Protein AF-A0A935AF13-F1 (afdb_monomer_lite)

Foldseek 3Di:
DDPFPWPFDQWDWFWKKKKKKDKFQQVCQVVVHQGCCPPQFQWWWWDFLNHIDIQGDVQCVRDRHPVSNQVSSQVSLVVVVVVPPVSSVQKHKDKADKDWDQQPPPRDIGIDIMIMIMRRRQTAIGDDPVITTDGPPPDDPPDTSMDIDIDIDHIPGDGPFRETEEEAAAAAPVHAHEEAEFAFDAPDDPDPGQGGQEYEYEYQAAHHHAAYAYPPRRHAEYAYFYDFHDPPPPPDDPDPDDDDGRAHEYEFHHPPPPDPDDDPPRPPNFREELHQYAHAANHRYEYEGGYEDDPVNCVNQKDLDQPDPDLAPRAGHREHEHYAEAYEYHYEYELCLLLVAPPRPRIHHYAYEYEDHHYAYEYEYEHPPQPCPPRSQVSNVVRQRAEYELEHEAYEYEYEHAGAYAYANYAYAYEYEYYFQWFKFKFKAQFPDDQPVDTHGNPLQQFWDAFAQKKKKKFAQPAQPLCLFAQLHDFTDPLAFGDMFMDTQCCDLLSIDGLQSVLVNVQCRACVDSANVCFWHWDADPPSMIMIMGPGFHFHAPRRIFMDMAGDDDDLVRQDPSSQVSVCVVVVNPPDGSVNVRCSRPPPCCPSVVSNRDRPDDHDPDPPPDDDDDDDRDHRRMHFGAHEYAYEYEHAAYAYEYEYGSHLRYEYEYEFDDANNEEYEYTSQHAPVRPRHPYGYAYEPCNFLAWWAAQALDPVRIDGDFAFDDDAQAFEFNYEYEAEFQADPVQHPVNDAQVLLQQAQKLVFPPPSNGRNRHHSSHAYAQPADCHRHPRNTRVQKGKYKYWYAYPSRAQKTFIKIWIARSHPVPRDGIRTDGIGTSYIYGSSHHHDDGSSRYPRD

Sequence (842 aa):
MFTSTSTSLRAGRTSTSTLALELLDTRSAAAGTSPLKDNPYWGFGFYLNGTAKVIASDAIDAAQTYAALRDAITARIAELVSAGDTSLAGVTVSLGAEFNRYDTDTGKLVTGTTVLLTDSNGGKVTIDANTGWQTKNGVVPPSSGLHTKIEPFDPLVAVDLVTSKVILDDVGRGSNGGDLVIGGLSVGTTSNSKGVERFEIEVRDNSKLASISSTNNTLREVKIVNGLTSSHNITNAYSNVVTVENKGNLTVGNEVTGDGTNLPGGNDENGFTDVRLIDGTEFAGKLSFQAAITSDSVAKYLNLVDTASNPSADNIAFVYSGGANDDSITVDIDSEFAASRGTLSGREDFSFTANGGAGNDSITVSVQNPLGSPNWYLDQKANANLAINGGEGNDKIVTLGSGDFVINAGAGNDVVFTDGTGDTAVWVVSSVNADVNDLLGNAAHNSNVFLYNGKLTVTFSGASVDDAGGVTDGPAVALDNGFEVTVNIPTGSNFAVNQFYVNQAIKAAINDNAVLKNLLIAEDGPSNTLLISSKVDGEVAATDLKISIASSVAAEADVSDAALTAFQAFSHNSAATKADVVSAITTPVTGSVAVLNAVEGVGTPKLGQEQVFLGPLVDITGADGFAETDNSIELGLGDDVAVLSTSALSSETLVFKGYGLGKDTVVNFTDSTSLVATEIDKLDFTSYLTSKNSESGSVASQVTWDVTLNADAAVDVNSVTVLTGAFTTTDTFAGLTASKLLAAINSTNSGSADYAGIVAGTLNANTGYTTTAGALNLVGGAGKAVVLVENNLNDGEYAVFELAFNGIAATNTTADFSTAQLIGVVDFGDNVVLNDAQLIGS

Secondary structure (DSSP, 8-state):
--------B---EEEEEEEEEEEEEHHHHHTTS-TTTT--EEEEEEEETTEEEEEE-HHHHT--SHHHHHHHHHHHHHHHHHTT-GGGTTEEEEEEEEEEEE-TTT--EEEEEEEEEEETT-PPEE--TT-EEEESSS---SS--EEEEEEEEEEEEEE---EEEEEESS-SSSS-B--EE------STT------SEEEEEE-S-EEES-EE-GGG---EEEEEE---------STT----PPTT---EEES----SS----TT---S-SEES-SEEE-TT--SPEEEEEEE-THHHHHH--SS---SSTTSS-EEEEEE--SSS-EEEEEEEHHHHTTTTSSSSSPPEEEEEEEEESS-EEEEEEE--S--HHHHHHHHHH--EEEEEEES--EEEEESS---EEEEEESS-EEEE---SEEEEEEESBSS--TTS--B-GGGGS-EE-SS-EEEEEE----GGGTTGGG-SS-BTTTBSEEEEEE---TTT-EE-HHHHHHHHHHHHTTSTTHHHHEEEEE-GGG-EEEEEEEES---GGGEEEEEE---SSGGGS-HHHHHHHHHHTT-TT--HHHHHHHHHSSHHHHHHHHT----S------S---SSSPPPP-EEE--------EEEEEESS-EEE----TT---EEEP-SS---EEEEES---TT-SS-SS--EEE-TTT---EEETTSSGGGEEEPPPEEE-SSEE-TTEEEEEEE---SSS-GGG--HHHHHHHHSTT--STT-BTTB-TTSSEE--B-BSSSSTTBBGGGEEEEEEEEEETTSTTEEEEEEEEEE-BTTT--S-SEEEEEEEEEEE-SS-----GGGBTT-

Radius of gyration: 34.97 Å; chains: 1; bounding box: 88×83×95 Å

pLDDT: mean 83.29, std 16.51, range [26.44, 98.81]

Structure (mmCIF, N/CA/C/O backbone):
data_AF-A0A935AF13-F1
#
_entry.id   AF-A0A935AF13-F1
#
loop_
_atom_site.group_PDB
_atom_site.id
_atom_site.type_symbol
_atom_site.label_atom_id
_atom_site.label_alt_id
_atom_site.label_comp_id
_atom_site.label_asym_id
_atom_site.label_entity_id
_atom_site.label_seq_id
_atom_site.pdbx_PDB_ins_code
_atom_site.Cartn_x
_atom_site.Cartn_y
_atom_site.Cartn_z
_atom_site.occupancy
_atom_site.B_iso_or_equiv
_atom_site.auth_seq_id
_atom_site.auth_comp_id
_atom_site.auth_asym_id
_atom_site.auth_atom_id
_atom_site.pdbx_PDB_model_num
ATOM 1 N N . MET A 1 1 ? 32.343 28.469 -4.835 1.00 27.03 1 MET A N 1
ATOM 2 C CA . MET A 1 1 ? 33.335 28.750 -5.903 1.00 27.03 1 MET A CA 1
ATOM 3 C C . MET A 1 1 ? 33.307 27.522 -6.803 1.00 27.03 1 MET A C 1
ATOM 5 O O . MET A 1 1 ? 33.702 26.471 -6.333 1.00 27.03 1 MET A O 1
ATOM 9 N N . PHE A 1 2 ? 32.719 27.596 -8.002 1.00 31.73 2 PHE A N 1
ATOM 10 C CA . PHE A 1 2 ? 32.496 26.413 -8.847 1.00 31.73 2 PHE A CA 1
ATOM 11 C C . PHE A 1 2 ? 33.831 25.826 -9.327 1.00 31.73 2 PHE A C 1
ATOM 13 O O . PHE A 1 2 ? 34.504 26.422 -10.165 1.00 31.73 2 PHE A O 1
ATOM 20 N N . THR A 1 3 ? 34.215 24.655 -8.827 1.00 30.81 3 THR A N 1
ATOM 21 C CA . THR A 1 3 ? 35.242 23.816 -9.456 1.00 30.81 3 THR A CA 1
ATOM 22 C C . THR A 1 3 ? 34.550 22.714 -10.248 1.00 30.81 3 THR A C 1
ATOM 24 O O . THR A 1 3 ? 34.449 21.584 -9.783 1.00 30.81 3 THR A O 1
ATOM 27 N N . SER A 1 4 ? 34.055 23.023 -11.451 1.00 33.50 4 SER A N 1
ATOM 28 C CA . SER A 1 4 ? 33.616 21.978 -12.382 1.00 33.50 4 SER A CA 1
ATOM 29 C C . SER A 1 4 ? 34.849 21.368 -13.052 1.00 33.50 4 SER A C 1
ATOM 31 O O . SER A 1 4 ? 35.481 22.000 -13.901 1.00 33.50 4 SER A O 1
ATOM 33 N N . THR A 1 5 ? 35.211 20.140 -12.700 1.00 34.59 5 THR A N 1
ATOM 34 C CA . THR A 1 5 ? 36.118 19.343 -13.536 1.00 34.59 5 THR A CA 1
ATOM 35 C C . THR A 1 5 ? 35.273 18.586 -14.559 1.00 34.59 5 THR A C 1
ATOM 37 O O . THR A 1 5 ? 34.981 17.409 -14.396 1.00 34.59 5 THR A O 1
ATOM 40 N N . SER A 1 6 ? 34.844 19.265 -15.630 1.00 35.31 6 SER A N 1
ATOM 41 C CA . SER A 1 6 ? 34.114 18.619 -16.729 1.00 35.31 6 SER A CA 1
ATOM 42 C C . SER A 1 6 ? 35.069 17.724 -17.529 1.00 35.31 6 SER A C 1
ATOM 44 O O . SER A 1 6 ? 35.655 18.131 -18.535 1.00 35.31 6 SER A O 1
ATOM 46 N N . THR A 1 7 ? 35.272 16.495 -17.073 1.00 39.97 7 THR A N 1
ATOM 47 C CA . THR A 1 7 ? 35.892 15.448 -17.886 1.00 39.97 7 THR A CA 1
ATOM 48 C C . THR A 1 7 ? 34.787 14.772 -18.688 1.00 39.97 7 THR A C 1
ATOM 50 O O . THR A 1 7 ? 34.241 13.757 -18.282 1.00 39.97 7 THR A O 1
ATOM 53 N N . SER A 1 8 ? 34.420 15.361 -19.832 1.00 42.16 8 SER A N 1
ATOM 54 C CA . SER A 1 8 ? 33.625 14.641 -20.832 1.00 42.16 8 SER A CA 1
ATOM 55 C C . SER A 1 8 ? 34.522 13.555 -21.426 1.00 42.16 8 SER A C 1
ATOM 57 O O . SER A 1 8 ? 35.382 13.834 -22.269 1.00 42.16 8 SER A O 1
ATOM 59 N N . LEU A 1 9 ? 34.392 12.323 -20.930 1.00 50.62 9 LEU A N 1
ATOM 60 C CA . LEU A 1 9 ? 35.008 11.171 -21.577 1.00 50.62 9 LEU A CA 1
ATOM 61 C C . LEU A 1 9 ? 34.216 10.906 -22.859 1.00 50.62 9 LEU A C 1
ATOM 63 O O . LEU A 1 9 ? 33.037 10.561 -22.823 1.00 50.62 9 LEU A O 1
ATOM 67 N N . ARG A 1 10 ? 34.859 11.098 -24.014 1.00 50.50 10 ARG A N 1
ATOM 68 C CA . ARG A 1 10 ? 34.329 10.573 -25.276 1.00 50.50 10 ARG A CA 1
ATOM 69 C C . ARG A 1 10 ? 34.336 9.048 -25.196 1.00 50.50 10 ARG A C 1
ATOM 71 O O . ARG A 1 10 ? 35.345 8.492 -24.772 1.00 50.50 10 ARG A O 1
ATOM 78 N N . ALA A 1 11 ? 33.236 8.441 -25.642 1.00 41.19 11 ALA A N 1
ATOM 79 C CA . ALA A 1 11 ? 32.973 7.006 -25.688 1.00 41.19 11 ALA A CA 1
ATOM 80 C C . ALA A 1 11 ? 34.242 6.140 -25.776 1.00 41.19 11 ALA A C 1
ATOM 82 O O . ALA A 1 11 ? 34.932 6.126 -26.804 1.00 41.19 11 ALA A O 1
ATOM 83 N N . GLY A 1 12 ? 34.514 5.384 -24.711 1.00 43.22 12 GLY A N 1
ATOM 84 C CA . GLY A 1 12 ? 35.186 4.107 -24.866 1.00 43.22 12 GLY A CA 1
ATOM 85 C C . GLY A 1 12 ? 34.232 3.194 -25.628 1.00 43.22 12 GLY A C 1
ATOM 86 O O . GLY A 1 12 ? 33.027 3.195 -25.406 1.00 43.22 12 GLY A O 1
ATOM 87 N N . ARG A 1 13 ? 34.736 2.465 -26.618 1.00 45.53 13 ARG A N 1
ATOM 88 C CA . ARG A 1 13 ? 33.976 1.354 -27.191 1.00 45.53 13 ARG A CA 1
ATOM 89 C C . ARG A 1 13 ? 34.438 0.133 -26.422 1.00 45.53 13 ARG A C 1
ATOM 91 O O . ARG A 1 13 ? 35.562 -0.308 -26.653 1.00 45.53 13 ARG A O 1
ATOM 98 N N . THR A 1 14 ? 33.627 -0.376 -25.504 1.00 51.09 14 THR A N 1
ATOM 99 C CA . THR A 1 14 ? 33.835 -1.736 -25.011 1.00 51.09 14 THR A CA 1
ATOM 100 C C . THR A 1 14 ? 32.970 -2.650 -25.863 1.00 51.09 14 THR A C 1
ATOM 102 O O . THR A 1 14 ? 31.747 -2.581 -25.872 1.00 51.09 14 THR A O 1
ATOM 105 N N . SER A 1 15 ? 33.630 -3.446 -26.694 1.00 57.34 15 SER A N 1
ATOM 106 C CA . SER A 1 15 ? 33.005 -4.573 -27.369 1.00 57.34 15 SER A CA 1
ATOM 107 C C . SER A 1 15 ? 33.453 -5.822 -26.628 1.00 57.34 15 SER A C 1
ATOM 109 O O . SER A 1 15 ? 34.652 -6.011 -26.446 1.00 57.34 15 SER A O 1
ATOM 111 N N . THR A 1 16 ? 32.522 -6.667 -26.201 1.00 65.19 16 THR A N 1
ATOM 112 C CA . THR A 1 16 ? 32.814 -8.045 -25.795 1.00 65.19 16 THR A CA 1
ATOM 113 C C . THR A 1 16 ? 32.169 -8.966 -26.813 1.00 65.19 16 THR A C 1
ATOM 115 O O . THR A 1 16 ? 31.034 -8.741 -27.228 1.00 65.19 16 THR A O 1
ATOM 118 N N . SER A 1 17 ? 32.898 -9.979 -27.265 1.00 76.44 17 SER A N 1
ATOM 119 C CA . SER A 1 17 ? 32.359 -11.033 -28.124 1.00 76.44 17 SER A CA 1
ATOM 120 C C . SER A 1 17 ? 32.518 -12.369 -27.421 1.00 76.44 17 SER A C 1
ATOM 122 O O . SER A 1 17 ? 33.481 -12.581 -26.675 1.00 76.44 17 SER A O 1
ATOM 124 N N . THR A 1 18 ? 31.555 -13.265 -27.627 1.00 82.75 18 THR A N 1
ATOM 125 C CA . THR A 1 18 ? 31.578 -14.586 -26.997 1.00 82.75 18 THR A CA 1
ATOM 126 C C . THR A 1 18 ? 31.427 -15.704 -28.019 1.00 82.75 18 THR A C 1
ATOM 128 O O . THR A 1 18 ? 30.811 -15.548 -29.071 1.00 82.75 18 THR A O 1
ATOM 131 N N . LEU A 1 19 ? 32.032 -16.846 -27.713 1.00 86.69 19 LEU A N 1
ATOM 132 C CA . LEU A 1 19 ? 31.888 -18.097 -28.443 1.00 86.69 19 LEU A CA 1
ATOM 133 C C . LEU A 1 19 ? 31.414 -19.158 -27.454 1.00 86.69 19 LEU A C 1
ATOM 135 O O . LEU A 1 19 ? 32.154 -19.523 -26.538 1.00 86.69 19 LEU A O 1
ATOM 139 N N . ALA A 1 20 ? 30.190 -19.643 -27.635 1.00 86.69 20 ALA A N 1
ATOM 140 C CA . ALA A 1 20 ? 29.633 -20.710 -26.818 1.00 86.69 20 ALA A CA 1
ATOM 141 C C . ALA A 1 20 ? 29.947 -22.077 -27.421 1.00 86.69 20 ALA A C 1
ATOM 143 O O . ALA A 1 20 ? 29.724 -22.315 -28.611 1.00 86.69 20 ALA A O 1
ATOM 144 N N . LEU A 1 21 ? 30.441 -22.980 -26.577 1.00 89.19 21 LEU A N 1
ATOM 145 C CA . LEU A 1 21 ? 30.697 -24.377 -26.893 1.00 89.19 21 LEU A CA 1
ATOM 146 C C . LEU A 1 21 ? 29.713 -25.247 -26.110 1.00 89.19 21 LEU A C 1
ATOM 148 O O . LEU A 1 21 ? 29.775 -25.317 -24.881 1.00 89.19 21 LEU A O 1
ATOM 152 N N . GLU A 1 22 ? 28.843 -25.959 -26.814 1.00 91.75 22 GLU A N 1
ATOM 153 C CA . GLU A 1 22 ? 28.059 -27.046 -26.240 1.00 91.75 22 GLU A CA 1
ATOM 154 C C . GLU A 1 22 ? 28.665 -28.376 -26.687 1.00 91.75 22 GLU A C 1
ATOM 156 O O . GLU A 1 22 ? 28.837 -28.631 -27.883 1.00 91.75 22 GLU A O 1
ATOM 161 N N . LEU A 1 23 ? 28.968 -29.231 -25.715 1.00 92.25 23 LEU A N 1
ATOM 162 C CA . LEU A 1 23 ? 29.452 -30.587 -25.926 1.00 92.25 23 LEU A CA 1
ATOM 163 C C . LEU A 1 23 ? 28.852 -31.487 -24.847 1.00 92.25 23 LEU A C 1
ATOM 165 O O . LEU A 1 23 ? 28.923 -31.171 -23.658 1.00 92.25 23 LEU A O 1
ATOM 169 N N . LEU A 1 24 ? 28.231 -32.588 -25.251 1.00 91.06 24 LEU A N 1
ATOM 170 C CA . LEU A 1 24 ? 27.633 -33.546 -24.327 1.00 91.06 24 LEU A CA 1
ATOM 171 C C . LEU A 1 24 ? 27.601 -34.937 -24.957 1.00 91.06 24 LEU A C 1
ATOM 173 O O . LEU A 1 24 ? 27.083 -35.116 -26.057 1.00 91.06 24 LEU A O 1
ATOM 177 N N . ASP A 1 25 ? 28.110 -35.921 -24.227 1.00 91.69 25 ASP A N 1
ATOM 178 C CA . ASP A 1 25 ? 27.862 -37.336 -24.473 1.00 91.69 25 ASP A CA 1
ATOM 179 C C . ASP A 1 25 ? 26.557 -37.733 -23.771 1.00 91.69 25 ASP A C 1
ATOM 181 O O . ASP A 1 25 ? 26.512 -38.013 -22.568 1.00 91.69 25 ASP A O 1
ATOM 185 N N . THR A 1 26 ? 25.466 -37.713 -24.537 1.00 89.50 26 THR A N 1
ATOM 186 C CA . THR A 1 26 ? 24.113 -37.986 -24.056 1.00 89.50 26 THR A CA 1
ATOM 187 C C . THR A 1 26 ? 23.967 -39.408 -23.532 1.00 89.50 26 THR A C 1
ATOM 189 O O . THR A 1 26 ? 23.229 -39.616 -22.571 1.00 89.50 26 THR A O 1
ATOM 192 N N . ARG A 1 27 ? 24.708 -40.375 -24.090 1.00 88.50 27 ARG A N 1
ATOM 193 C CA . ARG A 1 27 ? 24.661 -41.780 -23.657 1.00 88.50 27 ARG A CA 1
ATOM 194 C C . ARG A 1 27 ? 25.344 -41.962 -22.318 1.00 88.50 27 ARG A C 1
ATOM 196 O O . ARG A 1 27 ? 24.770 -42.569 -21.411 1.00 88.50 27 ARG A O 1
ATOM 203 N N . SER A 1 28 ? 26.554 -41.421 -22.181 1.00 88.00 28 SER A N 1
ATOM 204 C CA . SER A 1 28 ? 27.296 -41.493 -20.923 1.00 88.00 28 SER A CA 1
ATOM 205 C C . SER A 1 28 ? 26.561 -40.763 -19.804 1.00 88.00 28 SER A C 1
ATOM 207 O O . SER A 1 28 ? 26.476 -41.300 -18.695 1.00 88.00 28 SER A O 1
ATOM 209 N N . ALA A 1 29 ? 25.963 -39.604 -20.100 1.00 87.50 29 ALA A N 1
ATOM 210 C CA . ALA A 1 29 ? 25.136 -38.860 -19.155 1.00 87.50 29 ALA A CA 1
ATOM 211 C C . ALA A 1 29 ? 23.845 -39.616 -18.786 1.00 87.50 29 ALA A C 1
ATOM 213 O O . ALA A 1 29 ? 23.505 -39.722 -17.605 1.00 87.50 29 ALA A O 1
ATOM 214 N N . ALA A 1 30 ? 23.147 -40.218 -19.757 1.00 87.81 30 ALA A N 1
ATOM 215 C CA . ALA A 1 30 ? 21.925 -40.986 -19.502 1.00 87.81 30 ALA A CA 1
ATOM 216 C C . ALA A 1 30 ? 22.191 -42.206 -18.606 1.00 87.81 30 ALA A C 1
ATOM 218 O O . ALA A 1 30 ? 21.383 -42.501 -17.715 1.00 87.81 30 ALA A O 1
ATOM 219 N N . ALA A 1 31 ? 23.355 -42.842 -18.794 1.00 87.50 31 ALA A N 1
ATOM 220 C CA . ALA A 1 31 ? 23.878 -43.949 -17.995 1.00 87.50 31 ALA A CA 1
ATOM 221 C C . ALA A 1 31 ? 24.442 -43.533 -16.617 1.00 87.50 31 ALA A C 1
ATOM 223 O O . ALA A 1 31 ? 24.892 -44.397 -15.863 1.00 87.50 31 ALA A O 1
ATOM 224 N N . GLY A 1 32 ? 24.425 -42.239 -16.270 1.00 86.25 32 GLY A N 1
ATOM 225 C CA . GLY A 1 32 ? 24.903 -41.727 -14.979 1.00 86.25 32 GLY A CA 1
ATOM 226 C C . GLY A 1 32 ? 26.428 -41.707 -14.828 1.00 86.25 32 GLY A C 1
ATOM 227 O O . GLY A 1 32 ? 26.934 -41.724 -13.708 1.00 86.25 32 GLY A O 1
ATOM 228 N N . THR A 1 33 ? 27.168 -41.703 -15.938 1.00 91.12 33 THR A N 1
ATOM 229 C CA . THR A 1 33 ? 28.632 -41.547 -15.961 1.00 91.12 33 THR A CA 1
ATOM 230 C C . THR A 1 33 ? 29.026 -40.130 -16.396 1.00 91.12 33 THR A C 1
ATOM 232 O O . THR A 1 33 ? 28.160 -39.291 -16.631 1.00 91.12 33 THR A O 1
ATOM 235 N N . SER A 1 34 ? 30.328 -39.828 -16.462 1.00 91.19 34 SER A N 1
ATOM 236 C CA . SER A 1 34 ? 30.817 -38.482 -16.784 1.00 91.19 34 SER A CA 1
ATOM 237 C C . SER A 1 34 ? 30.251 -37.958 -18.121 1.00 91.19 34 SER A C 1
ATOM 239 O O . SER A 1 34 ? 30.302 -38.682 -19.118 1.00 91.19 34 SER A O 1
ATOM 241 N N . PRO A 1 35 ? 29.769 -36.702 -18.187 1.00 90.38 35 PRO A N 1
ATOM 242 C CA . PRO A 1 35 ? 29.010 -36.181 -19.331 1.00 90.38 35 PRO A CA 1
ATOM 243 C C . PRO A 1 35 ? 29.840 -35.964 -20.606 1.00 90.38 35 PRO A C 1
ATOM 245 O O . PRO A 1 35 ? 29.270 -35.685 -21.654 1.00 90.38 35 PRO A O 1
ATOM 248 N N . LEU A 1 36 ? 31.172 -36.084 -20.542 1.00 91.19 36 LEU A N 1
ATOM 249 C CA . LEU A 1 36 ? 32.078 -35.952 -21.694 1.00 91.19 36 LEU A CA 1
ATOM 250 C C . LEU A 1 36 ? 32.911 -37.221 -21.944 1.00 91.19 36 LEU A C 1
ATOM 252 O O . LEU A 1 36 ? 33.934 -37.164 -22.619 1.00 91.19 36 LEU A O 1
ATOM 256 N N . LYS A 1 37 ? 32.526 -38.361 -21.356 1.00 88.25 37 LYS A N 1
ATOM 257 C CA . LYS A 1 37 ? 33.374 -39.560 -21.282 1.00 88.25 37 LYS A CA 1
ATOM 258 C C . LYS A 1 37 ? 33.842 -40.088 -22.644 1.00 88.25 37 LYS A C 1
ATOM 260 O O . LYS A 1 37 ? 35.034 -40.359 -22.768 1.00 88.25 37 LYS A O 1
ATOM 265 N N . ASP A 1 38 ? 32.948 -40.224 -23.626 1.00 85.12 38 ASP A N 1
ATOM 266 C CA . ASP A 1 38 ? 33.281 -40.733 -24.966 1.00 85.12 38 ASP A CA 1
ATOM 267 C C . ASP A 1 38 ? 33.319 -39.607 -26.024 1.00 85.12 38 ASP A C 1
ATOM 269 O O . ASP A 1 38 ? 33.014 -39.813 -27.202 1.00 85.12 38 ASP A O 1
ATOM 273 N N . ASN A 1 39 ? 33.700 -38.392 -25.609 1.00 85.31 39 ASN A N 1
ATOM 274 C CA . ASN A 1 39 ? 33.926 -37.261 -26.506 1.00 85.31 39 ASN A CA 1
ATOM 275 C C . ASN A 1 39 ? 35.073 -37.552 -27.511 1.00 85.31 39 ASN A C 1
ATOM 277 O O . ASN A 1 39 ? 36.191 -37.818 -27.079 1.00 85.31 39 ASN A O 1
ATOM 281 N N . PRO A 1 40 ? 34.857 -37.446 -28.840 1.00 84.62 40 PRO A N 1
ATOM 282 C CA . PRO A 1 40 ? 35.893 -37.680 -29.853 1.00 84.62 40 PRO A CA 1
ATOM 283 C C . PRO A 1 40 ? 36.674 -36.413 -30.258 1.00 84.62 40 PRO A C 1
ATOM 285 O O . PRO A 1 40 ? 37.505 -36.466 -31.177 1.00 84.62 40 PRO A O 1
ATOM 288 N N . TYR A 1 41 ? 36.362 -35.257 -29.664 1.00 90.25 41 TYR A N 1
ATOM 289 C CA . TYR A 1 41 ? 36.921 -33.969 -30.063 1.00 90.25 41 TYR A CA 1
ATOM 290 C C . TYR A 1 41 ? 38.114 -33.571 -29.193 1.00 90.25 41 TYR A C 1
ATOM 292 O O . TYR A 1 41 ? 37.986 -33.394 -27.985 1.00 90.25 41 TYR A O 1
ATOM 300 N N . TRP A 1 42 ? 39.261 -33.340 -29.837 1.00 92.25 42 TRP A N 1
ATOM 301 C CA . TRP A 1 42 ? 40.492 -32.865 -29.184 1.00 92.25 42 TRP A CA 1
ATOM 302 C C . TRP A 1 42 ? 40.642 -31.337 -29.233 1.00 92.25 42 TRP A C 1
ATOM 304 O O . TRP A 1 42 ? 41.608 -30.774 -28.715 1.00 92.25 42 TRP A O 1
ATOM 314 N N . GLY A 1 43 ? 39.711 -30.654 -29.901 1.00 91.00 43 GLY A N 1
ATOM 315 C CA . GLY A 1 43 ? 39.746 -29.213 -30.080 1.00 91.00 43 GLY A CA 1
ATOM 316 C C . GLY A 1 43 ? 38.653 -28.684 -30.994 1.00 91.00 43 GLY A C 1
ATOM 317 O O . GLY A 1 43 ? 37.784 -29.422 -31.456 1.00 91.00 43 GLY A O 1
ATOM 318 N N . PHE A 1 44 ? 38.720 -27.388 -31.271 1.00 93.19 44 PHE A N 1
ATOM 319 C CA . PHE A 1 44 ? 37.805 -26.679 -32.157 1.00 93.19 44 PHE A CA 1
ATOM 320 C C . PHE A 1 44 ? 38.516 -25.513 -32.854 1.00 93.19 44 PHE A C 1
ATOM 322 O O . PHE A 1 44 ? 39.516 -24.981 -32.362 1.00 93.19 44 PHE A O 1
ATOM 329 N N . GLY A 1 45 ? 38.003 -25.121 -34.018 1.00 90.88 45 GLY A N 1
ATOM 330 C CA . GLY A 1 45 ? 38.451 -23.952 -34.766 1.00 90.88 45 GLY A CA 1
ATOM 331 C C . GLY A 1 45 ? 37.379 -22.870 -34.859 1.00 90.88 45 GLY A C 1
ATOM 332 O O . GLY A 1 45 ? 36.191 -23.181 -34.890 1.00 90.88 45 GLY A O 1
ATOM 333 N N . PHE A 1 46 ? 37.800 -21.613 -34.948 1.00 91.25 46 PHE A N 1
ATOM 334 C CA . PHE A 1 46 ? 36.945 -20.446 -35.193 1.00 91.25 46 PHE A CA 1
ATOM 335 C C . PHE A 1 46 ? 37.762 -19.331 -35.854 1.00 91.25 46 PHE A C 1
ATOM 337 O O . PHE A 1 46 ? 38.988 -19.400 -35.900 1.00 91.25 46 PHE A O 1
ATOM 344 N N . TYR A 1 47 ? 37.114 -18.284 -36.353 1.00 86.75 47 TYR A N 1
ATOM 345 C CA . TYR A 1 47 ? 37.794 -17.070 -36.800 1.00 86.75 47 TYR A CA 1
ATOM 346 C C . TYR A 1 47 ? 37.666 -15.972 -35.751 1.00 86.75 47 TYR A C 1
ATOM 348 O O . TYR A 1 47 ? 36.555 -15.669 -35.328 1.00 86.75 47 TYR A O 1
ATOM 356 N N . LEU A 1 48 ? 38.781 -15.328 -35.400 1.00 85.94 48 LEU A N 1
ATOM 357 C CA . LEU A 1 48 ? 38.812 -14.098 -34.607 1.00 85.94 48 LEU A CA 1
ATOM 358 C C . LEU A 1 48 ? 39.303 -12.954 -35.493 1.00 85.94 48 LEU A C 1
ATOM 360 O O . LEU A 1 48 ? 40.419 -13.009 -36.015 1.00 85.94 48 LEU A O 1
ATOM 364 N N . ASN A 1 49 ? 38.462 -11.941 -35.712 1.00 82.56 49 ASN A N 1
ATOM 365 C CA . ASN A 1 49 ? 38.731 -10.833 -36.637 1.00 82.56 49 ASN A CA 1
ATOM 366 C C . ASN A 1 49 ? 39.153 -11.313 -38.041 1.00 82.56 49 ASN A C 1
ATOM 368 O O . ASN A 1 49 ? 40.074 -10.776 -38.654 1.00 82.56 49 ASN A O 1
ATOM 372 N N . GLY A 1 50 ? 38.513 -12.379 -38.535 1.00 81.25 50 GLY A N 1
ATOM 373 C CA . GLY A 1 50 ? 38.817 -12.982 -39.839 1.00 81.25 50 GLY A CA 1
ATOM 374 C C . GLY A 1 50 ? 40.100 -13.824 -39.888 1.00 81.25 50 GLY A C 1
ATOM 375 O O . GLY A 1 50 ? 40.426 -14.359 -40.945 1.00 81.25 50 GLY A O 1
ATOM 376 N N . THR A 1 51 ? 40.818 -13.994 -38.770 1.00 86.81 51 THR A N 1
ATOM 377 C CA . THR A 1 51 ? 41.992 -14.880 -38.672 1.00 86.81 51 THR A CA 1
ATOM 378 C C . THR A 1 51 ? 41.607 -16.214 -38.044 1.00 86.81 51 THR A C 1
ATOM 380 O O . THR A 1 51 ? 41.039 -16.234 -36.955 1.00 86.81 51 THR A O 1
ATOM 383 N N . ALA A 1 52 ? 41.933 -17.329 -38.701 1.00 88.88 52 ALA A N 1
ATOM 384 C CA . ALA A 1 52 ? 41.625 -18.663 -38.189 1.00 88.88 52 ALA A CA 1
ATOM 385 C C . ALA A 1 52 ? 42.420 -18.970 -36.909 1.00 88.88 52 ALA A C 1
ATOM 387 O O . ALA A 1 52 ? 43.637 -18.781 -36.857 1.00 88.88 52 ALA A O 1
ATOM 388 N N . LYS A 1 53 ? 41.721 -19.477 -35.898 1.00 91.38 53 LYS A N 1
ATOM 389 C CA . LYS A 1 53 ? 42.236 -19.945 -34.613 1.00 91.38 53 LYS A CA 1
ATOM 390 C C . LYS A 1 53 ? 41.850 -21.398 -34.429 1.00 91.38 53 LYS A C 1
ATOM 392 O O . LYS A 1 53 ? 40.734 -21.789 -34.754 1.00 91.38 53 LYS A O 1
ATOM 397 N N . VAL A 1 54 ? 42.782 -22.190 -33.910 1.00 91.81 54 VAL A N 1
ATOM 398 C CA . VAL A 1 54 ? 42.567 -23.601 -33.582 1.00 91.81 54 VAL A CA 1
ATOM 399 C C . VAL A 1 54 ? 43.011 -23.824 -32.147 1.00 91.81 54 VAL A C 1
ATOM 401 O O . VAL A 1 54 ? 44.192 -23.680 -31.828 1.00 91.81 54 VAL A O 1
ATOM 404 N N . ILE A 1 55 ? 42.057 -24.177 -31.291 1.00 94.12 55 ILE A N 1
ATOM 405 C CA . ILE A 1 55 ? 42.288 -24.496 -29.886 1.00 94.12 55 ILE A CA 1
ATOM 406 C C . ILE A 1 55 ? 42.163 -26.003 -29.744 1.00 94.12 55 ILE A C 1
ATOM 408 O O . ILE A 1 55 ? 41.062 -26.547 -29.736 1.00 94.12 55 ILE A O 1
ATOM 412 N N . ALA A 1 56 ? 43.304 -26.682 -29.692 1.00 92.56 56 ALA A N 1
ATOM 413 C CA . ALA A 1 56 ? 43.350 -28.135 -29.664 1.00 92.56 56 ALA A CA 1
ATOM 414 C C . ALA A 1 56 ? 44.532 -28.643 -28.829 1.00 92.56 56 ALA A C 1
ATOM 416 O O . ALA A 1 56 ? 45.632 -28.080 -28.915 1.00 92.56 56 ALA A O 1
ATOM 417 N N . SER A 1 57 ? 44.298 -29.664 -28.000 1.00 93.94 57 SER A N 1
ATOM 418 C CA . SER A 1 57 ? 45.303 -30.284 -27.126 1.00 93.94 57 SER A CA 1
ATOM 419 C C . SER A 1 57 ? 44.879 -31.685 -26.665 1.00 93.94 57 SER A C 1
ATOM 421 O O . SER A 1 57 ? 43.696 -32.013 -26.630 1.00 93.94 57 SER A O 1
ATOM 423 N N . ASP A 1 58 ? 45.846 -32.506 -26.244 1.00 92.38 58 ASP A N 1
ATOM 424 C CA . ASP A 1 58 ? 45.563 -33.827 -25.656 1.00 92.38 58 ASP A CA 1
ATOM 425 C C . ASP A 1 58 ? 44.773 -33.727 -24.336 1.00 92.38 58 ASP A C 1
ATOM 427 O O . ASP A 1 58 ? 44.064 -34.655 -23.960 1.00 92.38 58 ASP A O 1
ATOM 431 N N . ALA A 1 59 ? 44.863 -32.593 -23.632 1.00 92.38 59 ALA A N 1
ATOM 432 C CA . ALA A 1 59 ? 44.103 -32.355 -22.407 1.00 92.38 59 ALA A CA 1
ATOM 433 C C . ALA A 1 59 ? 42.613 -32.088 -22.680 1.00 92.38 59 ALA A C 1
ATOM 435 O O . ALA A 1 59 ? 41.779 -32.449 -21.855 1.00 92.38 59 ALA A O 1
ATOM 436 N N . ILE A 1 60 ? 42.279 -31.484 -23.829 1.00 93.31 60 ILE A N 1
ATOM 437 C CA . ILE A 1 60 ? 40.887 -31.295 -24.268 1.00 93.31 60 ILE A CA 1
ATOM 438 C C . ILE A 1 60 ? 40.265 -32.653 -24.624 1.00 93.31 60 ILE A C 1
ATOM 440 O O . ILE A 1 60 ? 39.148 -32.934 -24.204 1.00 93.31 60 ILE A O 1
ATOM 444 N N . ASP A 1 61 ? 41.016 -33.514 -25.316 1.00 89.94 61 ASP A N 1
ATOM 445 C CA . ASP A 1 61 ? 40.614 -34.894 -25.650 1.00 89.94 61 ASP A CA 1
ATOM 446 C C . ASP A 1 61 ? 40.362 -35.743 -24.388 1.00 89.94 61 ASP A C 1
ATOM 448 O O . ASP A 1 61 ? 39.405 -36.505 -24.301 1.00 89.94 61 ASP A O 1
ATOM 452 N N . ALA A 1 62 ? 41.196 -35.573 -23.357 1.00 90.88 62 ALA A N 1
ATOM 453 C CA . ALA A 1 62 ? 41.102 -36.330 -22.109 1.00 90.88 62 ALA A CA 1
ATOM 454 C C . ALA A 1 62 ? 40.046 -35.805 -21.109 1.00 90.88 62 ALA A C 1
ATOM 456 O O . ALA A 1 62 ? 39.848 -36.417 -20.052 1.00 90.88 62 ALA A O 1
ATOM 457 N N . ALA A 1 63 ? 39.394 -34.671 -21.382 1.00 92.56 63 ALA A N 1
ATOM 458 C CA . ALA A 1 63 ? 38.487 -34.027 -20.438 1.00 92.56 63 ALA A CA 1
ATOM 459 C C . ALA A 1 63 ? 37.146 -34.773 -20.325 1.00 92.56 63 ALA A C 1
ATOM 461 O O . ALA A 1 63 ? 36.373 -34.837 -21.273 1.00 92.56 63 ALA A O 1
ATOM 462 N N . GLN A 1 64 ? 36.832 -35.278 -19.127 1.00 93.25 64 GLN A N 1
ATOM 463 C CA . GLN A 1 64 ? 35.566 -35.982 -18.860 1.00 93.25 64 GLN A CA 1
ATOM 464 C C . GLN A 1 64 ? 34.508 -35.121 -18.144 1.00 93.25 64 GLN A C 1
ATOM 466 O O . GLN A 1 64 ? 33.346 -35.518 -18.065 1.00 93.25 64 GLN A O 1
ATOM 471 N N . THR A 1 65 ? 34.885 -33.948 -17.623 1.00 93.44 65 THR A N 1
ATOM 472 C CA . THR A 1 65 ? 33.989 -33.004 -16.928 1.00 93.44 65 THR A CA 1
ATOM 473 C C . THR A 1 65 ? 34.115 -31.599 -17.513 1.00 93.44 65 THR A C 1
ATOM 475 O O . THR A 1 65 ? 35.164 -31.240 -18.047 1.00 93.44 65 THR A O 1
ATOM 478 N N . TYR A 1 66 ? 33.075 -30.773 -17.369 1.00 92.81 66 TYR A N 1
ATOM 479 C CA . TYR A 1 66 ? 33.081 -29.392 -17.868 1.00 92.81 66 TYR A CA 1
ATOM 480 C C . TYR A 1 66 ? 34.164 -28.519 -17.219 1.00 92.81 66 TYR A C 1
ATOM 482 O O . TYR A 1 66 ? 34.795 -27.719 -17.903 1.00 92.81 66 TYR A O 1
ATOM 490 N N . ALA A 1 67 ? 34.453 -28.721 -15.928 1.00 90.62 67 ALA A N 1
ATOM 491 C CA . ALA A 1 67 ? 35.557 -28.039 -15.251 1.00 90.62 67 ALA A CA 1
ATOM 492 C C . ALA A 1 67 ? 36.923 -28.428 -15.846 1.00 90.62 67 ALA A C 1
ATOM 494 O O . ALA A 1 67 ? 37.731 -27.550 -16.140 1.00 90.62 67 ALA A O 1
ATOM 495 N N . ALA A 1 68 ? 37.150 -29.723 -16.103 1.00 91.56 68 ALA A N 1
ATOM 496 C CA . ALA A 1 68 ? 38.378 -30.190 -16.746 1.00 91.56 68 ALA A CA 1
ATOM 497 C C . ALA A 1 68 ? 38.505 -29.672 -18.189 1.00 91.56 68 ALA A C 1
ATOM 499 O O . ALA A 1 68 ? 39.599 -29.304 -18.610 1.00 91.56 68 ALA A O 1
ATOM 500 N N . LEU A 1 69 ? 37.392 -29.588 -18.928 1.00 93.38 69 LEU A N 1
ATOM 501 C CA . LEU A 1 69 ? 37.360 -29.035 -20.281 1.00 93.38 69 LEU A CA 1
ATOM 502 C C . LEU A 1 69 ? 37.683 -27.531 -20.285 1.00 93.38 69 LEU A C 1
ATOM 504 O O . LEU A 1 69 ? 38.544 -27.100 -21.051 1.00 93.38 69 LEU A O 1
ATOM 508 N N . ARG A 1 70 ? 37.065 -26.738 -19.395 1.00 94.88 70 ARG A N 1
ATOM 509 C CA . ARG A 1 70 ? 37.384 -25.310 -19.201 1.00 94.88 70 ARG A CA 1
ATOM 510 C C . ARG A 1 70 ? 38.871 -25.112 -18.915 1.00 94.88 70 ARG A C 1
ATOM 512 O O . ARG A 1 70 ? 39.509 -24.268 -19.544 1.00 94.88 70 ARG A O 1
ATOM 519 N N . ASP A 1 71 ? 39.425 -25.888 -17.988 1.00 91.12 71 ASP A N 1
ATOM 520 C CA . ASP A 1 71 ? 40.824 -25.756 -17.573 1.00 91.12 71 ASP A CA 1
ATOM 521 C C . ASP A 1 71 ? 41.783 -26.145 -18.707 1.00 91.12 71 ASP A C 1
ATOM 523 O O . ASP A 1 71 ? 42.759 -25.437 -18.960 1.00 91.12 71 ASP A O 1
ATOM 527 N N . ALA A 1 72 ? 41.468 -27.207 -19.457 1.00 94.12 72 ALA A N 1
ATOM 528 C CA . ALA A 1 72 ? 42.248 -27.637 -20.616 1.00 94.12 72 ALA A CA 1
ATOM 529 C C . ALA A 1 72 ? 42.257 -26.594 -21.749 1.00 94.12 72 ALA A C 1
ATOM 531 O O . ALA A 1 72 ? 43.307 -26.337 -22.344 1.00 94.12 72 ALA A O 1
ATOM 532 N N . ILE A 1 73 ? 41.112 -25.960 -22.031 1.00 95.56 73 ILE A N 1
ATOM 533 C CA . ILE A 1 73 ? 40.996 -24.874 -23.019 1.00 95.56 73 ILE A CA 1
ATOM 534 C C . ILE A 1 73 ? 41.762 -23.635 -22.538 1.00 95.56 73 ILE A C 1
ATOM 536 O O . ILE A 1 73 ? 42.530 -23.054 -23.305 1.00 95.56 73 ILE A O 1
ATOM 540 N N . THR A 1 74 ? 41.616 -23.266 -21.261 1.00 94.69 74 THR A N 1
ATOM 541 C CA . THR A 1 74 ? 42.311 -22.119 -20.649 1.00 94.69 74 THR A CA 1
ATOM 542 C C . THR A 1 74 ? 43.827 -22.281 -20.739 1.00 94.69 74 THR A C 1
ATOM 544 O O . THR A 1 74 ? 44.527 -21.379 -21.204 1.00 94.69 74 THR A O 1
ATOM 547 N N . ALA A 1 75 ? 44.340 -23.454 -20.359 1.00 92.38 75 ALA A N 1
ATOM 548 C CA . ALA A 1 75 ? 45.760 -23.767 -20.452 1.00 92.38 75 ALA A CA 1
ATOM 549 C C . ALA A 1 75 ? 46.254 -23.684 -21.902 1.00 92.38 75 ALA A C 1
ATOM 551 O O . ALA A 1 75 ? 47.296 -23.084 -22.172 1.00 92.38 75 ALA A O 1
ATOM 552 N N . ARG A 1 76 ? 45.472 -24.209 -22.856 1.00 95.00 76 ARG A N 1
ATOM 553 C CA . ARG A 1 76 ? 45.852 -24.182 -24.269 1.00 95.00 76 ARG A CA 1
ATOM 554 C C . ARG A 1 76 ? 45.903 -22.765 -24.846 1.00 95.00 76 ARG A C 1
ATOM 556 O O . ARG A 1 76 ? 46.807 -22.459 -25.623 1.00 95.00 76 ARG A O 1
ATOM 563 N N . ILE A 1 77 ? 44.973 -21.893 -24.464 1.00 93.25 77 ILE A N 1
ATOM 564 C CA . ILE A 1 77 ? 44.992 -20.478 -24.858 1.00 93.25 77 ILE A CA 1
ATOM 565 C C . ILE A 1 77 ? 46.240 -19.785 -24.295 1.00 93.25 77 ILE A C 1
ATOM 567 O O . ILE A 1 77 ? 46.955 -19.118 -25.042 1.00 93.25 77 ILE A O 1
ATOM 571 N N . ALA A 1 78 ? 46.562 -19.999 -23.016 1.00 90.50 78 ALA A N 1
ATOM 572 C CA . ALA A 1 78 ? 47.743 -19.408 -22.386 1.00 90.50 78 ALA A CA 1
ATOM 573 C C . ALA A 1 78 ? 49.064 -19.842 -23.057 1.00 90.50 78 ALA A C 1
ATOM 575 O O . ALA A 1 78 ? 49.971 -19.024 -23.242 1.00 90.50 78 ALA A O 1
ATOM 576 N N . GLU A 1 79 ? 49.168 -21.108 -23.474 1.00 92.44 79 GLU A N 1
ATOM 577 C CA . GLU A 1 79 ? 50.302 -21.610 -24.259 1.00 92.44 79 GLU A CA 1
ATOM 578 C C . GLU A 1 79 ? 50.433 -20.903 -25.613 1.00 92.44 79 GLU A C 1
ATOM 580 O O . GLU A 1 79 ? 51.535 -20.509 -25.993 1.00 92.44 79 GLU A O 1
ATOM 585 N N . LEU A 1 80 ? 49.325 -20.728 -26.343 1.00 92.00 80 LEU A N 1
ATOM 586 C CA . LEU A 1 80 ? 49.314 -20.064 -27.651 1.00 92.00 80 LEU A CA 1
ATOM 587 C C . LEU A 1 80 ? 49.700 -18.584 -27.545 1.00 92.00 80 LEU A C 1
ATOM 589 O O . LEU A 1 80 ? 50.495 -18.099 -28.354 1.00 92.00 80 LEU A O 1
ATOM 593 N N . VAL A 1 81 ? 49.216 -17.891 -26.510 1.00 91.00 81 VAL A N 1
ATOM 594 C CA . VAL A 1 81 ? 49.615 -16.508 -26.204 1.00 91.00 81 VAL A CA 1
ATOM 595 C C . VAL A 1 81 ? 51.114 -16.439 -25.900 1.00 91.00 81 VAL A C 1
ATOM 597 O O . VAL A 1 81 ? 51.823 -15.607 -26.466 1.00 91.00 81 VAL A O 1
ATOM 600 N N . SER A 1 82 ? 51.624 -17.358 -25.075 1.00 89.81 82 SER A N 1
ATOM 601 C CA . SER A 1 82 ? 53.053 -17.433 -24.728 1.00 89.81 82 SER A CA 1
ATOM 602 C C . SER A 1 82 ? 53.942 -17.780 -25.930 1.00 89.81 82 SER A C 1
ATOM 604 O O . SER A 1 82 ? 55.094 -17.353 -25.993 1.00 89.81 82 SER A O 1
ATOM 606 N N . ALA A 1 83 ? 53.409 -18.523 -26.903 1.00 87.62 83 ALA A N 1
ATOM 607 C CA . ALA A 1 83 ? 54.070 -18.855 -28.163 1.00 87.62 83 ALA A CA 1
ATOM 608 C C . ALA A 1 83 ? 54.010 -17.725 -29.215 1.00 87.62 83 ALA A C 1
ATOM 610 O O . ALA A 1 83 ? 54.588 -17.874 -30.293 1.00 87.62 83 ALA A O 1
ATOM 611 N N . GLY A 1 84 ? 53.353 -16.598 -28.909 1.00 85.50 84 GLY A N 1
ATOM 612 C CA . GLY A 1 84 ? 53.359 -15.381 -29.725 1.00 85.50 84 GLY A CA 1
ATOM 613 C C . GLY A 1 84 ? 52.028 -15.014 -30.388 1.00 85.50 84 GLY A C 1
ATOM 614 O O . GLY A 1 84 ? 51.984 -14.007 -31.094 1.00 85.50 84 GLY A O 1
ATOM 615 N N . ASP A 1 85 ? 50.941 -15.763 -30.171 1.00 85.88 85 ASP A N 1
ATOM 616 C CA . ASP A 1 85 ? 49.613 -15.394 -30.678 1.00 85.88 85 ASP A CA 1
ATOM 617 C C . ASP A 1 85 ? 48.914 -14.394 -29.740 1.00 85.88 85 ASP A C 1
ATOM 619 O O . ASP A 1 85 ? 48.000 -14.726 -28.983 1.00 85.88 85 ASP A O 1
ATOM 623 N N . THR A 1 86 ? 49.357 -13.136 -29.785 1.00 84.44 86 THR A N 1
ATOM 624 C CA . THR A 1 86 ? 48.848 -12.060 -28.916 1.00 84.44 86 THR A CA 1
ATOM 625 C C . THR A 1 86 ? 47.379 -11.714 -29.153 1.00 84.44 86 THR A C 1
ATOM 627 O O . THR A 1 86 ? 46.763 -11.090 -28.293 1.00 84.44 86 THR A O 1
ATOM 630 N N . SER A 1 87 ? 46.784 -12.142 -30.272 1.00 84.12 87 SER A N 1
ATOM 631 C CA . SER A 1 87 ? 45.363 -11.901 -30.554 1.00 84.12 87 SER A CA 1
ATOM 632 C C . SER A 1 87 ? 44.413 -12.674 -29.632 1.00 84.12 87 SER A C 1
ATOM 634 O O . SER A 1 87 ? 43.240 -12.334 -29.562 1.00 84.12 87 SER A O 1
ATOM 636 N N . LEU A 1 88 ? 44.915 -13.673 -28.896 1.00 86.69 88 LEU A N 1
ATOM 637 C CA . LEU A 1 88 ? 44.154 -14.418 -27.890 1.00 86.69 88 LEU A CA 1
ATOM 638 C C . LEU A 1 88 ? 44.329 -13.871 -26.460 1.00 86.69 88 LEU A C 1
ATOM 640 O O . LEU A 1 88 ? 43.736 -14.408 -25.532 1.00 86.69 88 LEU A O 1
ATOM 644 N N . ALA A 1 89 ? 45.127 -12.815 -26.251 1.00 84.31 89 ALA A N 1
ATOM 645 C CA . ALA A 1 89 ? 45.485 -12.338 -24.910 1.00 84.31 89 ALA A CA 1
ATOM 646 C C . ALA A 1 89 ? 44.300 -11.786 -24.088 1.00 84.31 89 ALA A C 1
ATOM 648 O O . ALA A 1 89 ? 44.387 -11.749 -22.863 1.00 84.31 89 ALA A O 1
ATOM 649 N N . GLY A 1 90 ? 43.208 -11.368 -24.741 1.00 81.38 90 GLY A N 1
ATOM 650 C CA . GLY A 1 90 ? 41.962 -10.946 -24.083 1.00 81.38 90 GLY A CA 1
ATOM 651 C C . GLY A 1 90 ? 40.896 -12.037 -23.968 1.00 81.38 90 GLY A C 1
ATOM 652 O O . GLY A 1 90 ? 39.808 -11.757 -23.471 1.00 81.38 90 GLY A O 1
ATOM 653 N N . VAL A 1 91 ? 41.182 -13.265 -24.419 1.00 88.75 91 VAL A N 1
ATOM 654 C CA . VAL A 1 91 ? 40.217 -14.369 -24.399 1.00 88.75 91 VAL A CA 1
ATOM 655 C C . VAL A 1 91 ? 40.254 -15.078 -23.047 1.00 88.75 91 VAL A C 1
ATOM 657 O O . VAL A 1 91 ? 41.278 -15.629 -22.645 1.00 88.75 91 VAL A O 1
ATOM 660 N N . THR A 1 92 ? 39.116 -15.105 -22.361 1.00 89.94 92 THR A N 1
ATOM 661 C CA . THR A 1 92 ? 38.904 -15.829 -21.098 1.00 89.94 92 THR A CA 1
ATOM 662 C C . THR A 1 92 ? 37.926 -16.985 -21.295 1.00 89.94 92 THR A C 1
ATOM 664 O O . THR A 1 92 ? 37.122 -16.950 -22.224 1.00 89.94 92 THR A O 1
ATOM 667 N N . VAL A 1 93 ? 37.999 -18.017 -20.446 1.00 91.62 93 VAL A N 1
ATOM 668 C CA . VAL A 1 93 ? 37.132 -19.206 -20.532 1.00 91.62 93 VAL A CA 1
ATOM 669 C C . VAL A 1 93 ? 36.352 -19.384 -19.232 1.00 91.62 93 VAL A C 1
ATOM 671 O O . VAL A 1 93 ? 36.946 -19.438 -18.155 1.00 91.62 93 VAL A O 1
ATOM 674 N N . SER A 1 94 ? 35.032 -19.521 -19.318 1.00 90.00 94 SER A N 1
ATOM 675 C CA . SER A 1 94 ? 34.145 -19.745 -18.171 1.00 90.00 94 SER A CA 1
ATOM 676 C C . SER A 1 94 ? 33.112 -20.839 -18.457 1.00 90.00 94 SER A C 1
ATOM 678 O O . SER A 1 94 ? 32.972 -21.313 -19.585 1.00 90.00 94 SER A O 1
ATOM 680 N N . LEU A 1 95 ? 32.417 -21.286 -17.409 1.00 86.69 95 LEU A N 1
ATOM 681 C CA . LEU A 1 95 ? 31.225 -22.123 -17.553 1.00 86.69 95 LEU A CA 1
ATOM 682 C C . LEU A 1 95 ? 30.005 -21.205 -17.686 1.00 86.69 95 LEU A C 1
ATOM 684 O O . LEU A 1 95 ? 29.897 -20.228 -16.949 1.00 86.69 95 LEU A O 1
ATOM 688 N N . GLY A 1 96 ? 29.134 -21.506 -18.643 1.00 84.06 96 GLY A N 1
ATOM 689 C CA . GLY A 1 96 ? 27.893 -20.788 -18.921 1.00 84.06 96 GLY A CA 1
ATOM 690 C C . GLY A 1 96 ? 26.654 -21.550 -18.454 1.00 84.06 96 GLY A C 1
ATOM 691 O O . GLY A 1 96 ? 26.739 -22.447 -17.617 1.00 84.06 96 GLY A O 1
ATOM 692 N N . ALA A 1 97 ? 25.501 -21.193 -19.022 1.00 82.88 97 ALA A N 1
ATOM 693 C CA . ALA A 1 97 ? 24.219 -21.807 -18.695 1.00 82.88 97 ALA A CA 1
ATOM 694 C C . ALA A 1 97 ? 24.178 -23.314 -19.006 1.00 82.88 97 ALA A C 1
ATOM 696 O O . ALA A 1 97 ? 24.878 -23.817 -19.899 1.00 82.88 97 ALA A O 1
ATOM 697 N N . GLU A 1 98 ? 23.322 -24.022 -18.273 1.00 86.75 98 GLU A N 1
ATOM 698 C CA . GLU A 1 98 ? 22.980 -25.410 -18.564 1.00 86.75 98 GLU A CA 1
ATOM 699 C C . GLU A 1 98 ? 22.097 -25.513 -19.813 1.00 86.75 98 GLU A C 1
ATOM 701 O O . GLU A 1 98 ? 21.269 -24.646 -20.091 1.00 86.75 98 GLU A O 1
ATOM 706 N N . PHE A 1 99 ? 22.256 -26.600 -20.564 1.00 84.69 99 PHE A N 1
ATOM 707 C CA . PHE A 1 99 ? 21.409 -26.945 -21.700 1.00 84.69 99 PHE A CA 1
ATOM 708 C C . PHE A 1 99 ? 20.937 -28.394 -21.577 1.00 84.69 99 PHE A C 1
ATOM 710 O O . PHE A 1 99 ? 21.666 -29.267 -21.111 1.00 84.69 99 PHE A O 1
ATOM 717 N N . ASN A 1 100 ? 19.721 -28.673 -22.043 1.00 87.94 100 ASN A N 1
ATOM 718 C CA . ASN A 1 100 ? 19.127 -30.007 -21.967 1.00 87.94 100 ASN A CA 1
ATOM 719 C C . ASN A 1 100 ? 19.033 -30.654 -23.351 1.00 87.94 100 ASN A C 1
ATOM 721 O O . ASN A 1 100 ? 18.696 -29.991 -24.336 1.00 87.94 100 ASN A O 1
ATOM 725 N N . ARG A 1 101 ? 19.313 -31.957 -23.442 1.00 87.31 101 ARG A N 1
ATOM 726 C CA . ARG A 1 101 ? 19.175 -32.759 -24.668 1.00 87.31 101 ARG A CA 1
ATOM 727 C C . ARG A 1 101 ? 18.567 -34.114 -24.353 1.00 87.31 101 ARG A C 1
ATOM 729 O O . ARG A 1 101 ? 18.799 -34.669 -23.287 1.00 87.31 101 ARG A O 1
ATOM 736 N N . TYR A 1 102 ? 17.800 -34.651 -25.291 1.00 82.50 102 TYR A N 1
ATOM 737 C CA . TYR A 1 102 ? 17.316 -36.023 -25.199 1.00 82.50 102 TYR A CA 1
ATOM 738 C C . TYR A 1 102 ? 18.401 -36.979 -25.681 1.00 82.50 102 TYR A C 1
ATOM 740 O O . TYR A 1 102 ? 18.957 -36.797 -26.766 1.00 82.50 102 TYR A O 1
ATOM 748 N N . ASP A 1 103 ? 18.682 -38.009 -24.891 1.00 84.69 103 ASP A N 1
ATOM 749 C CA . ASP A 1 103 ? 19.467 -39.134 -25.366 1.00 84.69 103 ASP A CA 1
ATOM 750 C C . ASP A 1 103 ? 18.691 -39.898 -26.446 1.00 84.69 103 ASP A C 1
ATOM 752 O O . ASP A 1 103 ? 17.529 -40.264 -26.266 1.00 84.69 103 ASP A O 1
ATOM 756 N N . THR A 1 104 ? 19.342 -40.128 -27.584 1.00 76.81 104 THR A N 1
ATOM 757 C CA . THR A 1 104 ? 18.698 -40.669 -28.791 1.00 76.81 104 THR A CA 1
ATOM 758 C C . THR A 1 104 ? 18.352 -42.155 -28.692 1.00 76.81 104 THR A C 1
ATOM 760 O O . THR A 1 104 ? 17.495 -42.614 -29.444 1.00 76.81 104 THR A O 1
ATOM 763 N N . ASP A 1 105 ? 18.958 -42.889 -27.753 1.00 81.44 105 ASP A N 1
ATOM 764 C CA . ASP A 1 105 ? 18.700 -44.319 -27.558 1.00 81.44 105 ASP A CA 1
ATOM 765 C C . ASP A 1 105 ? 17.670 -44.573 -26.447 1.00 81.44 105 ASP A C 1
ATOM 767 O O . ASP A 1 105 ? 16.796 -45.428 -26.584 1.00 81.44 105 ASP A O 1
ATOM 771 N N . THR A 1 106 ? 17.762 -43.840 -25.335 1.00 82.88 106 THR A N 1
ATOM 772 C CA . THR A 1 106 ? 16.913 -44.051 -24.150 1.00 82.88 106 THR A CA 1
ATOM 773 C C . THR A 1 106 ? 15.735 -43.084 -24.047 1.00 82.88 106 THR A C 1
ATOM 775 O O . THR A 1 106 ? 14.826 -43.325 -23.254 1.00 82.88 106 THR A O 1
ATOM 778 N N . GLY A 1 107 ? 15.738 -41.981 -24.803 1.00 80.88 107 GLY A N 1
ATOM 779 C CA . GLY A 1 107 ? 14.741 -40.910 -24.700 1.00 80.88 107 GLY A CA 1
ATOM 780 C C . GLY A 1 107 ? 14.822 -40.105 -23.398 1.00 80.88 107 GLY A C 1
ATOM 781 O O . GLY A 1 107 ? 13.952 -39.277 -23.133 1.00 80.88 107 GLY A O 1
ATOM 782 N N . LYS A 1 108 ? 15.843 -40.334 -22.562 1.00 81.88 108 LYS A N 1
ATOM 783 C CA . LYS A 1 108 ? 16.023 -39.640 -21.284 1.00 81.88 108 LYS A CA 1
ATOM 784 C C . LYS A 1 108 ? 16.566 -38.231 -21.519 1.00 81.88 108 LYS A C 1
ATOM 786 O O . LYS A 1 108 ? 17.534 -38.057 -22.257 1.00 81.88 108 LYS A O 1
ATOM 791 N N . LEU A 1 109 ? 15.969 -37.236 -20.865 1.00 86.31 109 LEU A N 1
ATOM 792 C CA . LEU A 1 109 ? 16.507 -35.878 -20.842 1.00 86.31 109 LEU A CA 1
ATOM 793 C C . LEU A 1 109 ? 17.779 -35.845 -19.983 1.00 86.31 109 LEU A C 1
ATOM 795 O O . LEU A 1 109 ? 17.782 -36.322 -18.847 1.00 86.31 109 LEU A O 1
ATOM 799 N N . VAL A 1 110 ? 18.857 -35.305 -20.540 1.00 86.75 110 VAL A N 1
ATOM 800 C CA . VAL A 1 110 ? 20.169 -35.173 -19.903 1.00 86.75 110 VAL A CA 1
ATOM 801 C C . VAL A 1 110 ? 20.676 -33.740 -20.035 1.00 86.75 110 VAL A C 1
ATOM 803 O O . VAL A 1 110 ? 20.425 -33.071 -21.039 1.00 86.75 110 VAL A O 1
ATOM 806 N N . THR A 1 111 ? 21.388 -33.276 -19.011 1.00 90.62 111 THR A N 1
ATOM 807 C CA . THR A 1 111 ? 21.844 -31.887 -18.878 1.00 90.62 111 THR A CA 1
ATOM 808 C C . THR A 1 111 ? 23.342 -31.786 -19.150 1.00 90.62 111 THR A C 1
ATOM 810 O O . THR A 1 111 ? 24.126 -32.613 -18.682 1.00 90.62 111 THR A O 1
ATOM 813 N N . GLY A 1 112 ? 23.735 -30.769 -19.911 1.00 89.50 112 GLY A N 1
ATOM 814 C CA . GLY A 1 112 ? 25.118 -30.354 -20.116 1.00 89.50 112 GLY A CA 1
ATOM 815 C C . GLY A 1 112 ? 25.327 -28.895 -19.715 1.00 89.50 112 GLY A C 1
ATOM 816 O O . GLY A 1 112 ? 24.368 -28.163 -19.496 1.00 89.50 112 GLY A O 1
ATOM 817 N N . THR A 1 113 ? 26.582 -28.459 -19.632 1.00 90.31 113 THR A N 1
ATOM 818 C CA . THR A 1 113 ? 26.956 -27.075 -19.305 1.00 90.31 113 THR A CA 1
ATOM 819 C C . THR A 1 113 ? 27.703 -26.456 -20.479 1.00 90.31 113 THR A C 1
ATOM 821 O O . THR A 1 113 ? 28.622 -27.064 -21.031 1.00 90.31 113 THR A O 1
ATOM 824 N N . THR A 1 114 ? 27.325 -25.242 -20.868 1.00 89.44 114 THR A N 1
ATOM 825 C CA . THR A 1 114 ? 28.013 -24.504 -21.936 1.00 89.44 114 THR A CA 1
ATOM 826 C C . THR A 1 114 ? 29.408 -24.075 -21.471 1.00 89.44 114 THR A C 1
ATOM 828 O O . THR A 1 114 ? 29.578 -23.669 -20.323 1.00 89.44 114 THR A O 1
ATOM 831 N N . VAL A 1 115 ? 30.415 -24.112 -22.345 1.00 89.38 115 VAL A N 1
ATOM 832 C CA . VAL A 1 115 ? 31.722 -23.475 -22.102 1.00 89.38 115 VAL A CA 1
ATOM 833 C C . VAL A 1 115 ? 31.803 -22.201 -22.935 1.00 89.38 115 VAL A C 1
ATOM 835 O O . VAL A 1 115 ? 31.614 -22.243 -24.147 1.00 89.38 115 VAL A O 1
ATOM 838 N N . LEU A 1 116 ? 32.070 -21.066 -22.295 1.00 87.94 116 LEU A N 1
ATOM 839 C CA . LEU A 1 116 ? 32.094 -19.750 -22.929 1.00 87.94 116 LEU A CA 1
ATOM 840 C C . LEU A 1 116 ? 33.531 -19.271 -23.099 1.00 87.94 116 LEU A C 1
ATOM 842 O O . LEU A 1 116 ? 34.284 -19.236 -22.129 1.00 87.94 116 LEU A O 1
ATOM 846 N N . LEU A 1 117 ? 33.895 -18.857 -24.312 1.00 90.44 117 LEU A N 1
ATOM 847 C CA . LEU A 1 117 ? 35.104 -18.076 -24.568 1.00 90.44 117 LEU A CA 1
ATOM 848 C C . LEU A 1 117 ? 34.702 -16.616 -24.762 1.00 90.44 117 LEU A C 1
ATOM 850 O O . LEU A 1 117 ? 33.925 -16.328 -25.664 1.00 90.44 117 LEU A O 1
ATOM 854 N N . THR A 1 118 ? 35.237 -15.707 -23.951 1.00 86.31 118 THR A N 1
ATOM 855 C CA . THR A 1 118 ? 34.924 -14.269 -24.005 1.00 86.31 118 THR A CA 1
ATOM 856 C C . THR A 1 118 ? 36.167 -13.477 -24.383 1.00 86.31 118 THR A C 1
ATOM 858 O O . THR A 1 118 ? 37.134 -13.505 -23.624 1.00 86.31 118 THR A O 1
ATOM 861 N N . ASP A 1 119 ? 36.149 -12.764 -25.514 1.00 85.44 119 ASP A N 1
ATOM 862 C CA . ASP A 1 119 ? 37.190 -11.790 -25.872 1.00 85.44 119 ASP A CA 1
ATOM 863 C C . ASP A 1 119 ? 36.819 -10.407 -25.331 1.00 85.44 119 ASP A C 1
ATOM 865 O O . ASP A 1 119 ? 35.885 -9.758 -25.810 1.00 85.44 119 ASP A O 1
ATOM 869 N N . SER A 1 120 ? 37.585 -9.937 -24.349 1.00 77.19 120 SER A N 1
ATOM 870 C CA . SER A 1 120 ? 37.414 -8.613 -23.743 1.00 77.19 120 SER A CA 1
ATOM 871 C C . SER A 1 120 ? 37.781 -7.451 -24.674 1.00 77.19 120 SER A C 1
ATOM 873 O O . SER A 1 120 ? 37.488 -6.303 -24.349 1.00 77.19 120 SER A O 1
ATOM 875 N N . ASN A 1 121 ? 38.387 -7.730 -25.835 1.00 74.81 121 ASN A N 1
ATOM 876 C CA . ASN A 1 121 ? 38.646 -6.735 -26.880 1.00 74.81 121 ASN A CA 1
ATOM 877 C C . ASN A 1 121 ? 37.534 -6.677 -27.943 1.00 74.81 121 ASN A C 1
ATOM 879 O O . ASN A 1 121 ? 37.568 -5.808 -28.817 1.00 74.81 121 ASN A O 1
ATOM 883 N N . GLY A 1 122 ? 36.572 -7.607 -27.901 1.00 67.69 122 GLY A N 1
ATOM 884 C CA . GLY A 1 122 ? 35.411 -7.653 -28.791 1.00 67.69 122 GLY A CA 1
ATOM 885 C C . GLY A 1 122 ? 35.738 -7.886 -30.254 1.00 67.69 122 GLY A C 1
ATOM 886 O O . GLY A 1 122 ? 35.067 -7.348 -31.138 1.00 67.69 122 GLY A O 1
ATOM 887 N N . GLY A 1 123 ? 36.770 -8.683 -30.527 1.00 76.00 123 GLY A N 1
ATOM 888 C CA . GLY A 1 123 ? 37.052 -9.137 -31.874 1.00 76.00 123 GLY A CA 1
ATOM 889 C C . GLY A 1 123 ? 35.872 -9.917 -32.448 1.00 76.00 123 GLY A C 1
ATOM 890 O O . GLY A 1 123 ? 35.261 -10.735 -31.766 1.00 76.00 123 GLY A O 1
ATOM 891 N N . LYS A 1 124 ? 35.537 -9.699 -33.721 1.00 78.75 124 LYS A N 1
ATOM 892 C CA . LYS A 1 124 ? 34.436 -10.415 -34.373 1.00 78.75 124 LYS A CA 1
ATOM 893 C C . LYS A 1 124 ? 34.753 -11.909 -34.429 1.00 78.75 124 LYS A C 1
ATOM 895 O O . LYS A 1 124 ? 35.711 -12.304 -35.103 1.00 78.75 124 LYS A O 1
ATOM 900 N N . VAL A 1 125 ? 33.936 -12.721 -33.762 1.00 78.62 125 VAL A N 1
ATOM 901 C CA . VAL A 1 125 ? 34.037 -14.180 -33.807 1.00 78.62 125 VAL A CA 1
ATOM 902 C C . VAL A 1 125 ? 33.103 -14.718 -34.882 1.00 78.62 125 VAL A C 1
ATOM 904 O O . VAL A 1 125 ? 31.943 -14.333 -34.950 1.00 78.62 125 VAL A O 1
ATOM 907 N N . THR A 1 126 ? 33.599 -15.594 -35.751 1.00 81.25 126 THR A N 1
ATOM 908 C CA . THR A 1 126 ? 32.772 -16.257 -36.775 1.00 81.25 126 THR A CA 1
ATOM 909 C C . THR A 1 126 ? 33.159 -17.721 -36.931 1.00 81.25 126 THR A C 1
ATOM 911 O O . THR A 1 126 ? 34.278 -18.120 -36.606 1.00 81.25 126 THR A O 1
ATOM 914 N N . ILE A 1 127 ? 32.219 -18.513 -37.442 1.00 79.62 127 ILE A N 1
ATOM 915 C CA . ILE A 1 127 ? 32.393 -19.922 -37.800 1.00 79.62 127 ILE A CA 1
ATOM 916 C C . ILE A 1 127 ? 31.883 -20.093 -39.227 1.00 79.62 127 ILE A C 1
ATOM 918 O O . ILE A 1 127 ? 30.939 -19.424 -39.644 1.00 79.62 127 ILE A O 1
ATOM 922 N N . ASP A 1 128 ? 32.508 -20.987 -39.972 1.00 78.75 128 ASP A N 1
ATOM 923 C CA . ASP A 1 128 ? 32.119 -21.375 -41.320 1.00 78.75 128 ASP A CA 1
ATOM 924 C C . ASP A 1 128 ? 32.244 -22.897 -41.500 1.00 78.75 128 ASP A C 1
ATOM 926 O O . ASP A 1 128 ? 32.574 -23.630 -40.570 1.00 78.75 128 ASP A O 1
ATOM 930 N N . ALA A 1 129 ? 32.033 -23.378 -42.727 1.00 72.31 129 ALA A N 1
ATOM 931 C CA . ALA A 1 129 ? 32.151 -24.798 -43.057 1.00 72.31 129 ALA A CA 1
ATOM 932 C C . ALA A 1 129 ? 33.580 -25.377 -42.921 1.00 72.31 129 ALA A C 1
ATOM 934 O O . ALA A 1 129 ? 33.744 -26.592 -43.015 1.00 72.31 129 ALA A O 1
ATOM 935 N N . ASN A 1 130 ? 34.609 -24.539 -42.734 1.00 71.81 130 ASN A N 1
ATOM 936 C CA . ASN A 1 130 ? 36.015 -24.943 -42.611 1.00 71.81 130 ASN A CA 1
ATOM 937 C C . ASN A 1 130 ? 36.535 -24.886 -41.163 1.00 71.81 130 ASN A C 1
ATOM 939 O O . ASN A 1 130 ? 37.682 -25.253 -40.900 1.00 71.81 130 ASN A O 1
ATOM 943 N N . THR A 1 131 ? 35.710 -24.419 -40.226 1.00 79.94 131 THR A N 1
ATOM 944 C CA . THR A 1 131 ? 35.991 -24.328 -38.790 1.00 79.94 131 THR A CA 1
ATOM 945 C C . THR A 1 131 ? 34.968 -25.158 -37.998 1.00 79.94 131 THR A C 1
ATOM 947 O O . THR A 1 131 ? 34.169 -25.883 -38.586 1.00 79.94 131 THR A O 1
ATOM 950 N N . GLY A 1 132 ? 35.032 -25.153 -36.664 1.00 83.00 132 GLY A N 1
ATOM 951 C CA . GLY A 1 132 ? 34.171 -25.980 -35.810 1.00 83.00 132 GLY A CA 1
ATOM 952 C C . GLY A 1 132 ? 34.916 -27.068 -35.024 1.00 83.00 132 GLY A C 1
ATOM 953 O O . GLY A 1 132 ? 36.142 -27.031 -34.910 1.00 83.00 132 GLY A O 1
ATOM 954 N N . TRP A 1 133 ? 34.182 -28.030 -34.455 1.00 87.88 133 TRP A N 1
ATOM 955 C CA . TRP A 1 133 ? 34.751 -29.130 -33.663 1.00 87.88 133 TRP A CA 1
ATOM 956 C C . TRP A 1 133 ? 35.690 -30.022 -34.491 1.00 87.88 133 TRP A C 1
ATOM 958 O O . TRP A 1 133 ? 35.372 -30.414 -35.613 1.00 87.88 133 TRP A O 1
ATOM 968 N N . GLN A 1 134 ? 36.843 -30.381 -33.923 1.00 86.94 134 GLN A N 1
ATOM 969 C CA . GLN A 1 134 ? 37.898 -31.138 -34.598 1.00 86.94 134 GLN A CA 1
ATOM 970 C C . GLN A 1 134 ? 38.163 -32.474 -33.908 1.00 86.94 134 GLN A C 1
ATOM 972 O O . GLN A 1 134 ? 38.322 -32.543 -32.690 1.00 86.94 134 GLN A O 1
ATOM 977 N N . THR A 1 135 ? 38.279 -33.541 -34.699 1.00 83.44 135 THR A N 1
ATOM 978 C CA . THR A 1 135 ? 38.712 -34.864 -34.228 1.00 83.44 135 THR A CA 1
ATOM 979 C C . THR A 1 135 ? 40.180 -35.094 -34.582 1.00 83.44 135 THR A C 1
ATOM 981 O O . THR A 1 135 ? 40.666 -34.625 -35.612 1.00 83.44 135 THR A O 1
ATOM 984 N N . LYS A 1 136 ? 40.910 -35.824 -33.732 1.00 77.69 136 LYS A N 1
ATOM 985 C CA . LYS A 1 136 ? 42.370 -35.996 -33.861 1.00 77.69 136 LYS A CA 1
ATOM 986 C C . LYS A 1 136 ? 42.794 -36.750 -35.131 1.00 77.69 136 LYS A C 1
ATOM 988 O O . LYS A 1 136 ? 43.854 -36.475 -35.680 1.00 77.69 136 LYS A O 1
ATOM 993 N N . ASN A 1 137 ? 41.946 -37.665 -35.615 1.00 75.44 137 ASN A N 1
ATOM 994 C CA . ASN A 1 137 ? 42.217 -38.534 -36.771 1.00 75.44 137 ASN A CA 1
ATOM 995 C C . ASN A 1 137 ? 41.112 -38.505 -37.850 1.00 75.44 137 ASN A C 1
ATOM 997 O O . ASN A 1 137 ? 41.102 -39.365 -38.729 1.00 75.44 137 ASN A O 1
ATOM 1001 N N . GLY A 1 138 ? 40.150 -37.577 -37.780 1.00 66.06 138 GLY A N 1
ATOM 1002 C CA . GLY A 1 138 ? 39.038 -37.508 -38.741 1.00 66.06 138 GLY A CA 1
ATOM 1003 C C . GLY A 1 138 ? 37.972 -38.602 -38.584 1.00 66.06 138 GLY A C 1
ATOM 1004 O O . GLY A 1 138 ? 37.120 -38.750 -39.455 1.00 66.06 138 GLY A O 1
ATOM 1005 N N . VAL A 1 139 ? 38.012 -39.381 -37.498 1.00 68.69 139 VAL A N 1
ATOM 1006 C CA . VAL A 1 139 ? 37.071 -40.480 -37.237 1.00 68.69 139 VAL A CA 1
ATOM 1007 C C . VAL A 1 139 ? 36.090 -40.056 -36.149 1.00 68.69 139 VAL A C 1
ATOM 1009 O O . VAL A 1 139 ? 36.500 -39.768 -35.028 1.00 68.69 139 VAL A O 1
ATOM 1012 N N . VAL A 1 140 ? 34.800 -40.056 -36.479 1.00 68.69 140 VAL A N 1
ATOM 1013 C CA . VAL A 1 140 ? 33.694 -40.016 -35.511 1.00 68.69 140 VAL A CA 1
ATOM 1014 C C . VAL A 1 140 ? 33.103 -41.430 -35.449 1.00 68.69 140 VAL A C 1
ATOM 1016 O O . VAL A 1 140 ? 32.994 -42.073 -36.500 1.00 68.69 140 VAL A O 1
ATOM 1019 N N . PRO A 1 141 ? 32.756 -41.967 -34.265 1.00 69.62 141 PRO A N 1
ATOM 1020 C CA . PRO A 1 141 ? 32.121 -43.277 -34.169 1.00 69.62 141 PRO A CA 1
ATOM 1021 C C . PRO A 1 141 ? 30.857 -43.373 -35.053 1.00 69.62 141 PRO A C 1
ATOM 1023 O O . PRO A 1 141 ? 30.072 -42.428 -35.073 1.00 69.62 141 PRO A O 1
ATOM 1026 N N . PRO A 1 142 ? 30.600 -44.505 -35.749 1.00 66.69 142 PRO A N 1
ATOM 1027 C CA . PRO A 1 142 ? 29.424 -44.669 -36.621 1.00 66.69 142 PRO A CA 1
ATOM 1028 C C . PRO A 1 142 ? 28.068 -44.537 -35.914 1.00 66.69 142 PRO A C 1
ATOM 1030 O O . PRO A 1 142 ? 27.036 -44.389 -36.561 1.00 66.69 142 PRO A O 1
ATOM 1033 N N . SER A 1 143 ? 28.067 -44.641 -34.588 1.00 68.62 143 SER A N 1
ATOM 1034 C CA . SER A 1 143 ? 26.921 -44.410 -33.725 1.00 68.62 143 SER A CA 1
ATOM 1035 C C . SER A 1 143 ? 27.432 -43.725 -32.468 1.00 68.62 143 SER A C 1
ATOM 1037 O O . SER A 1 143 ? 28.224 -44.311 -31.728 1.00 68.62 143 SER A O 1
ATOM 1039 N N . SER A 1 144 ? 26.974 -42.508 -32.205 1.00 67.38 144 SER A N 1
ATOM 1040 C CA . SER A 1 144 ? 27.383 -41.715 -31.047 1.00 67.38 144 SER A CA 1
ATOM 1041 C C . SER A 1 144 ? 26.192 -40.928 -30.506 1.00 67.38 144 SER A C 1
ATOM 1043 O O . SER A 1 144 ? 25.499 -40.278 -31.285 1.00 67.38 144 SER A O 1
ATOM 1045 N N . GLY A 1 145 ? 25.970 -40.953 -29.191 1.00 78.94 145 GLY A N 1
ATOM 1046 C CA . GLY A 1 145 ? 25.025 -40.053 -28.528 1.00 78.94 145 GLY A CA 1
ATOM 1047 C C . GLY A 1 145 ? 25.723 -38.742 -28.218 1.00 78.94 145 GLY A C 1
ATOM 1048 O O . GLY A 1 145 ? 26.025 -38.474 -27.069 1.00 78.94 145 GLY A O 1
ATOM 1049 N N . LEU A 1 146 ? 26.098 -37.983 -29.246 1.00 84.56 146 LEU A N 1
ATOM 1050 C CA . LEU A 1 146 ? 26.860 -36.748 -29.078 1.00 84.56 146 LEU A CA 1
ATOM 1051 C C . LEU A 1 146 ? 25.999 -35.559 -29.475 1.00 84.56 146 LEU A C 1
ATOM 1053 O O . LEU A 1 146 ? 25.533 -35.472 -30.611 1.00 84.56 146 LEU A O 1
ATOM 1057 N N . HIS A 1 147 ? 25.843 -34.623 -28.547 1.00 85.88 147 HIS A N 1
ATOM 1058 C CA . HIS A 1 147 ? 25.373 -33.283 -28.844 1.00 85.88 147 HIS A CA 1
ATOM 1059 C C . HIS A 1 147 ? 26.572 -32.350 -28.966 1.00 85.88 147 HIS A C 1
ATOM 1061 O O . HIS A 1 147 ? 27.414 -32.284 -28.069 1.00 85.88 147 HIS A O 1
ATOM 1067 N N . THR A 1 148 ? 26.623 -31.614 -30.074 1.00 88.06 148 THR A N 1
ATOM 1068 C CA . THR A 1 148 ? 27.604 -30.554 -30.280 1.00 88.06 148 THR A CA 1
ATOM 1069 C C . THR A 1 148 ? 26.959 -29.319 -30.874 1.00 88.06 148 THR A C 1
ATOM 1071 O O . THR A 1 148 ? 26.147 -29.407 -31.794 1.00 88.06 148 THR A O 1
ATOM 1074 N N . LYS A 1 149 ? 27.358 -28.156 -30.370 1.00 83.44 149 LYS A N 1
ATOM 1075 C CA . LYS A 1 149 ? 27.044 -26.855 -30.959 1.00 83.44 149 LYS A CA 1
ATOM 1076 C C . LYS A 1 149 ? 28.226 -25.928 -30.717 1.00 83.44 149 LYS A C 1
ATOM 1078 O O . LYS A 1 149 ? 28.828 -25.969 -29.647 1.00 83.44 149 LYS A O 1
ATOM 1083 N N . ILE A 1 150 ? 28.578 -25.121 -31.709 1.00 83.19 150 ILE A N 1
ATOM 1084 C CA . ILE A 1 150 ? 29.451 -23.965 -31.507 1.00 83.19 150 ILE A CA 1
ATOM 1085 C C . ILE A 1 150 ? 28.714 -22.773 -32.089 1.00 83.19 150 ILE A C 1
ATOM 1087 O O . ILE A 1 150 ? 28.314 -22.809 -33.252 1.00 83.19 150 ILE A O 1
ATOM 1091 N N . GLU A 1 151 ? 28.505 -21.749 -31.275 1.00 81.00 151 GLU A N 1
ATOM 1092 C CA . GLU A 1 151 ? 27.706 -20.588 -31.646 1.00 81.00 151 GLU A CA 1
ATOM 1093 C C . GLU A 1 151 ? 28.479 -19.309 -31.314 1.00 81.00 151 GLU A C 1
ATOM 1095 O O . GLU A 1 151 ? 28.818 -19.084 -30.146 1.00 81.00 151 GLU A O 1
ATOM 1100 N N . PRO A 1 152 ? 28.840 -18.497 -32.324 1.00 78.19 152 PRO A N 1
ATOM 1101 C CA . PRO A 1 152 ? 29.393 -17.178 -32.082 1.00 78.19 152 PRO A CA 1
ATOM 1102 C C . PRO A 1 152 ? 28.262 -16.210 -31.723 1.00 78.19 152 PRO A C 1
ATOM 1104 O O . PRO A 1 152 ? 27.223 -16.196 -32.381 1.00 78.19 152 PRO A O 1
ATOM 1107 N N . PHE A 1 153 ? 28.500 -15.357 -30.736 1.00 69.69 153 PHE A N 1
ATOM 1108 C CA . PHE A 1 153 ? 27.686 -14.175 -30.490 1.00 69.69 153 PHE A CA 1
ATOM 1109 C C . PHE A 1 153 ? 28.458 -12.952 -30.982 1.00 69.69 153 PHE A C 1
ATOM 1111 O O . PHE A 1 153 ? 29.632 -12.758 -30.639 1.00 69.69 153 PHE A O 1
ATOM 1118 N N . ASP A 1 154 ? 27.808 -12.152 -31.829 1.00 52.16 154 ASP A N 1
ATOM 1119 C CA . ASP A 1 154 ? 28.376 -10.903 -32.333 1.00 52.16 154 ASP A CA 1
ATOM 1120 C C . ASP A 1 154 ? 28.721 -9.956 -31.167 1.00 52.16 154 ASP A C 1
ATOM 1122 O O . ASP A 1 154 ? 28.108 -10.036 -30.099 1.00 52.16 154 ASP A O 1
ATOM 1126 N N . PRO A 1 155 ? 29.718 -9.067 -31.340 1.00 48.56 155 PRO A N 1
ATOM 1127 C CA . PRO A 1 155 ? 30.100 -8.141 -30.290 1.00 48.56 155 PRO A CA 1
ATOM 1128 C C . PRO A 1 155 ? 28.910 -7.273 -29.878 1.00 48.56 155 PRO A C 1
ATOM 1130 O O . PRO A 1 155 ? 28.346 -6.563 -30.715 1.00 48.56 155 PRO A O 1
ATOM 1133 N N . LEU A 1 156 ? 28.574 -7.279 -28.585 1.00 43.41 156 LEU A N 1
ATOM 1134 C CA . LEU A 1 156 ? 27.674 -6.275 -28.034 1.00 43.41 156 LEU A CA 1
ATOM 1135 C C . LEU A 1 156 ? 28.414 -4.939 -28.122 1.00 43.41 156 LEU A C 1
ATOM 1137 O O . LEU A 1 156 ? 29.402 -4.711 -27.424 1.00 43.41 156 LEU A O 1
ATOM 1141 N N . VAL A 1 157 ? 27.993 -4.074 -29.043 1.00 42.75 157 VAL A N 1
ATOM 1142 C CA . VAL A 1 157 ? 28.523 -2.714 -29.125 1.00 42.75 157 VAL A CA 1
ATOM 1143 C C . VAL A 1 157 ? 27.792 -1.888 -28.075 1.00 42.75 157 VAL A C 1
ATOM 1145 O O . VAL A 1 157 ? 26.799 -1.234 -28.381 1.00 42.75 157 VAL A O 1
ATOM 1148 N N . ALA A 1 158 ? 28.295 -1.895 -26.843 1.00 44.78 158 ALA A N 1
ATOM 1149 C CA . ALA A 1 158 ? 27.998 -0.807 -25.929 1.00 44.78 158 ALA A CA 1
ATOM 1150 C C . ALA A 1 158 ? 28.749 0.428 -26.452 1.00 44.78 158 ALA A C 1
ATOM 1152 O O . ALA A 1 158 ? 29.982 0.471 -26.497 1.00 44.78 158 ALA A O 1
ATOM 1153 N N . VAL A 1 159 ? 28.013 1.419 -26.955 1.00 48.53 159 VAL A N 1
ATOM 1154 C CA . VAL A 1 159 ? 28.568 2.768 -27.061 1.00 48.53 159 VAL A CA 1
ATOM 1155 C C . VAL A 1 159 ? 28.407 3.358 -25.670 1.00 48.53 159 VAL A C 1
ATOM 1157 O O . VAL A 1 159 ? 27.274 3.591 -25.256 1.00 48.53 159 VAL A O 1
ATOM 1160 N N . ASP A 1 160 ? 29.510 3.552 -24.945 1.00 61.16 160 ASP A N 1
ATOM 1161 C CA . ASP A 1 160 ? 29.458 4.255 -23.664 1.00 61.16 160 ASP A CA 1
ATOM 1162 C C . ASP A 1 160 ? 28.765 5.610 -23.884 1.00 61.16 160 ASP A C 1
ATOM 1164 O O . ASP A 1 160 ? 29.152 6.370 -24.784 1.00 61.16 160 ASP A O 1
ATOM 1168 N N . LEU A 1 161 ? 27.727 5.894 -23.089 1.00 76.56 161 LEU A N 1
ATOM 1169 C CA . LEU A 1 161 ? 26.997 7.159 -23.149 1.00 76.56 161 LEU A CA 1
ATOM 1170 C C . LEU A 1 161 ? 27.963 8.327 -22.954 1.00 76.56 161 LEU A C 1
ATOM 1172 O O . LEU A 1 161 ? 28.883 8.262 -22.129 1.00 76.56 161 LEU A O 1
ATOM 1176 N N . VAL A 1 162 ? 27.739 9.433 -23.669 1.00 82.88 162 VAL A N 1
ATOM 1177 C CA . VAL A 1 162 ? 28.474 10.672 -23.392 1.00 82.88 162 VAL A CA 1
ATOM 1178 C C . VAL A 1 162 ? 28.203 11.065 -21.942 1.00 82.88 162 VAL A C 1
ATOM 1180 O O . VAL A 1 162 ? 27.086 11.450 -21.608 1.00 82.88 162 VAL A O 1
ATOM 1183 N N . THR A 1 163 ? 29.223 10.965 -21.087 1.00 84.06 163 THR A N 1
ATOM 1184 C CA . THR A 1 163 ? 29.075 11.090 -19.630 1.00 84.06 163 THR A CA 1
ATOM 1185 C C . THR A 1 163 ? 29.752 12.354 -19.105 1.00 84.06 163 THR A C 1
ATOM 1187 O O . THR A 1 163 ? 30.851 12.706 -19.545 1.00 84.06 163 THR A O 1
ATOM 1190 N N . SER A 1 164 ? 29.116 13.039 -18.153 1.00 87.81 164 SER A N 1
ATOM 1191 C CA . SER A 1 164 ? 29.717 14.128 -17.374 1.00 87.81 164 SER A CA 1
ATOM 1192 C C . SER A 1 164 ? 29.657 13.836 -15.882 1.00 87.81 164 SER A C 1
ATOM 1194 O O . SER A 1 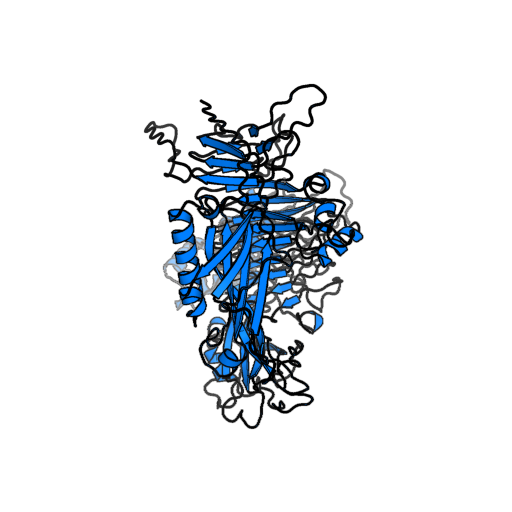164 ? 28.612 13.458 -15.365 1.00 87.81 164 SER A O 1
ATOM 1196 N N . LYS A 1 165 ? 30.778 14.064 -15.192 1.00 90.19 165 LYS A N 1
ATOM 1197 C CA . LYS A 1 165 ? 30.855 14.012 -13.730 1.00 90.19 165 LYS A CA 1
ATOM 1198 C C . LYS A 1 165 ? 30.596 15.390 -13.138 1.00 90.19 165 LYS A C 1
ATOM 1200 O O . LYS A 1 165 ? 31.203 16.370 -13.579 1.00 90.19 165 LYS A O 1
ATOM 1205 N N . VAL A 1 166 ? 29.722 15.456 -12.145 1.00 91.81 166 VAL A N 1
ATOM 1206 C CA . VAL A 1 166 ? 29.318 16.682 -11.457 1.00 91.81 166 VAL A CA 1
ATOM 1207 C C . VAL A 1 166 ? 29.532 16.483 -9.965 1.00 91.81 166 VAL A C 1
ATOM 1209 O O . VAL A 1 166 ? 29.175 15.447 -9.428 1.00 91.81 166 VAL A O 1
ATOM 1212 N N . ILE A 1 167 ? 30.115 17.476 -9.299 1.00 90.69 167 ILE A N 1
ATOM 1213 C CA . ILE A 1 167 ? 30.222 17.500 -7.839 1.00 90.69 167 ILE A CA 1
ATOM 1214 C C . ILE A 1 167 ? 29.367 18.662 -7.347 1.00 90.69 167 ILE A C 1
ATOM 1216 O O . ILE A 1 167 ? 29.591 19.802 -7.767 1.00 90.69 167 ILE A O 1
ATOM 1220 N N . LEU A 1 168 ? 28.403 18.366 -6.481 1.00 89.56 168 LEU A N 1
ATOM 1221 C CA . LEU A 1 168 ? 27.568 19.344 -5.795 1.00 89.56 168 LEU A CA 1
ATOM 1222 C C . LEU A 1 168 ? 28.056 19.481 -4.350 1.00 89.56 168 LEU A C 1
ATOM 1224 O O . LEU A 1 168 ? 28.238 18.494 -3.643 1.00 89.56 168 LEU A O 1
ATOM 1228 N N . ASP A 1 169 ? 28.331 20.713 -3.942 1.00 86.25 169 ASP A N 1
ATOM 1229 C CA . ASP A 1 169 ? 28.920 21.068 -2.652 1.00 86.25 169 ASP A CA 1
ATOM 1230 C C . ASP A 1 169 ? 28.281 22.395 -2.220 1.00 86.25 169 ASP A C 1
ATOM 1232 O O . ASP A 1 169 ? 28.624 23.451 -2.765 1.00 86.25 169 ASP A O 1
ATOM 1236 N N . ASP A 1 170 ? 27.270 22.304 -1.346 1.00 82.81 170 ASP A N 1
ATOM 1237 C CA . ASP A 1 170 ? 26.485 23.433 -0.819 1.00 82.81 170 ASP A CA 1
ATOM 1238 C C . ASP A 1 170 ? 25.856 24.302 -1.933 1.00 82.81 170 ASP A C 1
ATOM 1240 O O . ASP A 1 170 ? 25.953 25.536 -1.960 1.00 82.81 170 ASP A O 1
ATOM 1244 N N . VAL A 1 171 ? 25.255 23.650 -2.941 1.00 82.31 171 VAL A N 1
ATOM 1245 C CA . VAL A 1 171 ? 24.602 24.339 -4.067 1.00 82.31 171 VAL A CA 1
ATOM 1246 C C . VAL A 1 171 ? 23.177 24.723 -3.679 1.00 82.31 171 VAL A C 1
ATOM 1248 O O . VAL A 1 171 ? 22.389 23.869 -3.315 1.00 82.31 171 VAL A O 1
ATOM 1251 N N . GLY A 1 172 ? 22.811 25.999 -3.811 1.00 75.31 172 GLY A N 1
ATOM 1252 C CA . GLY A 1 172 ? 21.500 26.502 -3.376 1.00 75.31 172 GLY A CA 1
ATOM 1253 C C . GLY A 1 172 ? 21.608 27.163 -2.004 1.00 75.31 172 GLY A C 1
ATOM 1254 O O . GLY A 1 172 ? 21.613 26.526 -0.960 1.00 75.31 172 GLY A O 1
ATOM 1255 N N . ARG A 1 173 ? 21.746 28.493 -1.990 1.00 56.50 173 ARG A N 1
ATOM 1256 C CA . ARG A 1 173 ? 22.037 29.277 -0.778 1.00 56.50 173 ARG A CA 1
ATOM 1257 C C . ARG A 1 173 ? 20.775 29.473 0.078 1.00 56.50 173 ARG A C 1
ATOM 1259 O O . ARG A 1 173 ? 20.222 30.575 0.091 1.00 56.50 173 ARG A O 1
ATOM 1266 N N . GLY A 1 174 ? 20.322 28.424 0.763 1.00 53.94 174 GLY A N 1
ATOM 1267 C CA . GLY A 1 174 ? 19.128 28.448 1.627 1.00 53.94 174 GLY A CA 1
ATOM 1268 C C . GLY A 1 174 ? 17.793 28.592 0.878 1.00 53.94 174 GLY A C 1
ATOM 1269 O O . GLY A 1 174 ? 16.785 28.925 1.487 1.00 53.94 174 GLY A O 1
ATOM 1270 N N . SER A 1 175 ? 17.806 28.398 -0.443 1.00 63.12 175 SER A N 1
ATOM 1271 C CA . SER A 1 175 ? 16.663 28.372 -1.369 1.00 63.12 175 SER A CA 1
ATOM 1272 C C . SER A 1 175 ? 17.078 27.539 -2.595 1.00 63.12 175 SER A C 1
ATOM 1274 O O . SER A 1 175 ? 18.168 26.959 -2.586 1.00 63.12 175 SER A O 1
ATOM 1276 N N . ASN A 1 176 ? 16.266 27.473 -3.652 1.00 65.06 176 ASN A N 1
ATOM 1277 C CA . ASN A 1 176 ? 16.611 26.712 -4.855 1.00 65.06 176 ASN A CA 1
ATOM 1278 C C . ASN A 1 176 ? 17.890 27.276 -5.492 1.00 65.06 176 ASN A C 1
ATOM 1280 O O . ASN A 1 176 ? 17.992 28.476 -5.771 1.00 65.06 176 ASN A O 1
ATOM 1284 N N . GLY A 1 177 ? 18.883 26.418 -5.738 1.00 65.06 177 GLY A N 1
ATOM 1285 C CA . GLY A 1 177 ? 19.857 26.688 -6.790 1.00 65.06 177 GLY A CA 1
ATOM 1286 C C . GLY A 1 177 ? 19.129 26.808 -8.130 1.00 65.06 177 GLY A C 1
ATOM 1287 O O . GLY A 1 177 ? 18.042 26.261 -8.295 1.00 65.06 177 GLY A O 1
ATOM 1288 N N . GLY A 1 178 ? 19.700 27.556 -9.076 1.00 78.81 178 GLY A N 1
ATOM 1289 C CA . GLY A 1 178 ? 19.162 27.609 -10.439 1.00 78.81 178 GLY A CA 1
ATOM 1290 C C . GLY A 1 178 ? 19.347 26.281 -11.182 1.00 78.81 178 GLY A C 1
ATOM 1291 O O . GLY A 1 178 ? 19.573 25.236 -10.574 1.00 78.81 178 GLY A O 1
ATOM 1292 N N . ASP A 1 179 ? 19.314 26.341 -12.505 1.00 84.69 179 ASP A N 1
ATOM 1293 C CA . ASP A 1 179 ? 19.408 25.153 -13.353 1.00 84.69 179 ASP A CA 1
ATOM 1294 C C . ASP A 1 179 ? 20.851 24.658 -13.520 1.00 84.69 179 ASP A C 1
ATOM 1296 O O . ASP A 1 179 ? 21.788 25.444 -13.719 1.00 84.69 179 ASP A O 1
ATOM 1300 N N . LEU A 1 180 ? 21.033 23.336 -13.517 1.00 88.81 180 LEU A N 1
ATOM 1301 C CA . LEU A 1 180 ? 22.249 22.684 -13.991 1.00 88.81 180 LEU A CA 1
ATOM 1302 C C . LEU A 1 180 ? 22.037 22.202 -15.428 1.00 88.81 180 LEU A C 1
ATOM 1304 O O . LEU A 1 180 ? 21.438 21.157 -15.666 1.00 88.81 180 LEU A O 1
ATOM 1308 N N . VAL A 1 181 ? 22.606 22.935 -16.386 1.00 88.06 181 VAL A N 1
ATOM 1309 C CA . VAL A 1 181 ? 22.540 22.585 -17.812 1.00 88.06 181 VAL A CA 1
ATOM 1310 C C . VAL A 1 181 ? 23.934 22.270 -18.344 1.00 88.06 181 VAL A C 1
ATOM 1312 O O . VAL A 1 181 ? 24.801 23.146 -18.392 1.00 88.06 181 VAL A O 1
ATOM 1315 N N . ILE A 1 182 ? 24.161 21.030 -18.792 1.00 85.38 182 ILE A N 1
ATOM 1316 C CA . ILE A 1 182 ? 25.432 20.622 -19.419 1.00 85.38 182 ILE A CA 1
ATOM 1317 C C . ILE A 1 182 ? 25.168 20.181 -20.855 1.00 85.38 182 ILE A C 1
ATOM 1319 O O . ILE A 1 182 ? 24.464 19.204 -21.099 1.00 85.38 182 ILE A O 1
ATOM 1323 N N . GLY A 1 183 ? 25.748 20.893 -21.819 1.00 76.56 183 GLY A N 1
ATOM 1324 C CA . GLY A 1 183 ? 25.533 20.654 -23.244 1.00 76.56 183 GLY A CA 1
ATOM 1325 C C . GLY A 1 183 ? 26.782 20.280 -24.030 1.00 76.56 183 GLY A C 1
ATOM 1326 O O . GLY A 1 183 ? 27.916 20.417 -23.567 1.00 76.56 183 GLY A O 1
ATOM 1327 N N . GLY A 1 184 ? 26.555 19.843 -25.267 1.00 70.75 184 GLY A N 1
ATOM 1328 C CA . GLY A 1 184 ? 27.604 19.660 -26.266 1.00 70.75 184 GLY A CA 1
ATOM 1329 C C . GLY A 1 184 ? 28.017 20.995 -26.894 1.00 70.75 184 GLY A C 1
ATOM 1330 O O . GLY A 1 184 ? 27.251 21.958 -26.921 1.00 70.75 184 GLY A O 1
ATOM 1331 N N . LEU A 1 185 ? 29.233 21.065 -27.445 1.00 68.00 185 LEU A N 1
ATOM 1332 C CA . LEU A 1 185 ? 29.676 22.238 -28.202 1.00 68.00 185 LEU A CA 1
ATOM 1333 C C . LEU A 1 185 ? 28.780 22.424 -29.438 1.00 68.00 185 LEU A C 1
ATOM 1335 O O . LEU A 1 185 ? 28.831 21.617 -30.365 1.00 68.00 185 LEU A O 1
ATOM 1339 N N . SER A 1 186 ? 27.983 23.491 -29.477 1.00 61.09 186 SER A N 1
ATOM 1340 C CA . SER A 1 186 ? 27.253 23.891 -30.686 1.00 61.09 186 SER A CA 1
ATOM 1341 C C . SER A 1 186 ? 28.222 24.532 -31.683 1.00 61.09 186 SER A C 1
ATOM 1343 O O . SER A 1 186 ? 28.901 25.503 -31.350 1.00 61.09 186 SER A O 1
ATOM 1345 N N . VAL A 1 187 ? 28.317 23.996 -32.905 1.00 53.78 187 VAL A N 1
ATOM 1346 C CA . VAL A 1 187 ? 29.236 24.504 -33.948 1.00 53.78 187 VAL A CA 1
ATOM 1347 C C . VAL A 1 187 ? 28.547 25.386 -35.001 1.00 53.78 187 VAL A C 1
ATOM 1349 O O . VAL A 1 187 ? 29.074 25.568 -36.096 1.00 53.78 187 VAL A O 1
ATOM 1352 N N . GLY A 1 188 ? 27.389 25.978 -34.686 1.00 48.41 188 GLY A N 1
ATOM 1353 C CA . GLY A 1 188 ? 26.721 26.963 -35.548 1.00 48.41 188 GLY A CA 1
ATOM 1354 C C . GLY A 1 188 ? 25.192 26.893 -35.529 1.00 48.41 188 GLY A C 1
ATOM 1355 O O . GLY A 1 188 ? 24.597 26.083 -34.826 1.00 48.41 188 GLY A O 1
ATOM 1356 N N . THR A 1 189 ? 24.545 27.733 -36.343 1.00 41.56 189 THR A N 1
ATOM 1357 C CA . THR A 1 189 ? 23.083 27.971 -36.366 1.00 41.56 189 THR A CA 1
ATOM 1358 C C . THR A 1 189 ? 22.225 26.810 -36.899 1.00 41.56 189 THR A C 1
ATOM 1360 O O . THR A 1 189 ? 21.010 26.943 -36.976 1.00 41.56 189 THR A O 1
ATOM 1363 N N . THR A 1 190 ? 22.835 25.683 -37.276 1.00 49.47 190 THR A N 1
ATOM 1364 C CA . THR A 1 190 ? 22.166 24.450 -37.751 1.00 49.47 190 THR A CA 1
ATOM 1365 C C . THR A 1 190 ? 22.665 23.197 -37.019 1.00 49.47 190 THR A C 1
ATOM 1367 O O . THR A 1 190 ? 22.448 22.077 -37.475 1.00 49.47 190 THR A O 1
ATOM 1370 N N . SER A 1 191 ? 23.382 23.366 -35.901 1.00 50.34 191 SER A N 1
ATOM 1371 C CA . SER A 1 191 ? 24.049 22.263 -35.208 1.00 50.34 191 SER A CA 1
ATOM 1372 C C . SER A 1 191 ? 23.032 21.327 -34.546 1.00 50.34 191 SER A C 1
ATOM 1374 O O . SER A 1 191 ? 22.398 21.692 -33.565 1.00 50.34 191 SER A O 1
ATOM 1376 N N . ASN A 1 192 ? 22.969 20.080 -35.008 1.00 55.88 192 ASN A N 1
ATOM 1377 C CA . ASN A 1 192 ? 22.344 18.936 -34.334 1.00 55.88 192 ASN A CA 1
ATOM 1378 C C . ASN A 1 192 ? 23.255 18.375 -33.222 1.00 55.88 192 ASN A C 1
ATOM 1380 O O . ASN A 1 192 ? 23.426 17.160 -33.103 1.00 55.88 192 ASN A O 1
ATOM 1384 N N . SER A 1 193 ? 23.929 19.259 -32.472 1.00 60.09 193 SER A N 1
ATOM 1385 C CA . SER A 1 193 ? 24.928 18.827 -31.491 1.00 60.09 193 SER A CA 1
ATOM 1386 C C . SER A 1 193 ? 24.240 18.030 -30.396 1.00 60.09 193 SER A C 1
ATOM 1388 O O . SER A 1 193 ? 23.425 18.574 -29.655 1.00 60.09 193 SER A O 1
ATOM 1390 N N . LYS A 1 194 ? 24.574 16.740 -30.306 1.00 68.31 194 LYS A N 1
ATOM 1391 C CA . LYS A 1 194 ? 24.137 15.893 -29.201 1.00 68.31 194 LYS A CA 1
ATOM 1392 C C . LYS A 1 194 ? 24.745 16.444 -27.911 1.00 68.31 194 LYS A C 1
ATOM 1394 O O . LYS A 1 194 ? 25.945 16.736 -27.876 1.00 68.31 194 LYS A O 1
ATOM 1399 N N . GLY A 1 195 ? 23.912 16.643 -26.894 1.00 78.62 195 GLY A N 1
ATOM 1400 C CA . GLY A 1 195 ? 24.369 16.983 -25.559 1.00 78.62 195 GLY A CA 1
ATOM 1401 C C . GLY A 1 195 ? 25.008 15.785 -24.860 1.00 78.62 195 GLY A C 1
ATOM 1402 O O . GLY A 1 195 ? 25.501 14.845 -25.485 1.00 78.62 195 GLY A O 1
ATOM 1403 N N . VAL A 1 196 ? 25.027 15.851 -23.540 1.00 86.69 196 VAL A N 1
ATOM 1404 C CA . VAL A 1 196 ? 25.485 14.776 -22.668 1.00 86.69 196 VAL A CA 1
ATOM 1405 C C . VAL A 1 196 ? 24.319 13.817 -22.443 1.00 86.69 196 VAL A C 1
ATOM 1407 O O . VAL A 1 196 ? 23.172 14.241 -22.307 1.00 86.69 196 VAL A O 1
ATOM 1410 N N . GLU A 1 197 ? 24.612 12.523 -22.443 1.00 88.38 197 GLU A N 1
ATOM 1411 C CA . GLU A 1 197 ? 23.620 11.453 -22.328 1.00 88.38 197 GLU A CA 1
ATOM 1412 C C . GLU A 1 197 ? 23.559 10.872 -20.913 1.00 88.38 197 GLU A C 1
ATOM 1414 O O . GLU A 1 197 ? 22.533 10.311 -20.535 1.00 88.38 197 GLU A O 1
ATOM 1419 N N . ARG A 1 198 ? 24.621 11.032 -20.115 1.00 90.25 198 ARG A N 1
ATOM 1420 C CA . ARG A 1 198 ? 24.676 10.570 -18.728 1.00 90.25 198 ARG A CA 1
ATOM 1421 C C . ARG A 1 198 ? 25.325 11.578 -17.787 1.00 90.25 198 ARG A C 1
ATOM 1423 O O . ARG A 1 198 ? 26.403 12.098 -18.082 1.00 90.25 198 ARG A O 1
ATOM 1430 N N . PHE A 1 199 ? 24.720 11.799 -16.626 1.00 94.06 199 PHE A N 1
ATOM 1431 C CA . PHE A 1 199 ? 25.350 12.508 -15.513 1.00 94.06 199 PHE A CA 1
ATOM 1432 C C . PHE A 1 199 ? 25.702 11.548 -14.379 1.00 94.06 199 PHE A C 1
ATOM 1434 O O . PHE A 1 199 ? 24.908 10.696 -14.002 1.00 94.06 199 PHE A O 1
ATOM 1441 N N . GLU A 1 200 ? 26.903 11.700 -13.829 1.00 94.25 200 GLU A N 1
ATOM 1442 C CA . GLU A 1 200 ? 27.320 11.065 -12.577 1.00 94.25 200 GLU A CA 1
ATOM 1443 C C . GLU A 1 200 ? 27.531 12.173 -11.547 1.00 94.25 200 GLU A C 1
ATOM 1445 O O . GLU A 1 200 ? 28.464 12.970 -11.670 1.00 94.25 200 GLU A O 1
ATOM 1450 N N . ILE A 1 201 ? 26.624 12.263 -10.581 1.00 94.88 201 ILE A N 1
ATOM 1451 C CA . ILE A 1 201 ? 26.536 13.347 -9.609 1.00 94.88 201 ILE A CA 1
ATOM 1452 C C . ILE A 1 201 ? 27.032 12.847 -8.253 1.00 94.88 201 ILE A C 1
ATOM 1454 O O . ILE A 1 201 ? 26.477 11.919 -7.678 1.00 94.88 201 ILE A O 1
ATOM 1458 N N . GLU A 1 202 ? 28.068 13.493 -7.732 1.00 92.81 202 GLU A N 1
ATOM 1459 C CA . GLU A 1 202 ? 28.574 13.315 -6.373 1.00 92.81 202 GLU A CA 1
ATOM 1460 C C . GLU A 1 202 ? 28.089 14.486 -5.505 1.00 92.81 202 GLU A C 1
ATOM 1462 O O . GLU A 1 202 ? 28.461 15.634 -5.754 1.00 92.81 202 GLU A O 1
ATOM 1467 N N . VAL A 1 203 ? 27.279 14.216 -4.481 1.00 91.88 203 VAL A N 1
ATOM 1468 C CA . VAL A 1 203 ? 26.765 15.233 -3.547 1.00 91.88 203 VAL A CA 1
ATOM 1469 C C . VAL A 1 203 ? 27.561 15.176 -2.252 1.00 91.88 203 VAL A C 1
ATOM 1471 O O . VAL A 1 203 ? 27.484 14.203 -1.497 1.00 91.88 203 VAL A O 1
ATOM 1474 N N . ARG A 1 204 ? 28.351 16.217 -1.999 1.00 87.12 204 ARG A N 1
ATOM 1475 C CA . ARG A 1 204 ? 29.182 16.344 -0.798 1.00 87.12 204 ARG A CA 1
ATOM 1476 C C . ARG A 1 204 ? 28.395 16.948 0.341 1.00 87.12 204 ARG A C 1
ATOM 1478 O O . ARG A 1 204 ? 28.225 16.298 1.358 1.00 87.12 204 ARG A O 1
ATOM 1485 N N . ASP A 1 205 ? 27.884 18.153 0.141 1.00 83.31 205 ASP A N 1
ATOM 1486 C CA . ASP A 1 205 ? 27.081 18.883 1.116 1.00 83.31 205 ASP A CA 1
ATOM 1487 C C . ASP A 1 205 ? 25.694 19.169 0.536 1.00 83.31 205 ASP A C 1
ATOM 1489 O O . ASP A 1 205 ? 25.510 19.147 -0.688 1.00 83.31 205 ASP A O 1
ATOM 1493 N N . ASN A 1 206 ? 24.725 19.415 1.424 1.00 86.81 206 ASN A N 1
ATOM 1494 C CA . ASN A 1 206 ? 23.317 19.604 1.070 1.00 86.81 206 ASN A CA 1
ATOM 1495 C C . ASN A 1 206 ? 23.167 20.539 -0.131 1.00 86.81 206 ASN A C 1
ATOM 1497 O O . ASN A 1 206 ? 23.671 21.658 -0.118 1.00 86.81 206 ASN A O 1
ATOM 1501 N N . SER A 1 207 ? 22.491 20.067 -1.172 1.00 87.62 207 SER A N 1
ATOM 1502 C CA . SER A 1 207 ? 22.364 20.782 -2.434 1.00 87.62 207 SER A CA 1
ATOM 1503 C C . SER A 1 207 ? 20.920 20.783 -2.927 1.00 87.62 207 SER A C 1
ATOM 1505 O O . SER A 1 207 ? 20.196 19.803 -2.785 1.00 87.62 207 SER A O 1
ATOM 1507 N N . LYS A 1 208 ? 20.500 21.892 -3.528 1.00 88.75 208 LYS A N 1
ATOM 1508 C CA . LYS A 1 208 ? 19.175 22.096 -4.104 1.00 88.75 208 LYS A CA 1
ATOM 1509 C C . LYS A 1 208 ? 19.306 22.744 -5.476 1.00 88.75 208 LYS A C 1
ATOM 1511 O O . LYS A 1 208 ? 19.968 23.774 -5.604 1.00 88.75 208 LYS A O 1
ATOM 1516 N N . LEU A 1 209 ? 18.673 22.168 -6.489 1.00 88.44 209 LEU A N 1
ATOM 1517 C CA . LEU A 1 209 ? 18.666 22.651 -7.873 1.00 88.44 209 LEU A CA 1
ATOM 1518 C C . LEU A 1 209 ? 17.226 22.727 -8.382 1.00 88.44 209 LEU A C 1
ATOM 1520 O O . LEU A 1 209 ? 16.406 21.887 -8.027 1.00 88.44 209 LEU A O 1
ATOM 1524 N N . ALA A 1 210 ? 16.925 23.716 -9.221 1.00 85.19 210 ALA A N 1
ATOM 1525 C CA . ALA A 1 210 ? 15.618 23.815 -9.865 1.00 85.19 210 ALA A CA 1
ATOM 1526 C C . ALA A 1 210 ? 15.442 22.720 -10.926 1.00 85.19 210 ALA A C 1
ATOM 1528 O O . ALA A 1 210 ? 14.443 22.016 -10.912 1.00 85.19 210 ALA A O 1
ATOM 1529 N N . SER A 1 211 ? 16.446 22.517 -11.781 1.00 87.56 211 SER A N 1
ATOM 1530 C CA . SER A 1 211 ? 16.435 21.467 -12.801 1.00 87.56 211 SER A CA 1
ATOM 1531 C C . SER A 1 211 ? 17.838 20.931 -13.088 1.00 87.56 211 SER A C 1
ATOM 1533 O O . SER A 1 211 ? 18.854 21.598 -12.846 1.00 87.56 211 SER A O 1
ATOM 1535 N N . ILE A 1 212 ? 17.904 19.710 -13.620 1.00 91.94 212 ILE A N 1
ATOM 1536 C CA . ILE A 1 212 ? 19.123 19.092 -14.144 1.00 91.94 212 ILE A CA 1
ATOM 1537 C C . ILE A 1 212 ? 18.837 18.587 -15.556 1.00 91.94 212 ILE A C 1
ATOM 1539 O O . ILE A 1 212 ? 18.085 17.635 -15.756 1.00 91.94 212 ILE A O 1
ATOM 1543 N N . SER A 1 213 ? 19.474 19.197 -16.553 1.00 90.38 213 SER A N 1
ATOM 1544 C CA . SER A 1 213 ? 19.191 18.896 -17.955 1.00 90.38 213 SER A CA 1
ATOM 1545 C C . SER A 1 213 ? 20.433 18.908 -18.846 1.00 90.38 213 SER A C 1
ATOM 1547 O O . SER A 1 213 ? 21.512 19.411 -18.507 1.00 90.38 213 SER A O 1
ATOM 1549 N N . SER A 1 214 ? 20.279 18.328 -20.037 1.00 89.12 214 SER A N 1
ATOM 1550 C CA . SER A 1 214 ? 21.242 18.472 -21.122 1.00 89.12 214 SER A CA 1
ATOM 1551 C C . SER A 1 214 ? 20.604 19.159 -22.321 1.00 89.12 214 SER A C 1
ATOM 1553 O O . SER A 1 214 ? 19.420 18.983 -22.606 1.00 89.12 214 SER A O 1
ATOM 1555 N N . THR A 1 215 ? 21.401 19.939 -23.052 1.00 85.38 215 THR A N 1
ATOM 1556 C CA . THR A 1 215 ? 20.944 20.614 -24.273 1.00 85.38 215 THR A CA 1
ATOM 1557 C C . THR A 1 215 ? 20.347 19.618 -25.264 1.00 85.38 215 THR A C 1
ATOM 1559 O O . THR A 1 215 ? 20.939 18.562 -25.483 1.00 85.38 215 THR A O 1
ATOM 1562 N N . ASN A 1 216 ? 19.258 20.004 -25.936 1.00 80.31 216 ASN A N 1
ATOM 1563 C CA . ASN A 1 216 ? 18.574 19.184 -26.944 1.00 80.31 216 ASN A CA 1
ATOM 1564 C C . ASN A 1 216 ? 17.978 17.878 -26.377 1.00 80.31 216 ASN A C 1
ATOM 1566 O O . ASN A 1 216 ? 17.970 16.864 -27.072 1.00 80.31 216 ASN A O 1
ATOM 1570 N N . ASN A 1 217 ? 17.529 17.898 -25.116 1.00 85.56 217 ASN A N 1
ATOM 1571 C CA . ASN A 1 217 ? 16.867 16.773 -24.451 1.00 85.56 217 ASN A CA 1
ATOM 1572 C C . ASN A 1 217 ? 17.644 15.445 -24.594 1.00 85.56 217 ASN A C 1
ATOM 1574 O O . ASN A 1 217 ? 17.079 14.389 -24.858 1.00 85.56 217 ASN A O 1
ATOM 1578 N N . THR A 1 218 ? 18.978 15.482 -24.495 1.00 87.69 218 THR A N 1
ATOM 1579 C CA . THR A 1 218 ? 19.800 14.280 -24.717 1.00 87.69 218 THR A CA 1
ATOM 1580 C C . THR A 1 218 ? 20.104 13.493 -23.456 1.00 87.69 218 THR A C 1
ATOM 1582 O O . THR A 1 218 ? 20.615 12.386 -23.580 1.00 87.69 218 THR A O 1
ATOM 1585 N N . LEU A 1 219 ? 19.830 14.035 -22.265 1.00 91.12 219 LEU A N 1
ATOM 1586 C CA . LEU A 1 219 ? 20.109 13.354 -20.999 1.00 91.12 219 LEU A CA 1
ATOM 1587 C C . LEU A 1 219 ? 19.230 12.108 -20.887 1.00 91.12 219 LEU A C 1
ATOM 1589 O O . LEU A 1 219 ? 18.017 12.209 -21.017 1.00 91.12 219 LEU A O 1
ATOM 1593 N N . ARG A 1 220 ? 19.833 10.938 -20.678 1.00 91.06 220 ARG A N 1
ATOM 1594 C CA . ARG A 1 220 ? 19.125 9.655 -20.579 1.00 91.06 220 ARG A CA 1
ATOM 1595 C C . ARG A 1 220 ? 19.281 9.015 -19.212 1.00 91.06 220 ARG A C 1
ATOM 1597 O O . ARG A 1 220 ? 18.346 8.360 -18.770 1.00 91.06 220 ARG A O 1
ATOM 1604 N N . GLU A 1 221 ? 20.436 9.183 -18.579 1.00 93.19 221 GLU A N 1
ATOM 1605 C CA . GLU A 1 221 ? 20.759 8.534 -17.309 1.00 93.19 221 GLU A CA 1
ATOM 1606 C C . GLU A 1 221 ? 21.383 9.516 -16.321 1.00 93.19 221 GLU A C 1
ATOM 1608 O O . GLU A 1 221 ? 22.226 10.340 -16.683 1.00 93.19 221 GLU A O 1
ATOM 1613 N N . VAL A 1 222 ? 21.016 9.391 -15.056 1.00 96.50 222 VAL A N 1
ATOM 1614 C CA . VAL A 1 222 ? 21.605 10.127 -13.945 1.00 96.50 222 VAL A CA 1
ATOM 1615 C C . VAL A 1 222 ? 21.910 9.121 -12.846 1.00 96.50 222 VAL A C 1
ATOM 1617 O O . VAL A 1 222 ? 21.012 8.424 -12.393 1.00 96.50 222 VAL A O 1
ATOM 1620 N N . LYS A 1 223 ? 23.173 9.038 -12.426 1.00 95.31 223 LYS A N 1
ATOM 1621 C CA . LYS A 1 223 ? 23.585 8.301 -11.225 1.00 95.31 223 LYS A CA 1
ATOM 1622 C C . LYS A 1 223 ? 23.970 9.296 -10.143 1.00 95.31 223 LYS A C 1
ATOM 1624 O O . LYS A 1 223 ? 24.754 10.206 -10.422 1.00 95.31 223 LYS A O 1
ATOM 1629 N N . ILE A 1 224 ? 23.449 9.119 -8.937 1.00 96.25 224 ILE A N 1
ATOM 1630 C CA . ILE A 1 224 ? 23.621 10.041 -7.814 1.00 96.25 224 ILE A CA 1
ATOM 1631 C C . ILE A 1 224 ? 24.234 9.274 -6.644 1.00 96.25 224 ILE A C 1
ATOM 1633 O O . ILE A 1 224 ? 23.744 8.224 -6.249 1.00 96.25 224 ILE A O 1
ATOM 1637 N N . VAL A 1 225 ? 25.332 9.792 -6.096 1.00 94.31 225 VAL A N 1
ATOM 1638 C CA . VAL A 1 225 ? 26.037 9.205 -4.949 1.00 94.31 225 VAL A CA 1
ATOM 1639 C C . VAL A 1 225 ? 26.452 10.295 -3.970 1.00 94.31 225 VAL A C 1
ATOM 1641 O O . VAL A 1 225 ? 26.630 11.455 -4.353 1.00 94.31 225 VAL A O 1
ATOM 1644 N N . ASN A 1 226 ? 26.653 9.941 -2.702 1.00 91.44 226 ASN A N 1
ATOM 1645 C CA . ASN A 1 226 ? 27.297 10.859 -1.771 1.00 91.44 226 ASN A CA 1
ATOM 1646 C C . ASN A 1 226 ? 28.813 10.894 -1.975 1.00 91.44 226 ASN A C 1
ATOM 1648 O O . ASN A 1 226 ? 29.459 9.878 -2.227 1.00 91.44 226 ASN A O 1
ATOM 1652 N N . GLY A 1 227 ? 29.383 12.087 -1.830 1.00 86.06 227 GLY A N 1
ATOM 1653 C CA . GLY A 1 227 ? 30.820 12.309 -1.741 1.00 86.06 227 GLY A CA 1
ATOM 1654 C C . GLY A 1 227 ? 31.259 12.668 -0.329 1.00 86.06 227 GLY A C 1
ATOM 1655 O O . GLY A 1 227 ? 30.448 12.837 0.580 1.00 86.06 227 GLY A O 1
ATOM 1656 N N . LEU A 1 228 ? 32.568 12.862 -0.170 1.00 81.31 228 LEU A N 1
ATOM 1657 C CA . LEU A 1 228 ? 33.150 13.364 1.074 1.00 81.31 228 LEU A CA 1
ATOM 1658 C C . LEU A 1 228 ? 32.638 14.787 1.353 1.00 81.31 228 LEU A C 1
ATOM 1660 O O . LEU A 1 228 ? 33.011 15.716 0.635 1.00 81.31 228 LEU A O 1
ATOM 1664 N N . THR A 1 229 ? 31.822 14.961 2.396 1.00 69.62 229 THR A N 1
ATOM 1665 C CA . THR A 1 229 ? 31.340 16.276 2.871 1.00 69.62 229 THR A CA 1
ATOM 1666 C C . THR A 1 229 ? 32.508 17.216 3.132 1.00 69.62 229 THR A C 1
ATOM 1668 O O . THR A 1 229 ? 33.479 16.832 3.802 1.00 69.62 229 THR A O 1
ATOM 1671 N N . SER A 1 230 ? 32.418 18.465 2.676 1.00 60.19 230 SER A N 1
ATOM 1672 C CA . SER A 1 230 ? 33.387 19.476 3.064 1.00 60.19 230 SER A CA 1
ATOM 1673 C C . SER A 1 230 ? 33.134 19.821 4.534 1.00 60.19 230 SER A C 1
ATOM 1675 O O . SER A 1 230 ? 32.093 20.333 4.935 1.00 60.19 230 SER A O 1
ATOM 1677 N N . SER A 1 231 ? 34.080 19.485 5.410 1.00 50.03 231 SER A N 1
ATOM 1678 C CA . SER A 1 231 ? 33.962 19.794 6.832 1.00 50.03 231 SER A CA 1
ATOM 1679 C C . SER A 1 231 ? 34.052 21.312 7.054 1.00 50.03 231 SER A C 1
ATOM 1681 O O . SER A 1 231 ? 35.122 21.832 7.380 1.00 50.03 231 SER A O 1
ATOM 1683 N N . HIS A 1 232 ? 32.948 22.043 6.912 1.00 51.56 232 HIS A N 1
ATOM 1684 C CA . HIS A 1 232 ? 32.813 23.389 7.461 1.00 51.56 232 HIS A CA 1
ATOM 1685 C C . HIS A 1 232 ? 32.423 23.278 8.934 1.00 51.56 232 HIS A C 1
ATOM 1687 O O . HIS A 1 232 ? 31.295 23.530 9.341 1.00 51.56 232 HIS A O 1
ATOM 1693 N N . ASN A 1 233 ? 33.404 22.924 9.765 1.00 42.97 233 ASN A N 1
ATOM 1694 C CA . ASN A 1 233 ? 33.302 23.037 11.216 1.00 42.97 233 ASN A CA 1
ATOM 1695 C C . ASN A 1 233 ? 33.364 24.529 11.607 1.00 42.97 233 ASN A C 1
ATOM 1697 O O . ASN A 1 233 ? 34.360 25.005 12.152 1.00 42.97 233 ASN A O 1
ATOM 1701 N N . ILE A 1 234 ? 32.338 25.310 11.249 1.00 46.78 234 ILE A N 1
ATOM 1702 C CA . ILE A 1 234 ? 32.209 26.697 11.697 1.00 46.78 234 ILE A CA 1
ATOM 1703 C C . ILE A 1 234 ? 31.552 26.674 13.071 1.00 46.78 234 ILE A C 1
ATOM 1705 O O . ILE A 1 234 ? 30.339 26.747 13.228 1.00 46.78 234 ILE A O 1
ATOM 1709 N N . THR A 1 235 ? 32.395 26.621 14.097 1.00 42.34 235 THR A N 1
ATOM 1710 C CA . THR A 1 235 ? 32.028 26.908 15.485 1.00 42.34 235 THR A CA 1
ATOM 1711 C C . THR A 1 235 ? 31.804 28.419 15.647 1.00 42.34 235 THR A C 1
ATOM 1713 O O . THR A 1 235 ? 32.582 29.115 16.295 1.00 42.34 235 THR A O 1
ATOM 1716 N N . ASN A 1 236 ? 30.774 28.980 15.008 1.00 50.31 236 ASN A N 1
ATOM 1717 C CA . ASN A 1 236 ? 30.347 30.351 15.281 1.00 50.31 236 ASN A CA 1
ATOM 1718 C C . ASN A 1 236 ? 28.820 30.452 15.328 1.00 50.31 236 ASN A C 1
ATOM 1720 O O . ASN A 1 236 ? 28.117 29.819 14.549 1.00 50.31 236 ASN A O 1
ATOM 1724 N N . ALA A 1 237 ? 28.334 31.266 16.268 1.00 43.94 237 ALA A N 1
ATOM 1725 C CA . ALA A 1 237 ? 26.995 31.246 16.870 1.00 43.94 237 ALA A CA 1
ATOM 1726 C C . ALA A 1 237 ? 25.785 31.583 15.960 1.00 43.94 237 ALA A C 1
ATOM 1728 O O . ALA A 1 237 ? 24.740 31.963 16.480 1.00 43.94 237 ALA A O 1
ATOM 1729 N N . TYR A 1 238 ? 25.905 31.472 14.632 1.00 49.44 238 TYR A N 1
ATOM 1730 C CA . TYR A 1 238 ? 24.847 31.845 13.682 1.00 49.44 238 TYR A CA 1
ATOM 1731 C C . TYR A 1 238 ? 24.605 30.852 12.527 1.00 49.44 238 TYR A C 1
ATOM 1733 O O . TYR A 1 238 ? 23.788 31.155 11.665 1.00 49.44 238 TYR A O 1
ATOM 1741 N N . SER A 1 239 ? 25.247 29.676 12.485 1.00 47.06 239 SER A N 1
ATOM 1742 C CA . SER A 1 239 ? 24.862 28.613 11.538 1.00 47.06 239 SER A CA 1
ATOM 1743 C C . SER A 1 239 ? 24.935 27.246 12.211 1.00 47.06 239 SER A C 1
ATOM 1745 O O . SER A 1 239 ? 26.013 26.769 12.547 1.00 47.06 239 SER A O 1
ATOM 1747 N N . ASN A 1 240 ? 23.768 26.647 12.445 1.00 44.12 240 ASN A N 1
ATOM 1748 C CA . ASN A 1 240 ? 23.591 25.367 13.136 1.00 44.12 240 ASN A CA 1
ATOM 1749 C C . ASN A 1 240 ? 23.510 24.172 12.164 1.00 44.12 240 ASN A C 1
ATOM 1751 O O . ASN A 1 240 ? 22.940 23.142 12.514 1.00 44.12 240 ASN A O 1
ATOM 1755 N N . VAL A 1 241 ? 24.040 24.284 10.943 1.00 51.09 241 VAL A N 1
ATOM 1756 C CA . VAL A 1 241 ? 24.021 23.158 9.998 1.00 51.09 241 VAL A CA 1
ATOM 1757 C C . VAL A 1 241 ? 25.219 22.256 10.284 1.00 51.09 241 VAL A C 1
ATOM 1759 O O . VAL A 1 241 ? 26.344 22.531 9.875 1.00 51.09 241 VAL A O 1
ATOM 1762 N N . VAL A 1 242 ? 24.974 21.195 11.051 1.00 51.84 242 VAL A N 1
ATOM 1763 C CA . VAL A 1 242 ? 25.919 20.093 11.250 1.00 51.84 242 VAL A CA 1
ATOM 1764 C C . VAL A 1 242 ? 25.852 19.211 10.004 1.00 51.84 242 VAL A C 1
ATOM 1766 O O . VAL A 1 242 ? 24.857 18.520 9.806 1.00 51.84 242 VAL A O 1
ATOM 1769 N N . THR A 1 243 ? 26.879 19.233 9.153 1.00 52.41 243 THR A N 1
ATOM 1770 C CA . THR A 1 243 ? 27.000 18.259 8.060 1.00 52.41 243 THR A CA 1
ATOM 1771 C C . THR A 1 243 ? 27.513 16.932 8.625 1.00 52.41 243 THR A C 1
ATOM 1773 O O . THR A 1 243 ? 28.463 16.897 9.411 1.00 52.41 243 THR A O 1
ATOM 1776 N N . VAL A 1 244 ? 26.828 15.833 8.295 1.00 54.03 244 VAL A N 1
ATOM 1777 C CA . VAL A 1 244 ? 27.216 14.469 8.689 1.00 54.03 244 VAL A CA 1
ATOM 1778 C C . VAL A 1 244 ? 27.998 13.855 7.539 1.00 54.03 244 VAL A C 1
ATOM 1780 O O . VAL A 1 244 ? 27.532 13.886 6.404 1.00 54.03 244 VAL A O 1
ATOM 1783 N N . GLU A 1 245 ? 29.170 13.295 7.836 1.00 63.62 245 GLU A N 1
ATOM 1784 C CA . GLU A 1 245 ? 30.087 12.728 6.845 1.00 63.62 245 GLU A CA 1
ATOM 1785 C C . GLU A 1 245 ? 29.377 11.791 5.848 1.00 63.62 245 GLU A C 1
ATOM 1787 O O . GLU A 1 245 ? 28.722 10.833 6.257 1.00 63.62 245 GLU A O 1
ATOM 1792 N N . ASN A 1 246 ? 29.531 12.067 4.545 1.00 67.75 246 ASN A N 1
ATOM 1793 C CA . ASN A 1 246 ? 28.969 11.298 3.420 1.00 67.75 246 ASN A CA 1
ATOM 1794 C C . ASN A 1 246 ? 27.431 11.228 3.353 1.00 67.75 246 ASN A C 1
ATOM 1796 O O . ASN A 1 246 ? 26.895 10.251 2.837 1.00 67.75 246 ASN A O 1
ATOM 1800 N N . LYS A 1 247 ? 26.713 12.233 3.869 1.00 79.06 247 LYS A N 1
ATOM 1801 C CA . LYS A 1 247 ? 25.237 12.259 3.870 1.00 79.06 247 LYS A CA 1
ATOM 1802 C C . LYS A 1 247 ? 24.645 13.608 3.450 1.00 79.06 247 LYS A C 1
ATOM 1804 O O . LYS A 1 247 ? 23.667 14.062 4.035 1.00 79.06 247 LYS A O 1
ATOM 1809 N N . GLY A 1 248 ? 25.257 14.290 2.481 1.00 87.56 248 GLY A N 1
ATOM 1810 C CA . GLY A 1 248 ? 24.653 15.489 1.894 1.00 87.56 248 GLY A CA 1
ATOM 1811 C C . GLY A 1 248 ? 23.325 15.150 1.211 1.00 87.56 248 GLY A C 1
ATOM 1812 O O . GLY A 1 248 ? 23.267 14.195 0.442 1.00 87.56 248 GLY A O 1
ATOM 1813 N N . ASN A 1 249 ? 22.272 15.918 1.476 1.00 90.94 249 ASN A N 1
ATOM 1814 C CA . ASN A 1 249 ? 20.965 15.750 0.834 1.00 90.94 249 ASN A CA 1
ATOM 1815 C C . ASN A 1 249 ? 20.952 16.396 -0.558 1.00 90.94 249 ASN A C 1
ATOM 1817 O O . ASN A 1 249 ? 21.660 17.379 -0.792 1.00 90.94 249 ASN A O 1
ATOM 1821 N N . LEU A 1 250 ? 20.114 15.892 -1.462 1.00 92.56 250 LEU A N 1
ATOM 1822 C CA . LEU A 1 250 ? 19.884 16.496 -2.771 1.00 92.56 250 LEU A CA 1
ATOM 1823 C C . LEU A 1 250 ? 18.394 16.683 -3.027 1.00 92.56 250 LEU A C 1
ATOM 1825 O O . LEU A 1 250 ? 17.631 15.726 -2.990 1.00 92.56 250 LEU A O 1
ATOM 1829 N N . THR A 1 251 ? 18.008 17.905 -3.376 1.00 91.62 251 THR A N 1
ATOM 1830 C CA . THR A 1 251 ? 16.670 18.208 -3.887 1.00 91.62 251 THR A CA 1
ATOM 1831 C C . THR A 1 251 ? 16.763 18.741 -5.318 1.00 91.62 251 THR A C 1
ATOM 1833 O O . THR A 1 251 ? 17.534 19.668 -5.578 1.00 91.62 251 THR A O 1
ATOM 1836 N N . VAL A 1 252 ? 15.992 18.175 -6.247 1.00 91.50 252 VAL A N 1
ATOM 1837 C CA . VAL A 1 252 ? 15.932 18.596 -7.655 1.00 91.50 252 VAL A CA 1
ATOM 1838 C C . VAL A 1 252 ? 14.482 18.834 -8.069 1.00 91.50 252 VAL A C 1
ATOM 1840 O O . VAL A 1 252 ? 13.662 17.926 -8.013 1.00 91.50 252 VAL A O 1
ATOM 1843 N N . GLY A 1 253 ? 14.158 20.040 -8.512 1.00 83.81 253 GLY A N 1
ATOM 1844 C CA . GLY A 1 253 ? 12.771 20.459 -8.722 1.00 83.81 253 GLY A CA 1
ATOM 1845 C C . GLY A 1 253 ? 12.313 21.433 -7.644 1.00 83.81 253 GLY A C 1
ATOM 1846 O O . GLY A 1 253 ? 13.009 21.691 -6.653 1.00 83.81 253 GLY A O 1
ATOM 1847 N N . ASN A 1 254 ? 11.144 22.026 -7.860 1.00 67.31 254 ASN A N 1
ATOM 1848 C CA . ASN A 1 254 ? 10.604 23.007 -6.934 1.00 67.31 254 ASN A CA 1
ATOM 1849 C C . ASN A 1 254 ? 10.048 22.286 -5.700 1.00 67.31 254 ASN A C 1
ATOM 1851 O O . ASN A 1 254 ? 9.246 21.379 -5.835 1.00 67.31 254 ASN A O 1
ATOM 1855 N N . GLU A 1 255 ? 10.461 22.642 -4.487 1.00 51.34 255 GLU A N 1
ATOM 1856 C CA . GLU A 1 255 ? 9.881 22.012 -3.293 1.00 51.34 255 GLU A CA 1
ATOM 1857 C C . GLU A 1 255 ? 8.377 22.320 -3.276 1.00 51.34 255 GLU A C 1
ATOM 1859 O O . GLU A 1 255 ? 7.997 23.491 -3.227 1.00 51.34 255 GLU A O 1
ATOM 1864 N N . VAL A 1 256 ? 7.535 21.287 -3.392 1.00 44.47 256 VAL A N 1
ATOM 1865 C CA . VAL A 1 256 ? 6.073 21.409 -3.335 1.00 44.47 256 VAL A CA 1
ATOM 1866 C C . VAL A 1 256 ? 5.697 21.697 -1.883 1.00 44.47 256 VAL A C 1
ATOM 1868 O O . VAL A 1 256 ? 5.251 20.838 -1.133 1.00 44.47 256 VAL A O 1
ATOM 1871 N N . THR A 1 257 ? 5.945 22.922 -1.436 1.00 36.88 257 THR A N 1
ATOM 1872 C CA . THR A 1 257 ? 5.285 23.471 -0.256 1.00 36.88 257 THR A CA 1
ATOM 1873 C C . THR A 1 257 ? 4.001 24.111 -0.760 1.00 36.88 257 THR A C 1
ATOM 1875 O O . THR A 1 257 ? 4.089 24.992 -1.609 1.00 36.88 257 THR A O 1
ATOM 1878 N N . GLY A 1 258 ? 2.836 23.653 -0.288 1.00 30.58 258 GLY A N 1
ATOM 1879 C CA . GLY A 1 258 ? 1.481 24.053 -0.713 1.00 30.58 258 GLY A CA 1
ATOM 1880 C C . GLY A 1 258 ? 1.092 25.527 -0.494 1.00 30.58 258 GLY A C 1
ATOM 1881 O O . GLY A 1 258 ? 0.036 25.831 0.043 1.00 30.58 258 GLY A O 1
ATOM 1882 N N . ASP A 1 259 ? 1.936 26.450 -0.927 1.00 26.44 259 ASP A N 1
ATOM 1883 C CA . ASP A 1 259 ? 1.783 27.898 -0.955 1.00 26.44 259 ASP A CA 1
ATOM 1884 C C . ASP A 1 259 ? 2.223 28.303 -2.365 1.00 26.44 259 ASP A C 1
ATOM 1886 O O . ASP A 1 259 ? 3.410 28.334 -2.687 1.00 26.44 259 ASP A O 1
ATOM 1890 N N . GLY A 1 260 ? 1.251 28.510 -3.251 1.00 34.06 260 GLY A N 1
ATOM 1891 C CA . GLY A 1 260 ? 1.467 28.835 -4.657 1.00 34.06 260 GLY A CA 1
ATOM 1892 C C . GLY A 1 260 ? 2.090 30.214 -4.882 1.00 34.06 260 GLY A C 1
ATOM 1893 O O . GLY A 1 260 ? 1.447 31.106 -5.436 1.00 34.06 260 GLY A O 1
ATOM 1894 N N . THR A 1 261 ? 3.361 30.398 -4.533 1.00 27.11 261 THR A N 1
ATOM 1895 C CA . THR A 1 261 ? 4.138 31.586 -4.900 1.00 27.11 261 THR A CA 1
ATOM 1896 C C . THR A 1 261 ? 5.373 31.216 -5.719 1.00 27.11 261 THR A C 1
ATOM 1898 O O . THR A 1 261 ? 6.520 31.404 -5.316 1.00 27.11 261 THR A O 1
ATOM 1901 N N . ASN A 1 262 ? 5.127 30.732 -6.945 1.00 32.84 262 ASN A N 1
ATOM 1902 C CA . ASN A 1 262 ? 6.153 30.598 -7.981 1.00 32.84 262 ASN A CA 1
ATOM 1903 C C . ASN A 1 262 ? 6.944 31.911 -8.128 1.00 32.84 262 ASN A C 1
ATOM 1905 O O . ASN A 1 262 ? 6.394 32.973 -8.439 1.00 32.84 262 ASN A O 1
ATOM 1909 N N . LEU A 1 263 ? 8.259 31.835 -7.905 1.00 33.59 263 LEU A N 1
ATOM 1910 C CA . LEU A 1 263 ? 9.177 32.942 -8.145 1.00 33.59 263 LEU A CA 1
ATOM 1911 C C . LEU A 1 263 ? 9.224 33.260 -9.652 1.00 33.59 263 LEU A C 1
ATOM 1913 O O . LEU A 1 263 ? 9.253 32.346 -10.479 1.00 33.59 263 LEU A O 1
ATOM 1917 N N . PRO A 1 264 ? 9.285 34.545 -10.044 1.00 26.64 264 PRO A N 1
ATOM 1918 C CA . PRO A 1 264 ? 9.353 34.918 -11.451 1.00 26.64 264 PRO A CA 1
ATOM 1919 C C . PRO A 1 264 ? 10.675 34.434 -12.067 1.00 26.64 264 PRO A C 1
ATOM 1921 O O . PRO A 1 264 ? 11.742 34.966 -11.757 1.00 26.64 264 PRO A O 1
ATOM 1924 N N . GLY A 1 265 ? 10.576 33.431 -12.946 1.00 34.00 265 GLY A N 1
ATOM 1925 C CA . GLY A 1 265 ? 11.694 32.801 -13.657 1.00 34.00 265 GLY A CA 1
ATOM 1926 C C . GLY A 1 265 ? 11.784 31.274 -13.520 1.00 34.00 265 GLY A C 1
ATOM 1927 O O . GLY A 1 265 ? 12.654 30.697 -14.157 1.00 34.00 265 GLY A O 1
ATOM 1928 N N . GLY A 1 266 ? 10.927 30.631 -12.716 1.00 31.56 266 GLY A N 1
ATOM 1929 C CA . GLY A 1 266 ? 10.786 29.170 -12.685 1.00 31.56 266 GLY A CA 1
ATOM 1930 C C . GLY A 1 266 ? 9.739 28.722 -13.699 1.00 31.56 266 GLY A C 1
ATOM 1931 O O . GLY A 1 266 ? 8.552 28.947 -13.487 1.00 31.56 266 GLY A O 1
ATOM 1932 N N . ASN A 1 267 ? 10.174 28.159 -14.820 1.00 36.47 267 ASN A N 1
ATOM 1933 C CA . ASN A 1 267 ? 9.294 27.605 -15.853 1.00 36.47 267 ASN A CA 1
ATOM 1934 C C . ASN A 1 267 ? 9.424 26.084 -15.996 1.00 36.47 267 ASN A C 1
ATOM 1936 O O . ASN A 1 267 ? 8.917 25.535 -16.968 1.00 36.47 267 ASN A O 1
ATOM 1940 N N . ASP A 1 268 ? 10.038 25.414 -15.022 1.00 46.28 268 ASP A N 1
ATOM 1941 C CA . ASP A 1 268 ? 10.225 23.970 -15.046 1.00 46.28 268 ASP A CA 1
ATOM 1942 C C . ASP A 1 268 ? 9.655 23.418 -13.726 1.00 46.28 268 ASP A C 1
ATOM 1944 O O . ASP A 1 268 ? 10.317 23.452 -12.690 1.00 46.28 268 ASP A O 1
ATOM 1948 N N . GLU A 1 269 ? 8.390 22.984 -13.733 1.00 60.59 269 GLU A N 1
ATOM 1949 C CA . GLU A 1 269 ? 7.762 22.291 -12.588 1.00 60.59 269 GLU A CA 1
ATOM 1950 C C . GLU A 1 269 ? 8.521 20.994 -12.244 1.00 60.59 269 GLU A C 1
ATOM 1952 O O . GLU A 1 269 ? 8.564 20.580 -11.090 1.00 60.59 269 GLU A O 1
ATOM 1957 N N . ASN A 1 270 ? 9.231 20.419 -13.222 1.00 77.00 270 ASN A N 1
ATOM 1958 C CA . ASN A 1 270 ? 9.915 19.138 -13.108 1.00 77.00 270 ASN A CA 1
ATOM 1959 C C . ASN A 1 270 ? 11.441 19.289 -13.038 1.00 77.00 270 ASN A C 1
ATOM 1961 O O . ASN A 1 270 ? 12.065 19.913 -13.896 1.00 77.00 270 ASN A O 1
ATOM 1965 N N . GLY A 1 271 ? 12.057 18.664 -12.031 1.00 88.19 271 GLY A N 1
ATOM 1966 C CA . GLY A 1 271 ? 13.507 18.662 -11.824 1.00 88.19 271 GLY A CA 1
ATOM 1967 C C . GLY A 1 271 ? 14.290 17.872 -12.882 1.00 88.19 271 GLY A C 1
ATOM 1968 O O . GLY A 1 271 ? 15.424 18.230 -13.218 1.00 88.19 271 GLY A O 1
ATOM 1969 N N . PHE A 1 272 ? 13.669 16.830 -13.437 1.00 92.81 272 PHE A N 1
ATOM 1970 C CA . PHE A 1 272 ? 14.149 16.042 -14.571 1.00 92.81 272 PHE A CA 1
ATOM 1971 C C . PHE A 1 272 ? 13.057 15.916 -15.640 1.00 92.81 272 PHE A C 1
ATOM 1973 O O . PHE A 1 272 ? 11.870 15.851 -15.331 1.00 92.81 272 PHE A O 1
ATOM 1980 N N . THR A 1 273 ? 13.444 15.833 -16.912 1.00 91.56 273 THR A N 1
ATOM 1981 C CA . THR A 1 273 ? 12.491 15.667 -18.021 1.00 91.56 273 THR A CA 1
ATOM 1982 C C . THR A 1 273 ? 13.018 14.649 -19.023 1.00 91.56 273 THR A C 1
ATOM 1984 O O . THR A 1 273 ? 14.176 14.727 -19.441 1.00 91.56 273 THR A O 1
ATOM 1987 N N . ASP A 1 274 ? 12.174 13.677 -19.373 1.00 90.50 274 ASP A N 1
ATOM 1988 C CA . ASP A 1 274 ? 12.434 12.583 -20.312 1.00 90.50 274 ASP A CA 1
ATOM 1989 C C . ASP A 1 274 ? 13.731 11.815 -20.017 1.00 90.50 274 ASP A C 1
ATOM 1991 O O . ASP A 1 274 ? 14.454 11.409 -20.927 1.00 90.50 274 ASP A O 1
ATOM 1995 N N . VAL A 1 275 ? 14.087 11.649 -18.745 1.00 92.56 275 VAL A N 1
ATOM 1996 C CA . VAL A 1 275 ? 15.239 10.842 -18.323 1.00 92.56 275 VAL A CA 1
ATOM 1997 C C . VAL A 1 275 ? 14.745 9.420 -18.095 1.00 92.56 275 VAL A C 1
ATOM 1999 O O . VAL A 1 275 ? 13.738 9.235 -17.429 1.00 92.56 275 VAL A O 1
ATOM 2002 N N . ARG A 1 276 ? 15.437 8.400 -18.611 1.00 92.00 276 ARG A N 1
ATOM 2003 C CA . ARG A 1 276 ? 15.009 7.004 -18.409 1.00 92.00 276 ARG A CA 1
ATOM 2004 C C . ARG A 1 276 ? 15.533 6.382 -17.119 1.00 92.00 276 ARG A C 1
ATOM 2006 O O . ARG A 1 276 ? 14.927 5.467 -16.598 1.00 92.00 276 ARG A O 1
ATOM 2013 N N . LEU A 1 277 ? 16.677 6.830 -16.613 1.00 93.75 277 LEU A N 1
ATOM 2014 C CA . LEU A 1 277 ? 17.280 6.262 -15.409 1.00 93.75 277 LEU A CA 1
ATOM 2015 C C . LEU A 1 277 ? 17.669 7.384 -14.461 1.00 93.75 277 LEU A C 1
ATOM 2017 O O . LEU A 1 277 ? 18.499 8.219 -14.823 1.00 93.75 277 LEU A O 1
ATOM 2021 N N . ILE A 1 278 ? 17.103 7.365 -13.262 1.00 96.69 278 ILE A N 1
ATOM 2022 C CA . ILE A 1 278 ? 17.533 8.182 -12.127 1.00 96.69 278 ILE A CA 1
ATOM 2023 C C . ILE A 1 278 ? 17.884 7.188 -11.024 1.00 96.69 278 ILE A C 1
ATOM 2025 O O . ILE A 1 278 ? 17.004 6.594 -10.416 1.00 96.69 278 ILE A O 1
ATOM 2029 N N . ASP A 1 279 ? 19.175 6.950 -10.830 1.00 95.44 279 ASP A N 1
ATOM 2030 C CA . ASP A 1 279 ? 19.703 5.935 -9.921 1.00 95.44 279 ASP A CA 1
ATOM 2031 C C . ASP A 1 279 ? 20.287 6.599 -8.669 1.00 95.44 279 ASP A C 1
ATOM 2033 O O . ASP A 1 279 ? 21.408 7.123 -8.697 1.00 95.44 279 ASP A O 1
ATOM 2037 N N . GLY A 1 280 ? 19.502 6.592 -7.590 1.00 94.62 280 GLY A N 1
ATOM 2038 C CA . GLY A 1 280 ? 19.899 6.996 -6.244 1.00 94.62 280 GLY A CA 1
ATOM 2039 C C . GLY A 1 280 ? 20.270 5.831 -5.324 1.00 94.62 280 GLY A C 1
ATOM 2040 O O . GLY A 1 280 ? 20.511 6.072 -4.150 1.00 94.62 280 GLY A O 1
ATOM 2041 N N . THR A 1 281 ? 20.365 4.590 -5.813 1.00 91.31 281 THR A N 1
ATOM 2042 C CA . THR A 1 281 ? 20.448 3.389 -4.948 1.00 91.31 281 THR A CA 1
ATOM 2043 C C . THR A 1 281 ? 21.665 3.353 -4.013 1.00 91.31 281 THR A C 1
ATOM 2045 O O . THR A 1 281 ? 21.642 2.716 -2.964 1.00 91.31 281 THR A O 1
ATOM 2048 N N . GLU A 1 282 ? 22.748 4.048 -4.372 1.00 91.06 282 GLU A N 1
ATOM 2049 C CA . GLU A 1 282 ? 23.967 4.194 -3.560 1.00 91.06 282 GLU A CA 1
ATOM 2050 C C . GLU A 1 282 ? 23.994 5.507 -2.741 1.00 91.06 282 GLU A C 1
ATOM 2052 O O . GLU A 1 282 ? 25.009 5.841 -2.120 1.00 91.06 282 GLU A O 1
ATOM 2057 N N . PHE A 1 283 ? 22.909 6.285 -2.756 1.00 93.62 283 PHE A N 1
ATOM 2058 C CA . PHE A 1 283 ? 22.773 7.553 -2.048 1.00 93.62 283 PHE A CA 1
ATOM 2059 C C . PHE A 1 283 ? 22.349 7.325 -0.590 1.00 93.62 283 PHE A C 1
ATOM 2061 O O . PHE A 1 283 ? 21.418 6.588 -0.292 1.00 93.62 283 PHE A O 1
ATOM 2068 N N . ALA A 1 284 ? 23.069 7.941 0.343 1.00 91.62 284 ALA A N 1
ATOM 2069 C CA . ALA A 1 284 ? 22.859 7.802 1.785 1.00 91.62 284 ALA A CA 1
ATOM 2070 C C . ALA A 1 284 ? 22.204 9.038 2.433 1.00 91.62 284 ALA A C 1
ATOM 2072 O O . ALA A 1 284 ? 21.705 8.956 3.561 1.00 91.62 284 ALA A O 1
ATOM 2073 N N . GLY A 1 285 ? 22.277 10.203 1.783 1.00 91.50 285 GLY A N 1
ATOM 2074 C CA . GLY A 1 285 ? 21.495 11.389 2.137 1.00 91.50 285 GLY A CA 1
ATOM 2075 C C . GLY A 1 285 ? 20.051 11.270 1.649 1.00 91.50 285 GLY A C 1
ATOM 2076 O O . GLY A 1 285 ? 19.730 10.344 0.919 1.00 91.50 285 GLY A O 1
ATOM 2077 N N . LYS A 1 286 ? 19.200 12.229 2.019 1.00 92.44 286 LYS A N 1
ATOM 2078 C CA . LYS A 1 286 ? 17.842 12.338 1.470 1.00 92.44 286 LYS A CA 1
ATOM 2079 C C . LYS A 1 286 ? 17.894 12.841 0.030 1.00 92.44 286 LYS A C 1
ATOM 2081 O O . LYS A 1 286 ? 18.423 13.933 -0.217 1.00 92.44 286 LYS A O 1
ATOM 2086 N N . LEU A 1 287 ? 17.341 12.074 -0.894 1.00 94.69 287 LEU A N 1
ATOM 2087 C CA . LEU A 1 287 ? 17.104 12.414 -2.285 1.00 94.69 287 LEU A CA 1
ATOM 2088 C C . LEU A 1 287 ? 15.638 12.825 -2.461 1.00 94.69 287 LEU A C 1
ATOM 2090 O O . LEU A 1 287 ? 14.710 12.144 -2.045 1.00 94.69 287 LEU A O 1
ATOM 2094 N N . SER A 1 288 ? 15.402 13.981 -3.068 1.00 93.81 288 SER A N 1
ATOM 2095 C CA . SER A 1 288 ? 14.051 14.433 -3.397 1.00 93.81 288 SER A CA 1
ATOM 2096 C C . SER A 1 288 ? 14.025 14.978 -4.809 1.00 93.81 288 SER A C 1
ATOM 2098 O O . SER A 1 288 ? 14.773 15.909 -5.108 1.00 93.81 288 SER A O 1
ATOM 2100 N N . PHE A 1 289 ? 13.197 14.424 -5.689 1.00 93.25 289 PHE A N 1
ATOM 2101 C CA . PHE A 1 289 ? 13.098 14.929 -7.052 1.00 93.25 289 PHE A CA 1
ATOM 2102 C C . PHE A 1 289 ? 11.705 14.841 -7.657 1.00 93.25 289 PHE A C 1
ATOM 2104 O O . PHE A 1 289 ? 10.925 13.943 -7.358 1.00 93.25 289 PHE A O 1
ATOM 2111 N N . GLN A 1 290 ? 11.446 15.777 -8.567 1.00 91.19 290 GLN A N 1
ATOM 2112 C CA . GLN A 1 290 ? 10.343 15.708 -9.521 1.00 91.19 290 GLN A CA 1
ATOM 2113 C C . GLN A 1 290 ? 10.870 15.335 -10.900 1.00 91.19 290 GLN A C 1
ATOM 2115 O O . GLN A 1 290 ? 11.907 15.851 -11.331 1.00 91.19 290 GLN A O 1
ATOM 2120 N N . ALA A 1 291 ? 10.151 14.473 -11.603 1.00 91.75 291 ALA A N 1
ATOM 2121 C CA . ALA A 1 291 ? 10.462 14.069 -12.960 1.00 91.75 291 ALA A CA 1
ATOM 2122 C C . ALA A 1 291 ? 9.201 14.061 -13.828 1.00 91.75 291 ALA A C 1
ATOM 2124 O O . ALA A 1 291 ? 8.127 13.705 -13.363 1.00 91.75 291 ALA A O 1
ATOM 2125 N N . ALA A 1 292 ? 9.351 14.391 -15.108 1.00 90.62 292 ALA A N 1
ATOM 2126 C CA . ALA A 1 292 ? 8.294 14.206 -16.095 1.00 90.62 292 ALA A CA 1
ATOM 2127 C C . ALA A 1 292 ? 8.762 13.347 -17.265 1.00 90.62 292 ALA A C 1
ATOM 2129 O O . ALA A 1 292 ? 9.855 13.548 -17.802 1.00 90.62 292 ALA A O 1
ATOM 2130 N N . ILE A 1 293 ? 7.902 12.427 -17.685 1.00 89.31 293 ILE A N 1
ATOM 2131 C CA . ILE A 1 293 ? 8.007 11.667 -18.924 1.00 89.31 293 ILE A CA 1
ATOM 2132 C C . ILE A 1 293 ? 6.958 12.241 -19.868 1.00 89.31 293 ILE A C 1
ATOM 2134 O O . ILE A 1 293 ? 5.770 11.996 -19.709 1.00 89.31 293 ILE A O 1
ATOM 2138 N N . THR A 1 294 ? 7.394 13.042 -20.829 1.00 86.75 294 THR A N 1
ATOM 2139 C CA . THR A 1 294 ? 6.508 13.764 -21.744 1.00 86.75 294 THR A CA 1
ATOM 2140 C C . THR A 1 294 ? 6.361 13.024 -23.073 1.00 86.75 294 THR A C 1
ATOM 2142 O O . THR A 1 294 ? 7.111 12.089 -23.369 1.00 86.75 294 THR A O 1
ATOM 2145 N N . SER A 1 295 ? 5.457 13.485 -23.938 1.00 80.06 295 SER A N 1
ATOM 2146 C CA . SER A 1 295 ? 5.321 12.973 -25.310 1.00 80.06 295 SER A CA 1
ATOM 2147 C C . SER A 1 295 ? 6.614 13.044 -26.149 1.00 80.06 295 SER A C 1
ATOM 2149 O O . SER A 1 295 ? 6.798 12.232 -27.062 1.00 80.06 295 SER A O 1
ATOM 2151 N N . ASP A 1 296 ? 7.577 13.914 -25.811 1.00 83.00 296 ASP A N 1
ATOM 2152 C CA . ASP A 1 296 ? 8.898 13.953 -26.462 1.00 83.00 296 ASP A CA 1
ATOM 2153 C C . ASP A 1 296 ? 9.707 12.657 -26.232 1.00 83.00 296 ASP A C 1
ATOM 2155 O O . ASP A 1 296 ? 10.564 12.295 -27.053 1.00 83.00 296 ASP A O 1
ATOM 2159 N N . SER A 1 297 ? 9.401 11.901 -25.168 1.00 84.19 297 SER A N 1
ATOM 2160 C CA . SER A 1 297 ? 10.003 10.591 -24.896 1.00 84.19 297 SER A CA 1
ATOM 2161 C C . SER A 1 297 ? 9.718 9.569 -25.998 1.00 84.19 297 SER A C 1
ATOM 2163 O O . SER A 1 297 ? 10.569 8.712 -26.251 1.00 84.19 297 SER A O 1
ATOM 2165 N N . VAL A 1 298 ? 8.604 9.697 -26.734 1.00 77.62 298 VAL A N 1
ATOM 2166 C CA . VAL A 1 298 ? 8.308 8.836 -27.891 1.00 77.62 298 VAL A CA 1
ATOM 2167 C C . VAL A 1 298 ? 9.418 8.954 -28.931 1.00 77.62 298 VAL A C 1
ATOM 2169 O O . VAL A 1 298 ? 10.025 7.956 -29.293 1.00 77.62 298 VAL A O 1
ATOM 2172 N N . ALA A 1 299 ? 9.748 10.167 -29.383 1.00 78.25 299 ALA A N 1
ATOM 2173 C CA . ALA A 1 299 ? 10.770 10.367 -30.415 1.00 78.25 299 ALA A CA 1
ATOM 2174 C C . ALA A 1 299 ? 12.195 10.057 -29.922 1.00 78.25 299 ALA A C 1
ATOM 2176 O O . ALA A 1 299 ? 13.086 9.756 -30.722 1.00 78.25 299 ALA A O 1
ATOM 2177 N N . LYS A 1 300 ? 12.425 10.179 -28.611 1.00 82.44 300 LYS A N 1
ATOM 2178 C CA . LYS A 1 300 ? 13.734 9.991 -27.981 1.00 82.44 300 LYS A CA 1
ATOM 2179 C C . LYS A 1 300 ? 14.066 8.525 -27.711 1.00 82.44 300 LYS A C 1
ATOM 2181 O O . LYS A 1 300 ? 15.237 8.145 -27.813 1.00 82.44 300 LYS A O 1
ATOM 2186 N N . TYR A 1 301 ? 13.067 7.732 -27.343 1.00 80.56 301 TYR A N 1
ATOM 2187 C CA . TYR A 1 301 ? 13.247 6.358 -26.891 1.00 80.56 301 TYR A CA 1
ATOM 2188 C C . TYR A 1 301 ? 12.580 5.351 -27.818 1.00 80.56 301 TYR A C 1
ATOM 2190 O O . TYR A 1 301 ? 13.244 4.399 -28.210 1.00 80.56 301 TYR A O 1
ATOM 2198 N N . LEU A 1 302 ? 11.332 5.572 -28.222 1.00 72.69 302 LEU A N 1
ATOM 2199 C CA . LEU A 1 302 ? 10.582 4.596 -29.009 1.00 72.69 302 LEU A CA 1
ATOM 2200 C C . LEU A 1 302 ? 10.932 4.732 -30.497 1.00 72.69 302 LEU A C 1
ATOM 2202 O O . LEU A 1 302 ? 10.722 5.776 -31.123 1.00 72.69 302 LEU A O 1
ATOM 2206 N N . ASN A 1 303 ? 11.473 3.676 -31.100 1.00 65.00 303 ASN A N 1
ATOM 2207 C CA . ASN A 1 303 ? 11.708 3.654 -32.531 1.00 65.00 303 ASN A CA 1
ATOM 2208 C C . ASN A 1 303 ? 10.390 3.320 -33.238 1.00 65.00 303 ASN A C 1
ATOM 2210 O O . ASN A 1 303 ? 9.643 2.413 -32.888 1.00 65.00 303 ASN A O 1
ATOM 2214 N N . LEU A 1 304 ? 10.085 4.050 -34.306 1.00 54.72 304 LEU A N 1
ATOM 2215 C CA . LEU A 1 304 ? 8.868 3.794 -35.079 1.00 54.72 304 LEU A CA 1
ATOM 2216 C C . LEU A 1 304 ? 9.002 2.537 -35.972 1.00 54.72 304 LEU A C 1
ATOM 2218 O O . LEU A 1 304 ? 8.038 2.177 -36.650 1.00 54.72 304 LEU A O 1
ATOM 2222 N N . VAL A 1 305 ? 10.195 1.926 -36.032 1.00 53.69 305 VAL A N 1
ATOM 2223 C CA . VAL A 1 305 ? 10.546 0.792 -36.900 1.00 53.69 305 VAL A CA 1
ATOM 2224 C C . VAL A 1 305 ? 11.279 -0.284 -36.095 1.00 53.69 305 VAL A C 1
ATOM 2226 O O . VAL A 1 305 ? 12.493 -0.184 -35.906 1.00 53.69 305 VAL A O 1
ATOM 2229 N N . ASP A 1 306 ? 10.562 -1.336 -35.703 1.00 56.53 306 ASP A N 1
ATOM 2230 C CA . ASP A 1 306 ? 11.167 -2.552 -35.158 1.00 56.53 306 ASP A CA 1
ATOM 2231 C C . ASP A 1 306 ? 12.018 -3.232 -36.240 1.00 56.53 306 ASP A C 1
ATOM 2233 O O . ASP A 1 306 ? 11.576 -3.567 -37.346 1.00 56.53 306 ASP A O 1
ATOM 2237 N N . THR A 1 307 ? 13.305 -3.344 -35.932 1.00 54.44 307 THR A N 1
ATOM 2238 C CA . THR A 1 307 ? 14.294 -4.047 -36.757 1.00 54.44 307 THR A CA 1
ATOM 2239 C C . THR A 1 307 ? 14.898 -5.234 -36.012 1.00 54.44 307 THR A C 1
ATOM 2241 O O . THR A 1 307 ? 15.761 -5.929 -36.562 1.00 54.44 307 THR A O 1
ATOM 2244 N N . ALA A 1 308 ? 14.458 -5.469 -34.773 1.00 52.53 308 ALA A N 1
ATOM 2245 C CA . ALA A 1 308 ? 14.887 -6.571 -33.948 1.00 52.53 308 ALA A CA 1
ATOM 2246 C C . ALA A 1 308 ? 14.163 -7.853 -34.384 1.00 52.53 308 ALA A C 1
ATOM 2248 O O . ALA A 1 308 ? 12.999 -7.881 -34.761 1.00 52.53 308 ALA A O 1
ATOM 2249 N N . SER A 1 309 ? 14.886 -8.971 -34.365 1.00 55.19 309 SER A N 1
ATOM 2250 C CA . SER A 1 309 ? 14.278 -10.284 -34.642 1.00 55.19 309 SER A CA 1
ATOM 2251 C C . SER A 1 309 ? 13.511 -10.845 -33.439 1.00 55.19 309 SER A C 1
ATOM 2253 O O . SER A 1 309 ? 12.726 -11.777 -33.598 1.00 55.19 309 SER A O 1
ATOM 2255 N N . ASN A 1 310 ? 13.750 -10.278 -32.252 1.00 56.16 310 ASN A N 1
ATOM 2256 C CA . ASN A 1 310 ? 13.015 -10.539 -31.027 1.00 56.16 310 ASN A CA 1
ATOM 2257 C C . ASN A 1 310 ? 12.335 -9.228 -30.592 1.00 56.16 310 ASN A C 1
ATOM 2259 O O . ASN A 1 310 ? 13.071 -8.311 -30.225 1.00 56.16 310 ASN A O 1
ATOM 2263 N N . PRO A 1 311 ? 10.992 -9.165 -30.579 1.00 54.66 311 PRO A N 1
ATOM 2264 C CA . PRO A 1 311 ? 10.239 -7.981 -30.163 1.00 54.66 311 PRO A CA 1
ATOM 2265 C C . PRO A 1 311 ? 10.526 -7.496 -28.736 1.00 54.66 311 PRO A C 1
ATOM 2267 O O . PRO A 1 311 ? 10.149 -6.393 -28.397 1.00 54.66 311 PRO A O 1
ATOM 2270 N N . SER A 1 312 ? 11.152 -8.315 -27.878 1.00 58.06 312 SER A N 1
ATOM 2271 C CA . SER A 1 312 ? 11.515 -7.912 -26.511 1.00 58.06 312 SER A CA 1
ATOM 2272 C C . SER A 1 312 ? 12.942 -7.361 -26.385 1.00 58.06 312 SER A C 1
ATOM 2274 O O . SER A 1 312 ? 13.399 -7.084 -25.276 1.00 58.06 312 SER A O 1
ATOM 2276 N N . ALA A 1 313 ? 13.725 -7.349 -27.470 1.00 54.78 313 ALA A N 1
ATOM 2277 C CA . ALA A 1 313 ? 15.152 -7.015 -27.425 1.00 54.78 313 ALA A CA 1
ATOM 2278 C C . ALA A 1 313 ? 15.425 -5.505 -27.417 1.00 54.78 313 ALA A C 1
ATOM 2280 O O . ALA A 1 313 ? 16.564 -5.093 -27.192 1.00 54.78 313 ALA A O 1
ATOM 2281 N N . ASP A 1 314 ? 14.405 -4.701 -27.679 1.00 55.41 314 ASP A N 1
ATOM 2282 C CA . ASP A 1 314 ? 14.470 -3.256 -27.817 1.00 55.41 314 ASP A CA 1
ATOM 2283 C C . ASP A 1 314 ? 13.613 -2.517 -26.762 1.00 55.41 314 ASP A C 1
ATOM 2285 O O . ASP A 1 314 ? 13.739 -1.303 -26.645 1.00 55.41 314 ASP A O 1
ATOM 2289 N N . ASN A 1 315 ? 12.877 -3.234 -25.897 1.00 67.88 315 ASN A N 1
ATOM 2290 C CA . ASN A 1 315 ? 12.124 -2.698 -24.747 1.00 67.88 315 ASN A CA 1
ATOM 2291 C C . ASN A 1 315 ? 12.904 -1.665 -23.915 1.00 67.88 315 ASN A C 1
ATOM 2293 O O . ASN A 1 315 ? 14.100 -1.814 -23.634 1.00 67.88 315 ASN A O 1
ATOM 2297 N N . ILE A 1 316 ? 12.202 -0.622 -23.466 1.00 75.81 316 ILE A N 1
ATOM 2298 C CA . ILE A 1 316 ? 12.790 0.521 -22.768 1.00 75.81 316 ILE A CA 1
ATOM 2299 C C . ILE A 1 316 ? 12.163 0.669 -21.391 1.00 75.81 316 ILE A C 1
ATOM 2301 O O . ILE A 1 316 ? 11.021 1.094 -21.240 1.00 75.81 316 ILE A O 1
ATOM 2305 N N . ALA A 1 317 ? 12.981 0.388 -20.381 1.00 83.38 317 ALA A N 1
ATOM 2306 C CA . ALA A 1 317 ? 12.637 0.629 -18.994 1.00 83.38 317 ALA A CA 1
ATOM 2307 C C . ALA A 1 317 ? 13.000 2.057 -18.572 1.00 83.38 317 ALA A C 1
ATOM 2309 O O . ALA A 1 317 ? 14.118 2.533 -18.816 1.00 83.38 317 ALA A O 1
ATOM 2310 N N . PHE A 1 318 ? 12.051 2.699 -17.901 1.00 92.50 318 PHE A N 1
ATOM 2311 C CA . PHE A 1 318 ? 12.252 3.873 -17.077 1.00 92.50 318 PHE A CA 1
ATOM 2312 C C . PHE A 1 318 ? 12.318 3.419 -15.622 1.00 92.50 318 PHE A C 1
ATOM 2314 O O . PHE A 1 318 ? 11.390 2.780 -15.134 1.00 92.50 318 PHE A O 1
ATOM 2321 N N . VAL A 1 319 ? 13.426 3.700 -14.944 1.00 92.19 319 VAL A N 1
ATOM 2322 C CA . VAL A 1 319 ? 13.658 3.257 -13.565 1.00 92.19 319 VAL A CA 1
ATOM 2323 C C . VAL A 1 319 ? 14.151 4.430 -12.748 1.00 92.19 319 VAL A C 1
ATOM 2325 O O . VAL A 1 319 ? 15.236 4.957 -13.012 1.00 92.19 319 VAL A O 1
ATOM 2328 N N . TYR A 1 320 ? 13.353 4.832 -11.768 1.00 97.62 320 TYR A N 1
ATOM 2329 C CA . TYR A 1 320 ? 13.689 5.879 -10.816 1.00 97.62 320 TYR A CA 1
ATOM 2330 C C . TYR A 1 320 ? 13.818 5.260 -9.433 1.00 97.62 320 TYR A C 1
ATOM 2332 O O . TYR A 1 320 ? 12.923 4.547 -8.988 1.00 97.62 320 TYR A O 1
ATOM 2340 N N . SER A 1 321 ? 14.939 5.515 -8.770 1.00 94.94 321 SER A N 1
ATOM 2341 C CA . SER A 1 321 ? 15.249 4.917 -7.477 1.00 94.94 321 SER A CA 1
ATOM 2342 C C . SER A 1 321 ? 15.736 5.969 -6.491 1.00 94.94 321 SER A C 1
ATOM 2344 O O . SER A 1 321 ? 16.615 6.770 -6.833 1.00 94.94 321 SER A O 1
ATOM 2346 N N . GLY A 1 322 ? 15.201 5.919 -5.275 1.00 94.94 322 GLY A N 1
ATOM 2347 C CA . GLY A 1 322 ? 15.812 6.501 -4.090 1.00 94.94 322 GLY A CA 1
ATOM 2348 C C . GLY A 1 322 ? 17.014 5.678 -3.618 1.00 94.94 322 GLY A C 1
ATOM 2349 O O . GLY A 1 322 ? 17.563 4.847 -4.352 1.00 94.94 322 GLY A O 1
ATOM 2350 N N . GLY A 1 323 ? 17.461 5.980 -2.411 1.00 91.56 323 GLY A N 1
ATOM 2351 C CA . GLY A 1 323 ? 18.610 5.432 -1.720 1.00 91.56 323 GLY A CA 1
ATOM 2352 C C . GLY A 1 323 ? 18.213 4.783 -0.397 1.00 91.56 323 GLY A C 1
ATOM 2353 O O . GLY A 1 323 ? 17.278 3.996 -0.331 1.00 91.56 323 GLY A O 1
ATOM 2354 N N . ALA A 1 324 ? 19.006 5.031 0.645 1.00 90.50 324 ALA A N 1
ATOM 2355 C CA . ALA A 1 324 ? 18.850 4.394 1.959 1.00 90.50 324 ALA A CA 1
ATOM 2356 C C . ALA A 1 324 ? 18.319 5.344 3.054 1.00 90.50 324 ALA A C 1
ATOM 2358 O O . ALA A 1 324 ? 18.608 5.143 4.239 1.00 90.50 324 ALA A O 1
ATOM 2359 N N . ASN A 1 325 ? 17.667 6.440 2.669 1.00 94.25 325 ASN A N 1
ATOM 2360 C CA . ASN A 1 325 ? 17.138 7.468 3.563 1.00 94.25 325 ASN A CA 1
ATOM 2361 C C . ASN A 1 325 ? 15.697 7.809 3.165 1.00 94.25 325 ASN A C 1
ATOM 2363 O O . ASN A 1 325 ? 15.243 7.357 2.134 1.00 94.25 325 ASN A O 1
ATOM 2367 N N . ASP A 1 326 ? 15.016 8.641 3.955 1.00 95.69 326 ASP A N 1
ATOM 2368 C CA . ASP A 1 326 ? 13.625 9.041 3.706 1.00 95.69 326 ASP A CA 1
ATOM 2369 C C . ASP A 1 326 ? 13.521 9.937 2.455 1.00 95.69 326 ASP A C 1
ATOM 2371 O O . ASP A 1 326 ? 13.641 11.171 2.549 1.00 95.69 326 ASP A O 1
ATOM 2375 N N . ASP A 1 327 ? 13.294 9.348 1.288 1.00 96.00 327 ASP A N 1
ATOM 2376 C CA . ASP A 1 327 ? 13.360 9.999 -0.013 1.00 96.00 327 ASP A CA 1
ATOM 2377 C C . ASP A 1 327 ? 11.995 10.490 -0.509 1.00 96.00 327 ASP A C 1
ATOM 2379 O O . ASP A 1 327 ? 10.942 10.278 0.090 1.00 96.00 327 ASP A O 1
ATOM 2383 N N . SER A 1 328 ? 12.005 11.284 -1.581 1.00 95.50 328 SER A N 1
ATOM 2384 C CA . SER A 1 328 ? 10.779 11.771 -2.213 1.00 95.50 328 SER A CA 1
ATOM 2385 C C . SER A 1 328 ? 10.886 11.712 -3.729 1.00 95.50 328 SER A C 1
ATOM 2387 O O . SER A 1 328 ? 11.770 12.327 -4.329 1.00 95.50 328 SER A O 1
ATOM 2389 N N . ILE A 1 329 ? 9.977 10.966 -4.344 1.00 95.31 329 ILE A N 1
ATOM 2390 C CA . ILE A 1 329 ? 9.937 10.721 -5.781 1.00 95.31 329 ILE A CA 1
ATOM 2391 C C . ILE A 1 329 ? 8.576 11.186 -6.280 1.00 95.31 329 ILE A C 1
ATOM 2393 O O . ILE A 1 329 ? 7.554 10.614 -5.916 1.00 95.31 329 ILE A O 1
ATOM 2397 N N . THR A 1 330 ? 8.550 12.216 -7.118 1.00 93.25 330 THR A N 1
ATOM 2398 C CA . THR A 1 330 ? 7.324 12.665 -7.786 1.00 93.25 330 THR A CA 1
ATOM 2399 C C . THR A 1 330 ? 7.491 12.523 -9.286 1.00 93.25 330 THR A C 1
ATOM 2401 O O . THR A 1 330 ? 8.482 13.001 -9.842 1.00 93.25 330 THR A O 1
ATOM 2404 N N . VAL A 1 331 ? 6.553 11.843 -9.942 1.00 91.50 331 VAL A N 1
ATOM 2405 C CA . VAL A 1 331 ? 6.655 11.531 -11.367 1.00 91.50 331 VAL A CA 1
ATOM 2406 C C . VAL A 1 331 ? 5.347 11.783 -12.081 1.00 91.50 331 VAL A C 1
ATOM 2408 O O . VAL A 1 331 ? 4.322 11.215 -11.725 1.00 91.50 331 VAL A O 1
ATOM 2411 N N . ASP A 1 332 ? 5.434 12.547 -13.157 1.00 88.88 332 ASP A N 1
ATOM 2412 C CA . ASP A 1 332 ? 4.337 12.759 -14.081 1.00 88.88 332 ASP A CA 1
ATOM 2413 C C . ASP A 1 332 ? 4.610 12.033 -15.398 1.00 88.88 332 ASP A C 1
ATOM 2415 O O . ASP A 1 332 ? 5.667 12.206 -16.011 1.00 88.88 332 ASP A O 1
ATOM 2419 N N . ILE A 1 333 ? 3.663 11.213 -15.847 1.00 87.06 333 ILE A N 1
ATOM 2420 C CA . ILE A 1 333 ? 3.792 10.394 -17.055 1.00 87.06 333 ILE A CA 1
ATOM 2421 C C . ILE A 1 333 ? 2.734 10.814 -18.067 1.00 87.06 333 ILE A C 1
ATOM 2423 O O . ILE A 1 333 ? 1.548 10.819 -17.775 1.00 87.06 333 ILE A O 1
ATOM 2427 N N . ASP A 1 334 ? 3.139 11.136 -19.286 1.00 85.19 334 ASP A N 1
ATOM 2428 C CA . ASP A 1 334 ? 2.218 11.401 -20.385 1.00 85.19 334 ASP A CA 1
ATOM 2429 C C . ASP A 1 334 ? 1.395 10.145 -20.735 1.00 85.19 334 ASP A C 1
ATOM 2431 O O . ASP A 1 334 ? 1.944 9.058 -20.949 1.00 85.19 334 ASP A O 1
ATOM 2435 N N . SER A 1 335 ? 0.069 10.291 -20.803 1.00 79.69 335 SER A N 1
ATOM 2436 C CA . SER A 1 335 ? -0.862 9.188 -21.098 1.00 79.69 335 SER A CA 1
ATOM 2437 C C . SER A 1 335 ? -0.626 8.510 -22.450 1.00 79.69 335 SER A C 1
ATOM 2439 O O . SER A 1 335 ? -0.793 7.293 -22.543 1.00 79.69 335 SER A O 1
ATOM 2441 N N . GLU A 1 336 ? -0.193 9.229 -23.495 1.00 77.12 336 GLU A N 1
ATOM 2442 C CA . GLU A 1 336 ? 0.119 8.603 -24.790 1.00 77.12 336 GLU A CA 1
ATOM 2443 C C . GLU A 1 336 ? 1.361 7.710 -24.684 1.00 77.12 336 GLU A C 1
ATOM 2445 O O . GLU A 1 336 ? 1.453 6.671 -25.344 1.00 77.12 336 GLU A O 1
ATOM 2450 N N . PHE A 1 337 ? 2.315 8.090 -23.831 1.00 79.88 337 PHE A N 1
ATOM 2451 C CA . PHE A 1 337 ? 3.500 7.285 -23.564 1.00 79.88 337 PHE A CA 1
ATOM 2452 C C . PHE A 1 337 ? 3.178 6.056 -22.706 1.00 79.88 337 PHE A C 1
ATOM 2454 O O . PHE A 1 337 ? 3.631 4.952 -23.024 1.00 79.88 337 PHE A O 1
ATOM 2461 N N . ALA A 1 338 ? 2.344 6.215 -21.674 1.00 81.25 338 ALA A N 1
ATOM 2462 C CA . ALA A 1 338 ? 1.879 5.111 -20.833 1.00 81.25 338 ALA A CA 1
ATOM 2463 C C . ALA A 1 338 ? 1.117 4.043 -21.643 1.00 81.25 338 ALA A C 1
ATOM 2465 O O . ALA A 1 338 ? 1.354 2.843 -21.474 1.00 81.25 338 ALA A O 1
ATOM 2466 N N . ALA A 1 339 ? 0.296 4.485 -22.599 1.00 77.25 339 ALA A N 1
ATOM 2467 C CA . ALA A 1 339 ? -0.482 3.650 -23.516 1.00 77.25 339 ALA A CA 1
ATOM 2468 C C . ALA A 1 339 ? 0.298 3.120 -24.736 1.00 77.25 339 ALA A C 1
ATOM 2470 O O . ALA A 1 339 ? -0.285 2.537 -25.649 1.00 77.25 339 ALA A O 1
ATOM 2471 N N . SER A 1 340 ? 1.615 3.336 -24.813 1.00 69.00 340 SER A N 1
ATOM 2472 C CA . SER A 1 340 ? 2.392 3.046 -26.030 1.00 69.00 340 SER A CA 1
ATOM 2473 C C . SER A 1 340 ? 2.471 1.561 -26.410 1.00 69.00 340 SER A C 1
ATOM 2475 O O . SER A 1 340 ? 2.754 1.237 -27.568 1.00 69.00 340 SER A O 1
ATOM 2477 N N . ARG A 1 341 ? 2.177 0.649 -25.479 1.00 63.84 341 ARG A N 1
ATOM 2478 C CA . ARG A 1 341 ? 1.997 -0.776 -25.772 1.00 63.84 341 ARG A CA 1
ATOM 2479 C C . ARG A 1 341 ? 0.517 -1.001 -26.172 1.00 63.84 341 ARG A C 1
ATOM 2481 O O . ARG A 1 341 ? -0.391 -0.426 -25.591 1.00 63.84 341 ARG A O 1
ATOM 2488 N N . GLY A 1 342 ? 0.264 -1.746 -27.251 1.00 48.38 342 GLY A N 1
ATOM 2489 C CA . GLY A 1 342 ? -1.103 -2.060 -27.723 1.00 48.38 342 GLY A CA 1
ATOM 2490 C C . GLY A 1 342 ? -1.561 -1.377 -29.023 1.00 48.38 342 GLY A C 1
ATOM 2491 O O . GLY A 1 342 ? -2.150 -2.043 -29.876 1.00 48.38 342 GLY A O 1
ATOM 2492 N N . THR A 1 343 ? -1.201 -0.118 -29.293 1.00 44.59 343 THR A N 1
ATOM 2493 C CA . THR A 1 343 ? -1.591 0.561 -30.558 1.00 44.59 343 THR A CA 1
ATOM 2494 C C . THR A 1 343 ? -0.651 0.297 -31.736 1.00 44.59 343 THR A C 1
ATOM 2496 O O . THR A 1 343 ? -0.983 0.592 -32.890 1.00 44.59 343 THR A O 1
ATOM 2499 N N . LEU A 1 344 ? 0.536 -0.260 -31.481 1.00 47.69 344 LEU A N 1
ATOM 2500 C CA . LEU A 1 344 ? 1.636 -0.302 -32.442 1.00 47.69 344 LEU A CA 1
ATOM 2501 C C . LEU A 1 344 ? 2.352 -1.662 -32.405 1.00 47.69 344 LEU A C 1
ATOM 2503 O O . LEU A 1 344 ? 3.417 -1.808 -31.821 1.00 47.69 344 LEU A O 1
ATOM 2507 N N . SER A 1 345 ? 1.761 -2.680 -33.035 1.00 42.12 345 SER A N 1
ATOM 2508 C CA . SER A 1 345 ? 2.383 -4.008 -33.172 1.00 42.12 345 SER A CA 1
ATOM 2509 C C . SER A 1 345 ? 3.781 -3.914 -33.820 1.00 42.12 345 SER A C 1
ATOM 2511 O O . SER A 1 345 ? 3.902 -3.375 -34.923 1.00 42.12 345 SER A O 1
ATOM 2513 N N . GLY A 1 346 ? 4.809 -4.447 -33.140 1.00 45.09 346 GLY A N 1
ATOM 2514 C CA . GLY A 1 346 ? 6.219 -4.431 -33.567 1.00 45.09 346 GLY A CA 1
ATOM 2515 C C . GLY A 1 346 ? 6.956 -3.139 -33.199 1.00 45.09 346 GLY A C 1
ATOM 2516 O O . GLY A 1 346 ? 7.364 -2.413 -34.106 1.00 45.09 346 GLY A O 1
ATOM 2517 N N . ARG A 1 347 ? 7.063 -2.819 -31.901 1.00 52.81 347 ARG A N 1
ATOM 2518 C CA . ARG A 1 347 ? 7.818 -1.685 -31.326 1.00 52.81 347 ARG A CA 1
ATOM 2519 C C . ARG A 1 347 ? 8.363 -2.034 -29.943 1.00 52.81 347 ARG A C 1
ATOM 2521 O O . ARG A 1 347 ? 7.837 -2.948 -29.319 1.00 52.81 347 ARG A O 1
ATOM 2528 N N . GLU A 1 348 ? 9.330 -1.245 -29.474 1.00 58.09 348 GLU A N 1
ATOM 2529 C CA . GLU A 1 348 ? 9.868 -1.291 -28.112 1.00 58.09 348 GLU A CA 1
ATOM 2530 C C . GLU A 1 348 ? 8.765 -1.154 -27.045 1.00 58.09 348 GLU A C 1
ATOM 2532 O O . GLU A 1 348 ? 8.014 -0.175 -27.058 1.00 58.09 348 GLU A O 1
ATOM 2537 N N . ASP A 1 349 ? 8.702 -2.066 -26.070 1.00 65.75 349 ASP A N 1
ATOM 2538 C CA . ASP A 1 349 ? 7.774 -1.927 -24.941 1.00 65.75 349 ASP A CA 1
ATOM 2539 C C . ASP A 1 349 ? 8.303 -0.923 -23.897 1.00 65.75 349 ASP A C 1
ATOM 2541 O O . ASP A 1 349 ? 9.401 -1.096 -23.357 1.00 65.75 349 ASP A O 1
ATOM 2545 N N . PHE A 1 350 ? 7.505 0.097 -23.563 1.00 81.75 350 PHE A N 1
ATOM 2546 C CA . PHE A 1 350 ? 7.730 0.969 -22.404 1.00 81.75 350 PHE A CA 1
ATOM 2547 C C . PHE A 1 350 ? 7.339 0.264 -21.101 1.00 81.75 350 PHE A C 1
ATOM 2549 O O . PHE A 1 350 ? 6.240 -0.288 -21.003 1.00 81.75 350 PHE A O 1
ATOM 2556 N N . SER A 1 351 ? 8.199 0.360 -20.086 1.00 86.75 351 SER A N 1
ATOM 2557 C CA . SER A 1 351 ? 7.857 0.068 -18.691 1.00 86.75 351 SER A CA 1
ATOM 2558 C C . SER A 1 351 ? 8.395 1.147 -17.760 1.00 86.75 351 SER A C 1
ATOM 2560 O O . SER A 1 351 ? 9.483 1.674 -17.994 1.00 86.75 351 SER A O 1
ATOM 2562 N N . PHE A 1 352 ? 7.687 1.418 -16.672 1.00 92.56 352 PHE A N 1
ATOM 2563 C CA . PHE A 1 352 ? 8.106 2.343 -15.629 1.00 92.56 352 PHE A CA 1
ATOM 2564 C C . PHE A 1 352 ? 8.168 1.654 -14.269 1.00 92.56 352 PHE A C 1
ATOM 2566 O O . PHE A 1 352 ? 7.312 0.839 -13.926 1.00 92.56 352 PHE A O 1
ATOM 2573 N N . THR A 1 353 ? 9.184 1.998 -13.482 1.00 93.56 353 THR A N 1
ATOM 2574 C CA . THR A 1 353 ? 9.303 1.570 -12.091 1.00 93.56 353 THR A CA 1
ATOM 2575 C C . THR A 1 353 ? 9.859 2.698 -11.230 1.00 93.56 353 THR A C 1
ATOM 2577 O O . THR A 1 353 ? 10.959 3.190 -11.494 1.00 93.56 353 THR A O 1
ATOM 2580 N N . ALA A 1 354 ? 9.127 3.058 -10.177 1.00 96.12 354 ALA A N 1
ATOM 2581 C CA . ALA A 1 354 ? 9.646 3.838 -9.056 1.00 96.12 354 ALA A CA 1
ATOM 2582 C C . ALA A 1 354 ? 10.045 2.894 -7.912 1.00 96.12 354 ALA A C 1
ATOM 2584 O O . ALA A 1 354 ? 9.306 1.962 -7.608 1.00 96.12 354 ALA A O 1
ATOM 2585 N N . ASN A 1 355 ? 11.199 3.123 -7.289 1.00 96.56 355 ASN A N 1
ATOM 2586 C CA . ASN A 1 355 ? 11.659 2.386 -6.112 1.00 96.56 355 ASN A CA 1
ATOM 2587 C C . ASN A 1 355 ? 12.038 3.391 -5.021 1.00 96.56 355 ASN A C 1
ATOM 2589 O O . ASN A 1 355 ? 12.935 4.198 -5.265 1.00 96.56 355 ASN A O 1
ATOM 2593 N N . GLY A 1 356 ? 11.392 3.342 -3.859 1.00 94.56 356 GLY A N 1
ATOM 2594 C CA . GLY A 1 356 ? 11.781 4.139 -2.693 1.00 94.56 356 GLY A CA 1
ATOM 2595 C C . GLY A 1 356 ? 13.168 3.724 -2.214 1.00 94.56 356 GLY A C 1
ATOM 2596 O O . GLY A 1 356 ? 14.135 4.463 -2.390 1.00 94.56 356 GLY A O 1
ATOM 2597 N N . GLY A 1 357 ? 13.299 2.461 -1.812 1.00 90.56 357 GLY A N 1
ATOM 2598 C CA . GLY A 1 357 ? 14.558 1.896 -1.345 1.00 90.56 357 GLY A CA 1
ATOM 2599 C C . GLY A 1 357 ? 14.456 1.506 0.118 1.00 90.56 357 GLY A C 1
ATOM 2600 O O . GLY A 1 357 ? 13.666 0.635 0.457 1.00 90.56 357 GLY A O 1
ATOM 2601 N N . ALA A 1 358 ? 15.328 2.053 0.959 1.00 91.25 358 ALA A N 1
ATOM 2602 C CA . ALA A 1 358 ? 15.196 1.916 2.404 1.00 91.25 358 ALA A CA 1
ATOM 2603 C C . ALA A 1 358 ? 15.007 3.301 3.020 1.00 91.25 358 ALA A C 1
ATOM 2605 O O . ALA A 1 358 ? 15.721 4.222 2.640 1.00 91.25 358 ALA A O 1
ATOM 2606 N N . GLY A 1 359 ? 14.170 3.427 4.043 1.00 95.69 359 GLY A N 1
ATOM 2607 C CA . GLY A 1 359 ? 13.766 4.720 4.594 1.00 95.69 359 GLY A CA 1
ATOM 2608 C C . GLY A 1 359 ? 12.255 4.887 4.505 1.00 95.69 359 GLY A C 1
ATOM 2609 O O . GLY A 1 359 ? 11.571 4.040 3.969 1.00 95.69 359 GLY A O 1
ATOM 2610 N N . ASN A 1 360 ? 11.719 5.949 5.098 1.00 97.31 360 ASN A N 1
ATOM 2611 C CA . ASN A 1 360 ? 10.301 6.277 4.950 1.00 97.31 360 ASN A CA 1
ATOM 2612 C C . ASN A 1 360 ? 10.135 7.155 3.706 1.00 97.31 360 ASN A C 1
ATOM 2614 O O . ASN A 1 360 ? 10.318 8.380 3.775 1.00 97.31 360 ASN A O 1
ATOM 2618 N N . ASP A 1 361 ? 9.834 6.537 2.575 1.00 97.62 361 ASP A N 1
ATOM 2619 C CA . ASP A 1 361 ? 9.821 7.186 1.275 1.00 97.62 361 ASP A CA 1
ATOM 2620 C C . ASP A 1 361 ? 8.448 7.773 0.941 1.00 97.62 361 ASP A C 1
ATOM 2622 O O . ASP A 1 361 ? 7.398 7.255 1.306 1.00 97.62 361 ASP A O 1
ATOM 2626 N N . SER A 1 362 ? 8.432 8.900 0.227 1.00 96.44 362 SER A N 1
ATOM 2627 C CA . SER A 1 362 ? 7.204 9.507 -0.295 1.00 96.44 362 SER A CA 1
ATOM 2628 C C . SER A 1 362 ? 7.209 9.444 -1.814 1.00 96.44 362 SER A C 1
ATOM 2630 O O . SER A 1 362 ? 7.897 10.232 -2.469 1.00 96.44 362 SER A O 1
ATOM 2632 N N . ILE A 1 363 ? 6.406 8.550 -2.380 1.00 95.62 363 ILE A N 1
ATOM 2633 C CA . ILE A 1 363 ? 6.329 8.296 -3.815 1.00 95.62 363 ILE A CA 1
ATOM 2634 C C . ILE A 1 363 ? 4.968 8.757 -4.335 1.00 95.62 363 ILE A C 1
ATOM 2636 O O . ILE A 1 363 ? 3.924 8.283 -3.900 1.00 95.62 363 ILE A O 1
ATOM 2640 N N . THR A 1 364 ? 4.968 9.683 -5.287 1.00 93.00 364 THR A N 1
ATOM 2641 C CA . THR A 1 364 ? 3.761 10.128 -5.987 1.00 93.00 364 THR A CA 1
ATOM 2642 C C . THR A 1 364 ? 3.953 9.950 -7.479 1.00 93.00 364 THR A C 1
ATOM 2644 O O . THR A 1 364 ? 4.902 10.489 -8.046 1.00 93.00 364 THR A O 1
ATOM 2647 N N . VAL A 1 365 ? 3.057 9.209 -8.124 1.00 90.50 365 VAL A N 1
ATOM 2648 C CA . VAL A 1 365 ? 3.088 9.010 -9.575 1.00 90.50 365 VAL A CA 1
ATOM 2649 C C . VAL A 1 365 ? 1.728 9.362 -10.159 1.00 90.50 365 VAL A C 1
ATOM 2651 O O . VAL A 1 365 ? 0.698 8.942 -9.640 1.00 90.50 365 VAL A O 1
ATOM 2654 N N . SER A 1 366 ? 1.721 10.143 -11.234 1.00 86.56 366 SER A N 1
ATOM 2655 C CA . SER A 1 366 ? 0.508 10.525 -11.950 1.00 86.56 366 SER A CA 1
ATOM 2656 C C . SER A 1 366 ? 0.625 10.197 -13.435 1.00 86.56 366 SER A C 1
ATOM 2658 O O . SER A 1 366 ? 1.713 10.275 -14.018 1.00 86.56 366 SER A O 1
ATOM 2660 N N . VAL A 1 367 ? -0.499 9.850 -14.066 1.00 83.06 367 VAL A N 1
ATOM 2661 C CA . VAL A 1 367 ? -0.604 9.837 -15.528 1.00 83.06 367 VAL A CA 1
ATOM 2662 C C . VAL A 1 367 ? -1.342 11.102 -15.967 1.00 83.06 367 VAL A C 1
ATOM 2664 O O . VAL A 1 367 ? -2.529 11.297 -15.705 1.00 83.06 367 VAL A O 1
ATOM 2667 N N . GLN A 1 368 ? -0.625 12.003 -16.633 1.00 74.19 368 GLN A N 1
ATOM 2668 C CA . GLN A 1 368 ? -1.154 13.276 -17.096 1.00 74.19 368 GLN A CA 1
ATOM 2669 C C . GLN A 1 368 ? -2.127 13.090 -18.272 1.00 74.19 368 GLN A C 1
ATOM 2671 O O . GLN A 1 368 ? -1.889 12.305 -19.196 1.00 74.19 368 GLN A O 1
ATOM 2676 N N . ASN A 1 369 ? -3.183 13.916 -18.263 1.00 62.41 369 ASN A N 1
ATOM 2677 C CA . ASN A 1 369 ? -4.384 13.870 -19.116 1.00 62.41 369 ASN A CA 1
ATOM 2678 C C . ASN A 1 369 ? -5.410 12.763 -18.734 1.00 62.41 369 ASN A C 1
ATOM 2680 O O . ASN A 1 369 ? -5.784 11.951 -19.582 1.00 62.41 369 ASN A O 1
ATOM 2684 N N . PRO A 1 370 ? -5.911 12.759 -17.479 1.00 54.22 370 PRO A N 1
ATOM 2685 C CA . PRO A 1 370 ? -6.728 11.679 -16.909 1.00 54.22 370 PRO A CA 1
ATOM 2686 C C . PRO A 1 370 ? -8.205 11.686 -17.342 1.00 54.22 370 PRO A C 1
ATOM 2688 O O . PRO A 1 370 ? -8.967 10.821 -16.931 1.00 54.22 370 PRO A O 1
ATOM 2691 N N . LEU A 1 371 ? -8.655 12.634 -18.175 1.00 50.50 371 LEU A N 1
ATOM 2692 C CA . LEU A 1 371 ? -10.007 12.556 -18.736 1.00 50.50 371 LEU A CA 1
ATOM 2693 C C . LEU A 1 371 ? -10.007 11.468 -19.808 1.00 50.50 371 LEU A C 1
ATOM 2695 O O . LEU A 1 371 ? -9.589 11.734 -20.935 1.00 50.50 371 LEU A O 1
ATOM 2699 N N . GLY A 1 372 ? -10.441 10.263 -19.428 1.00 49.00 372 GLY A N 1
ATOM 2700 C CA . GLY A 1 372 ? -10.485 9.041 -20.229 1.00 49.00 372 GLY A CA 1
ATOM 2701 C C . GLY A 1 372 ? -10.788 9.266 -21.710 1.00 49.00 372 GLY A C 1
ATOM 2702 O O . GLY A 1 372 ? -11.928 9.177 -22.166 1.00 49.00 372 GLY A O 1
ATOM 2703 N N . SER A 1 373 ? -9.746 9.521 -22.504 1.00 53.31 373 SER A N 1
ATOM 2704 C CA . SER A 1 373 ? -9.817 9.250 -23.929 1.00 53.31 373 SER A CA 1
ATOM 2705 C C . SER A 1 373 ? -9.782 7.725 -24.012 1.00 53.31 373 SER A C 1
ATOM 2707 O O . SER A 1 373 ? -8.767 7.129 -23.652 1.00 53.31 373 SER A O 1
ATOM 2709 N N . PRO A 1 374 ? -10.888 7.078 -24.420 1.00 62.50 374 PRO A N 1
ATOM 2710 C CA . PRO A 1 374 ? -11.184 5.692 -24.057 1.00 62.50 374 PRO A CA 1
ATOM 2711 C C . PRO A 1 374 ? -10.147 4.677 -24.539 1.00 62.50 374 PRO A C 1
ATOM 2713 O O . PRO A 1 374 ? -10.128 3.555 -24.061 1.00 62.50 374 PRO A O 1
ATOM 2716 N N . ASN A 1 375 ? -9.280 5.045 -25.483 1.00 75.06 375 ASN A N 1
ATOM 2717 C CA . ASN A 1 375 ? -8.291 4.118 -26.011 1.00 75.06 375 ASN A CA 1
ATOM 2718 C C . ASN A 1 375 ? -7.034 4.035 -25.134 1.00 75.06 375 ASN A C 1
ATOM 2720 O O . ASN A 1 375 ? -6.552 2.934 -24.916 1.00 75.06 375 ASN A O 1
ATOM 2724 N N . TRP A 1 376 ? -6.520 5.155 -24.599 1.00 80.62 376 TRP A N 1
ATOM 2725 C CA . TRP A 1 376 ? -5.215 5.127 -23.920 1.00 80.62 376 TRP A CA 1
ATOM 2726 C C . TRP A 1 376 ? -5.267 4.322 -22.620 1.00 80.62 376 TRP A C 1
ATOM 2728 O O . TRP A 1 376 ? -4.347 3.559 -22.347 1.00 80.62 376 TRP A O 1
ATOM 2738 N N . TYR A 1 377 ? -6.345 4.470 -21.845 1.00 84.19 377 TYR A N 1
ATOM 2739 C CA . TYR A 1 377 ? -6.496 3.772 -20.572 1.00 84.19 377 TYR A CA 1
ATOM 2740 C C . TYR A 1 377 ? -6.649 2.265 -20.795 1.00 84.19 377 TYR A C 1
ATOM 2742 O O . TYR A 1 377 ? -5.895 1.486 -20.229 1.00 84.19 377 TYR A O 1
ATOM 2750 N N . LEU A 1 378 ? -7.523 1.853 -21.725 1.00 82.50 378 LEU A N 1
ATOM 2751 C CA . LEU A 1 378 ? -7.679 0.442 -22.100 1.00 82.50 378 LEU A CA 1
ATOM 2752 C C . LEU A 1 378 ? -6.370 -0.182 -22.597 1.00 82.50 378 LEU A C 1
ATOM 2754 O O . LEU A 1 378 ? -6.074 -1.334 -22.279 1.00 82.50 378 LEU A O 1
ATOM 2758 N N . ASP A 1 379 ? -5.589 0.572 -23.374 1.00 81.50 379 ASP A N 1
ATOM 2759 C CA . ASP A 1 379 ? -4.265 0.139 -23.805 1.00 81.50 379 ASP A CA 1
ATOM 2760 C C . ASP A 1 379 ? -3.333 -0.001 -22.588 1.00 81.50 379 ASP A C 1
ATOM 2762 O O . ASP A 1 379 ? -2.730 -1.054 -22.405 1.00 81.50 379 ASP A O 1
ATOM 2766 N N . GLN A 1 380 ? -3.255 1.003 -21.708 1.00 86.50 380 GLN A N 1
ATOM 2767 C CA . GLN A 1 380 ? -2.410 0.982 -20.507 1.00 86.50 380 GLN A CA 1
ATOM 2768 C C . GLN A 1 380 ? -2.767 -0.165 -19.541 1.00 86.50 380 GLN A C 1
ATOM 2770 O O . GLN A 1 380 ? -1.862 -0.900 -19.137 1.00 86.50 380 GLN A O 1
ATOM 2775 N N . LYS A 1 381 ? -4.055 -0.405 -19.282 1.00 84.38 381 LYS A N 1
ATOM 2776 C CA . LYS A 1 381 ? -4.579 -1.550 -18.517 1.00 84.38 381 LYS A CA 1
ATOM 2777 C C . LYS A 1 381 ? -4.115 -2.883 -19.103 1.00 84.38 381 LYS A C 1
ATOM 2779 O O . LYS A 1 381 ? -3.578 -3.739 -18.402 1.00 84.38 381 LYS A O 1
ATOM 2784 N N . ALA A 1 382 ? -4.213 -3.050 -20.426 1.00 82.31 382 ALA A N 1
ATOM 2785 C CA . ALA A 1 382 ? -3.726 -4.254 -21.108 1.00 82.31 382 ALA A CA 1
ATOM 2786 C C . ALA A 1 382 ? -2.196 -4.421 -21.037 1.00 82.31 382 ALA A C 1
ATOM 2788 O O . ALA A 1 382 ? -1.678 -5.535 -21.164 1.00 82.31 382 ALA A O 1
ATOM 2789 N N . ASN A 1 383 ? -1.464 -3.325 -20.846 1.00 79.81 383 ASN A N 1
ATOM 2790 C CA . ASN A 1 383 ? -0.011 -3.327 -20.803 1.00 79.81 383 ASN A CA 1
ATOM 2791 C C . ASN A 1 383 ? 0.536 -3.745 -19.442 1.00 79.81 383 ASN A C 1
ATOM 2793 O O . ASN A 1 383 ? 1.564 -4.428 -19.413 1.00 79.81 383 ASN A O 1
ATOM 2797 N N . ALA A 1 384 ? -0.103 -3.322 -18.347 1.00 84.38 384 ALA A N 1
ATOM 2798 C CA . ALA A 1 384 ? 0.380 -3.531 -16.979 1.00 84.38 384 ALA A CA 1
ATOM 2799 C C . ALA A 1 384 ? 1.871 -3.151 -16.833 1.00 84.38 384 ALA A C 1
ATOM 2801 O O . ALA A 1 384 ? 2.721 -3.960 -16.456 1.00 84.38 384 ALA A O 1
ATOM 2802 N N . ASN A 1 385 ? 2.219 -1.935 -17.264 1.00 84.88 385 ASN A N 1
ATOM 2803 C CA . ASN A 1 385 ? 3.603 -1.496 -17.461 1.00 84.88 385 ASN A CA 1
ATOM 2804 C C . ASN A 1 385 ? 4.088 -0.423 -16.477 1.00 84.88 385 ASN A C 1
ATOM 2806 O O . ASN A 1 385 ? 5.210 0.062 -16.641 1.00 84.88 385 ASN A O 1
ATOM 2810 N N . LEU A 1 386 ? 3.281 -0.059 -15.481 1.00 92.31 386 LEU A N 1
ATOM 2811 C CA . LEU A 1 386 ? 3.634 0.902 -14.440 1.00 92.31 386 LEU A CA 1
ATOM 2812 C C . LEU A 1 386 ? 3.729 0.176 -13.096 1.00 92.31 386 LEU A C 1
ATOM 2814 O O . LEU A 1 386 ? 2.803 -0.533 -12.705 1.00 92.31 386 LEU A O 1
ATOM 2818 N N . ALA A 1 387 ? 4.852 0.343 -12.401 1.00 93.69 387 ALA A N 1
ATOM 2819 C CA . ALA A 1 387 ? 5.081 -0.269 -11.098 1.00 93.69 387 ALA A CA 1
ATOM 2820 C C . ALA A 1 387 ? 5.660 0.724 -10.084 1.00 93.69 387 ALA A C 1
ATOM 2822 O O . ALA A 1 387 ? 6.449 1.607 -10.436 1.00 93.69 387 ALA A O 1
ATOM 2823 N N . ILE A 1 388 ? 5.299 0.543 -8.817 1.00 97.94 388 ILE A N 1
ATOM 2824 C CA . ILE A 1 388 ? 5.821 1.307 -7.684 1.00 97.94 388 ILE A CA 1
ATOM 2825 C C . ILE A 1 388 ? 6.221 0.325 -6.585 1.00 97.94 388 ILE A C 1
ATOM 2827 O O . ILE A 1 388 ? 5.426 -0.528 -6.202 1.00 97.94 388 ILE A O 1
ATOM 2831 N N . ASN A 1 389 ? 7.445 0.459 -6.079 1.00 96.88 389 ASN A N 1
ATOM 2832 C CA . ASN A 1 389 ? 7.936 -0.276 -4.920 1.00 96.88 389 ASN A CA 1
ATOM 2833 C C . ASN A 1 389 ? 8.307 0.728 -3.821 1.00 96.88 389 ASN A C 1
ATOM 2835 O O . ASN A 1 389 ? 9.156 1.583 -4.084 1.00 96.88 389 ASN A O 1
ATOM 2839 N N . GLY A 1 390 ? 7.707 0.629 -2.634 1.00 95.06 390 GLY A N 1
ATOM 2840 C CA . GLY A 1 390 ? 8.129 1.402 -1.459 1.00 95.06 390 GLY A CA 1
ATOM 2841 C C . GLY A 1 390 ? 9.494 0.907 -0.986 1.00 95.06 390 GLY A C 1
ATOM 2842 O O . GLY A 1 390 ? 10.519 1.512 -1.304 1.00 95.06 390 GLY A O 1
ATOM 2843 N N . GLY A 1 391 ? 9.529 -0.306 -0.436 1.00 93.69 391 GLY A N 1
ATOM 2844 C CA . GLY A 1 391 ? 10.762 -0.981 -0.045 1.00 93.69 391 GLY A CA 1
ATOM 2845 C C . GLY A 1 391 ? 10.794 -1.307 1.444 1.00 93.69 391 GLY A C 1
ATOM 2846 O O . GLY A 1 391 ? 9.921 -2.015 1.929 1.00 93.69 391 GLY A O 1
ATOM 2847 N N . GLU A 1 392 ? 11.868 -0.929 2.140 1.00 92.81 392 GLU A N 1
ATOM 2848 C CA . GLU A 1 392 ? 11.962 -1.055 3.601 1.00 92.81 392 GLU A CA 1
ATOM 2849 C C . GLU A 1 392 ? 11.681 0.298 4.266 1.00 92.81 392 GLU A C 1
ATOM 2851 O O . GLU A 1 392 ? 12.420 1.241 4.026 1.00 92.81 392 GLU A O 1
ATOM 2856 N N . GLY A 1 393 ? 10.775 0.360 5.235 1.00 96.94 393 GLY A N 1
ATOM 2857 C CA . GLY A 1 393 ? 10.420 1.579 5.961 1.00 96.94 393 GLY A CA 1
ATOM 2858 C C . GLY A 1 393 ? 8.926 1.855 5.864 1.00 96.94 393 GLY A C 1
ATOM 2859 O O . GLY A 1 393 ? 8.191 1.050 5.327 1.00 96.94 393 GLY A O 1
ATOM 2860 N N . ASN A 1 394 ? 8.462 2.939 6.483 1.00 97.81 394 ASN A N 1
ATOM 2861 C CA . ASN A 1 394 ? 7.048 3.308 6.454 1.00 97.81 394 ASN A CA 1
ATOM 2862 C C . ASN A 1 394 ? 6.809 4.249 5.270 1.00 97.81 394 ASN A C 1
ATOM 2864 O O . ASN A 1 394 ? 6.983 5.469 5.401 1.00 97.81 394 ASN A O 1
ATOM 2868 N N . ASP A 1 395 ? 6.428 3.693 4.135 1.00 98.25 395 ASP A N 1
ATOM 2869 C CA . ASP A 1 395 ? 6.339 4.403 2.871 1.00 98.25 395 ASP A CA 1
ATOM 2870 C C . ASP A 1 395 ? 4.961 5.030 2.658 1.00 98.25 395 ASP A C 1
ATOM 2872 O O . ASP A 1 395 ? 3.923 4.517 3.072 1.00 98.25 395 ASP A O 1
ATOM 2876 N N . LYS A 1 396 ? 4.937 6.180 1.983 1.00 97.56 396 LYS A N 1
ATOM 2877 C CA . LYS A 1 396 ? 3.717 6.814 1.488 1.00 97.56 396 LYS A CA 1
ATOM 2878 C C . LYS A 1 396 ? 3.702 6.754 -0.031 1.00 97.56 396 LYS A C 1
ATOM 2880 O O . LYS A 1 396 ? 4.460 7.470 -0.685 1.00 97.56 396 LYS A O 1
ATOM 2885 N N . ILE A 1 397 ? 2.778 5.981 -0.586 1.00 97.62 397 ILE A N 1
ATOM 2886 C CA . ILE A 1 397 ? 2.569 5.837 -2.025 1.00 97.62 397 ILE A CA 1
ATOM 2887 C C . ILE A 1 397 ? 1.256 6.515 -2.408 1.00 97.62 397 ILE A C 1
ATOM 2889 O O . ILE A 1 397 ? 0.227 6.312 -1.773 1.00 97.62 397 ILE A O 1
ATOM 2893 N N . VAL A 1 398 ? 1.290 7.344 -3.446 1.00 93.06 398 VAL A N 1
ATOM 2894 C CA . VAL A 1 398 ? 0.110 8.026 -3.982 1.00 93.06 398 VAL A CA 1
ATOM 2895 C C . VAL A 1 398 ? 0.092 7.864 -5.494 1.00 93.06 398 VAL A C 1
ATOM 2897 O O . VAL A 1 398 ? 1.050 8.245 -6.172 1.00 93.06 398 VAL A O 1
ATOM 2900 N N . THR A 1 399 ? -1.008 7.341 -6.020 1.00 88.81 399 THR A N 1
ATOM 2901 C CA . THR A 1 399 ? -1.306 7.372 -7.456 1.00 88.81 399 THR A CA 1
ATOM 2902 C C . THR A 1 399 ? -2.403 8.400 -7.702 1.00 88.81 399 THR A C 1
ATOM 2904 O O . THR A 1 399 ? -3.398 8.423 -6.984 1.00 88.81 399 THR A O 1
ATOM 2907 N N . LEU A 1 400 ? -2.186 9.319 -8.646 1.00 81.62 400 LEU A N 1
ATOM 2908 C CA . LEU A 1 400 ? -3.133 10.399 -8.941 1.00 81.62 400 LEU A CA 1
ATOM 2909 C C . LEU A 1 400 ? -3.670 10.284 -10.363 1.00 81.62 400 LEU A C 1
ATOM 2911 O O . LEU A 1 400 ? -2.895 10.158 -11.317 1.00 81.62 400 LEU A O 1
ATOM 2915 N N . GLY A 1 401 ? -4.985 10.457 -10.500 1.00 78.44 401 GLY A N 1
ATOM 2916 C CA . GLY A 1 401 ? -5.667 10.353 -11.782 1.00 78.44 401 GLY A CA 1
ATOM 2917 C C . GLY A 1 401 ? -5.773 8.911 -12.270 1.00 78.44 401 GLY A C 1
ATOM 2918 O O . GLY A 1 401 ? -5.505 7.969 -11.534 1.00 78.44 401 GLY A O 1
ATOM 2919 N N . SER A 1 402 ? -6.194 8.754 -13.524 1.00 81.75 402 SER A N 1
ATOM 2920 C CA . SER A 1 402 ? -6.431 7.432 -14.102 1.00 81.75 402 SER A CA 1
ATOM 2921 C C . SER A 1 402 ? -5.143 6.683 -14.414 1.00 81.75 402 SER A C 1
ATOM 2923 O O . SER A 1 402 ? -4.125 7.293 -14.747 1.00 81.75 402 SER A O 1
ATOM 2925 N N . GLY A 1 403 ? -5.230 5.357 -14.434 1.00 85.00 403 GLY A N 1
ATOM 2926 C CA . GLY A 1 403 ? -4.139 4.465 -14.817 1.00 85.00 403 GLY A CA 1
ATOM 2927 C C . GLY A 1 403 ? -3.873 3.393 -13.770 1.00 85.00 403 GLY A C 1
ATOM 2928 O O . GLY A 1 403 ? -3.989 3.637 -12.573 1.00 85.00 403 GLY A O 1
ATOM 2929 N N . ASP A 1 404 ? -3.469 2.221 -14.247 1.00 89.50 404 ASP A N 1
ATOM 2930 C CA . ASP A 1 404 ? -3.310 1.044 -13.403 1.00 89.50 404 ASP A CA 1
ATOM 2931 C C . ASP A 1 404 ? -1.846 0.845 -13.028 1.00 89.50 404 ASP A C 1
ATOM 2933 O O . ASP A 1 404 ? -0.955 0.780 -13.888 1.00 89.50 404 ASP A O 1
ATOM 2937 N N . PHE A 1 405 ? -1.596 0.701 -11.735 1.00 93.31 405 PHE A N 1
ATOM 2938 C CA . PHE A 1 405 ? -0.278 0.478 -11.173 1.00 93.31 405 PHE A CA 1
ATOM 2939 C C . PHE A 1 405 ? -0.210 -0.875 -10.470 1.00 93.31 405 PHE A C 1
ATOM 2941 O O . PHE A 1 405 ? -1.126 -1.293 -9.761 1.00 93.31 405 PHE A O 1
ATOM 2948 N N . VAL A 1 406 ? 0.933 -1.543 -10.625 1.00 94.56 406 VAL A N 1
ATOM 2949 C CA . VAL A 1 406 ? 1.337 -2.627 -9.726 1.00 94.56 406 VAL A CA 1
ATOM 2950 C C . VAL A 1 406 ? 2.113 -2.004 -8.571 1.00 94.56 406 VAL A C 1
ATOM 2952 O O . VAL A 1 406 ? 3.227 -1.509 -8.759 1.00 94.56 406 VAL A O 1
ATOM 2955 N N . ILE A 1 407 ? 1.517 -2.008 -7.387 1.00 98.31 407 ILE A N 1
ATOM 2956 C CA . ILE A 1 407 ? 2.049 -1.392 -6.175 1.00 98.31 407 ILE A CA 1
ATOM 2957 C C . ILE A 1 407 ? 2.503 -2.495 -5.223 1.00 98.31 407 ILE A C 1
ATOM 2959 O O . ILE A 1 407 ? 1.751 -3.414 -4.914 1.00 98.31 407 ILE A O 1
ATOM 2963 N N . ASN A 1 408 ? 3.737 -2.383 -4.746 1.00 97.44 408 ASN A N 1
ATOM 2964 C CA . ASN A 1 408 ? 4.275 -3.177 -3.652 1.00 97.44 408 ASN A CA 1
ATOM 2965 C C . ASN A 1 408 ? 4.799 -2.207 -2.592 1.00 97.44 408 ASN A C 1
ATOM 2967 O O . ASN A 1 408 ? 5.838 -1.580 -2.809 1.00 97.44 408 ASN A O 1
ATOM 2971 N N . ALA A 1 409 ? 4.063 -2.032 -1.498 1.00 97.19 409 ALA A N 1
ATOM 2972 C CA . ALA A 1 409 ? 4.430 -1.073 -0.464 1.00 97.19 409 ALA A CA 1
ATOM 2973 C C . ALA A 1 409 ? 5.683 -1.555 0.285 1.00 97.19 409 ALA A C 1
ATOM 2975 O O . ALA A 1 409 ? 6.716 -0.895 0.203 1.00 97.19 409 ALA A O 1
ATOM 2976 N N . GLY A 1 410 ? 5.691 -2.810 0.736 1.00 94.31 410 GLY A N 1
ATOM 2977 C CA . GLY A 1 410 ? 6.915 -3.513 1.102 1.00 94.31 410 GLY A CA 1
ATOM 2978 C C . GLY A 1 410 ? 6.928 -3.934 2.562 1.00 94.31 410 GLY A C 1
ATOM 2979 O O . GLY A 1 410 ? 6.205 -4.847 2.946 1.00 94.31 410 GLY A O 1
ATOM 2980 N N . ALA A 1 411 ? 7.869 -3.426 3.349 1.00 92.81 411 ALA A N 1
ATOM 2981 C CA . ALA A 1 411 ? 7.992 -3.779 4.756 1.00 92.81 411 ALA A CA 1
ATOM 2982 C C . ALA A 1 411 ? 8.093 -2.528 5.619 1.00 92.81 411 ALA A C 1
ATOM 2984 O O . ALA A 1 411 ? 9.046 -1.776 5.485 1.00 92.81 411 ALA A O 1
ATOM 2985 N N . GLY A 1 412 ? 7.236 -2.424 6.623 1.00 97.19 412 GLY A N 1
ATOM 2986 C CA . GLY A 1 412 ? 7.013 -1.242 7.438 1.00 97.19 412 GLY A CA 1
ATOM 2987 C C . GLY A 1 412 ? 5.523 -0.929 7.439 1.00 97.19 412 GLY A C 1
ATOM 2988 O O . GLY A 1 412 ? 4.747 -1.653 6.848 1.00 97.19 412 GLY A O 1
ATOM 2989 N N . ASN A 1 413 ? 5.117 0.094 8.182 1.00 98.12 413 ASN A N 1
ATOM 2990 C CA . ASN A 1 413 ? 3.720 0.511 8.240 1.00 98.12 413 ASN A CA 1
ATOM 2991 C C . ASN A 1 413 ? 3.460 1.528 7.128 1.00 98.12 413 ASN A C 1
ATOM 2993 O O . ASN A 1 413 ? 3.676 2.733 7.326 1.00 98.12 413 ASN A O 1
ATOM 2997 N N . ASP A 1 414 ? 3.010 1.031 5.991 1.00 98.62 414 ASP A N 1
ATOM 2998 C CA . ASP A 1 414 ? 2.876 1.769 4.751 1.00 98.62 414 ASP A CA 1
ATOM 2999 C C . ASP A 1 414 ? 1.502 2.426 4.602 1.00 98.62 414 ASP A C 1
ATOM 3001 O O . ASP A 1 414 ? 0.508 2.064 5.240 1.00 98.62 414 ASP A O 1
ATOM 3005 N N . VAL A 1 415 ? 1.442 3.447 3.749 1.00 98.44 415 VAL A N 1
ATOM 3006 C CA . VAL A 1 415 ? 0.209 4.152 3.403 1.00 98.44 415 VAL A CA 1
ATOM 3007 C C . VAL A 1 415 ? 0.104 4.295 1.892 1.00 98.44 415 VAL A C 1
ATOM 3009 O O . VAL A 1 415 ? 0.891 5.015 1.275 1.00 98.44 415 VAL A O 1
ATOM 3012 N N . VAL A 1 416 ? -0.904 3.662 1.299 1.00 98.38 416 VAL A N 1
ATOM 3013 C CA . VAL A 1 416 ? -1.188 3.711 -0.137 1.00 98.38 416 VAL A CA 1
ATOM 3014 C C . VAL A 1 416 ? -2.484 4.481 -0.367 1.00 98.38 416 VAL A C 1
ATOM 3016 O O . VAL A 1 416 ? -3.507 4.146 0.215 1.00 98.38 416 VAL A O 1
ATOM 3019 N N . PHE A 1 417 ? -2.446 5.502 -1.219 1.00 94.19 417 PHE A N 1
ATOM 3020 C CA . PHE A 1 417 ? -3.631 6.200 -1.719 1.00 94.19 417 PHE A CA 1
ATOM 3021 C C . PHE A 1 417 ? -3.765 5.929 -3.217 1.00 94.19 417 PHE A C 1
ATOM 3023 O O . PHE A 1 417 ? -2.836 6.220 -3.987 1.00 94.19 417 PHE A O 1
ATOM 3030 N N . THR A 1 418 ? -4.898 5.370 -3.624 1.00 89.94 418 THR A N 1
ATOM 3031 C CA . THR A 1 418 ? -5.244 5.198 -5.032 1.00 89.94 418 THR A CA 1
ATOM 3032 C C . THR A 1 418 ? -6.335 6.164 -5.411 1.00 89.94 418 THR A C 1
ATOM 3034 O O . THR A 1 418 ? -7.423 6.112 -4.849 1.00 89.94 418 THR A O 1
ATOM 3037 N N . ASP A 1 419 ? -6.018 7.027 -6.370 1.00 78.00 419 ASP A N 1
ATOM 3038 C CA . ASP A 1 419 ? -6.837 8.181 -6.705 1.00 78.00 419 ASP A CA 1
ATOM 3039 C C . ASP A 1 419 ? -6.952 9.192 -5.538 1.00 78.00 419 ASP A C 1
ATOM 3041 O O . ASP A 1 419 ? -6.644 8.938 -4.374 1.00 78.00 419 ASP A O 1
ATOM 3045 N N . GLY A 1 420 ? -7.257 10.426 -5.902 1.00 69.75 420 GLY A N 1
ATOM 3046 C CA . GLY A 1 420 ? -7.352 11.584 -5.014 1.00 69.75 420 GLY A CA 1
ATOM 3047 C C . GLY A 1 420 ? -7.826 12.804 -5.796 1.00 69.75 420 GLY A C 1
ATOM 3048 O O . GLY A 1 420 ? -7.362 13.923 -5.560 1.00 69.75 420 GLY A O 1
ATOM 3049 N N . THR A 1 421 ? -8.607 12.557 -6.850 1.00 77.88 421 THR A N 1
ATOM 3050 C CA . THR A 1 421 ? -9.056 13.566 -7.811 1.00 77.88 421 THR A CA 1
ATOM 3051 C C . THR A 1 421 ? -10.340 14.267 -7.386 1.00 77.88 421 THR A C 1
ATOM 3053 O O . THR A 1 421 ? -10.676 15.291 -7.989 1.00 77.88 421 THR A O 1
ATOM 3056 N N . GLY A 1 422 ? -11.032 13.745 -6.372 1.00 82.38 422 GLY A N 1
ATOM 3057 C CA . GLY A 1 422 ? -12.200 14.364 -5.767 1.00 82.38 422 GLY A CA 1
ATOM 3058 C C . GLY A 1 422 ? -11.855 15.477 -4.770 1.00 82.38 422 GLY A C 1
ATOM 3059 O O . GLY A 1 422 ? -10.691 15.798 -4.511 1.00 82.38 422 GLY A O 1
ATOM 3060 N N . ASP A 1 423 ? -12.896 16.088 -4.202 1.00 86.19 423 ASP A N 1
ATOM 3061 C CA . ASP A 1 423 ? -12.768 17.140 -3.189 1.00 86.19 423 ASP A CA 1
ATOM 3062 C C . ASP A 1 423 ? -12.823 16.538 -1.776 1.00 86.19 423 ASP A C 1
ATOM 3064 O O . ASP A 1 423 ? -13.538 15.571 -1.519 1.00 86.19 423 ASP A O 1
ATOM 3068 N N . THR A 1 424 ? -12.118 17.147 -0.819 1.00 87.31 424 THR A N 1
ATOM 3069 C CA . THR A 1 424 ? -12.114 16.688 0.577 1.00 87.31 424 THR A CA 1
ATOM 3070 C C . THR A 1 424 ? -13.145 17.415 1.444 1.00 87.31 424 THR A C 1
ATOM 3072 O O . THR A 1 424 ? -13.492 18.577 1.221 1.00 87.31 424 THR A O 1
ATOM 3075 N N . ALA A 1 425 ? -13.625 16.731 2.482 1.00 88.00 425 ALA A N 1
ATOM 3076 C CA . ALA A 1 425 ? -14.623 17.252 3.411 1.00 88.00 425 ALA A CA 1
ATOM 3077 C C . ALA A 1 425 ? -14.035 17.928 4.662 1.00 88.00 425 ALA A C 1
ATOM 3079 O O . ALA A 1 425 ? -12.881 17.704 5.035 1.00 88.00 425 ALA A O 1
ATOM 3080 N N . VAL A 1 426 ? -14.850 18.732 5.360 1.00 86.81 426 VAL A N 1
ATOM 3081 C CA . VAL A 1 426 ? -14.461 19.418 6.604 1.00 86.81 426 VAL A CA 1
ATOM 3082 C C . VAL A 1 426 ? -15.584 19.429 7.644 1.00 86.81 426 VAL A C 1
ATOM 3084 O O . VAL A 1 426 ? -16.655 19.982 7.404 1.00 86.81 426 VAL A O 1
ATOM 3087 N N . TRP A 1 427 ? -15.289 18.945 8.853 1.00 86.44 427 TRP A N 1
ATOM 3088 C CA . TRP A 1 427 ? -16.126 19.050 10.051 1.00 86.44 427 TRP A CA 1
ATOM 3089 C C . TRP A 1 427 ? -15.687 20.175 10.978 1.00 86.44 427 TRP A C 1
ATOM 3091 O O . TRP A 1 427 ? -14.503 20.479 11.130 1.00 86.44 427 TRP A O 1
ATOM 3101 N N . VAL A 1 428 ? -16.665 20.769 11.659 1.00 84.06 428 VAL A N 1
ATOM 3102 C CA . VAL A 1 428 ? -16.437 21.815 12.659 1.00 84.06 428 VAL A CA 1
ATOM 3103 C C . VAL A 1 428 ? -16.993 21.388 14.009 1.00 84.06 428 VAL A C 1
ATOM 3105 O O . VAL A 1 428 ? -18.112 20.890 14.135 1.00 84.06 428 VAL A O 1
ATOM 3108 N N . VAL A 1 429 ? -16.198 21.601 15.054 1.00 85.50 429 VAL A N 1
ATOM 3109 C CA . VAL A 1 429 ? -16.583 21.304 16.434 1.00 85.50 429 VAL A CA 1
ATOM 3110 C C . VAL A 1 429 ? -16.665 22.600 17.221 1.00 85.50 429 VAL A C 1
ATOM 3112 O O . VAL A 1 429 ? -15.784 23.459 17.138 1.00 85.50 429 VAL A O 1
ATOM 3115 N N . SER A 1 430 ? -17.707 22.720 18.048 1.00 83.19 430 SER A N 1
ATOM 3116 C CA . SER A 1 430 ? -17.906 23.849 18.960 1.00 83.19 430 SER A CA 1
ATOM 3117 C C . SER A 1 430 ? -17.998 25.225 18.284 1.00 83.19 430 SER A C 1
ATOM 3119 O O . SER A 1 430 ? -17.689 26.244 18.915 1.00 83.19 430 SER A O 1
ATOM 3121 N N . SER A 1 431 ? -18.437 25.280 17.029 1.00 80.44 431 SER A N 1
ATOM 3122 C CA . SER A 1 431 ? -18.794 26.520 16.341 1.00 80.44 431 SER A CA 1
ATOM 3123 C C . SER A 1 431 ? -20.300 26.793 16.437 1.00 80.44 431 SER A C 1
ATOM 3125 O O . SER A 1 431 ? -21.072 25.933 16.845 1.00 80.44 431 SER A O 1
ATOM 3127 N N . VAL A 1 432 ? -20.720 28.019 16.114 1.00 79.62 432 VAL A N 1
ATOM 3128 C CA . VAL A 1 432 ? -22.142 28.382 15.916 1.00 79.62 432 VAL A CA 1
ATOM 3129 C C . VAL A 1 432 ? -22.489 28.610 14.439 1.00 79.62 432 VAL A C 1
ATOM 3131 O O . VAL A 1 432 ? -23.615 28.975 14.105 1.00 79.62 432 VAL A O 1
ATOM 3134 N N . ASN A 1 433 ? -21.504 28.454 13.556 1.00 76.88 433 ASN A N 1
ATOM 3135 C CA . ASN A 1 433 ? -21.600 28.590 12.109 1.00 76.88 433 ASN A CA 1
ATOM 3136 C C . ASN A 1 433 ? -20.671 27.578 11.418 1.00 76.88 433 ASN A C 1
ATOM 3138 O O . ASN A 1 433 ? -19.761 27.032 12.040 1.00 76.88 433 ASN A O 1
ATOM 3142 N N . ALA A 1 434 ? -20.895 27.373 10.120 1.00 74.12 434 ALA A N 1
ATOM 3143 C CA . ALA A 1 434 ? -20.125 26.458 9.273 1.00 74.12 434 ALA A CA 1
ATOM 3144 C C . ALA A 1 434 ? -19.191 27.180 8.278 1.00 74.12 434 ALA A C 1
ATOM 3146 O O . ALA A 1 434 ? -18.636 26.548 7.389 1.00 74.12 434 ALA A O 1
ATOM 3147 N N . ASP A 1 435 ? -19.028 28.505 8.392 1.00 79.06 435 ASP A N 1
ATOM 3148 C CA . ASP A 1 435 ? -18.087 29.241 7.540 1.00 79.06 435 ASP A CA 1
ATOM 3149 C C . ASP A 1 435 ? -16.663 29.029 8.059 1.00 79.06 435 ASP A C 1
ATOM 3151 O O . ASP A 1 435 ? -16.238 29.677 9.016 1.00 79.06 435 ASP A O 1
ATOM 3155 N N . VAL A 1 436 ? -15.939 28.106 7.427 1.00 79.12 436 VAL A N 1
ATOM 3156 C CA . VAL A 1 436 ? -14.574 27.714 7.805 1.00 79.12 436 VAL A CA 1
ATOM 3157 C C . VAL A 1 436 ? -13.564 28.866 7.721 1.00 79.12 436 VAL A C 1
ATOM 3159 O O . VAL A 1 436 ? -12.528 28.813 8.379 1.00 79.12 436 VAL A O 1
ATOM 3162 N N . ASN A 1 437 ? -13.875 29.939 6.984 1.00 82.75 437 ASN A N 1
ATOM 3163 C CA . ASN A 1 437 ? -13.022 31.126 6.889 1.00 82.75 437 ASN A CA 1
ATOM 3164 C C . ASN A 1 437 ? -13.318 32.178 7.976 1.00 82.75 437 ASN A C 1
ATOM 3166 O O . ASN A 1 437 ? -12.498 33.072 8.193 1.00 82.75 437 ASN A O 1
ATOM 3170 N N . ASP A 1 438 ? -14.464 32.088 8.658 1.00 83.25 438 ASP A N 1
ATOM 3171 C CA . ASP A 1 438 ? -14.892 33.009 9.723 1.00 83.25 438 ASP A CA 1
ATOM 3172 C C . ASP A 1 438 ? -15.639 32.257 10.836 1.00 83.25 438 ASP A C 1
ATOM 3174 O O . ASP A 1 438 ? -16.812 32.505 11.134 1.00 83.25 438 ASP A O 1
ATOM 3178 N N . LEU A 1 439 ? -14.970 31.275 11.444 1.00 82.69 439 LEU A N 1
ATOM 3179 C CA . LEU A 1 439 ? -15.570 30.470 12.506 1.00 82.69 439 LEU A CA 1
ATOM 3180 C C . LEU A 1 439 ? -15.816 31.285 13.779 1.00 82.69 439 LEU A C 1
ATOM 3182 O O . LEU A 1 439 ? -14.944 31.982 14.302 1.00 82.69 439 LEU A O 1
ATOM 3186 N N . LEU A 1 440 ? -17.009 31.110 14.342 1.00 83.31 440 LEU A N 1
ATOM 3187 C CA . LEU A 1 440 ? -17.448 31.709 15.593 1.00 83.31 440 LEU A CA 1
ATOM 3188 C C . LEU A 1 440 ? -17.631 30.610 16.640 1.00 83.31 440 LEU A C 1
ATOM 3190 O O . LEU A 1 440 ? -18.440 29.702 16.467 1.00 83.31 440 LEU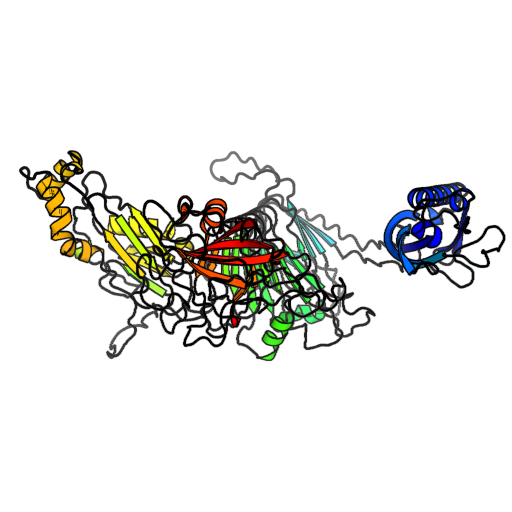 A O 1
ATOM 3194 N N . GLY A 1 441 ? -16.903 30.700 17.753 1.00 82.38 441 GLY A N 1
ATOM 3195 C CA . GLY A 1 441 ? -16.988 29.711 18.829 1.00 82.38 441 GLY A CA 1
ATOM 3196 C C . GLY A 1 441 ? -18.295 29.762 19.624 1.00 82.38 441 GLY A C 1
ATOM 3197 O O . GLY A 1 441 ? -18.849 30.831 19.896 1.00 82.38 441 GLY A O 1
ATOM 3198 N N . ASN A 1 442 ? -18.757 28.595 20.069 1.00 82.00 442 ASN A N 1
ATOM 3199 C CA . ASN A 1 442 ? -19.926 28.453 20.926 1.00 82.00 442 ASN A CA 1
ATOM 3200 C C . ASN A 1 442 ? -19.572 28.721 22.399 1.00 82.00 442 ASN A C 1
ATOM 3202 O O . ASN A 1 442 ? -18.893 27.943 23.071 1.00 82.00 442 ASN A O 1
ATOM 3206 N N . ALA A 1 443 ? -20.073 29.835 22.938 1.00 80.44 443 ALA A N 1
ATOM 3207 C CA . ALA A 1 443 ? -19.782 30.249 24.309 1.00 80.44 443 ALA A CA 1
ATOM 3208 C C . ALA A 1 443 ? -20.259 29.247 25.379 1.00 80.44 443 ALA A C 1
ATOM 3210 O O . ALA A 1 443 ? -19.668 29.200 26.460 1.00 80.44 443 ALA A O 1
ATOM 3211 N N . ALA A 1 444 ? -21.292 28.440 25.101 1.00 77.69 444 ALA A N 1
ATOM 3212 C CA . ALA A 1 444 ? -21.793 27.444 26.047 1.00 77.69 444 ALA A CA 1
ATOM 3213 C C . ALA A 1 444 ? -20.757 26.339 26.328 1.00 77.69 444 ALA A C 1
ATOM 3215 O O . ALA A 1 444 ? -20.678 25.851 27.457 1.00 77.69 444 ALA A O 1
ATOM 3216 N N . HIS A 1 445 ? -19.906 26.016 25.348 1.00 79.19 445 HIS A N 1
ATOM 3217 C CA . HIS A 1 445 ? -18.940 24.911 25.415 1.00 79.19 445 HIS A CA 1
ATOM 3218 C C . HIS A 1 445 ? -17.671 25.278 26.212 1.00 79.19 445 HIS A C 1
ATOM 3220 O O . HIS A 1 445 ? -16.840 24.428 26.538 1.00 79.19 445 HIS A O 1
ATOM 3226 N N . ASN A 1 446 ? -17.542 26.550 26.607 1.00 79.56 446 ASN A N 1
ATOM 3227 C CA . ASN A 1 446 ? -16.459 27.039 27.464 1.00 79.56 446 ASN A CA 1
ATOM 3228 C C . ASN A 1 446 ? -16.711 26.805 28.963 1.00 79.56 446 ASN A C 1
ATOM 3230 O O . ASN A 1 446 ? -15.822 27.054 29.782 1.00 79.56 446 ASN A O 1
ATOM 3234 N N . SER A 1 447 ? -17.911 26.354 29.338 1.00 83.12 447 SER A N 1
ATOM 3235 C CA . SER A 1 447 ? -18.259 26.073 30.732 1.00 83.12 447 SER A CA 1
ATOM 3236 C C . SER A 1 447 ? -17.683 24.734 31.185 1.00 83.12 447 SER A C 1
ATOM 3238 O O . SER A 1 447 ? -17.735 23.749 30.455 1.00 83.12 447 SER A O 1
ATOM 3240 N N . ASN A 1 448 ? -17.161 24.687 32.411 1.00 86.06 448 ASN A N 1
ATOM 3241 C CA . ASN A 1 448 ? -16.571 23.462 32.937 1.00 86.06 448 ASN A CA 1
ATOM 3242 C C . ASN A 1 448 ? -17.640 22.423 33.314 1.00 86.06 448 ASN A C 1
ATOM 3244 O O . ASN A 1 448 ? -18.635 22.742 33.966 1.00 86.06 448 ASN A O 1
ATOM 3248 N N . VAL A 1 449 ? -17.360 21.166 32.991 1.00 85.12 449 VAL A N 1
ATOM 3249 C CA . VAL A 1 449 ? -18.127 19.962 33.316 1.00 85.12 449 VAL A CA 1
ATOM 3250 C C . VAL A 1 449 ? -17.237 19.026 34.130 1.00 85.12 449 VAL A C 1
ATOM 3252 O O . VAL A 1 449 ? -16.039 18.933 33.877 1.00 85.12 449 VAL A O 1
ATOM 3255 N N . PHE A 1 450 ? -17.800 18.331 35.115 1.00 87.44 450 PHE A N 1
ATOM 3256 C CA . PHE A 1 450 ? -17.051 17.343 35.887 1.00 87.44 450 PHE A CA 1
ATOM 3257 C C . PHE A 1 450 ? -17.023 16.000 35.149 1.00 87.44 450 PHE A C 1
ATOM 3259 O O . PHE A 1 450 ? -18.078 15.405 34.940 1.00 87.44 450 PHE A O 1
ATOM 3266 N N . LEU A 1 451 ? -15.835 15.517 34.779 1.00 86.69 451 LEU A N 1
ATOM 3267 C CA . LEU A 1 451 ? -15.619 14.199 34.173 1.00 86.69 451 LEU A CA 1
ATOM 3268 C C . LEU A 1 451 ? -14.638 13.380 35.007 1.00 86.69 451 LEU A C 1
ATOM 3270 O O . LEU A 1 451 ? -13.518 13.811 35.273 1.00 86.69 451 LEU A O 1
ATOM 3274 N N . TYR A 1 452 ? -15.026 12.152 35.341 1.00 87.19 452 TYR A N 1
ATOM 3275 C CA . TYR A 1 452 ? -14.161 11.174 35.997 1.00 87.19 452 TYR A CA 1
ATOM 3276 C C . TYR A 1 452 ? -13.960 9.955 35.095 1.00 87.19 452 TYR A C 1
ATOM 3278 O O . TYR A 1 452 ? -14.923 9.451 34.510 1.00 87.19 452 TYR A O 1
ATOM 3286 N N . ASN A 1 453 ? -12.706 9.512 34.951 1.00 87.31 453 ASN A N 1
ATOM 3287 C CA . ASN A 1 453 ? -12.298 8.503 33.963 1.00 87.31 453 ASN A CA 1
ATOM 3288 C C . ASN A 1 453 ? -12.858 8.812 32.561 1.00 87.31 453 ASN A C 1
ATOM 3290 O O . ASN A 1 453 ? -13.446 7.947 31.912 1.00 87.31 453 ASN A O 1
ATOM 3294 N N . GLY A 1 454 ? -12.737 10.078 32.145 1.00 87.69 454 GLY A N 1
ATOM 3295 C CA . GLY A 1 454 ? -13.258 10.559 30.871 1.00 87.69 454 GLY A CA 1
ATOM 3296 C C . GLY A 1 454 ? -12.581 9.868 29.688 1.00 87.69 454 GLY A C 1
ATOM 3297 O O . GLY A 1 454 ? -11.351 9.859 29.600 1.00 87.69 454 GLY A O 1
ATOM 3298 N N . LYS A 1 455 ? -13.383 9.317 28.782 1.00 90.50 455 LYS A N 1
ATOM 3299 C CA . LYS A 1 455 ? -12.968 8.707 27.519 1.00 90.50 455 LYS A CA 1
ATOM 3300 C C . LYS A 1 455 ? -13.575 9.481 26.359 1.00 90.50 455 LYS A C 1
ATOM 3302 O O . LYS A 1 455 ? -14.701 9.962 26.476 1.00 90.50 455 LYS A O 1
ATOM 3307 N N . LEU A 1 456 ? -12.824 9.595 25.273 1.00 92.50 456 LEU A N 1
ATOM 3308 C CA . LEU A 1 456 ? -13.293 10.137 24.007 1.00 92.50 456 LEU A CA 1
ATOM 3309 C C . LEU A 1 456 ? -13.051 9.098 22.922 1.00 92.50 456 LEU A C 1
ATOM 3311 O O . LEU A 1 456 ? -11.935 8.597 22.819 1.00 92.50 456 LEU A O 1
ATOM 3315 N N . THR A 1 457 ? -14.082 8.811 22.143 1.00 93.12 457 THR A N 1
ATOM 3316 C CA . THR A 1 457 ? -14.044 7.916 20.989 1.00 93.12 457 THR A CA 1
ATOM 3317 C C . THR A 1 457 ? -14.352 8.730 19.740 1.00 93.12 457 THR A C 1
ATOM 3319 O O . THR A 1 457 ? -15.329 9.483 19.731 1.00 93.12 457 THR A O 1
ATOM 3322 N N . VAL A 1 458 ? -13.510 8.601 18.719 1.00 94.44 458 VAL A N 1
ATOM 3323 C CA . VAL A 1 458 ? -13.755 9.099 17.361 1.00 94.44 458 VAL A CA 1
ATOM 3324 C C . VAL A 1 458 ? -14.000 7.886 16.479 1.00 94.44 458 VAL A C 1
ATOM 3326 O O . VAL A 1 458 ? -13.193 6.967 16.536 1.00 94.44 458 VAL A O 1
ATOM 3329 N N . THR A 1 459 ? -15.073 7.895 15.693 1.00 95.00 459 THR A N 1
ATOM 3330 C CA . THR A 1 459 ? -15.368 6.894 14.658 1.00 95.00 459 THR A CA 1
ATOM 3331 C C . THR A 1 459 ? -15.565 7.618 13.331 1.00 95.00 459 THR A C 1
ATOM 3333 O O . THR A 1 459 ? -16.291 8.616 13.303 1.00 95.00 459 THR A O 1
ATOM 3336 N N . PHE A 1 460 ? -14.921 7.139 12.269 1.00 94.81 460 PHE A N 1
ATOM 3337 C CA . PHE A 1 460 ? -15.002 7.707 10.923 1.00 94.81 460 PHE A CA 1
ATOM 3338 C C . PHE A 1 460 ? -15.370 6.626 9.899 1.00 94.81 460 PHE A C 1
ATOM 3340 O O . PHE A 1 460 ? -14.608 5.673 9.761 1.00 94.81 460 PHE A O 1
ATOM 3347 N N . SER A 1 461 ? -16.506 6.769 9.209 1.00 92.38 461 SER A N 1
ATOM 3348 C CA . SER A 1 461 ? -16.987 5.800 8.204 1.00 92.38 461 SER A CA 1
ATOM 3349 C C . SER A 1 461 ? -16.599 6.139 6.760 1.00 92.38 461 SER A C 1
ATOM 3351 O O . SER A 1 461 ? -16.815 5.323 5.880 1.00 92.38 461 SER A O 1
ATOM 3353 N N . GLY A 1 462 ? -15.981 7.288 6.475 1.00 88.25 462 GLY A N 1
ATOM 3354 C CA . GLY A 1 462 ? -15.614 7.639 5.093 1.00 88.25 462 GLY A CA 1
ATOM 3355 C C . GLY A 1 462 ? -16.749 8.302 4.307 1.00 88.25 462 GLY A C 1
ATOM 3356 O O . GLY A 1 462 ? -17.578 9.000 4.889 1.00 88.25 462 GLY A O 1
ATOM 3357 N N . ALA A 1 463 ? -16.733 8.151 2.983 1.00 86.75 463 ALA A N 1
ATOM 3358 C CA . ALA A 1 463 ? -17.655 8.806 2.054 1.00 86.75 463 ALA A CA 1
ATOM 3359 C C . ALA A 1 463 ? -18.966 8.026 1.893 1.00 86.75 463 ALA A C 1
ATOM 3361 O O . ALA A 1 463 ? -19.112 7.216 0.991 1.00 86.75 463 ALA A O 1
ATOM 3362 N N . SER A 1 464 ? -19.941 8.236 2.780 1.00 84.88 464 SER A N 1
ATOM 3363 C CA . SER A 1 464 ? -21.202 7.479 2.702 1.00 84.88 464 SER A CA 1
ATOM 3364 C C . SER A 1 464 ? -22.187 7.980 1.642 1.00 84.88 464 SER A C 1
ATOM 3366 O O . SER A 1 464 ? -23.192 7.324 1.368 1.00 84.88 464 SER A O 1
ATOM 3368 N N . VAL A 1 465 ? -21.993 9.179 1.086 1.00 81.62 465 VAL A N 1
ATOM 3369 C CA . VAL A 1 465 ? -22.942 9.690 0.095 1.00 81.62 465 VAL A CA 1
ATOM 3370 C C . VAL A 1 465 ? -22.715 8.956 -1.217 1.00 81.62 465 VAL A C 1
ATOM 3372 O O . VAL A 1 465 ? -21.584 8.727 -1.623 1.00 81.62 465 VAL A O 1
ATOM 3375 N N . ASP A 1 466 ? -23.820 8.549 -1.842 1.00 80.75 466 ASP A N 1
ATOM 3376 C CA . ASP A 1 466 ? -23.817 7.766 -3.073 1.00 80.75 466 ASP A CA 1
ATOM 3377 C C . ASP A 1 466 ? -22.949 6.494 -2.998 1.00 80.75 466 ASP A C 1
ATOM 3379 O O . ASP A 1 466 ? -22.535 6.015 -4.040 1.00 80.75 466 ASP A O 1
ATOM 3383 N N . ASP A 1 467 ? -22.754 5.897 -1.807 1.00 80.25 467 ASP A N 1
ATOM 3384 C CA . ASP A 1 467 ? -22.070 4.598 -1.625 1.00 80.25 467 ASP A CA 1
ATOM 3385 C C . ASP A 1 467 ? -20.581 4.612 -2.065 1.00 80.25 467 ASP A C 1
ATOM 3387 O O . ASP A 1 467 ? -19.980 3.582 -2.356 1.00 80.25 467 ASP A O 1
ATOM 3391 N N . ALA A 1 468 ? -19.959 5.799 -2.085 1.00 79.81 468 ALA A N 1
ATOM 3392 C CA . ALA A 1 468 ? -18.566 6.004 -2.503 1.00 79.81 468 ALA A CA 1
ATOM 3393 C C . ALA A 1 468 ? -17.517 5.415 -1.534 1.00 79.81 468 ALA A C 1
ATOM 3395 O O . ALA A 1 468 ? -16.375 5.165 -1.912 1.00 79.81 468 ALA A O 1
ATOM 3396 N N . GLY A 1 469 ? -17.893 5.190 -0.274 1.00 78.25 469 GLY A N 1
ATOM 3397 C CA . GLY A 1 469 ? -17.089 4.538 0.761 1.00 78.25 469 GLY A CA 1
ATOM 3398 C C . GLY A 1 469 ? -17.134 3.011 0.687 1.00 78.25 469 GLY A C 1
ATOM 3399 O O . GLY A 1 469 ? -16.497 2.343 1.504 1.00 78.25 469 GLY A O 1
ATOM 3400 N N . GLY A 1 470 ? -17.877 2.452 -0.271 1.00 88.75 470 GLY A N 1
ATOM 3401 C CA . GLY A 1 470 ? -18.041 1.016 -0.432 1.00 88.75 470 GLY A CA 1
ATOM 3402 C C . GLY A 1 470 ? -18.697 0.390 0.797 1.00 88.75 470 GLY A C 1
ATOM 3403 O O . GLY A 1 470 ? -19.788 0.779 1.203 1.00 88.75 470 GLY A O 1
ATOM 3404 N N . VAL A 1 471 ? -18.032 -0.581 1.427 1.00 91.56 471 VAL A N 1
ATOM 3405 C CA . VAL A 1 471 ? -18.615 -1.331 2.552 1.00 91.56 471 VAL A CA 1
ATOM 3406 C C . VAL A 1 471 ? -18.968 -0.474 3.763 1.00 91.56 471 VAL A C 1
ATOM 3408 O O . VAL A 1 471 ? -19.868 -0.847 4.504 1.00 91.56 471 VAL A O 1
ATOM 3411 N N . THR A 1 472 ? -18.334 0.685 3.953 1.00 91.00 472 THR A N 1
ATOM 3412 C CA . THR A 1 472 ? -18.652 1.596 5.061 1.00 91.00 472 THR A CA 1
ATOM 3413 C C . THR A 1 472 ? -19.821 2.547 4.759 1.00 91.00 472 THR A C 1
ATOM 3415 O O . THR A 1 472 ? -19.947 3.598 5.399 1.00 91.00 472 THR A O 1
ATOM 3418 N N . ASP A 1 473 ? -20.712 2.193 3.822 1.00 87.44 473 ASP A N 1
ATOM 3419 C CA . ASP A 1 473 ? -21.921 2.961 3.512 1.00 87.44 473 ASP A CA 1
ATOM 3420 C C . ASP A 1 473 ? -22.761 3.244 4.776 1.00 87.44 473 ASP A C 1
ATOM 3422 O O . ASP A 1 473 ? -23.079 2.383 5.604 1.00 87.44 473 ASP A O 1
ATOM 3426 N N . GLY A 1 474 ? -23.141 4.507 4.934 1.00 88.94 474 GLY A N 1
ATOM 3427 C CA . GLY A 1 474 ? -23.903 5.015 6.066 1.00 88.94 474 GLY A CA 1
ATOM 3428 C C . GLY A 1 474 ? -23.098 5.672 7.205 1.00 88.94 474 GLY A C 1
ATOM 3429 O O . GLY A 1 474 ? -21.921 6.017 7.087 1.00 88.94 474 GLY A O 1
ATOM 3430 N N . PRO A 1 475 ? -23.786 5.958 8.331 1.00 90.31 475 PRO A N 1
ATOM 3431 C CA . PRO A 1 475 ? -23.245 6.784 9.402 1.00 90.31 475 PRO A CA 1
ATOM 3432 C C . PRO A 1 475 ? -22.180 6.048 10.217 1.00 90.31 475 PRO A C 1
ATOM 3434 O O . PRO A 1 475 ? -22.309 4.858 10.479 1.00 90.31 475 PRO A O 1
ATOM 3437 N N . ALA A 1 476 ? -21.236 6.792 10.792 1.00 93.25 476 ALA A N 1
ATOM 3438 C CA . ALA A 1 476 ? -20.252 6.236 11.710 1.00 93.25 476 ALA A CA 1
ATOM 3439 C C . ALA A 1 476 ? -20.909 5.652 12.976 1.00 93.25 476 ALA A C 1
ATOM 3441 O O . ALA A 1 476 ? -21.551 6.354 13.780 1.00 93.25 476 ALA A O 1
ATOM 3442 N N . VAL A 1 477 ? -20.694 4.357 13.208 1.00 93.94 477 VAL A N 1
ATOM 3443 C CA . VAL A 1 477 ? -21.187 3.614 14.370 1.00 93.94 477 VAL A CA 1
ATOM 3444 C C . VAL A 1 477 ? -20.031 2.836 14.994 1.00 93.94 477 VAL A C 1
ATOM 3446 O O . VAL A 1 477 ? -19.438 1.968 14.378 1.00 93.94 477 VAL A O 1
ATOM 3449 N N . ALA A 1 478 ? -19.699 3.156 16.248 1.00 92.06 478 ALA A N 1
ATOM 3450 C CA . ALA A 1 478 ? -18.591 2.514 16.954 1.00 92.06 478 ALA A CA 1
ATOM 3451 C C . ALA A 1 478 ? -18.737 0.982 16.984 1.00 92.06 478 ALA A C 1
ATOM 3453 O O . ALA A 1 478 ? -19.787 0.498 17.419 1.00 92.06 478 ALA A O 1
ATOM 3454 N N . LEU A 1 479 ? -17.656 0.283 16.613 1.00 92.62 479 LEU A N 1
ATOM 3455 C CA . LEU A 1 479 ? -17.541 -1.181 16.509 1.00 92.62 479 LEU A CA 1
ATOM 3456 C C . LEU A 1 479 ? -18.431 -1.843 15.438 1.00 92.62 479 LEU A C 1
ATOM 3458 O O . LEU A 1 479 ? -18.581 -3.061 15.472 1.00 92.62 479 LEU A O 1
ATOM 3462 N N . ASP A 1 480 ? -19.055 -1.054 14.563 1.00 94.56 480 ASP A N 1
ATOM 3463 C CA . ASP A 1 480 ? -20.067 -1.512 13.599 1.00 94.56 480 ASP A CA 1
ATOM 3464 C C . ASP A 1 480 ? -19.743 -0.971 12.196 1.00 94.56 480 ASP A C 1
ATOM 3466 O O . ASP A 1 480 ? -19.410 -1.737 11.311 1.00 94.56 480 ASP A O 1
ATOM 3470 N N . ASN A 1 481 ? -19.715 0.357 12.028 1.00 95.19 481 ASN A N 1
ATOM 3471 C CA . ASN A 1 481 ? -19.319 1.002 10.775 1.00 95.19 481 ASN A CA 1
ATOM 3472 C C . ASN A 1 481 ? -18.298 2.129 11.025 1.00 95.19 481 ASN A C 1
ATOM 3474 O O . ASN A 1 481 ? -18.602 3.166 11.640 1.00 95.19 481 ASN A O 1
ATOM 3478 N N . GLY A 1 482 ? -17.090 1.922 10.509 1.00 95.38 482 GLY A N 1
ATOM 3479 C CA . GLY A 1 482 ? -16.003 2.883 10.409 1.00 95.38 482 GLY A CA 1
ATOM 3480 C C . GLY A 1 482 ? -14.832 2.628 11.357 1.00 95.38 482 GLY A C 1
ATOM 3481 O O . GLY A 1 482 ? -14.885 1.854 12.310 1.00 95.38 482 GLY A O 1
ATOM 3482 N N . PHE A 1 483 ? -13.753 3.374 11.139 1.00 96.50 483 PHE A N 1
ATOM 3483 C CA . PHE A 1 483 ? -12.507 3.248 11.890 1.00 96.50 483 PHE A CA 1
ATOM 3484 C C . PHE A 1 483 ? -12.573 4.038 13.192 1.00 96.50 483 PHE A C 1
ATOM 3486 O O . PHE A 1 483 ? -12.841 5.246 13.182 1.00 96.50 483 PHE A O 1
ATOM 3493 N N . GLU A 1 484 ? -12.301 3.381 14.325 1.00 95.38 484 GLU A N 1
ATOM 3494 C CA . GLU A 1 484 ? -12.413 4.008 15.642 1.00 95.38 484 GLU A CA 1
ATOM 3495 C C . GLU A 1 484 ? -11.098 4.156 16.413 1.00 95.38 484 GLU A C 1
ATOM 3497 O O . GLU A 1 484 ? -10.191 3.324 16.367 1.00 95.38 484 GLU A O 1
ATOM 3502 N N . VAL A 1 485 ? -11.038 5.206 17.235 1.00 97.19 485 VAL A N 1
ATOM 3503 C CA . VAL A 1 485 ? -9.969 5.418 18.212 1.00 97.19 485 VAL A CA 1
ATOM 3504 C C . VAL A 1 485 ? -10.551 5.940 19.512 1.00 97.19 485 VAL A C 1
ATOM 3506 O O . VAL A 1 485 ? -11.227 6.967 19.541 1.00 97.19 485 VAL A O 1
ATOM 3509 N N . THR A 1 486 ? -10.214 5.274 20.618 1.00 95.75 486 THR A N 1
ATOM 3510 C CA . THR A 1 486 ? -10.598 5.704 21.966 1.00 95.75 486 THR A CA 1
ATOM 3511 C C . THR A 1 486 ? -9.391 6.188 22.770 1.00 95.75 486 THR A C 1
ATOM 3513 O O . THR A 1 486 ? -8.461 5.432 23.049 1.00 95.75 486 THR A O 1
ATOM 3516 N N . VAL A 1 487 ? -9.437 7.433 23.248 1.00 96.62 487 VAL A N 1
ATOM 3517 C CA . VAL A 1 487 ? -8.401 8.058 24.083 1.00 96.62 487 VAL A CA 1
ATOM 3518 C C . VAL A 1 487 ? -8.935 8.484 25.452 1.00 96.62 487 VAL A C 1
ATOM 3520 O O . VAL A 1 487 ? -10.139 8.552 25.704 1.00 96.62 487 VAL A O 1
ATOM 3523 N N . ASN A 1 488 ? -8.024 8.782 26.379 1.00 94.38 488 ASN A N 1
ATOM 3524 C CA . ASN A 1 488 ? -8.383 9.431 27.640 1.00 94.38 488 ASN A CA 1
ATOM 3525 C C . ASN A 1 488 ? -8.550 10.939 27.430 1.00 94.38 488 ASN A C 1
ATOM 3527 O O . ASN A 1 488 ? -7.702 11.575 26.808 1.00 94.38 488 ASN A O 1
ATOM 3531 N N . ILE A 1 489 ? -9.569 11.533 28.048 1.00 91.12 489 ILE A N 1
ATOM 3532 C CA . ILE A 1 489 ? -9.677 12.993 28.133 1.00 91.12 489 ILE A CA 1
ATOM 3533 C C . ILE A 1 489 ? -8.725 13.477 29.238 1.00 91.12 489 ILE A C 1
ATOM 3535 O O . ILE A 1 489 ? -8.772 12.945 30.351 1.00 91.12 489 ILE A O 1
ATOM 3539 N N . PRO A 1 490 ? -7.868 14.485 28.992 1.00 88.38 490 PRO A N 1
ATOM 3540 C CA . PRO A 1 490 ? -6.903 14.963 29.980 1.00 88.38 490 PRO A CA 1
ATOM 3541 C C . PRO A 1 490 ? -7.578 15.812 31.073 1.00 88.38 490 PRO A C 1
ATOM 3543 O O . PRO A 1 490 ? -7.401 17.022 31.137 1.00 88.38 490 PRO A O 1
ATOM 3546 N N . THR A 1 491 ? -8.336 15.189 31.978 1.00 84.62 491 THR A N 1
ATOM 3547 C CA . THR A 1 491 ? -9.197 15.876 32.966 1.00 84.62 491 THR A CA 1
ATOM 3548 C C . THR A 1 491 ? -8.461 16.698 34.036 1.00 84.62 491 THR A C 1
ATOM 3550 O O . THR A 1 491 ? -9.102 17.351 34.861 1.00 84.62 491 THR A O 1
ATOM 3553 N N . GLY A 1 492 ? -7.126 16.643 34.084 1.00 82.62 492 GLY A N 1
ATOM 3554 C CA . GLY A 1 492 ? -6.321 17.275 35.131 1.00 82.62 492 GLY A CA 1
ATOM 3555 C C . GLY A 1 492 ? -6.617 16.733 36.538 1.00 82.62 492 GLY A C 1
ATOM 3556 O O . GLY A 1 492 ? -7.261 15.700 36.710 1.00 82.62 492 GLY A O 1
ATOM 3557 N N . SER A 1 493 ? -6.136 17.434 37.572 1.00 83.62 493 SER A N 1
ATOM 3558 C CA . SER A 1 493 ? -6.323 17.042 38.982 1.00 83.62 493 SER A CA 1
ATOM 3559 C C . SER A 1 493 ? -7.663 17.476 39.587 1.00 83.62 493 SER A C 1
ATOM 3561 O O . SER A 1 493 ? -8.036 16.997 40.656 1.00 83.62 493 SER A O 1
ATOM 3563 N N . ASN A 1 494 ? -8.380 18.390 38.930 1.00 86.94 494 ASN A N 1
ATOM 3564 C CA . ASN A 1 494 ? -9.669 18.928 39.370 1.00 86.94 494 ASN A CA 1
ATOM 3565 C C . ASN A 1 494 ? -10.870 18.304 38.641 1.00 86.94 494 ASN A C 1
ATOM 3567 O O . ASN A 1 494 ? -12.000 18.635 38.994 1.00 86.94 494 ASN A O 1
ATOM 3571 N N . PHE A 1 495 ? -10.637 17.426 37.657 1.00 88.50 495 PHE A N 1
ATOM 3572 C CA . PHE A 1 495 ? -11.672 16.713 36.901 1.00 88.50 495 PHE A CA 1
ATOM 3573 C C . PHE A 1 495 ? -12.677 17.628 36.187 1.00 88.50 495 PHE A C 1
ATOM 3575 O O . PHE A 1 495 ? -13.758 17.193 35.805 1.00 88.50 495 PHE A O 1
ATOM 3582 N N . ALA A 1 496 ? -12.329 18.904 36.013 1.00 88.50 496 ALA A N 1
ATOM 3583 C CA . ALA A 1 496 ? -13.182 19.917 35.418 1.00 88.50 496 ALA A CA 1
ATOM 3584 C C . ALA A 1 496 ? -12.707 20.178 33.987 1.00 88.50 496 ALA A C 1
ATOM 3586 O O . ALA A 1 496 ? -11.632 20.741 33.785 1.00 88.50 496 ALA A O 1
ATOM 3587 N N . VAL A 1 497 ? -13.506 19.764 33.010 1.00 87.94 497 VAL A N 1
ATOM 3588 C CA . VAL A 1 497 ? -13.194 19.844 31.580 1.00 87.94 497 VAL A CA 1
ATOM 3589 C C . VAL A 1 497 ? -14.109 20.824 30.862 1.00 87.94 497 VAL A C 1
ATOM 3591 O O . VAL A 1 497 ? -15.243 21.038 31.265 1.00 87.94 497 VAL A O 1
ATOM 3594 N N . ASN A 1 498 ? -13.642 21.376 29.758 1.00 86.31 498 ASN A N 1
ATOM 3595 C CA . ASN A 1 498 ? -14.436 22.147 28.807 1.00 86.31 498 ASN A CA 1
ATOM 3596 C C . ASN A 1 498 ? -13.984 21.767 27.389 1.00 86.31 498 ASN A C 1
ATOM 3598 O O . ASN A 1 498 ? -13.167 20.851 27.231 1.00 86.31 498 ASN A O 1
ATOM 3602 N N . GLN A 1 499 ? -14.457 22.490 26.372 1.00 87.19 499 GLN A N 1
ATOM 3603 C CA . GLN A 1 499 ? -14.118 22.190 24.982 1.00 87.19 499 GLN A CA 1
ATOM 3604 C C . GLN A 1 499 ? -12.614 22.123 24.701 1.00 87.19 499 GLN A C 1
ATOM 3606 O O . GLN A 1 499 ? -12.184 21.297 23.909 1.00 87.19 499 GLN A O 1
ATOM 3611 N N . PHE A 1 500 ? -11.785 22.925 25.373 1.00 88.56 500 PHE A N 1
ATOM 3612 C CA . PHE A 1 500 ? -10.340 22.897 25.142 1.00 88.56 500 PHE A CA 1
ATOM 3613 C C . PHE A 1 500 ? -9.740 21.506 25.411 1.00 88.56 500 PHE A C 1
ATOM 3615 O O . PHE A 1 500 ? -8.951 21.003 24.613 1.00 88.56 500 PHE A O 1
ATOM 3622 N N . TYR A 1 501 ? -10.143 20.866 26.514 1.00 90.25 501 TYR A N 1
ATOM 3623 C CA . TYR A 1 501 ? -9.682 19.523 26.878 1.00 90.25 501 TYR A CA 1
ATOM 3624 C C . TYR A 1 501 ? -10.215 18.453 25.923 1.00 90.25 501 TYR A C 1
ATOM 3626 O O . TYR A 1 501 ? -9.504 17.494 25.626 1.00 90.25 501 TYR A O 1
ATOM 3634 N N . VAL A 1 502 ? -11.444 18.634 25.433 1.00 89.31 502 VAL A N 1
ATOM 3635 C CA . VAL A 1 502 ? -12.050 17.772 24.413 1.00 89.31 502 VAL A CA 1
ATOM 3636 C C . VAL A 1 502 ? -11.291 17.904 23.092 1.00 89.31 502 VAL A C 1
ATOM 3638 O O . VAL A 1 502 ? -10.879 16.890 22.551 1.00 89.31 502 VAL A O 1
ATOM 3641 N N . ASN A 1 503 ? -10.987 19.120 22.632 1.00 90.88 503 ASN A N 1
ATOM 3642 C CA . ASN A 1 503 ? -10.200 19.361 21.419 1.00 90.88 503 ASN A CA 1
ATOM 3643 C C . ASN A 1 503 ? -8.804 18.735 21.509 1.00 90.88 503 ASN A C 1
ATOM 3645 O O . ASN A 1 503 ? -8.333 18.159 20.535 1.00 90.88 503 ASN A O 1
ATOM 3649 N N . GLN A 1 504 ? -8.143 18.787 22.675 1.00 93.31 504 GLN A N 1
ATOM 3650 C CA . GLN A 1 504 ? -6.867 18.080 22.845 1.00 93.31 504 GLN A CA 1
ATOM 3651 C C . GLN A 1 504 ? -7.035 16.560 22.731 1.00 93.31 504 GLN A C 1
ATOM 3653 O O . GLN A 1 504 ? -6.187 15.903 22.137 1.00 93.31 504 GLN A O 1
ATOM 3658 N N . ALA A 1 505 ? -8.122 15.999 23.269 1.00 94.12 505 ALA A N 1
ATOM 3659 C CA . ALA A 1 505 ? -8.414 14.576 23.130 1.00 94.12 505 ALA A CA 1
ATOM 3660 C C . ALA A 1 505 ? -8.771 14.194 21.681 1.00 94.12 505 ALA A C 1
ATOM 3662 O O . ALA A 1 505 ? -8.282 13.179 21.207 1.00 94.12 505 ALA A O 1
ATOM 3663 N N . ILE A 1 506 ? -9.538 15.012 20.951 1.00 94.12 506 ILE A N 1
ATOM 3664 C CA . ILE A 1 506 ? -9.830 14.788 19.523 1.00 94.12 506 ILE A CA 1
ATOM 3665 C C . ILE A 1 506 ? -8.533 14.793 18.709 1.00 94.12 506 ILE A C 1
ATOM 3667 O O . ILE A 1 506 ? -8.284 13.862 17.951 1.00 94.12 506 ILE A O 1
ATOM 3671 N N . LYS A 1 507 ? -7.663 15.792 18.911 1.00 95.81 507 LYS A N 1
ATOM 3672 C CA . LYS A 1 507 ? -6.358 15.849 18.236 1.00 95.81 507 LYS A CA 1
ATOM 3673 C C . LYS A 1 507 ? -5.485 14.638 18.561 1.00 95.81 507 LYS A C 1
ATOM 3675 O O . LYS A 1 507 ? -4.851 14.119 17.657 1.00 95.81 507 LYS A O 1
ATOM 3680 N N . ALA A 1 508 ? -5.489 14.160 19.806 1.00 97.00 508 ALA A N 1
ATOM 3681 C CA . ALA A 1 508 ? -4.771 12.939 20.173 1.00 97.00 508 ALA A CA 1
ATOM 3682 C C . ALA A 1 508 ? -5.382 11.676 19.538 1.00 97.00 508 ALA A C 1
ATOM 3684 O O . ALA A 1 508 ? -4.657 10.754 19.185 1.00 97.00 508 ALA A O 1
ATOM 3685 N N . ALA A 1 509 ? -6.708 11.613 19.385 1.00 97.19 509 ALA A N 1
ATOM 3686 C CA . ALA A 1 509 ? -7.375 10.490 18.727 1.00 97.19 509 ALA A CA 1
ATOM 3687 C C . ALA A 1 509 ? -7.121 10.467 17.210 1.00 97.19 509 ALA A C 1
ATOM 3689 O O . ALA A 1 509 ? -6.996 9.388 16.646 1.00 97.19 509 ALA A O 1
ATOM 3690 N N . ILE A 1 510 ? -7.021 11.636 16.569 1.00 97.25 510 ILE A N 1
ATOM 3691 C CA . ILE A 1 510 ? -6.830 11.761 15.118 1.00 97.25 510 ILE A CA 1
ATOM 3692 C C . ILE A 1 510 ? -5.343 11.849 14.755 1.00 97.25 510 ILE A C 1
ATOM 3694 O O . ILE A 1 510 ? -4.803 10.937 14.143 1.00 97.25 510 ILE A O 1
ATOM 3698 N N . ASN A 1 511 ? -4.655 12.919 15.156 1.00 97.75 511 ASN A N 1
ATOM 3699 C CA . ASN A 1 511 ? -3.325 13.261 14.640 1.00 97.75 511 ASN A CA 1
ATOM 3700 C C . ASN A 1 511 ? -2.208 12.330 15.151 1.00 97.75 511 ASN A C 1
ATOM 3702 O O . ASN A 1 511 ? -1.189 12.192 14.474 1.00 97.75 511 ASN A O 1
ATOM 3706 N N . ASP A 1 512 ? -2.386 11.703 16.320 1.00 97.62 512 ASP A N 1
ATOM 3707 C CA . ASP A 1 512 ? -1.381 10.808 16.920 1.00 97.62 512 ASP A CA 1
ATOM 3708 C C . ASP A 1 512 ? -1.662 9.317 16.638 1.00 97.62 512 ASP A C 1
ATOM 3710 O O . ASP A 1 512 ? -0.829 8.461 16.949 1.00 97.62 512 ASP A O 1
ATOM 3714 N N . ASN A 1 513 ? -2.825 8.977 16.070 1.00 97.44 513 ASN A N 1
ATOM 3715 C CA . ASN A 1 513 ? -3.189 7.594 15.770 1.00 97.44 513 ASN A CA 1
ATOM 3716 C C . ASN A 1 513 ? -2.573 7.120 14.447 1.00 97.44 513 ASN A C 1
ATOM 3718 O O . ASN A 1 513 ? -2.475 7.888 13.498 1.00 97.44 513 ASN A O 1
ATOM 3722 N N . ALA A 1 514 ? -2.176 5.847 14.373 1.00 95.69 514 ALA A N 1
ATOM 3723 C CA . ALA A 1 514 ? -1.518 5.286 13.194 1.00 95.69 514 ALA A CA 1
ATOM 3724 C C . ALA A 1 514 ? -2.396 5.296 11.928 1.00 95.69 514 ALA A C 1
ATOM 3726 O O . ALA A 1 514 ? -1.852 5.533 10.856 1.00 95.69 514 ALA A O 1
ATOM 3727 N N . VAL A 1 515 ? -3.713 5.118 12.071 1.00 96.81 515 VAL A N 1
ATOM 3728 C CA . VAL A 1 515 ? -4.694 5.066 10.976 1.00 96.81 515 VAL A CA 1
ATOM 3729 C C . VAL A 1 515 ? -5.334 6.435 10.749 1.00 96.81 515 VAL A C 1
ATOM 3731 O O . VAL A 1 515 ? -5.167 7.026 9.685 1.00 96.81 515 VAL A O 1
ATOM 3734 N N . LEU A 1 516 ? -6.012 7.005 11.756 1.00 97.00 516 LEU A N 1
ATOM 3735 C CA . LEU A 1 516 ? -6.809 8.227 11.568 1.00 97.00 516 LEU A CA 1
ATOM 3736 C C . LEU A 1 516 ? -5.979 9.443 11.144 1.00 97.00 516 LEU A C 1
ATOM 3738 O O . LEU A 1 516 ? -6.512 10.311 10.460 1.00 97.00 516 LEU A O 1
ATOM 3742 N N . LYS A 1 517 ? -4.678 9.507 11.465 1.00 96.88 517 LYS A N 1
ATOM 3743 C CA . LYS A 1 517 ? -3.804 10.594 10.987 1.00 96.88 517 LYS A CA 1
ATOM 3744 C C . LYS A 1 517 ? -3.649 10.596 9.465 1.00 96.88 517 LYS A C 1
ATOM 3746 O O . LYS A 1 517 ? -3.231 11.613 8.911 1.00 96.88 517 LYS A O 1
ATOM 3751 N N . ASN A 1 518 ? -3.889 9.463 8.806 1.00 95.62 518 ASN A N 1
ATOM 3752 C CA . ASN A 1 518 ? -3.806 9.327 7.355 1.00 95.62 518 ASN A CA 1
ATOM 3753 C C . ASN A 1 518 ? -5.129 9.711 6.685 1.00 95.62 518 ASN A C 1
ATOM 3755 O O . ASN A 1 518 ? -5.097 10.171 5.552 1.00 95.62 518 ASN A O 1
ATOM 3759 N N . LEU A 1 519 ? -6.251 9.608 7.406 1.00 95.25 519 LEU A N 1
ATOM 3760 C CA . LEU A 1 519 ? -7.598 9.877 6.889 1.00 95.25 519 LEU A CA 1
ATOM 3761 C C . LEU A 1 519 ? -8.095 11.287 7.225 1.00 95.25 519 LEU A C 1
ATOM 3763 O O . LEU A 1 519 ? -8.814 11.898 6.445 1.00 95.25 519 LEU A O 1
ATOM 3767 N N . LEU A 1 520 ? -7.691 11.825 8.376 1.00 95.31 520 LEU A N 1
ATOM 3768 C CA . LEU A 1 520 ? -8.170 13.093 8.919 1.00 95.31 520 LEU A CA 1
ATOM 3769 C C . LEU A 1 520 ? -7.008 13.936 9.473 1.00 95.31 520 LEU A C 1
ATOM 3771 O O . LEU A 1 520 ? -5.930 13.439 9.815 1.00 95.31 520 LEU A O 1
ATOM 3775 N N . ILE A 1 521 ? -7.237 15.240 9.610 1.00 95.44 521 ILE A N 1
ATOM 3776 C CA . ILE A 1 521 ? -6.406 16.152 10.405 1.00 95.44 521 ILE A CA 1
ATOM 3777 C C . ILE A 1 521 ? -7.289 17.043 11.268 1.00 95.44 521 ILE A C 1
ATOM 3779 O O . ILE A 1 521 ? -8.266 17.600 10.785 1.00 95.44 521 ILE A O 1
ATOM 3783 N N . ALA A 1 522 ? -6.937 17.193 12.543 1.00 94.75 522 ALA A N 1
ATOM 3784 C CA . ALA A 1 522 ? -7.636 18.072 13.475 1.00 94.75 522 ALA A CA 1
ATOM 3785 C C . ALA A 1 522 ? -6.781 19.291 13.855 1.00 94.75 522 ALA A C 1
ATOM 3787 O O . ALA A 1 522 ? -5.675 19.145 14.387 1.00 94.75 522 ALA A O 1
ATOM 3788 N N . GLU A 1 523 ? -7.318 20.493 13.649 1.00 94.12 523 GLU A N 1
ATOM 3789 C CA . GLU A 1 523 ? -6.632 21.774 13.832 1.00 94.12 523 GLU A CA 1
ATOM 3790 C C . GLU A 1 523 ? -7.444 22.741 14.702 1.00 94.12 523 GLU A C 1
ATOM 3792 O O . GLU A 1 523 ? -8.673 22.794 14.646 1.00 94.12 523 GLU A O 1
ATOM 3797 N N . ASP A 1 524 ? -6.756 23.522 15.540 1.00 91.38 524 ASP A N 1
ATOM 3798 C CA . ASP A 1 524 ? -7.416 24.494 16.413 1.00 91.38 524 ASP A CA 1
ATOM 3799 C C . ASP A 1 524 ? -7.938 25.688 15.600 1.00 91.38 524 ASP A C 1
ATOM 3801 O O . ASP A 1 524 ? -7.184 26.353 14.888 1.00 91.38 524 ASP A O 1
ATOM 3805 N N . GLY A 1 525 ? -9.218 26.012 15.778 1.00 87.25 525 GLY A N 1
ATOM 3806 C CA . GLY A 1 525 ? -9.824 27.229 15.255 1.00 87.25 525 GLY A CA 1
ATOM 3807 C C . GLY A 1 525 ? -9.916 28.347 16.307 1.00 87.25 525 GLY A C 1
ATOM 3808 O O . GLY A 1 525 ? -9.528 28.188 17.474 1.00 87.25 525 GLY A O 1
ATOM 3809 N N . PRO A 1 526 ? -10.446 29.526 15.936 1.00 84.94 526 PRO A N 1
ATOM 3810 C CA . PRO A 1 526 ? -10.673 30.617 16.878 1.00 84.94 526 PRO A CA 1
ATOM 3811 C C . PRO A 1 526 ? -11.664 30.223 17.986 1.00 84.94 526 PRO A C 1
ATOM 3813 O O . PRO A 1 526 ? -12.591 29.440 17.787 1.00 84.94 526 PRO A O 1
ATOM 3816 N N . SER A 1 527 ? -11.502 30.807 19.178 1.00 84.44 527 SER A N 1
ATOM 3817 C CA . SER A 1 527 ? -12.475 30.696 20.281 1.00 84.44 527 SER A CA 1
ATOM 3818 C C . SER A 1 527 ? -12.858 29.260 20.694 1.00 84.44 527 SER A C 1
ATOM 3820 O O . SER A 1 527 ? -14.015 29.015 21.029 1.00 84.44 527 SER A O 1
ATOM 3822 N N . ASN A 1 528 ? -11.883 28.341 20.739 1.00 83.75 528 ASN A N 1
ATOM 3823 C CA . ASN A 1 528 ? -12.045 26.915 21.085 1.00 83.75 528 ASN A CA 1
ATOM 3824 C C . ASN A 1 528 ? -12.875 26.091 20.082 1.00 83.75 528 ASN A C 1
ATOM 3826 O O . ASN A 1 528 ? -13.310 24.988 20.416 1.00 83.75 528 ASN A O 1
ATOM 3830 N N . THR A 1 529 ? -13.065 26.592 18.860 1.00 85.50 529 THR A N 1
ATOM 3831 C CA . THR A 1 529 ? -13.501 25.744 17.743 1.00 85.50 529 THR A CA 1
ATOM 3832 C C . THR A 1 529 ? -12.388 24.773 17.346 1.00 85.50 529 THR A C 1
ATOM 3834 O O . THR A 1 529 ? -11.215 24.986 17.670 1.00 85.50 529 THR A O 1
ATOM 3837 N N . LEU A 1 530 ? -12.756 23.692 16.669 1.00 88.38 530 LEU A N 1
ATOM 3838 C CA . LEU A 1 530 ? -11.818 22.763 16.045 1.00 88.38 530 LEU A CA 1
ATOM 3839 C C . LEU A 1 530 ? -12.285 22.511 14.615 1.00 88.38 530 LEU A C 1
ATOM 3841 O O . LEU A 1 530 ? -13.481 22.311 14.396 1.00 88.38 530 LEU A O 1
ATOM 3845 N N . LEU A 1 531 ? -11.344 22.524 13.682 1.00 89.00 531 LEU A N 1
ATOM 3846 C CA . LEU A 1 531 ? -11.550 22.107 12.306 1.00 89.00 531 LEU A CA 1
ATOM 3847 C C . LEU A 1 531 ? -11.022 20.683 12.163 1.00 89.00 531 LEU A C 1
ATOM 3849 O O . LEU A 1 531 ? -9.922 20.393 12.627 1.00 89.00 531 LEU A O 1
ATOM 3853 N N . ILE A 1 532 ? -11.805 19.795 11.571 1.00 91.12 532 ILE A N 1
ATOM 3854 C CA . ILE A 1 532 ? -11.374 18.442 11.233 1.00 91.12 532 ILE A CA 1
ATOM 3855 C C . ILE A 1 532 ? -11.512 18.325 9.725 1.00 91.12 532 ILE A C 1
ATOM 3857 O O . ILE A 1 532 ? -12.625 18.390 9.224 1.00 91.12 532 ILE A O 1
ATOM 3861 N N . SER A 1 533 ? -10.408 18.188 9.006 1.00 90.69 533 SER A N 1
ATOM 3862 C CA . SER A 1 533 ? -10.414 18.088 7.545 1.00 90.69 533 SER A CA 1
ATOM 3863 C C . SER A 1 533 ? -10.106 16.661 7.121 1.00 90.69 533 SER A C 1
ATOM 3865 O O . SER A 1 533 ? -9.217 16.025 7.694 1.00 90.69 533 SER A O 1
ATOM 3867 N N . SER A 1 534 ? -10.817 16.174 6.110 1.00 91.62 534 SER A N 1
ATOM 3868 C CA . SER A 1 534 ? -10.489 14.926 5.437 1.00 91.62 534 SER A CA 1
ATOM 3869 C C . SER A 1 534 ? -9.195 15.072 4.640 1.00 91.62 534 SER A C 1
ATOM 3871 O O . SER A 1 534 ? -8.905 16.126 4.066 1.00 91.62 534 SER A O 1
ATOM 3873 N N . LYS A 1 535 ? -8.401 14.005 4.634 1.00 91.12 535 LYS A N 1
ATOM 3874 C CA . LYS A 1 535 ? -7.235 13.821 3.759 1.00 91.12 535 LYS A CA 1
ATOM 3875 C C . LYS A 1 535 ? -7.538 12.914 2.571 1.00 91.12 535 LYS A C 1
ATOM 3877 O O . LYS A 1 535 ? -6.677 12.774 1.709 1.00 91.12 535 LYS A O 1
ATOM 3882 N N . VAL A 1 536 ? -8.722 12.312 2.570 1.00 90.19 536 VAL A N 1
ATOM 3883 C CA . VAL A 1 536 ? -9.260 11.474 1.502 1.00 90.19 536 VAL A CA 1
ATOM 3884 C C . VAL A 1 536 ? -10.418 12.213 0.839 1.00 90.19 536 VAL A C 1
ATOM 3886 O O . VAL A 1 536 ? -11.088 13.026 1.492 1.00 90.19 536 VAL A O 1
ATOM 3889 N N . ASP A 1 537 ? -10.594 11.993 -0.454 1.00 86.56 537 ASP A N 1
ATOM 3890 C CA . ASP A 1 537 ? -11.729 12.524 -1.199 1.00 86.56 537 ASP A CA 1
ATOM 3891 C C . ASP A 1 537 ? -12.993 11.678 -0.965 1.00 86.56 537 ASP A C 1
ATOM 3893 O O . ASP A 1 537 ? -12.990 10.751 -0.148 1.00 86.56 537 ASP A O 1
ATOM 3897 N N . GLY A 1 538 ? -14.090 12.069 -1.613 1.00 88.12 538 GLY A N 1
ATOM 3898 C CA . GLY A 1 538 ? -15.407 11.462 -1.447 1.00 88.12 538 GLY A CA 1
ATOM 3899 C C . GLY A 1 538 ? -16.426 12.389 -0.789 1.00 88.12 538 GLY A C 1
ATOM 3900 O O . GLY A 1 538 ? -16.094 13.208 0.079 1.00 88.12 538 GLY A O 1
ATOM 3901 N N . GLU A 1 539 ? -17.684 12.272 -1.212 1.00 88.06 539 GLU A N 1
ATOM 3902 C CA . GLU A 1 539 ? -18.792 13.012 -0.613 1.00 88.06 539 GLU A CA 1
ATOM 3903 C C . GLU A 1 539 ? -19.228 12.367 0.720 1.00 88.06 539 GLU A C 1
ATOM 3905 O O . GLU A 1 539 ? -19.628 11.206 0.802 1.00 88.06 539 GLU A O 1
ATOM 3910 N N . VAL A 1 540 ? -19.169 13.143 1.806 1.00 86.44 540 VAL A N 1
ATOM 3911 C CA . VAL A 1 540 ? -19.498 12.691 3.167 1.00 86.44 540 VAL A CA 1
ATOM 3912 C C . VAL A 1 540 ? -20.770 13.356 3.704 1.00 86.44 540 VAL A C 1
ATOM 3914 O O . VAL A 1 540 ? -21.078 14.531 3.463 1.00 86.44 540 VAL A O 1
ATOM 3917 N N . ALA A 1 541 ? -21.480 12.632 4.561 1.00 86.12 541 ALA A N 1
ATOM 3918 C CA . ALA A 1 541 ? -22.565 13.130 5.383 1.00 86.12 541 ALA A CA 1
ATOM 3919 C C . ALA A 1 541 ? -22.084 13.618 6.762 1.00 86.12 541 ALA A C 1
ATOM 3921 O O . ALA A 1 541 ? -21.002 13.314 7.265 1.00 86.12 541 ALA A O 1
ATOM 3922 N N . ALA A 1 542 ? -22.955 14.378 7.441 1.00 79.44 542 ALA A N 1
ATOM 3923 C CA . ALA A 1 542 ? -22.720 14.885 8.802 1.00 79.44 542 ALA A CA 1
ATOM 3924 C C . ALA A 1 542 ? -22.320 13.793 9.793 1.00 79.44 542 ALA A C 1
ATOM 3926 O O . ALA A 1 542 ? -21.599 14.022 10.761 1.00 79.44 542 ALA A O 1
ATOM 3927 N N . THR A 1 543 ? -22.919 12.632 9.573 1.00 86.31 543 THR A N 1
ATOM 3928 C CA . THR A 1 543 ? -22.923 11.486 10.460 1.00 86.31 543 THR A CA 1
ATOM 3929 C C . THR A 1 543 ? -21.732 10.569 10.252 1.00 86.31 543 THR A C 1
ATOM 3931 O O . THR A 1 543 ? -21.573 9.649 11.047 1.00 86.31 543 THR A O 1
ATOM 3934 N N . ASP A 1 544 ? -20.891 10.845 9.259 1.00 90.25 544 ASP A N 1
ATOM 3935 C CA . ASP A 1 544 ? -19.762 9.982 8.892 1.00 90.25 544 ASP A CA 1
ATOM 3936 C C . ASP A 1 544 ? -18.556 10.208 9.800 1.00 90.25 544 ASP A C 1
ATOM 3938 O O . ASP A 1 544 ? -17.615 9.424 9.822 1.00 90.25 544 ASP A O 1
ATOM 3942 N N . LEU A 1 545 ? -18.613 11.257 10.626 1.00 90.62 545 LEU A N 1
ATOM 3943 C CA . LEU A 1 545 ? -17.719 11.464 11.751 1.00 90.62 545 LEU A CA 1
ATOM 3944 C C . LEU A 1 545 ? -18.526 11.527 13.044 1.00 90.62 545 LEU A C 1
ATOM 3946 O O . LEU A 1 545 ? -19.289 12.464 13.298 1.00 90.62 545 LEU A O 1
ATOM 3950 N N . LYS A 1 546 ? -18.298 10.555 13.923 1.00 89.69 546 LYS A N 1
ATOM 3951 C CA . LYS A 1 546 ? -18.929 10.499 15.237 1.00 89.69 546 LYS A CA 1
ATOM 3952 C C . LYS A 1 546 ? -17.902 10.692 16.334 1.00 89.69 546 LYS A C 1
ATOM 3954 O O . LYS A 1 546 ? -16.953 9.929 16.475 1.00 89.69 546 LYS A O 1
ATOM 3959 N N . ILE A 1 547 ? -18.153 11.686 17.179 1.00 89.81 547 ILE A N 1
ATOM 3960 C CA . ILE A 1 547 ? -17.384 11.926 18.399 1.00 89.81 547 ILE A CA 1
ATOM 3961 C C . ILE A 1 547 ? -18.280 11.576 19.582 1.00 89.81 547 ILE A C 1
ATOM 3963 O O . ILE A 1 547 ? -19.424 12.024 19.664 1.00 89.81 547 ILE A O 1
ATOM 3967 N N . SER A 1 548 ? -17.780 10.728 20.477 1.00 88.06 548 SER A N 1
ATOM 3968 C CA . SER A 1 548 ? -18.500 10.269 21.665 1.00 88.06 548 SER A CA 1
ATOM 3969 C C . SER A 1 548 ? -17.648 10.455 22.910 1.00 88.06 548 SER A C 1
ATOM 3971 O O . SER A 1 548 ? -16.516 9.987 22.987 1.00 88.06 548 SER A O 1
ATOM 3973 N N . ILE A 1 549 ? -18.207 11.117 23.918 1.00 86.12 549 ILE A N 1
ATOM 3974 C CA . ILE A 1 549 ? -17.568 11.324 25.216 1.00 86.12 549 ILE A CA 1
ATOM 3975 C C . ILE A 1 549 ? -18.283 10.483 26.271 1.00 86.12 549 ILE A C 1
ATOM 3977 O O . ILE A 1 549 ? -19.500 10.565 26.440 1.00 86.12 549 ILE A O 1
ATOM 3981 N N . ALA A 1 550 ? -17.510 9.723 27.040 1.00 85.44 550 ALA A N 1
ATOM 3982 C CA . ALA A 1 550 ? -18.007 8.923 28.149 1.00 85.44 550 ALA A CA 1
ATOM 3983 C C . ALA A 1 550 ? -17.288 9.273 29.456 1.00 85.44 550 ALA A C 1
ATOM 3985 O O . ALA A 1 550 ? -16.098 9.576 29.482 1.00 85.44 550 ALA A O 1
ATOM 3986 N N . SER A 1 551 ? -18.012 9.187 30.570 1.00 85.38 551 SER A N 1
ATOM 3987 C CA . SER A 1 551 ? -17.464 9.212 31.930 1.00 85.38 551 SER A CA 1
ATOM 3988 C C . SER A 1 551 ? -17.941 7.960 32.642 1.00 85.38 551 SER A C 1
ATOM 3990 O O . SER A 1 551 ? -19.093 7.567 32.467 1.00 85.38 551 SER A O 1
ATOM 3992 N N . SER A 1 552 ? -17.083 7.322 33.436 1.00 84.12 552 SER A N 1
ATOM 3993 C CA . SER A 1 552 ? -17.446 6.051 34.062 1.00 84.12 552 SER A CA 1
ATOM 3994 C C . SER A 1 552 ? -16.907 5.889 35.479 1.00 84.12 552 SER A C 1
ATOM 3996 O O . SER A 1 552 ? -15.782 6.265 35.815 1.00 84.12 552 SER A O 1
ATOM 3998 N N . VAL A 1 553 ? -17.745 5.285 36.320 1.00 87.75 553 VAL A N 1
ATOM 3999 C CA . VAL A 1 553 ? -17.389 4.764 37.638 1.00 87.75 553 VAL A CA 1
ATOM 4000 C C . VAL A 1 553 ? -18.332 3.605 37.962 1.00 87.75 553 VAL A C 1
ATOM 4002 O O . VAL A 1 553 ? -19.545 3.749 37.823 1.00 87.75 553 VAL A O 1
ATOM 4005 N N . ALA A 1 554 ? -17.791 2.444 38.336 1.00 84.38 554 ALA A N 1
ATOM 4006 C CA . ALA A 1 554 ? -18.598 1.235 38.515 1.00 84.38 554 ALA A CA 1
ATOM 4007 C C . ALA A 1 554 ? -19.253 1.171 39.905 1.00 84.38 554 ALA A C 1
ATOM 4009 O O . ALA A 1 554 ? -20.406 0.760 40.028 1.00 84.38 554 ALA A O 1
ATOM 4010 N N . ALA A 1 555 ? -18.547 1.610 40.949 1.00 89.06 555 ALA A N 1
ATOM 4011 C CA . ALA A 1 555 ? -19.069 1.674 42.308 1.00 89.06 555 ALA A CA 1
ATOM 4012 C C . ALA A 1 555 ? -18.460 2.829 43.121 1.00 89.06 555 ALA A C 1
ATOM 4014 O O . ALA A 1 555 ? -17.421 3.390 42.785 1.00 89.06 555 ALA A O 1
ATOM 4015 N N . GLU A 1 556 ? -19.069 3.145 44.269 1.00 92.19 556 GLU A N 1
ATOM 4016 C CA . GLU A 1 556 ? -18.547 4.157 45.204 1.00 92.19 556 GLU A CA 1
ATOM 4017 C C . GLU A 1 556 ? -17.118 3.863 45.678 1.00 92.19 556 GLU A C 1
ATOM 4019 O O . GLU A 1 556 ? -16.350 4.785 45.953 1.00 92.19 556 GLU A O 1
ATOM 4024 N N . ALA A 1 557 ? -16.760 2.579 45.772 1.00 92.81 557 ALA A N 1
ATOM 4025 C CA . ALA A 1 557 ? -15.423 2.139 46.156 1.00 92.81 557 ALA A CA 1
ATOM 4026 C C . ALA A 1 557 ? -14.344 2.574 45.148 1.00 92.81 557 ALA A C 1
ATOM 4028 O O . ALA A 1 557 ? -13.195 2.763 45.544 1.00 92.81 557 ALA A O 1
ATOM 4029 N N . ASP A 1 558 ? -14.727 2.795 43.889 1.00 91.62 558 ASP A N 1
ATOM 4030 C CA . ASP A 1 558 ? -13.822 3.182 42.806 1.00 91.62 558 ASP A CA 1
ATOM 4031 C C . ASP A 1 558 ? -13.597 4.699 42.752 1.00 91.62 558 ASP A C 1
ATOM 4033 O O . ASP A 1 558 ? -12.717 5.183 42.041 1.00 91.62 558 ASP A O 1
ATOM 4037 N N . VAL A 1 559 ? -14.358 5.478 43.529 1.00 92.56 559 VAL A N 1
ATOM 4038 C CA . VAL A 1 559 ? -14.149 6.922 43.647 1.00 92.56 559 VAL A CA 1
ATOM 4039 C C . VAL A 1 559 ? -12.961 7.186 44.570 1.00 92.56 559 VAL A C 1
ATOM 4041 O O . VAL A 1 559 ? -13.009 6.958 45.784 1.00 92.56 559 VAL A O 1
ATOM 4044 N N . SER A 1 560 ? -11.884 7.728 44.006 1.00 92.94 560 SER A N 1
ATOM 4045 C CA . SER A 1 560 ? -10.735 8.186 44.798 1.00 92.94 560 SER A CA 1
ATOM 4046 C C . SER A 1 560 ? -11.088 9.363 45.724 1.00 92.94 560 SER A C 1
ATOM 4048 O O . SER A 1 560 ? -11.965 10.176 45.428 1.00 92.94 560 SER A O 1
ATOM 4050 N N . ASP A 1 561 ? -10.365 9.510 46.838 1.00 93.75 561 ASP A N 1
ATOM 4051 C CA . ASP A 1 561 ? -10.552 10.652 47.751 1.00 93.75 561 ASP A CA 1
ATOM 4052 C C . ASP A 1 561 ? -10.207 11.995 47.078 1.00 93.75 561 ASP A C 1
ATOM 4054 O O . ASP A 1 561 ? -10.814 13.027 47.373 1.00 93.75 561 ASP A O 1
ATOM 4058 N N . ALA A 1 562 ? -9.271 11.975 46.124 1.00 92.56 562 ALA A N 1
ATOM 4059 C CA . ALA A 1 562 ? -8.949 13.121 45.280 1.00 92.56 562 ALA A CA 1
ATOM 4060 C C . ALA A 1 562 ? -10.131 13.516 44.380 1.00 92.56 562 ALA A C 1
ATOM 4062 O O . ALA A 1 562 ? -10.489 14.691 44.335 1.00 92.56 562 ALA A O 1
ATOM 4063 N N . ALA A 1 563 ? -10.777 12.547 43.721 1.00 91.69 563 ALA A N 1
ATOM 4064 C CA . ALA A 1 563 ? -11.967 12.795 42.906 1.00 91.69 563 ALA A CA 1
ATOM 4065 C C . ALA A 1 563 ? -13.132 13.332 43.746 1.00 91.69 563 ALA A C 1
ATOM 4067 O O . ALA A 1 563 ? -13.799 14.275 43.329 1.00 91.69 563 ALA A O 1
ATOM 4068 N N . LEU A 1 564 ? -13.328 12.809 44.962 1.00 94.00 564 LEU A N 1
ATOM 4069 C CA . LEU A 1 564 ? -14.312 13.354 45.899 1.00 94.00 564 LEU A CA 1
ATOM 4070 C C . LEU A 1 564 ? -14.006 14.812 46.267 1.00 94.00 564 LEU A C 1
ATOM 4072 O O . LEU A 1 564 ? -14.889 15.663 46.202 1.00 94.00 564 LEU A O 1
ATOM 4076 N N . THR A 1 565 ? -12.757 15.109 46.626 1.00 94.88 565 THR A N 1
ATOM 4077 C CA . THR A 1 565 ? -12.327 16.470 46.990 1.00 94.88 565 THR A CA 1
ATOM 4078 C C . THR A 1 565 ? -12.538 17.442 45.828 1.00 94.88 565 THR A C 1
ATOM 4080 O O . THR A 1 565 ? -13.051 18.547 46.011 1.00 94.88 565 THR A O 1
ATOM 4083 N N . ALA A 1 566 ? -12.183 17.021 44.615 1.00 93.75 566 ALA A N 1
ATOM 4084 C CA . ALA A 1 566 ? -12.393 17.803 43.408 1.00 93.75 566 ALA A CA 1
ATOM 4085 C C . ALA A 1 566 ? -13.884 18.011 43.112 1.00 93.75 566 ALA A C 1
ATOM 4087 O O . ALA A 1 566 ? -14.289 19.127 42.795 1.00 93.75 566 ALA A O 1
ATOM 4088 N N . PHE A 1 567 ? -14.716 16.983 43.288 1.00 92.75 567 PHE A N 1
ATOM 4089 C CA . PHE A 1 567 ? -16.159 17.095 43.100 1.00 92.75 567 PHE A CA 1
ATOM 4090 C C . PHE A 1 567 ? -16.808 18.036 44.116 1.00 92.75 567 PHE A C 1
ATOM 4092 O O . PHE A 1 567 ? -17.646 18.854 43.746 1.00 92.75 567 PHE A O 1
ATOM 4099 N N . GLN A 1 568 ? -16.408 17.976 45.389 1.00 94.88 568 GLN A N 1
ATOM 4100 C CA . GLN A 1 568 ? -16.871 18.908 46.423 1.00 94.88 568 GLN A CA 1
ATOM 4101 C C . GLN A 1 568 ? -16.543 20.361 46.051 1.00 94.88 568 GLN A C 1
ATOM 4103 O O . GLN A 1 568 ? -17.371 21.254 46.242 1.00 94.88 568 GLN A O 1
ATOM 4108 N N . ALA A 1 569 ? -15.353 20.598 45.489 1.00 93.44 569 ALA A N 1
ATOM 4109 C CA . ALA A 1 569 ? -14.952 21.911 44.997 1.00 93.44 569 ALA A CA 1
ATOM 4110 C C . ALA A 1 569 ? -15.756 22.336 43.755 1.00 93.44 569 ALA A C 1
ATOM 4112 O O . ALA A 1 569 ? -16.242 23.465 43.714 1.00 93.44 569 ALA A O 1
ATOM 4113 N N . PHE A 1 570 ? -15.930 21.436 42.783 1.00 91.44 570 PHE A N 1
ATOM 4114 C CA . PHE A 1 570 ? -16.658 21.677 41.534 1.00 91.44 570 PHE A CA 1
ATOM 4115 C C . PHE A 1 570 ? -18.147 21.963 41.768 1.00 91.44 570 PHE A C 1
ATOM 4117 O O . PHE A 1 570 ? -18.697 22.921 41.238 1.00 91.44 570 PHE A O 1
ATOM 4124 N N . SER A 1 571 ? -18.797 21.147 42.599 1.00 91.44 571 SER A N 1
ATOM 4125 C CA . SER A 1 571 ? -20.222 21.268 42.936 1.00 91.44 571 SER A CA 1
ATOM 4126 C C . SER A 1 571 ? -20.512 22.346 43.984 1.00 91.44 571 SER A C 1
ATOM 4128 O O . SER A 1 571 ? -21.673 22.586 44.313 1.00 91.44 571 SER A O 1
ATOM 4130 N N . HIS A 1 572 ? -19.471 22.975 44.542 1.00 93.00 572 HIS A N 1
ATOM 4131 C CA . HIS A 1 572 ? -19.563 23.883 45.686 1.00 93.00 572 HIS A CA 1
ATOM 4132 C C . HIS A 1 572 ? -20.305 23.278 46.895 1.00 93.00 572 HIS A C 1
ATOM 4134 O O . HIS A 1 572 ? -20.949 23.992 47.666 1.00 93.00 572 HIS A O 1
ATOM 4140 N N . ASN A 1 573 ? -20.193 21.961 47.085 1.00 94.62 573 ASN A N 1
ATOM 4141 C CA . ASN A 1 573 ? -20.840 21.222 48.161 1.00 94.62 573 ASN A CA 1
ATOM 4142 C C . ASN A 1 573 ? -19.806 20.423 48.963 1.00 94.62 573 ASN A C 1
ATOM 4144 O O . ASN A 1 573 ? -19.487 19.282 48.640 1.00 94.62 573 ASN A O 1
ATOM 4148 N N . SER A 1 574 ? -19.319 20.998 50.064 1.00 94.50 574 SER A N 1
ATOM 4149 C CA . SER A 1 574 ? -18.359 20.334 50.957 1.00 94.50 574 SER A CA 1
ATOM 4150 C C . SER A 1 574 ? -18.923 19.119 51.704 1.00 94.50 574 SER A C 1
ATOM 4152 O O . SER A 1 574 ? -18.152 18.370 52.299 1.00 94.50 574 SER A O 1
ATOM 4154 N N . ALA A 1 575 ? -20.245 18.912 51.686 1.00 95.88 575 ALA A N 1
ATOM 4155 C CA . ALA A 1 575 ? -20.898 17.744 52.271 1.00 95.88 575 ALA A CA 1
ATOM 4156 C C . ALA A 1 575 ? -21.105 16.599 51.263 1.00 95.88 575 ALA A C 1
ATOM 4158 O O . ALA A 1 575 ? -21.624 15.556 51.657 1.00 95.88 575 ALA A O 1
ATOM 4159 N N . ALA A 1 576 ? -20.718 16.777 49.991 1.00 94.94 576 ALA A N 1
ATOM 4160 C CA . ALA A 1 576 ? -20.828 15.723 48.989 1.00 94.94 576 ALA A CA 1
ATOM 4161 C C . ALA A 1 576 ? -19.988 14.495 49.375 1.00 94.94 576 ALA A C 1
ATOM 4163 O O . ALA A 1 576 ? -18.924 14.600 49.992 1.00 94.94 576 ALA A O 1
ATOM 4164 N N . THR A 1 577 ? -20.482 13.328 48.993 1.00 96.19 577 THR A N 1
ATOM 4165 C CA . THR A 1 577 ? -19.959 11.997 49.305 1.00 96.19 577 THR A CA 1
ATOM 4166 C C . THR A 1 577 ? -19.538 11.267 48.027 1.00 96.19 577 THR A C 1
ATOM 4168 O O . THR A 1 577 ? -19.813 11.721 46.918 1.00 96.19 577 THR A O 1
ATOM 4171 N N . LYS A 1 578 ? -18.876 10.107 48.150 1.00 94.56 578 LYS A N 1
ATOM 4172 C CA . LYS A 1 578 ? -18.537 9.273 46.980 1.00 94.56 578 LYS A CA 1
ATOM 4173 C C . LYS A 1 578 ? -19.787 8.816 46.219 1.00 94.56 578 LYS A C 1
ATOM 4175 O O . LYS A 1 578 ? -19.750 8.763 44.995 1.00 94.56 578 LYS A O 1
ATOM 4180 N N . ALA A 1 579 ? -20.896 8.587 46.923 1.00 92.81 579 ALA A N 1
ATOM 4181 C CA . ALA A 1 579 ? -22.199 8.321 46.318 1.00 92.81 579 ALA A CA 1
ATOM 4182 C C . ALA A 1 579 ? -22.681 9.485 45.440 1.00 92.81 579 ALA A C 1
ATOM 4184 O O . ALA A 1 579 ? -23.209 9.256 44.356 1.00 92.81 579 ALA A O 1
ATOM 4185 N N . ASP A 1 580 ? -22.448 10.732 45.862 1.00 91.50 580 ASP A N 1
ATOM 4186 C CA . ASP A 1 580 ? -22.801 11.911 45.063 1.00 91.50 580 ASP A CA 1
ATOM 4187 C C . ASP A 1 580 ? -21.936 12.024 43.803 1.00 91.50 580 ASP A C 1
ATOM 4189 O O . ASP A 1 580 ? -22.446 12.419 42.761 1.00 91.50 580 ASP A O 1
ATOM 4193 N N . VAL A 1 581 ? -20.660 11.623 43.865 1.00 89.50 581 VAL A N 1
ATOM 4194 C CA . VAL A 1 581 ? -19.783 11.542 42.682 1.00 89.50 581 VAL A CA 1
ATOM 4195 C C . VAL A 1 581 ? -20.302 10.496 41.699 1.00 89.50 581 VAL A C 1
ATOM 4197 O O . VAL A 1 581 ? -20.474 10.799 40.521 1.00 89.50 581 VAL A O 1
ATOM 4200 N N . VAL A 1 582 ? -20.609 9.283 42.177 1.00 89.38 582 VAL A N 1
ATOM 4201 C CA . VAL A 1 582 ? -21.208 8.227 41.345 1.00 89.38 582 VAL A CA 1
ATOM 4202 C C . VAL A 1 582 ? -22.518 8.713 40.741 1.00 89.38 582 VAL A C 1
ATOM 4204 O O . VAL A 1 582 ? -22.709 8.592 39.536 1.00 89.38 582 VAL A O 1
ATOM 4207 N N . SER A 1 583 ? -23.392 9.325 41.538 1.00 86.88 583 SER A N 1
ATOM 4208 C CA . SER A 1 583 ? -24.659 9.891 41.074 1.00 86.88 583 SER A CA 1
ATOM 4209 C C . SER A 1 583 ? -24.442 10.970 40.010 1.00 86.88 583 SER A C 1
ATOM 4211 O O . SER A 1 583 ? -25.091 10.937 38.970 1.00 86.88 583 SER A O 1
ATOM 4213 N N . ALA A 1 584 ? -23.478 11.872 40.203 1.00 82.06 584 ALA A N 1
ATOM 4214 C CA . ALA A 1 584 ? -23.146 12.928 39.251 1.00 82.06 584 ALA A CA 1
ATOM 4215 C C . ALA A 1 584 ? -22.512 12.419 37.947 1.00 82.06 584 ALA A C 1
ATOM 4217 O O . ALA A 1 584 ? -22.629 13.091 36.929 1.00 82.06 584 ALA A O 1
ATOM 4218 N N . ILE A 1 585 ? -21.875 11.248 37.957 1.00 82.25 585 ILE A N 1
ATOM 4219 C CA . ILE A 1 585 ? -21.349 10.593 36.749 1.00 82.25 585 ILE A CA 1
ATOM 4220 C C . ILE A 1 585 ? -22.432 9.748 36.063 1.00 82.25 585 ILE A C 1
ATOM 4222 O O . ILE A 1 585 ? -22.478 9.673 34.843 1.00 82.25 585 ILE A O 1
ATOM 4226 N N . THR A 1 586 ? -23.330 9.122 36.823 1.00 77.19 586 THR A N 1
ATOM 4227 C CA . THR A 1 586 ? -24.312 8.157 36.291 1.00 77.19 586 THR A CA 1
ATOM 4228 C C . THR A 1 586 ? -25.670 8.770 35.935 1.00 77.19 586 THR A C 1
ATOM 4230 O O . THR A 1 586 ? -26.390 8.206 35.116 1.00 77.19 586 THR A O 1
ATOM 4233 N N . THR A 1 587 ? -26.037 9.916 36.519 1.00 68.62 587 THR A N 1
ATOM 4234 C CA . THR A 1 587 ? -27.409 10.475 36.472 1.00 68.62 587 THR A CA 1
ATOM 4235 C C . THR A 1 587 ? -27.598 11.757 35.618 1.00 68.62 587 THR A C 1
ATOM 4237 O O . THR A 1 5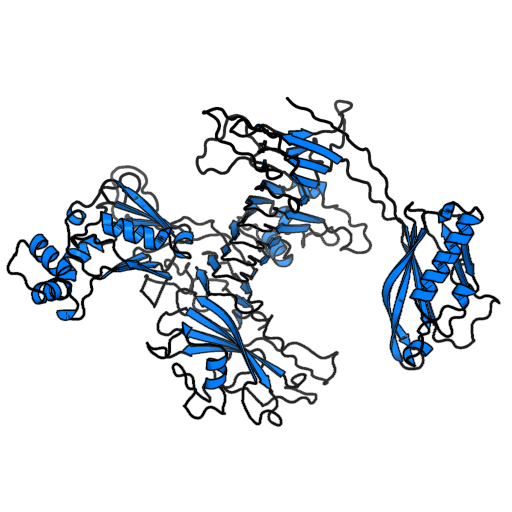87 ? -28.738 12.032 35.255 1.00 68.62 587 THR A O 1
ATOM 4240 N N . PRO A 1 588 ? -26.573 12.555 35.236 1.00 50.38 588 PRO A N 1
ATOM 4241 C CA . PRO A 1 588 ? -26.770 13.775 34.430 1.00 50.38 588 PRO A CA 1
ATOM 4242 C C . PRO A 1 588 ? -25.858 13.957 33.194 1.00 50.38 588 PRO A C 1
ATOM 4244 O O . PRO A 1 588 ? -25.868 15.034 32.594 1.00 50.38 588 PRO A O 1
ATOM 4247 N N . VAL A 1 589 ? -25.087 12.949 32.767 1.00 52.72 589 VAL A N 1
ATOM 4248 C CA . VAL A 1 589 ? -24.154 13.071 31.620 1.00 52.72 589 VAL A CA 1
ATOM 4249 C C . VAL A 1 589 ? -24.853 13.484 30.310 1.00 52.72 589 VAL A C 1
ATOM 4251 O O . VAL A 1 589 ? -24.255 14.161 29.486 1.00 52.72 589 VAL A O 1
ATOM 4254 N N . THR A 1 590 ? -26.152 13.243 30.142 1.00 48.78 590 THR A N 1
ATOM 4255 C CA . THR A 1 590 ? -26.900 13.619 28.929 1.00 48.78 590 THR A CA 1
ATOM 4256 C C . THR A 1 590 ? -27.119 15.122 28.714 1.00 48.78 590 THR A C 1
ATOM 4258 O O . THR A 1 590 ? -27.466 15.505 27.605 1.00 48.78 590 THR A O 1
ATOM 4261 N N . GLY A 1 591 ? -26.923 15.989 29.715 1.00 44.97 591 GLY A N 1
ATOM 4262 C CA . GLY A 1 591 ? -27.091 17.444 29.551 1.00 44.97 591 GLY A CA 1
ATOM 4263 C C . GLY A 1 591 ? -25.788 18.184 29.241 1.00 44.97 591 GLY A C 1
ATOM 4264 O O . GLY A 1 591 ? -25.722 18.961 28.297 1.00 44.97 591 GLY A O 1
ATOM 4265 N N . SER A 1 592 ? -24.742 17.934 30.031 1.00 51.06 592 SER A N 1
ATOM 4266 C CA . SER A 1 592 ? -23.464 18.655 29.924 1.00 51.06 592 SER A CA 1
ATOM 4267 C C . SER A 1 592 ? -22.483 18.012 28.943 1.00 51.06 592 SER A C 1
ATOM 4269 O O . SER A 1 592 ? -21.687 18.723 28.338 1.00 51.06 592 SER A O 1
ATOM 4271 N N . VAL A 1 593 ? -22.539 16.686 28.761 1.00 58.31 593 VAL A N 1
ATOM 4272 C CA . VAL A 1 593 ? -21.729 16.011 27.738 1.00 58.31 593 VAL A CA 1
ATOM 4273 C C . VAL A 1 593 ? -22.367 16.152 26.366 1.00 58.31 593 VAL A C 1
ATOM 4275 O O . VAL A 1 593 ? -21.630 16.376 25.426 1.00 58.31 593 VAL A O 1
ATOM 4278 N N . ALA A 1 594 ? -23.699 16.169 26.240 1.00 58.31 594 ALA A N 1
ATOM 4279 C CA . ALA A 1 594 ? -24.352 16.460 24.957 1.00 58.31 594 ALA A CA 1
ATOM 4280 C C . ALA A 1 594 ? -23.958 17.830 24.374 1.00 58.31 594 ALA A C 1
ATOM 4282 O O . ALA A 1 594 ? -23.822 17.952 23.165 1.00 58.31 594 ALA A O 1
ATOM 4283 N N . VAL A 1 595 ? -23.714 18.832 25.229 1.00 60.06 595 VAL A N 1
ATOM 4284 C CA . VAL A 1 595 ? -23.186 20.143 24.813 1.00 60.06 595 VAL A CA 1
ATOM 4285 C C . VAL A 1 595 ? -21.755 20.021 24.269 1.00 60.06 595 VAL A C 1
ATOM 4287 O O . VAL A 1 595 ? -21.443 20.608 23.247 1.00 60.06 595 VAL A O 1
ATOM 4290 N N . LEU A 1 596 ? -20.886 19.225 24.901 1.00 64.06 596 LEU A N 1
ATOM 4291 C CA . LEU A 1 596 ? -19.504 19.007 24.433 1.00 64.06 596 LEU A CA 1
ATOM 4292 C C . LEU A 1 596 ? -19.401 18.027 23.249 1.00 64.06 596 LEU A C 1
ATOM 4294 O O . LEU A 1 596 ? -18.412 18.040 22.524 1.00 64.06 596 LEU A O 1
ATOM 4298 N N . ASN A 1 597 ? -20.400 17.159 23.089 1.00 62.09 597 ASN A N 1
ATOM 4299 C CA . ASN A 1 597 ? -20.462 16.092 22.092 1.00 62.09 597 ASN A CA 1
ATOM 4300 C C . ASN A 1 597 ? -21.197 16.519 20.814 1.00 62.09 597 ASN A C 1
ATOM 4302 O O . ASN A 1 597 ? -21.355 15.717 19.897 1.00 62.09 597 ASN A O 1
ATOM 4306 N N . ALA A 1 598 ? -21.689 17.758 20.769 1.00 57.22 598 ALA A N 1
ATOM 4307 C CA . ALA A 1 598 ? -22.302 18.321 19.582 1.00 57.22 598 ALA A CA 1
ATOM 4308 C C . ALA A 1 598 ? -21.204 18.671 18.566 1.00 57.22 598 ALA A C 1
ATOM 4310 O O . ALA A 1 598 ? -20.553 19.716 18.658 1.00 57.22 598 ALA A O 1
ATOM 4311 N N . VAL A 1 599 ? -20.999 17.781 17.594 1.00 57.00 599 VAL A N 1
ATOM 4312 C CA . VAL A 1 599 ? -20.418 18.157 16.301 1.00 57.00 599 VAL A CA 1
ATOM 4313 C C . VAL A 1 599 ? -21.505 18.947 15.574 1.00 57.00 599 VAL A C 1
ATOM 4315 O O . VAL A 1 599 ? -22.438 18.377 15.014 1.00 57.00 599 VAL A O 1
ATOM 4318 N N . GLU A 1 600 ? -21.460 20.274 15.673 1.00 52.44 600 GLU A N 1
ATOM 4319 C CA . GLU A 1 600 ? -22.363 21.154 14.926 1.00 52.44 600 GLU A CA 1
ATOM 4320 C C . GLU A 1 600 ? -21.752 21.459 13.554 1.00 52.44 600 GLU A C 1
ATOM 4322 O O . GLU A 1 600 ? -21.346 22.583 13.287 1.00 52.44 600 GLU A O 1
ATOM 4327 N N . GLY A 1 601 ? -21.682 20.452 12.678 1.00 49.28 601 GLY A N 1
ATOM 4328 C CA . GLY A 1 601 ? -21.316 20.653 11.277 1.00 49.28 601 GLY A CA 1
ATOM 4329 C C . GLY A 1 601 ? -20.758 19.412 10.593 1.00 49.28 601 GLY A C 1
ATOM 4330 O O . GLY A 1 601 ? -19.649 19.001 10.911 1.00 49.28 601 GLY A O 1
ATOM 4331 N N . VAL A 1 602 ? -21.559 18.849 9.680 1.00 49.34 602 VAL A N 1
ATOM 4332 C CA . VAL A 1 602 ? -21.290 18.552 8.250 1.00 49.34 602 VAL A CA 1
ATOM 4333 C C . VAL A 1 602 ? -22.653 18.256 7.593 1.00 49.34 602 VAL A C 1
ATOM 4335 O O . VAL A 1 602 ? -23.647 18.134 8.303 1.00 49.34 602 VAL A O 1
ATOM 4338 N N . GLY A 1 603 ? -22.779 18.251 6.265 1.00 40.28 603 GLY A N 1
ATOM 4339 C CA . GLY A 1 603 ? -23.951 17.654 5.602 1.00 40.28 603 GLY A CA 1
ATOM 4340 C C . GLY A 1 603 ? -25.221 18.505 5.431 1.00 40.28 603 GLY A C 1
ATOM 4341 O O . GLY A 1 603 ? -26.318 17.950 5.381 1.00 40.28 603 GLY A O 1
ATOM 4342 N N . THR A 1 604 ? -25.132 19.830 5.260 1.00 32.34 604 THR A N 1
ATOM 4343 C CA . THR A 1 604 ? -26.114 20.501 4.382 1.00 32.34 604 THR A CA 1
ATOM 4344 C C . THR A 1 604 ? -25.456 21.546 3.481 1.00 32.34 604 THR A C 1
ATOM 4346 O O . THR A 1 604 ? -25.286 22.687 3.917 1.00 32.34 604 THR A O 1
ATOM 4349 N N . PRO A 1 605 ? -25.321 21.277 2.175 1.00 43.25 605 PRO A N 1
ATOM 4350 C CA . PRO A 1 605 ? -25.663 22.262 1.176 1.00 43.25 605 PRO A CA 1
ATOM 4351 C C . PRO A 1 605 ? -27.046 21.901 0.635 1.00 43.25 605 PRO A C 1
ATOM 4353 O O . PRO A 1 605 ? -27.226 21.332 -0.433 1.00 43.25 605 PRO A O 1
ATOM 4356 N N . LYS A 1 606 ? -28.091 22.306 1.357 1.00 34.28 606 LYS A N 1
ATOM 4357 C CA . LYS A 1 606 ? -29.315 22.712 0.666 1.00 34.28 606 LYS A CA 1
ATOM 4358 C C . LYS A 1 606 ? -29.575 24.164 0.979 1.00 34.28 606 LYS A C 1
ATOM 4360 O O . LYS A 1 606 ? -30.337 24.504 1.883 1.00 34.28 606 LYS A O 1
ATOM 4365 N N . LEU A 1 607 ? -29.059 25.022 0.106 1.00 36.12 607 LEU A N 1
ATOM 4366 C CA . LEU A 1 607 ? -29.795 26.217 -0.275 1.00 36.12 607 LEU A CA 1
ATOM 4367 C C . LEU A 1 607 ? -31.106 25.812 -0.982 1.00 36.12 607 LEU A C 1
ATOM 4369 O O . LEU A 1 607 ? -31.306 25.989 -2.175 1.00 36.12 607 LEU A O 1
ATOM 4373 N N . GLY A 1 608 ? -32.039 25.275 -0.196 1.00 32.44 608 GLY A N 1
ATOM 4374 C CA . GLY A 1 608 ? -33.469 25.494 -0.380 1.00 32.44 608 GLY A CA 1
ATOM 4375 C C . GLY A 1 608 ? -33.923 26.807 0.267 1.00 32.44 608 GLY A C 1
ATOM 4376 O O . GLY A 1 608 ? -35.118 27.081 0.312 1.00 32.44 608 GLY A O 1
ATOM 4377 N N . GLN A 1 609 ? -32.995 27.624 0.775 1.00 36.03 609 GLN A N 1
ATOM 4378 C CA . GLN A 1 609 ? -33.258 28.999 1.176 1.00 36.03 609 GLN A CA 1
ATOM 4379 C C . GLN A 1 609 ? -32.344 29.920 0.385 1.00 36.03 609 GLN A C 1
ATOM 4381 O O . GLN A 1 609 ? -31.171 30.052 0.696 1.00 36.03 609 GLN A O 1
ATOM 4386 N N . GLU A 1 610 ? -32.911 30.505 -0.664 1.00 37.75 610 GLU A N 1
ATOM 4387 C CA . GLU A 1 610 ? -32.537 31.783 -1.267 1.00 37.75 610 GLU A CA 1
ATOM 4388 C C . GLU A 1 610 ? -31.562 32.604 -0.382 1.00 37.75 610 GLU A C 1
ATOM 4390 O O . GLU A 1 610 ? -31.989 33.362 0.489 1.00 37.75 610 GLU A O 1
ATOM 4395 N N . GLN A 1 611 ? -30.240 32.456 -0.575 1.00 37.25 611 GLN A N 1
ATOM 4396 C CA . GLN A 1 611 ? -29.274 33.393 0.004 1.00 37.25 611 GLN A CA 1
ATOM 4397 C C . GLN A 1 611 ? -29.362 34.681 -0.796 1.00 37.25 611 GLN A C 1
ATOM 4399 O O . GLN A 1 611 ? -28.802 34.838 -1.881 1.00 37.25 611 GLN A O 1
ATOM 4404 N N . VAL A 1 612 ? -30.033 35.647 -0.195 1.00 39.72 612 VAL A N 1
ATOM 4405 C CA . VAL A 1 612 ? -29.628 37.035 -0.330 1.00 39.72 612 VAL A CA 1
ATOM 4406 C C . VAL A 1 612 ? -28.437 37.241 0.617 1.00 39.72 612 VAL A C 1
ATOM 4408 O O . VAL A 1 612 ? -28.611 37.065 1.819 1.00 39.72 612 VAL A O 1
ATOM 4411 N N . PHE A 1 613 ? -27.291 37.693 0.070 1.00 40.19 613 PHE A N 1
ATOM 4412 C CA . PHE A 1 613 ? -26.095 38.245 0.764 1.00 40.19 613 PHE A CA 1
ATOM 4413 C C . PHE A 1 613 ? -25.203 37.209 1.506 1.00 40.19 613 PHE A C 1
ATOM 4415 O O . PHE A 1 613 ? -25.708 36.527 2.380 1.00 40.19 613 PHE A O 1
ATOM 4422 N N . LEU A 1 614 ? -23.879 37.033 1.337 1.00 38.97 614 LEU A N 1
ATOM 4423 C CA . LEU A 1 614 ? -22.757 37.642 0.597 1.00 38.97 614 LEU A CA 1
ATOM 4424 C C . LEU A 1 614 ? -21.654 36.558 0.465 1.00 38.97 614 LEU A C 1
ATOM 4426 O O . LEU A 1 614 ? -21.218 36.050 1.490 1.00 38.97 614 LEU A O 1
ATOM 4430 N N . GLY A 1 615 ? -21.148 36.278 -0.742 1.00 42.00 615 GLY A N 1
ATOM 4431 C CA . GLY A 1 615 ? -19.977 35.404 -0.971 1.00 42.00 615 GLY A CA 1
ATOM 4432 C C . GLY A 1 615 ? -20.310 33.935 -1.300 1.00 42.00 615 GLY A C 1
ATOM 4433 O O . GLY A 1 615 ? -21.390 33.475 -0.937 1.00 42.00 615 GLY A O 1
ATOM 4434 N N . PRO A 1 616 ? -19.441 33.217 -2.045 1.00 42.81 616 PRO A N 1
ATOM 4435 C CA . PRO A 1 616 ? -19.628 31.792 -2.315 1.00 42.81 616 PRO A CA 1
ATOM 4436 C C . PRO A 1 616 ? -19.475 30.998 -1.011 1.00 42.81 616 PRO A C 1
ATOM 4438 O O . PRO A 1 616 ? -18.484 31.169 -0.305 1.00 42.81 616 PRO A O 1
ATOM 4441 N N . LEU A 1 617 ? -20.454 30.150 -0.686 1.00 49.56 617 LEU A N 1
ATOM 4442 C CA . LEU A 1 617 ? -20.266 29.108 0.322 1.00 49.56 617 LEU A CA 1
ATOM 4443 C C . LEU A 1 617 ? -19.221 28.124 -0.218 1.00 49.56 617 LEU A C 1
ATOM 4445 O O . LEU A 1 617 ? -19.309 27.727 -1.379 1.00 49.56 617 LEU A O 1
ATOM 4449 N N . VAL A 1 618 ? -18.224 27.792 0.601 1.00 55.56 618 VAL A N 1
ATOM 4450 C CA . VAL A 1 618 ? -17.259 26.724 0.309 1.00 55.56 618 VAL A CA 1
ATOM 4451 C C . VAL A 1 618 ? -18.008 25.399 0.411 1.00 55.56 618 VAL A C 1
ATOM 4453 O O . VAL A 1 618 ? -18.767 25.214 1.365 1.00 55.56 618 VAL A O 1
ATOM 4456 N N . ASP A 1 619 ? -17.845 24.524 -0.580 1.00 63.94 619 ASP A N 1
ATOM 4457 C CA . ASP A 1 619 ? -18.323 23.150 -0.465 1.00 63.94 619 ASP A CA 1
ATOM 4458 C C . ASP A 1 619 ? -17.454 22.422 0.566 1.00 63.94 619 ASP A C 1
ATOM 4460 O O . ASP A 1 619 ? -16.229 22.478 0.49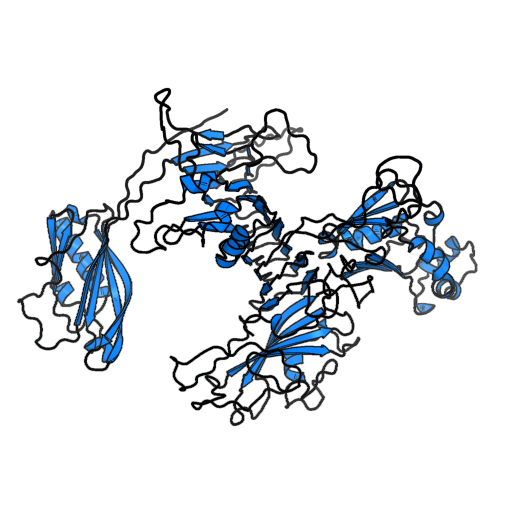3 1.00 63.94 619 ASP A O 1
ATOM 4464 N N . ILE A 1 620 ? -18.084 21.851 1.588 1.00 72.25 620 ILE A N 1
ATOM 4465 C CA . ILE A 1 620 ? -17.407 21.245 2.747 1.00 72.25 620 ILE A CA 1
ATOM 4466 C C . ILE A 1 620 ? -17.778 19.773 2.921 1.00 72.25 620 ILE A C 1
ATOM 4468 O O . ILE A 1 620 ? -17.340 19.152 3.889 1.00 72.25 620 ILE A O 1
ATOM 4472 N N . THR A 1 621 ? -18.615 19.230 2.032 1.00 79.88 621 THR A N 1
ATOM 4473 C CA . THR A 1 621 ? -18.996 17.813 2.044 1.00 79.88 621 THR A CA 1
ATOM 4474 C C . THR A 1 621 ? -18.047 16.945 1.229 1.00 79.88 621 THR A C 1
ATOM 4476 O O . THR A 1 621 ? -18.161 15.735 1.320 1.00 79.88 621 THR A O 1
ATOM 4479 N N . GLY A 1 622 ? -17.083 17.530 0.514 1.00 86.50 622 GLY A N 1
ATOM 4480 C CA . GLY A 1 622 ? -16.230 16.783 -0.409 1.00 86.50 622 GLY A CA 1
ATOM 4481 C C . GLY A 1 622 ? -16.980 16.370 -1.676 1.00 86.50 622 GLY A C 1
ATOM 4482 O O . GLY A 1 622 ? -18.139 16.743 -1.869 1.00 86.50 622 GLY A O 1
ATOM 4483 N N . ALA A 1 623 ? -16.289 15.642 -2.545 1.00 86.62 623 ALA A N 1
ATOM 4484 C CA . ALA A 1 623 ? -16.825 15.078 -3.777 1.00 86.62 623 ALA A CA 1
ATOM 4485 C C . ALA A 1 623 ? -16.002 13.853 -4.179 1.00 86.62 623 ALA A C 1
ATOM 4487 O O . ALA A 1 623 ? -14.796 13.820 -3.928 1.00 86.62 623 ALA A O 1
ATOM 4488 N N . ASP A 1 624 ? -16.643 12.890 -4.832 1.00 87.06 624 ASP A N 1
ATOM 4489 C CA . ASP A 1 624 ? -15.995 11.656 -5.276 1.00 87.06 624 ASP A CA 1
ATOM 4490 C C . ASP A 1 624 ? -14.955 11.900 -6.372 1.00 87.06 624 ASP A C 1
ATOM 4492 O O . ASP A 1 624 ? -15.040 12.848 -7.168 1.00 87.06 624 ASP A O 1
ATOM 4496 N N . GLY A 1 625 ? -13.976 11.001 -6.419 1.00 83.88 625 GLY A N 1
ATOM 4497 C CA . GLY A 1 625 ? -13.035 10.874 -7.517 1.00 83.88 625 GLY A CA 1
ATOM 4498 C C . GLY A 1 625 ? -13.747 10.525 -8.822 1.00 83.88 625 GLY A C 1
ATOM 4499 O O . GLY A 1 625 ? -14.791 9.873 -8.857 1.00 83.88 625 GLY A O 1
ATOM 4500 N N . PHE A 1 626 ? -13.181 10.983 -9.937 1.00 79.25 626 PHE A N 1
ATOM 4501 C CA . PHE A 1 626 ? -13.706 10.683 -11.276 1.00 79.25 626 PHE A CA 1
ATOM 4502 C C . PHE A 1 626 ? -12.755 9.817 -12.104 1.00 79.25 626 PHE A C 1
ATOM 4504 O O . PHE A 1 626 ? -13.076 9.475 -13.247 1.00 79.25 626 PHE A O 1
ATOM 4511 N N . ALA A 1 627 ? -11.559 9.541 -11.588 1.00 82.06 627 ALA A N 1
ATOM 4512 C CA . ALA A 1 627 ? -10.545 8.794 -12.301 1.00 82.06 627 ALA A CA 1
ATOM 4513 C C . ALA A 1 627 ? -10.777 7.287 -12.154 1.00 82.06 627 ALA A C 1
ATOM 4515 O O . ALA A 1 627 ? -10.955 6.777 -11.059 1.00 82.06 627 ALA A O 1
ATOM 4516 N N . GLU A 1 628 ? -10.763 6.575 -13.279 1.00 86.75 628 GLU A N 1
ATOM 4517 C CA . GLU A 1 628 ? -10.778 5.107 -13.298 1.00 86.75 628 GLU A CA 1
ATOM 4518 C C . GLU A 1 628 ? -9.377 4.557 -12.992 1.00 86.75 628 GLU A C 1
ATOM 4520 O O . GLU A 1 628 ? -8.401 4.945 -13.655 1.00 86.75 628 GLU A O 1
ATOM 4525 N N . THR A 1 629 ? -9.292 3.687 -11.986 1.00 88.62 629 THR A N 1
ATOM 4526 C CA . THR A 1 629 ? -8.076 2.994 -11.551 1.00 88.62 629 THR A CA 1
ATOM 4527 C C . THR A 1 629 ? -8.372 1.533 -11.220 1.00 88.62 629 THR A C 1
ATOM 4529 O O . THR A 1 629 ? -9.367 1.228 -10.580 1.00 88.62 629 THR A O 1
ATOM 4532 N N . ASP A 1 630 ? -7.483 0.621 -11.615 1.00 92.81 630 ASP A N 1
ATOM 4533 C CA . ASP A 1 630 ? -7.548 -0.797 -11.236 1.00 92.81 630 ASP A CA 1
ATOM 4534 C C . ASP A 1 630 ? -6.198 -1.261 -10.702 1.00 92.81 630 ASP A C 1
ATOM 4536 O O . ASP A 1 630 ? -5.504 -2.123 -11.258 1.00 92.81 630 ASP A O 1
ATOM 4540 N N . ASN A 1 631 ? -5.769 -0.615 -9.623 1.00 95.19 631 ASN A N 1
ATOM 4541 C CA . ASN A 1 631 ? -4.460 -0.881 -9.051 1.00 95.19 631 ASN A CA 1
ATOM 4542 C C . ASN A 1 631 ? -4.394 -2.282 -8.433 1.00 95.19 631 ASN A C 1
ATOM 4544 O O . ASN A 1 631 ? -5.308 -2.729 -7.746 1.00 95.19 631 ASN A O 1
ATOM 4548 N N . SER A 1 632 ? -3.259 -2.954 -8.616 1.00 96.94 632 SER A N 1
ATOM 4549 C CA . SER A 1 632 ? -2.923 -4.185 -7.897 1.00 96.94 632 SER A CA 1
ATOM 4550 C C . SER A 1 632 ? -1.990 -3.831 -6.746 1.00 96.94 632 SER A C 1
ATOM 4552 O O . SER A 1 632 ? -0.873 -3.384 -6.996 1.00 96.94 632 SER A O 1
ATOM 4554 N N . ILE A 1 633 ? -2.412 -4.057 -5.504 1.00 98.62 633 ILE A N 1
ATOM 4555 C CA . ILE A 1 633 ? -1.759 -3.529 -4.300 1.00 98.62 633 ILE A CA 1
ATOM 4556 C C . ILE A 1 633 ? -1.317 -4.677 -3.384 1.00 98.62 633 ILE A C 1
ATOM 4558 O O . ILE A 1 633 ? -2.145 -5.362 -2.793 1.00 98.62 633 ILE A O 1
ATOM 4562 N N . GLU A 1 634 ? -0.008 -4.879 -3.240 1.00 97.94 634 GLU A N 1
ATOM 4563 C CA . GLU A 1 634 ? 0.610 -5.701 -2.191 1.00 97.94 634 GLU A CA 1
ATOM 4564 C C . GLU A 1 634 ? 1.085 -4.756 -1.075 1.00 97.94 634 GLU A C 1
ATOM 4566 O O . GLU A 1 634 ? 2.007 -3.973 -1.296 1.00 97.94 634 GLU A O 1
ATOM 4571 N N . LEU A 1 635 ? 0.444 -4.794 0.099 1.00 97.69 635 LEU A N 1
ATOM 4572 C CA . LEU A 1 635 ? 0.824 -3.949 1.245 1.00 97.69 635 LEU A CA 1
ATOM 4573 C C . LEU A 1 635 ? 2.095 -4.481 1.923 1.00 97.69 635 LEU A C 1
ATOM 4575 O O . LEU A 1 635 ? 3.083 -3.769 2.040 1.00 97.69 635 LEU A O 1
ATOM 4579 N N . GLY A 1 636 ? 2.149 -5.790 2.169 1.00 94.88 636 GLY A N 1
ATOM 4580 C CA . GLY A 1 636 ? 3.363 -6.459 2.622 1.00 94.88 636 GLY A CA 1
ATOM 4581 C C . GLY A 1 636 ? 3.397 -6.660 4.136 1.00 94.88 636 GLY A C 1
ATOM 4582 O O . GLY A 1 636 ? 2.485 -7.275 4.678 1.00 94.88 636 GLY A O 1
ATOM 4583 N N . LEU A 1 637 ? 4.510 -6.333 4.798 1.00 95.38 637 LEU A N 1
ATOM 4584 C CA . LEU A 1 637 ? 4.692 -6.574 6.237 1.00 95.38 637 LEU A CA 1
ATOM 4585 C C . LEU A 1 637 ? 4.570 -5.275 7.035 1.00 95.38 637 LEU A C 1
ATOM 4587 O O . LEU A 1 637 ? 5.517 -4.505 7.036 1.00 95.38 637 LEU A O 1
ATOM 4591 N N . GLY A 1 638 ? 3.559 -5.133 7.875 1.00 97.38 638 GLY A N 1
ATOM 4592 C CA . GLY A 1 638 ? 3.375 -4.008 8.779 1.00 97.38 638 GLY A CA 1
ATOM 4593 C C . GLY A 1 638 ? 1.915 -3.842 9.165 1.00 97.38 638 GLY A C 1
ATOM 4594 O O . GLY A 1 638 ? 1.069 -4.652 8.818 1.00 97.38 638 GLY A O 1
ATOM 4595 N N . ASP A 1 639 ? 1.623 -2.808 9.949 1.00 98.12 639 ASP A N 1
ATOM 4596 C CA . ASP A 1 639 ? 0.234 -2.370 10.098 1.00 98.12 639 ASP A CA 1
ATOM 4597 C C . ASP A 1 639 ? -0.020 -1.259 9.068 1.00 98.12 639 ASP A C 1
ATOM 4599 O O . ASP A 1 639 ? 0.341 -0.099 9.318 1.00 98.12 639 ASP A O 1
ATOM 4603 N N . ASP A 1 640 ? -0.593 -1.634 7.923 1.00 98.69 640 ASP A N 1
ATOM 4604 C CA . ASP A 1 640 ? -0.685 -0.793 6.725 1.00 98.69 640 ASP A CA 1
ATOM 4605 C C . ASP A 1 640 ? -2.040 -0.085 6.577 1.00 98.69 640 ASP A C 1
ATOM 4607 O O . ASP A 1 640 ? -3.044 -0.459 7.189 1.00 98.69 640 ASP A O 1
ATOM 4611 N N . VAL A 1 641 ? -2.088 0.964 5.749 1.00 98.62 641 VAL A N 1
ATOM 4612 C CA . VAL A 1 641 ? -3.327 1.661 5.370 1.00 98.62 641 VAL A CA 1
ATOM 4613 C C . VAL A 1 641 ? -3.423 1.786 3.850 1.00 98.62 641 VAL A C 1
ATOM 4615 O O . VAL A 1 641 ? -2.623 2.487 3.237 1.00 98.62 641 VAL A O 1
ATOM 4618 N N . ALA A 1 642 ? -4.443 1.179 3.249 1.00 98.19 642 ALA A N 1
ATOM 4619 C CA . ALA A 1 642 ? -4.831 1.408 1.860 1.00 98.19 642 ALA A CA 1
ATOM 4620 C C . ALA A 1 642 ? -6.087 2.282 1.812 1.00 98.19 642 ALA A C 1
ATOM 4622 O O . ALA A 1 642 ? -7.091 1.957 2.440 1.00 98.19 642 ALA A O 1
ATOM 4623 N N . VAL A 1 643 ? -6.041 3.379 1.066 1.00 95.94 643 VAL A N 1
ATOM 4624 C CA . VAL A 1 643 ? -7.208 4.193 0.723 1.00 95.94 643 VAL A CA 1
ATOM 4625 C C . VAL A 1 643 ? -7.488 3.983 -0.753 1.00 95.94 643 VAL A C 1
ATOM 4627 O O . VAL A 1 643 ? -6.682 4.406 -1.585 1.00 95.94 643 VAL A O 1
ATOM 4630 N N . LEU A 1 644 ? -8.592 3.293 -1.038 1.00 94.81 644 LEU A N 1
ATOM 4631 C CA . LEU A 1 644 ? -9.021 2.949 -2.386 1.00 94.81 644 LEU A CA 1
ATOM 4632 C C . LEU A 1 644 ? -9.792 4.102 -3.044 1.00 94.81 644 LEU A C 1
ATOM 4634 O O . LEU A 1 644 ? -10.191 5.056 -2.359 1.00 94.81 644 LEU A O 1
ATOM 4638 N N . SER A 1 645 ? -9.954 4.042 -4.368 1.00 91.00 645 SER A N 1
ATOM 4639 C CA . SER A 1 645 ? -10.621 5.111 -5.116 1.00 91.00 645 SER A CA 1
ATOM 4640 C C . SER A 1 645 ? -12.097 5.210 -4.718 1.00 91.00 645 SER A C 1
ATOM 4642 O O . SER A 1 645 ? -12.754 4.210 -4.456 1.00 91.00 645 SER A O 1
ATOM 4644 N N . THR A 1 646 ? -12.636 6.429 -4.705 1.00 90.00 646 THR A N 1
ATOM 4645 C CA . THR A 1 646 ? -14.079 6.686 -4.534 1.00 90.00 646 THR A CA 1
ATOM 4646 C C . THR A 1 646 ? -14.847 6.658 -5.866 1.00 90.00 646 THR A C 1
ATOM 4648 O O . THR A 1 646 ? -16.053 6.890 -5.909 1.00 90.00 646 THR A O 1
ATOM 4651 N N . SER A 1 647 ? -14.164 6.385 -6.983 1.00 88.00 647 SER A N 1
ATOM 4652 C CA . SER A 1 647 ? -14.758 6.328 -8.319 1.00 88.00 647 SER A CA 1
ATOM 4653 C C . SER A 1 647 ? -15.554 5.040 -8.533 1.00 88.00 647 SER A C 1
ATOM 4655 O O . SER A 1 647 ? -15.025 3.936 -8.454 1.00 88.00 647 SER A O 1
ATOM 4657 N N . ALA A 1 648 ? -16.810 5.167 -8.970 1.00 88.00 648 ALA A N 1
ATOM 4658 C CA . ALA A 1 648 ? -17.676 4.028 -9.307 1.00 88.00 648 ALA A CA 1
ATOM 4659 C C . ALA A 1 648 ? -17.202 3.181 -10.516 1.00 88.00 648 ALA A C 1
ATOM 4661 O O . ALA A 1 648 ? -17.863 2.200 -10.883 1.00 88.00 648 ALA A O 1
ATOM 4662 N N . LEU A 1 649 ? -16.130 3.595 -11.200 1.00 87.12 649 LEU A N 1
ATOM 4663 C CA . LEU A 1 649 ? -15.531 2.880 -12.333 1.00 87.12 649 LEU A CA 1
ATOM 4664 C C . LEU A 1 649 ? -14.325 2.020 -11.930 1.00 87.12 649 LEU A C 1
ATOM 4666 O O . LEU A 1 649 ? -13.895 1.209 -12.741 1.00 87.12 649 LEU A O 1
ATOM 4670 N N . SER A 1 650 ? -13.783 2.217 -10.730 1.00 90.25 650 SER A N 1
ATOM 4671 C CA . SER A 1 650 ? -12.535 1.597 -10.288 1.00 90.25 650 SER A CA 1
ATOM 4672 C C . SER A 1 650 ? -12.754 0.201 -9.698 1.00 90.25 650 SER A C 1
ATOM 4674 O O . SER A 1 650 ? -13.814 -0.101 -9.145 1.00 90.25 650 SER A O 1
ATOM 4676 N N . SER A 1 651 ? -11.752 -0.668 -9.836 1.00 92.12 651 SER A N 1
ATOM 4677 C CA . SER A 1 651 ? -11.686 -1.979 -9.188 1.00 92.12 651 SER A CA 1
ATOM 4678 C C . SER A 1 651 ? -10.267 -2.344 -8.769 1.00 92.12 651 SER A C 1
ATOM 4680 O O . SER A 1 651 ? -9.512 -3.049 -9.455 1.00 92.12 651 SER A O 1
ATOM 4682 N N . GLU A 1 652 ? -9.900 -1.923 -7.569 1.00 95.81 652 GLU A N 1
ATOM 4683 C CA . GLU A 1 652 ? -8.623 -2.278 -6.986 1.00 95.81 652 GLU A CA 1
ATOM 4684 C C . GLU A 1 652 ? -8.556 -3.765 -6.602 1.00 95.81 652 GLU A C 1
ATOM 4686 O O . GLU A 1 652 ? -9.539 -4.447 -6.304 1.00 95.81 652 GLU A O 1
ATOM 4691 N N . THR A 1 653 ? -7.343 -4.314 -6.630 1.00 97.81 653 THR A N 1
ATOM 4692 C CA . THR A 1 653 ? -7.054 -5.687 -6.210 1.00 97.81 653 THR A CA 1
ATOM 4693 C C . THR A 1 653 ? -6.069 -5.672 -5.052 1.00 97.81 653 THR A C 1
ATOM 4695 O O . THR A 1 653 ? -4.912 -5.292 -5.226 1.00 97.81 653 THR A O 1
ATOM 4698 N N . LEU A 1 654 ? -6.494 -6.152 -3.884 1.00 98.56 654 LEU A N 1
ATOM 4699 C CA . LEU A 1 654 ? -5.614 -6.366 -2.737 1.00 98.56 654 LEU A CA 1
ATOM 4700 C C . LEU A 1 654 ? -4.939 -7.733 -2.829 1.00 98.56 654 LEU A C 1
ATOM 4702 O O . LEU A 1 654 ? -5.597 -8.775 -2.803 1.00 98.56 654 LEU A O 1
ATOM 4706 N N . VAL A 1 655 ? -3.612 -7.727 -2.915 1.00 98.38 655 VAL A N 1
ATOM 4707 C CA . VAL A 1 655 ? -2.782 -8.918 -3.088 1.00 98.38 655 VAL A CA 1
ATOM 4708 C C . VAL A 1 655 ? -2.193 -9.361 -1.761 1.00 98.38 655 VAL A C 1
ATOM 4710 O O . VAL A 1 655 ? -1.342 -8.692 -1.177 1.00 98.38 655 VAL A O 1
ATOM 4713 N N . PHE A 1 656 ? -2.582 -10.556 -1.320 1.00 98.25 656 PHE A N 1
ATOM 4714 C CA . PHE A 1 656 ? -2.050 -11.164 -0.108 1.00 98.25 656 PHE A CA 1
ATOM 4715 C C . PHE A 1 656 ? -0.899 -12.105 -0.460 1.00 98.25 656 PHE A C 1
ATOM 4717 O O . PHE A 1 656 ? -1.068 -13.109 -1.167 1.00 98.25 656 PHE A O 1
ATOM 4724 N N . LYS A 1 657 ? 0.295 -11.807 0.059 1.00 94.19 657 LYS A N 1
ATOM 4725 C CA . LYS A 1 657 ? 1.491 -12.621 -0.164 1.00 94.19 657 LYS A CA 1
ATOM 4726 C C . LYS A 1 657 ? 2.412 -12.610 1.048 1.00 94.19 657 LYS A C 1
ATOM 4728 O O . LYS A 1 657 ? 2.821 -11.570 1.533 1.00 94.19 657 LYS A O 1
ATOM 4733 N N . GLY A 1 658 ? 2.798 -13.800 1.507 1.00 95.12 658 GLY A N 1
ATOM 4734 C CA . GLY A 1 658 ? 3.605 -13.965 2.722 1.00 95.12 658 GLY A CA 1
ATOM 4735 C C . GLY A 1 658 ? 2.760 -14.331 3.943 1.00 95.12 658 GLY A C 1
ATOM 4736 O O . GLY A 1 658 ? 1.664 -14.858 3.806 1.00 95.12 658 GLY A O 1
ATOM 4737 N N . TYR A 1 659 ? 3.288 -14.144 5.149 1.00 96.94 659 TYR A N 1
ATOM 4738 C CA . TYR A 1 659 ? 2.582 -14.481 6.390 1.00 96.94 659 TYR A CA 1
ATOM 4739 C C . TYR A 1 659 ? 2.974 -13.519 7.498 1.00 96.94 659 TYR A C 1
ATOM 4741 O O . TYR A 1 659 ? 4.122 -13.082 7.546 1.00 96.94 659 TYR A O 1
ATOM 4749 N N . GLY A 1 660 ? 2.056 -13.301 8.439 1.00 94.69 660 GLY A N 1
ATOM 4750 C CA . GLY A 1 660 ? 2.237 -12.318 9.498 1.00 94.69 660 GLY A CA 1
ATOM 4751 C C . GLY A 1 660 ? 2.304 -10.902 8.940 1.00 94.69 660 GLY A C 1
ATOM 4752 O O . GLY A 1 660 ? 3.171 -10.158 9.384 1.00 94.69 660 GLY A O 1
ATOM 4753 N N . LEU A 1 661 ? 1.432 -10.595 7.971 1.00 96.31 661 LEU A N 1
ATOM 4754 C CA . LEU A 1 661 ? 1.372 -9.297 7.297 1.00 96.31 661 LEU A CA 1
ATOM 4755 C C . LEU A 1 661 ? 1.185 -8.177 8.321 1.00 96.31 661 LEU A C 1
ATOM 4757 O O . LEU A 1 661 ? 2.004 -7.289 8.352 1.00 96.31 661 LEU A O 1
ATOM 4761 N N . GLY A 1 662 ? 0.304 -8.350 9.306 1.00 97.19 662 GLY A N 1
ATOM 4762 C CA . GLY A 1 662 ? 0.083 -7.385 10.387 1.00 97.19 662 GLY A CA 1
ATOM 4763 C C . GLY A 1 662 ? -1.405 -7.103 10.500 1.00 97.19 662 GLY A C 1
ATOM 4764 O O . GLY A 1 662 ? -2.186 -8.031 10.255 1.00 97.19 662 GLY A O 1
ATOM 4765 N N . LYS A 1 663 ? -1.796 -5.897 10.926 1.00 97.69 663 LYS A N 1
ATOM 4766 C CA . LYS A 1 663 ? -3.174 -5.400 10.815 1.00 97.69 663 LYS A CA 1
ATOM 4767 C C . LYS A 1 663 ? -3.254 -4.321 9.734 1.00 97.69 663 LYS A C 1
ATOM 4769 O O . LYS A 1 663 ? -2.919 -3.168 9.998 1.00 97.69 663 LYS A O 1
ATOM 4774 N N . ASP A 1 664 ? -3.828 -4.687 8.597 1.00 98.50 664 ASP A N 1
ATOM 4775 C CA . ASP A 1 664 ? -4.029 -3.790 7.464 1.00 98.50 664 ASP A CA 1
ATOM 4776 C C . ASP A 1 664 ? -5.407 -3.138 7.560 1.00 98.50 664 ASP A C 1
ATOM 4778 O O . ASP A 1 664 ? -6.401 -3.792 7.874 1.00 98.50 664 ASP A O 1
ATOM 4782 N N . THR A 1 665 ? -5.473 -1.837 7.306 1.00 98.44 665 THR A N 1
ATOM 4783 C CA . THR A 1 665 ? -6.722 -1.074 7.240 1.00 98.44 665 THR A CA 1
ATOM 4784 C C . THR A 1 665 ? -7.005 -0.693 5.798 1.00 98.44 665 THR A C 1
ATOM 4786 O O . THR A 1 665 ? -6.157 -0.087 5.147 1.00 98.44 665 THR A O 1
ATOM 4789 N N . VAL A 1 666 ? -8.197 -1.012 5.309 1.00 98.12 666 VAL A N 1
ATOM 4790 C CA . VAL A 1 666 ? -8.608 -0.735 3.932 1.00 98.12 666 VAL A CA 1
ATOM 4791 C C . VAL A 1 666 ? -9.814 0.187 3.962 1.00 98.12 666 VAL A C 1
ATOM 4793 O O . VAL A 1 666 ? -10.840 -0.147 4.543 1.00 98.12 666 VAL A O 1
ATOM 4796 N N . VAL A 1 667 ? -9.682 1.350 3.338 1.00 95.69 667 VAL A N 1
ATOM 4797 C CA . VAL A 1 667 ? -10.713 2.386 3.253 1.00 95.69 667 VAL A CA 1
ATOM 4798 C C . VAL A 1 667 ? -11.272 2.410 1.835 1.00 95.69 667 VAL A C 1
ATOM 4800 O O . VAL A 1 667 ? -10.498 2.273 0.890 1.00 95.69 667 VAL A O 1
ATOM 4803 N N . ASN A 1 668 ? -12.584 2.621 1.701 1.00 93.31 668 ASN A N 1
ATOM 4804 C CA . ASN A 1 668 ? -13.322 2.662 0.431 1.00 93.31 668 ASN A CA 1
ATOM 4805 C C . ASN A 1 668 ? -13.365 1.326 -0.333 1.00 93.31 668 ASN A C 1
ATOM 4807 O O . ASN A 1 668 ? -13.468 1.317 -1.554 1.00 93.31 668 ASN A O 1
ATOM 4811 N N . PHE A 1 669 ? -13.282 0.188 0.365 1.00 95.06 669 PHE A N 1
ATOM 4812 C CA . PHE A 1 669 ? -13.396 -1.111 -0.299 1.00 95.06 669 PHE A CA 1
ATOM 4813 C C . PHE A 1 669 ? -14.819 -1.328 -0.811 1.00 95.06 669 PHE A C 1
ATOM 4815 O O . PHE A 1 669 ? -15.753 -1.444 -0.022 1.00 95.06 669 PHE A O 1
ATOM 4822 N N . THR A 1 670 ? -14.983 -1.419 -2.122 1.00 93.94 670 THR A N 1
ATOM 4823 C CA . THR A 1 670 ? -16.270 -1.586 -2.792 1.00 93.94 670 THR A CA 1
ATOM 4824 C C . THR A 1 670 ? -16.559 -3.061 -3.024 1.00 93.94 670 THR A C 1
ATOM 4826 O O . THR A 1 670 ? -15.870 -3.740 -3.789 1.00 93.94 670 THR A O 1
ATOM 4829 N N . ASP A 1 671 ? -17.611 -3.576 -2.385 1.00 92.56 671 ASP A N 1
ATOM 4830 C CA . ASP A 1 671 ? -17.996 -4.978 -2.508 1.00 92.56 671 ASP A CA 1
ATOM 4831 C C . ASP A 1 671 ? -19.167 -5.232 -3.472 1.00 92.56 671 ASP A C 1
ATOM 4833 O O . ASP A 1 671 ? -19.686 -4.344 -4.149 1.00 92.56 671 ASP A O 1
ATOM 4837 N N . SER A 1 672 ? -19.602 -6.492 -3.548 1.00 86.62 672 SER A N 1
ATOM 4838 C CA . SER A 1 672 ? -20.680 -6.906 -4.446 1.00 86.62 672 SER A CA 1
ATOM 4839 C C . SER A 1 672 ? -22.079 -6.385 -4.106 1.00 86.62 672 SER A C 1
ATOM 4841 O O . SER A 1 672 ? -23.021 -6.641 -4.867 1.00 86.62 672 SER A O 1
ATOM 4843 N N . THR A 1 673 ? -22.244 -5.707 -2.972 1.00 88.25 673 THR A N 1
ATOM 4844 C CA . THR A 1 673 ? -23.519 -5.132 -2.535 1.00 88.25 673 THR A CA 1
ATOM 4845 C C . THR A 1 673 ? -23.692 -3.678 -2.940 1.00 88.25 673 THR A C 1
ATOM 4847 O O . THR A 1 673 ? -24.830 -3.197 -2.877 1.00 88.25 673 THR A O 1
ATOM 4850 N N . SER A 1 674 ? -22.627 -3.032 -3.436 1.00 86.38 674 SER A N 1
ATOM 4851 C CA . SER A 1 674 ? -22.698 -1.657 -3.918 1.00 86.38 674 SER A CA 1
ATOM 4852 C C . SER A 1 674 ? -23.803 -1.480 -4.962 1.00 86.38 674 SER A C 1
ATOM 4854 O O . SER A 1 674 ? -23.998 -2.300 -5.869 1.00 86.38 674 SER A O 1
ATOM 4856 N N . LEU A 1 675 ? -24.569 -0.397 -4.821 1.00 79.94 675 LEU A N 1
ATOM 4857 C CA . LEU A 1 675 ? -25.694 -0.083 -5.708 1.00 79.94 675 LEU A CA 1
ATOM 4858 C C . LEU A 1 675 ? -25.314 0.862 -6.848 1.00 79.94 675 LEU A C 1
ATOM 4860 O O . LEU A 1 675 ? -26.097 1.013 -7.797 1.00 79.94 675 LEU A O 1
ATOM 4864 N N . VAL A 1 676 ? -24.153 1.505 -6.745 1.00 81.31 676 VAL A N 1
ATOM 4865 C CA . VAL A 1 676 ? -23.675 2.511 -7.700 1.00 81.31 676 VAL A CA 1
ATOM 4866 C C . VAL A 1 676 ? -22.480 2.030 -8.511 1.00 81.31 676 VAL A C 1
ATOM 4868 O O . VAL A 1 676 ? -22.329 2.463 -9.657 1.00 81.31 676 VAL A O 1
ATOM 4871 N N . ALA A 1 677 ? -21.664 1.136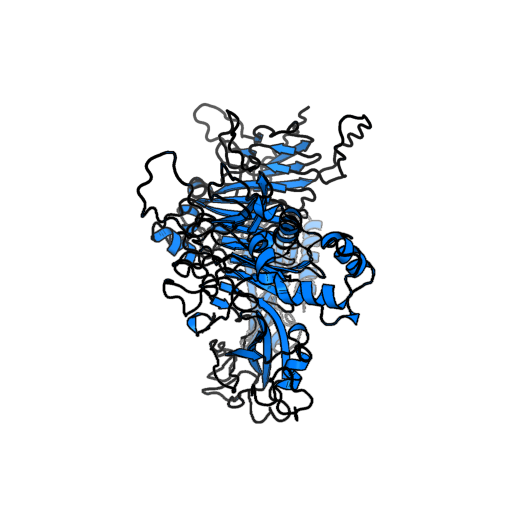 -7.947 1.00 84.06 677 ALA A N 1
ATOM 4872 C CA . ALA A 1 677 ? -20.411 0.740 -8.553 1.00 84.06 677 ALA A CA 1
ATOM 4873 C C . ALA A 1 677 ? -20.639 -0.111 -9.806 1.00 84.06 677 ALA A C 1
ATOM 4875 O O . ALA A 1 677 ? -21.541 -0.954 -9.886 1.00 84.06 677 ALA A O 1
ATOM 4876 N N . THR A 1 678 ? -19.832 0.151 -10.829 1.00 85.75 678 THR A N 1
ATOM 4877 C CA . THR A 1 678 ? -19.860 -0.591 -12.096 1.00 85.75 678 THR A CA 1
ATOM 4878 C C . THR A 1 678 ? -18.794 -1.677 -12.155 1.00 85.75 678 THR A C 1
ATOM 4880 O O . THR A 1 678 ? -19.010 -2.693 -12.823 1.00 85.75 678 THR A O 1
ATOM 4883 N N . GLU A 1 679 ? -17.707 -1.495 -11.410 1.00 87.38 679 GLU A N 1
ATOM 4884 C CA . GLU A 1 679 ? -16.716 -2.512 -11.080 1.00 87.38 679 GLU A CA 1
ATOM 4885 C C . GLU A 1 679 ? -16.603 -2.623 -9.544 1.00 87.38 679 GLU A C 1
ATOM 4887 O O . GLU A 1 679 ? -17.174 -1.806 -8.828 1.00 87.38 679 GLU A O 1
ATOM 4892 N N . ILE A 1 680 ? -15.991 -3.696 -9.034 1.00 92.50 680 ILE A N 1
ATOM 4893 C CA . ILE A 1 680 ? -15.899 -3.985 -7.590 1.00 92.50 680 ILE A CA 1
ATOM 4894 C C . ILE A 1 680 ? -14.497 -4.465 -7.236 1.00 92.50 680 ILE A C 1
ATOM 4896 O O . ILE A 1 680 ? -13.850 -5.144 -8.048 1.00 92.50 680 ILE A O 1
ATOM 4900 N N . ASP A 1 681 ? -14.075 -4.187 -6.009 1.00 96.81 681 ASP A N 1
ATOM 4901 C CA . ASP A 1 681 ? -12.747 -4.530 -5.524 1.00 96.81 681 ASP A CA 1
ATOM 4902 C C . ASP A 1 681 ? -12.583 -6.028 -5.285 1.00 96.81 681 ASP A C 1
ATOM 4904 O O . ASP A 1 681 ? -13.531 -6.781 -5.009 1.00 96.81 681 ASP A O 1
ATOM 4908 N N . LYS A 1 682 ? -11.333 -6.472 -5.414 1.00 97.19 682 LYS A N 1
ATOM 4909 C CA . LYS A 1 682 ? -10.966 -7.886 -5.451 1.00 97.19 682 LYS A CA 1
ATOM 4910 C C . LYS A 1 682 ? -9.919 -8.219 -4.396 1.00 97.19 682 LYS A C 1
ATOM 4912 O O . LYS A 1 682 ? -9.040 -7.424 -4.074 1.00 97.19 682 LYS A O 1
ATOM 4917 N N . LEU A 1 683 ? -9.978 -9.451 -3.904 1.00 98.31 683 LEU A N 1
ATOM 4918 C CA . LEU A 1 683 ? -8.985 -10.056 -3.026 1.00 98.31 683 LEU A CA 1
ATOM 4919 C C . LEU A 1 683 ? -8.230 -11.142 -3.798 1.00 98.31 683 LEU A C 1
ATOM 4921 O O . LEU A 1 683 ? -8.826 -12.071 -4.354 1.00 98.31 683 LEU A O 1
ATOM 4925 N N . ASP A 1 684 ? -6.905 -11.055 -3.808 1.00 98.19 684 ASP A N 1
ATOM 4926 C CA . ASP A 1 684 ? -6.028 -12.042 -4.425 1.00 98.19 684 ASP A CA 1
ATOM 4927 C C . ASP A 1 684 ? -5.328 -12.901 -3.364 1.00 98.19 684 ASP A C 1
ATOM 4929 O O . ASP A 1 684 ? -4.365 -12.493 -2.710 1.00 98.19 684 ASP A O 1
ATOM 4933 N N . PHE A 1 685 ? -5.809 -14.140 -3.236 1.00 98.44 685 PHE A N 1
ATOM 4934 C CA . PHE A 1 685 ? -5.212 -15.193 -2.410 1.00 98.44 685 PHE A CA 1
ATOM 4935 C C . PHE A 1 685 ? -4.494 -16.270 -3.240 1.00 98.44 685 PHE A C 1
ATOM 4937 O O . PHE A 1 685 ? -4.160 -17.343 -2.719 1.00 98.44 685 PHE A O 1
ATOM 4944 N N . THR A 1 686 ? -4.242 -16.034 -4.530 1.00 96.50 686 THR A N 1
ATOM 4945 C CA . THR A 1 686 ? -3.659 -17.032 -5.445 1.00 96.50 686 THR A CA 1
ATOM 4946 C C . THR A 1 686 ? -2.268 -17.502 -5.012 1.00 96.50 686 THR A C 1
ATOM 4948 O O . THR A 1 686 ? -1.863 -18.622 -5.341 1.00 96.50 686 THR A O 1
ATOM 4951 N N . SER A 1 687 ? -1.556 -16.709 -4.201 1.00 95.75 687 SER A N 1
ATOM 4952 C CA . SER A 1 687 ? -0.277 -17.096 -3.592 1.00 95.75 687 SER A CA 1
ATOM 4953 C C . SER A 1 687 ? -0.401 -18.280 -2.611 1.00 95.75 687 SER A C 1
ATOM 4955 O O . SER A 1 687 ? 0.555 -19.045 -2.445 1.00 95.75 687 SER A O 1
ATOM 4957 N N . TYR A 1 688 ? -1.588 -18.493 -2.027 1.00 97.56 688 TYR A N 1
ATOM 4958 C CA . TYR A 1 688 ? -1.904 -19.587 -1.097 1.00 97.56 688 TYR A CA 1
ATOM 4959 C C . TYR A 1 688 ? -2.707 -20.710 -1.768 1.00 97.56 688 TYR A C 1
ATOM 4961 O O . TYR A 1 688 ? -2.460 -21.900 -1.539 1.00 97.56 688 TYR A O 1
ATOM 4969 N N . LEU A 1 689 ? -3.650 -20.351 -2.644 1.00 97.44 689 LEU A N 1
ATOM 4970 C CA . LEU A 1 689 ? -4.601 -21.264 -3.290 1.00 97.44 689 LEU A CA 1
ATOM 4971 C C . LEU A 1 689 ? -3.973 -21.974 -4.503 1.00 97.44 689 LEU A C 1
ATOM 4973 O O . LEU A 1 689 ? -4.363 -21.820 -5.656 1.00 97.44 689 LEU A O 1
ATOM 4977 N N . THR A 1 690 ? -2.956 -22.790 -4.231 1.00 95.81 690 THR A N 1
ATOM 4978 C CA . THR A 1 690 ? -2.061 -23.376 -5.248 1.00 95.81 690 THR A CA 1
ATOM 4979 C C . THR A 1 690 ? -2.345 -24.848 -5.574 1.00 95.81 690 THR A C 1
ATOM 4981 O O . THR A 1 690 ? -1.555 -25.498 -6.271 1.00 95.81 690 THR A O 1
ATOM 4984 N N . SER A 1 691 ? -3.458 -25.404 -5.081 1.00 95.06 691 SER A N 1
ATOM 4985 C CA . SER A 1 691 ? -3.829 -26.808 -5.308 1.00 95.06 691 SER A CA 1
ATOM 4986 C C . SER A 1 691 ? -4.015 -27.085 -6.800 1.00 95.06 691 SER A C 1
ATOM 4988 O O . SER A 1 691 ? -4.566 -26.267 -7.531 1.00 95.06 691 SER A O 1
ATOM 4990 N N . LYS A 1 692 ? -3.593 -28.265 -7.273 1.00 93.56 692 LYS A N 1
ATOM 4991 C CA . LYS A 1 692 ? -3.662 -28.621 -8.701 1.00 93.56 692 LYS A CA 1
ATOM 4992 C C . LYS A 1 692 ? -4.522 -29.842 -8.969 1.00 93.56 692 LYS A C 1
ATOM 4994 O O . LYS A 1 692 ? -4.501 -30.811 -8.205 1.00 93.56 692 LYS A O 1
ATOM 4999 N N . ASN A 1 693 ? -5.203 -29.823 -10.106 1.00 92.06 693 ASN A N 1
ATOM 5000 C CA . ASN A 1 693 ? -5.833 -30.991 -10.696 1.00 92.06 693 ASN A CA 1
ATOM 5001 C C . ASN A 1 693 ? -4.915 -31.617 -11.757 1.00 92.06 693 ASN A C 1
ATOM 5003 O O . ASN A 1 693 ? -3.991 -30.970 -12.245 1.00 92.06 693 ASN A O 1
ATOM 5007 N N . SER A 1 694 ? -5.133 -32.885 -12.107 1.00 91.31 694 SER A N 1
ATOM 5008 C CA . SER A 1 694 ? -4.491 -33.487 -13.280 1.00 91.31 694 SER A CA 1
ATOM 5009 C C . SER A 1 694 ? -5.406 -34.486 -13.970 1.00 91.31 694 SER A C 1
ATOM 5011 O O . SER A 1 694 ? -5.556 -35.613 -13.509 1.00 91.31 694 SER A O 1
ATOM 5013 N N . GLU A 1 695 ? -5.972 -34.140 -15.122 1.00 84.81 695 GLU A N 1
ATOM 5014 C CA . GLU A 1 695 ? -6.925 -35.032 -15.802 1.00 84.81 695 GLU A CA 1
ATOM 5015 C C . GLU A 1 695 ? -6.318 -36.415 -16.120 1.00 84.81 695 GLU A C 1
ATOM 5017 O O . GLU A 1 695 ? -6.950 -37.449 -15.902 1.00 84.81 695 GLU A O 1
ATOM 5022 N N . SER A 1 696 ? -5.051 -36.452 -16.550 1.00 85.38 696 SER A N 1
ATOM 5023 C CA . SER A 1 696 ? -4.344 -37.694 -16.905 1.00 85.38 696 SER A CA 1
ATOM 5024 C C . SER A 1 696 ? -3.504 -38.303 -15.774 1.00 85.38 696 SER A C 1
ATOM 5026 O O . SER A 1 696 ? -2.975 -39.405 -15.927 1.00 85.38 696 SER A O 1
ATOM 5028 N N . GLY A 1 697 ? -3.322 -37.585 -14.661 1.00 81.38 697 GLY A N 1
ATOM 5029 C CA . GLY A 1 697 ? -2.354 -37.922 -13.609 1.00 81.38 697 GLY A CA 1
ATOM 5030 C C . GLY A 1 697 ? -0.893 -37.608 -13.958 1.00 81.38 697 GLY A C 1
ATOM 5031 O O . GLY A 1 697 ? -0.004 -37.848 -13.142 1.00 81.38 697 GLY A O 1
ATOM 5032 N N . SER A 1 698 ? -0.616 -37.061 -15.147 1.00 86.38 698 SER A N 1
ATOM 5033 C CA . SER A 1 698 ? 0.725 -36.615 -15.537 1.00 86.38 698 SER A CA 1
ATOM 5034 C C . SER A 1 698 ? 1.016 -35.187 -15.065 1.00 86.38 698 SER A C 1
ATOM 5036 O O . SER A 1 698 ? 0.102 -34.404 -14.809 1.00 86.38 698 SER A O 1
ATOM 5038 N N . VAL A 1 699 ? 2.302 -34.828 -14.983 1.00 86.81 699 VAL A N 1
ATOM 5039 C CA . VAL A 1 699 ? 2.739 -33.448 -14.688 1.00 86.81 699 VAL A CA 1
ATOM 5040 C C . VAL A 1 699 ? 2.327 -32.483 -15.803 1.00 86.81 699 VAL A C 1
ATOM 5042 O O . VAL A 1 699 ? 1.959 -31.349 -15.528 1.00 86.81 699 VAL A O 1
ATOM 5045 N N . ALA A 1 700 ? 2.334 -32.947 -17.055 1.00 88.88 700 ALA A N 1
ATOM 5046 C CA . ALA A 1 700 ? 2.011 -32.123 -18.217 1.00 88.88 700 ALA A CA 1
ATOM 5047 C C . ALA A 1 700 ? 0.535 -31.697 -18.280 1.00 88.88 700 ALA A C 1
ATOM 5049 O O . ALA A 1 700 ? 0.230 -30.705 -18.929 1.00 88.88 700 ALA A O 1
ATOM 5050 N N . SER A 1 701 ? -0.372 -32.429 -17.624 1.00 88.81 701 SER A N 1
ATOM 5051 C CA . SER A 1 701 ? -1.792 -32.065 -17.536 1.00 88.81 701 SER A CA 1
ATOM 5052 C C . SER A 1 701 ? -2.162 -31.400 -16.212 1.00 88.81 701 SER A C 1
ATOM 5054 O O . SER A 1 701 ? -3.339 -31.398 -15.870 1.00 88.81 701 SER A O 1
ATOM 5056 N N . GLN A 1 702 ? -1.186 -30.943 -15.421 1.00 91.81 702 GLN A N 1
ATOM 5057 C CA . GLN A 1 702 ? -1.491 -30.263 -14.167 1.00 91.81 702 GLN A CA 1
ATOM 5058 C C . GLN A 1 702 ? -1.940 -28.831 -14.425 1.00 91.81 702 GLN A C 1
ATOM 5060 O O . GLN A 1 702 ? -1.194 -28.060 -15.027 1.00 91.81 702 GLN A O 1
ATOM 5065 N N . VAL A 1 703 ? -3.106 -28.468 -13.903 1.00 92.31 703 VAL A N 1
ATOM 5066 C CA . VAL A 1 703 ? -3.594 -27.085 -13.858 1.00 92.31 703 VAL A CA 1
ATOM 5067 C C . VAL A 1 703 ? -4.024 -26.750 -12.434 1.00 92.31 703 VAL A C 1
ATOM 5069 O O . VAL A 1 703 ? -4.395 -27.646 -11.674 1.00 92.31 703 VAL A O 1
ATOM 5072 N N . THR A 1 704 ? -3.897 -25.486 -12.043 1.00 93.31 704 THR A N 1
ATOM 5073 C CA . THR A 1 704 ? -4.390 -25.008 -10.743 1.00 93.31 704 THR A CA 1
ATOM 5074 C C . THR A 1 704 ? -5.913 -25.120 -10.717 1.00 93.31 704 THR A C 1
ATOM 5076 O O . THR A 1 704 ? -6.549 -24.983 -11.759 1.00 93.31 704 THR A O 1
ATOM 5079 N N . TRP A 1 705 ? -6.482 -25.462 -9.562 1.00 93.88 705 TRP A N 1
ATOM 5080 C CA . TRP A 1 705 ? -7.929 -25.382 -9.371 1.00 93.88 705 TRP A CA 1
ATOM 5081 C C . TRP A 1 705 ? -8.369 -23.923 -9.330 1.00 93.88 705 TRP A C 1
ATOM 5083 O O . TRP A 1 705 ? -7.657 -23.097 -8.756 1.00 93.88 705 TRP A O 1
ATOM 5093 N N . ASP A 1 706 ? -9.539 -23.643 -9.889 1.00 94.44 706 ASP A N 1
ATOM 5094 C CA . ASP A 1 706 ? -10.160 -22.326 -9.788 1.00 94.44 706 ASP A CA 1
ATOM 5095 C C . ASP A 1 706 ? -10.412 -21.982 -8.312 1.00 94.44 706 ASP A C 1
ATOM 5097 O O . ASP A 1 706 ? -10.629 -22.866 -7.469 1.00 94.44 706 ASP A O 1
ATOM 5101 N N . VAL A 1 707 ? -10.329 -20.696 -7.998 1.00 97.12 707 VAL A N 1
ATOM 5102 C CA . VAL A 1 707 ? -10.645 -20.165 -6.677 1.00 97.12 707 VAL A CA 1
ATOM 5103 C C . VAL A 1 707 ? -12.157 -20.063 -6.542 1.00 97.12 707 VAL A C 1
ATOM 5105 O O . VAL A 1 707 ? -12.847 -19.666 -7.467 1.00 97.12 707 VAL A O 1
ATOM 5108 N N . THR A 1 708 ? -12.706 -20.443 -5.394 1.00 96.88 708 THR A N 1
ATOM 5109 C CA . THR A 1 708 ? -14.163 -20.402 -5.189 1.00 96.88 708 THR A CA 1
ATOM 5110 C C . THR A 1 708 ? -14.508 -19.861 -3.818 1.00 96.88 708 THR A C 1
ATOM 5112 O O . THR A 1 708 ? -13.784 -20.095 -2.850 1.00 96.88 708 THR A O 1
ATOM 5115 N N . LEU A 1 709 ? -15.637 -19.172 -3.706 1.00 97.19 709 LEU A N 1
ATOM 5116 C CA . LEU A 1 709 ? -16.229 -18.854 -2.421 1.00 97.19 709 LEU A CA 1
ATOM 5117 C C . LEU A 1 709 ? -16.987 -20.079 -1.895 1.00 97.19 709 LEU A C 1
ATOM 5119 O O . LEU A 1 709 ? -17.937 -20.573 -2.503 1.00 97.19 709 LEU A O 1
ATOM 5123 N N . ASN A 1 710 ? -16.581 -20.564 -0.728 1.00 96.69 710 ASN A N 1
ATOM 5124 C CA . ASN A 1 710 ? -17.247 -21.645 -0.024 1.00 96.69 710 ASN A CA 1
ATOM 5125 C C . ASN A 1 710 ? -18.229 -21.088 1.016 1.00 96.69 710 ASN A C 1
ATOM 5127 O O . ASN A 1 710 ? -17.864 -20.292 1.881 1.00 96.69 710 ASN A O 1
ATOM 5131 N N . ALA A 1 711 ? -19.476 -21.553 0.941 1.00 94.06 711 ALA A N 1
ATOM 5132 C CA . ALA A 1 711 ? -20.580 -21.104 1.788 1.00 94.06 711 ALA A CA 1
ATOM 5133 C C . ALA A 1 711 ? -21.044 -22.161 2.805 1.00 94.06 711 ALA A C 1
ATOM 5135 O O . ALA A 1 711 ? -21.993 -21.918 3.555 1.00 94.06 711 ALA A O 1
ATOM 5136 N N . ASP A 1 712 ? -20.432 -23.348 2.820 1.00 94.19 712 ASP A N 1
ATOM 5137 C CA . ASP A 1 712 ? -20.796 -24.414 3.746 1.00 94.19 712 ASP A CA 1
ATOM 5138 C C . ASP A 1 712 ? -19.600 -24.930 4.562 1.00 94.19 712 ASP A C 1
ATOM 5140 O O . ASP A 1 712 ? -18.483 -24.417 4.500 1.00 94.19 712 ASP A O 1
ATOM 5144 N N . ALA A 1 713 ? -19.851 -25.912 5.428 1.00 95.31 713 ALA A N 1
ATOM 5145 C CA . ALA A 1 713 ? -18.819 -26.438 6.312 1.00 95.31 713 ALA A CA 1
ATOM 5146 C C . ALA A 1 713 ? -17.801 -27.340 5.589 1.00 95.31 713 ALA A C 1
ATOM 5148 O O . ALA A 1 713 ? -16.803 -27.702 6.203 1.00 95.31 713 ALA A O 1
ATOM 5149 N N . ALA A 1 714 ? -18.047 -27.778 4.353 1.00 95.44 714 ALA A N 1
ATOM 5150 C CA . ALA A 1 714 ? -17.142 -28.618 3.581 1.00 95.44 714 ALA A CA 1
ATOM 5151 C C . ALA A 1 714 ? -16.147 -27.745 2.803 1.00 95.44 714 ALA A C 1
ATOM 5153 O O . ALA A 1 714 ? -16.418 -27.266 1.712 1.00 95.44 714 ALA A O 1
ATOM 5154 N N . VAL A 1 715 ? -14.952 -27.576 3.362 1.00 96.81 715 VAL A N 1
ATOM 5155 C CA . VAL A 1 715 ? -13.884 -26.782 2.753 1.00 96.81 715 VAL A CA 1
ATOM 5156 C C . VAL A 1 715 ? -13.320 -27.507 1.536 1.00 96.81 715 VAL A C 1
ATOM 5158 O O . VAL A 1 715 ? -12.722 -28.586 1.659 1.00 96.81 715 VAL A O 1
ATOM 5161 N N . ASP A 1 716 ? -13.496 -26.893 0.373 1.00 95.25 716 ASP A N 1
ATOM 5162 C CA . ASP A 1 716 ? -13.010 -27.383 -0.908 1.00 95.25 716 ASP A CA 1
ATOM 5163 C C . ASP A 1 716 ? -11.570 -26.951 -1.202 1.00 95.25 716 ASP A C 1
ATOM 5165 O O . ASP A 1 716 ? -10.958 -26.129 -0.516 1.00 95.25 716 ASP A O 1
ATOM 5169 N N . VAL A 1 717 ? -10.967 -27.579 -2.214 1.00 95.75 717 VAL A N 1
ATOM 5170 C CA . VAL A 1 717 ? -9.638 -27.166 -2.672 1.00 95.75 717 VAL A CA 1
ATOM 5171 C C . VAL A 1 717 ? -9.727 -25.795 -3.323 1.00 95.75 717 VAL A C 1
ATOM 5173 O O . VAL A 1 717 ? -10.632 -25.532 -4.104 1.00 95.75 717 VAL A O 1
ATOM 5176 N N . ASN A 1 718 ? -8.759 -24.943 -3.009 1.00 97.06 718 ASN A N 1
ATOM 5177 C CA . ASN A 1 718 ? -8.685 -23.561 -3.462 1.00 97.06 718 ASN A CA 1
ATOM 5178 C C . ASN A 1 718 ? -9.916 -22.708 -3.100 1.00 97.06 718 ASN A C 1
ATOM 5180 O O . ASN A 1 718 ? -10.164 -21.689 -3.733 1.00 97.06 718 ASN A O 1
ATOM 5184 N N . SER A 1 719 ? -10.664 -23.078 -2.055 1.00 97.75 719 SER A N 1
ATOM 5185 C CA . SER A 1 719 ? -11.801 -22.275 -1.605 1.00 97.75 719 SER A CA 1
ATOM 5186 C C . SER A 1 719 ? -11.412 -21.194 -0.594 1.00 97.75 719 SER A C 1
ATOM 5188 O O . SER A 1 719 ? -10.526 -21.412 0.240 1.00 97.75 719 SER A O 1
ATOM 5190 N N . VAL A 1 720 ? -12.149 -20.087 -0.601 1.00 98.50 720 VAL A N 1
ATOM 5191 C CA . VAL A 1 720 ? -12.166 -19.044 0.429 1.00 98.50 720 VAL A CA 1
ATOM 5192 C C . VAL A 1 720 ? -13.450 -19.191 1.241 1.00 98.50 720 VAL A C 1
ATOM 5194 O O . VAL A 1 720 ? -14.523 -19.323 0.669 1.00 98.50 720 VAL A O 1
ATOM 5197 N N . THR A 1 721 ? -13.371 -19.206 2.569 1.00 98.00 721 THR A N 1
ATOM 5198 C CA . THR A 1 721 ? -14.550 -19.269 3.455 1.00 98.00 721 THR A CA 1
ATOM 5199 C C . THR A 1 721 ? -14.556 -18.074 4.398 1.00 98.00 721 THR A C 1
ATOM 5201 O O . THR A 1 721 ? -13.529 -17.780 5.003 1.00 98.00 721 THR A O 1
ATOM 5204 N N . VAL A 1 722 ? -15.705 -17.425 4.578 1.00 97.06 722 VAL A N 1
ATOM 5205 C CA . VAL A 1 722 ? -15.889 -16.378 5.596 1.00 97.06 722 VAL A CA 1
ATOM 5206 C C . VAL A 1 722 ? -16.702 -16.952 6.754 1.00 97.06 722 VAL A C 1
ATOM 5208 O O . VAL A 1 722 ? -17.727 -17.600 6.544 1.00 97.06 722 VAL A O 1
ATOM 5211 N N . LEU A 1 723 ? -16.225 -16.756 7.981 1.00 96.19 723 LEU A N 1
ATOM 5212 C CA . LEU A 1 723 ? -16.876 -17.186 9.215 1.00 96.19 723 LEU A CA 1
ATOM 5213 C C . LEU A 1 723 ? -16.958 -16.018 10.190 1.00 96.19 723 LEU A C 1
ATOM 5215 O O . LEU A 1 723 ? -15.981 -15.298 10.352 1.00 96.19 723 LEU A O 1
ATOM 5219 N N . THR A 1 724 ? -18.041 -15.934 10.954 1.00 96.31 724 THR A N 1
ATOM 5220 C CA . THR A 1 724 ? -18.130 -15.004 12.085 1.00 96.31 724 THR A CA 1
ATOM 5221 C C . THR A 1 724 ? -17.782 -15.719 13.389 1.00 96.31 724 THR A C 1
ATOM 5223 O O . THR A 1 724 ? -18.447 -16.685 13.782 1.00 96.31 724 THR A O 1
ATOM 5226 N N . GLY A 1 725 ? -16.725 -15.271 14.070 1.00 96.12 725 GLY A N 1
ATOM 5227 C CA . GLY A 1 725 ? -16.352 -15.779 15.389 1.00 96.12 725 GLY A CA 1
ATOM 5228 C C . GLY A 1 725 ? -17.241 -15.184 16.482 1.00 96.12 725 GLY A C 1
ATOM 5229 O O . GLY A 1 725 ? -17.556 -14.007 16.452 1.00 96.12 725 GLY A O 1
ATOM 5230 N N . ALA A 1 726 ? -17.640 -15.974 17.477 1.00 97.25 726 ALA A N 1
ATOM 5231 C CA . ALA A 1 726 ? -18.412 -15.521 18.638 1.00 97.25 726 ALA A CA 1
ATOM 5232 C C . ALA A 1 726 ? -17.478 -15.114 19.793 1.00 97.25 726 ALA A C 1
ATOM 5234 O O . ALA A 1 726 ? -17.434 -15.769 20.843 1.00 97.25 726 ALA A O 1
ATOM 5235 N N . PHE A 1 727 ? -16.681 -14.068 19.581 1.00 97.69 727 PHE A N 1
ATOM 5236 C CA . PHE A 1 727 ? -15.696 -13.593 20.545 1.00 97.69 727 PHE A CA 1
ATOM 5237 C C . PHE A 1 727 ? -16.349 -12.975 21.784 1.00 97.69 727 PHE A C 1
ATOM 5239 O O . PHE A 1 727 ? -17.471 -12.464 21.783 1.00 97.69 727 PHE A O 1
ATOM 5246 N N . THR A 1 728 ? -15.626 -13.064 22.896 1.00 95.62 728 THR A N 1
ATOM 5247 C CA . THR A 1 728 ? -16.040 -12.582 24.216 1.00 95.62 728 THR A CA 1
ATOM 5248 C C . THR A 1 728 ? -14.841 -11.985 24.952 1.00 95.62 728 THR A C 1
ATOM 5250 O O . THR A 1 728 ? -13.721 -11.946 24.449 1.00 95.62 728 THR A O 1
ATOM 5253 N N . THR A 1 729 ? -15.035 -11.555 26.200 1.00 91.31 729 THR A N 1
ATOM 5254 C CA . THR A 1 729 ? -13.928 -11.085 27.046 1.00 91.31 729 THR A CA 1
ATOM 5255 C C . THR A 1 729 ? -12.942 -12.188 27.446 1.00 91.31 729 THR A C 1
ATOM 5257 O O . THR A 1 729 ? -11.842 -11.868 27.896 1.00 91.31 729 THR A O 1
ATOM 5260 N N . THR A 1 730 ? -13.307 -13.470 27.312 1.00 92.44 730 THR A N 1
ATOM 5261 C CA . THR A 1 730 ? -12.413 -14.609 27.586 1.00 92.44 730 THR A CA 1
ATOM 5262 C C . THR A 1 730 ? -11.801 -15.176 26.313 1.00 92.44 730 THR A C 1
ATOM 5264 O O . THR A 1 730 ? -10.584 -15.348 26.247 1.00 92.44 730 THR A O 1
ATOM 5267 N N . ASP A 1 731 ? -12.636 -15.422 25.306 1.00 96.19 731 ASP A N 1
ATOM 5268 C CA . ASP A 1 731 ? -12.200 -15.838 23.975 1.00 96.19 731 ASP A CA 1
ATOM 5269 C C . ASP A 1 731 ? -12.099 -14.586 23.114 1.00 96.19 731 ASP A C 1
ATOM 5271 O O . ASP A 1 731 ? -13.043 -14.218 22.423 1.00 96.19 731 ASP A O 1
ATOM 5275 N N . THR A 1 732 ? -10.977 -13.883 23.231 1.00 97.50 732 THR A N 1
ATOM 5276 C CA . THR A 1 732 ? -10.752 -12.622 22.521 1.00 97.50 732 THR A CA 1
ATOM 5277 C C . THR A 1 732 ? -10.299 -12.864 21.082 1.00 97.50 732 THR A C 1
ATOM 5279 O O . THR A 1 732 ? -9.635 -13.870 20.798 1.00 97.50 732 THR A O 1
ATOM 5282 N N . PHE A 1 733 ? -10.579 -11.903 20.198 1.00 97.62 733 PHE A N 1
ATOM 5283 C CA . PHE A 1 733 ? -10.113 -11.904 18.808 1.00 97.62 733 PHE A CA 1
ATOM 5284 C C . PHE A 1 733 ? -8.585 -11.994 18.714 1.00 97.62 733 PHE A C 1
ATOM 5286 O O . PHE A 1 733 ? -8.052 -12.963 18.186 1.00 97.62 733 PHE A O 1
ATOM 5293 N N . ALA A 1 734 ? -7.864 -11.098 19.400 1.00 95.94 734 ALA A N 1
ATOM 5294 C CA . ALA A 1 734 ? -6.399 -11.145 19.508 1.00 95.94 734 ALA A CA 1
ATOM 5295 C C . ALA A 1 734 ? -5.856 -12.461 20.112 1.00 95.94 734 ALA A C 1
ATOM 5297 O O . ALA A 1 734 ? -4.674 -12.783 20.000 1.00 95.94 734 ALA A O 1
ATOM 5298 N N . GLY A 1 735 ? -6.706 -13.224 20.805 1.00 96.50 735 GLY A N 1
ATOM 5299 C CA . GLY A 1 735 ? -6.358 -14.530 21.339 1.00 96.50 735 GLY A CA 1
ATOM 5300 C C . GLY A 1 735 ? -6.479 -15.671 20.323 1.00 96.50 735 GLY A C 1
ATOM 5301 O O . GLY A 1 735 ? -5.971 -16.757 20.626 1.00 96.50 735 GLY A O 1
ATOM 5302 N N . LEU A 1 736 ? -7.128 -15.474 19.169 1.00 98.06 736 LEU A N 1
ATOM 5303 C CA . LEU A 1 736 ? -7.239 -16.456 18.089 1.00 98.06 736 LEU A CA 1
ATOM 5304 C C . LEU A 1 736 ? -5.892 -16.590 17.371 1.00 98.06 736 LEU A C 1
ATOM 5306 O O . LEU A 1 736 ? -5.525 -15.804 16.509 1.00 98.06 736 LEU A O 1
ATOM 5310 N N . THR A 1 737 ? -5.140 -17.627 17.724 1.00 97.81 737 THR A N 1
ATOM 5311 C CA . THR A 1 737 ? -3.899 -17.981 17.019 1.00 97.81 737 THR A CA 1
ATOM 5312 C C . THR A 1 737 ? -4.164 -19.098 16.018 1.00 97.81 737 THR A C 1
ATOM 5314 O O . THR A 1 737 ? -5.094 -19.882 16.208 1.00 97.81 737 THR A O 1
ATOM 5317 N N . ALA A 1 738 ? -3.282 -19.269 15.030 1.00 98.12 738 ALA A N 1
ATOM 5318 C CA . ALA A 1 738 ? -3.376 -20.372 14.069 1.00 98.12 738 ALA A CA 1
ATOM 5319 C C . ALA A 1 738 ? -3.457 -21.755 14.752 1.00 98.12 738 ALA A C 1
ATOM 5321 O O . ALA A 1 738 ? -4.211 -22.624 14.329 1.00 98.12 738 ALA A O 1
ATOM 5322 N N . SER A 1 739 ? -2.745 -21.941 15.871 1.00 97.75 739 SER A N 1
ATOM 5323 C CA . SER A 1 739 ? -2.810 -23.172 16.671 1.00 97.75 739 SER A CA 1
ATOM 5324 C C . SER A 1 739 ? -4.179 -23.378 17.328 1.00 97.75 739 SER A C 1
ATOM 5326 O O . SER A 1 739 ? -4.689 -24.496 17.339 1.00 97.75 739 SER A O 1
ATOM 5328 N N . LYS A 1 740 ? -4.801 -22.307 17.844 1.00 97.56 740 LYS A N 1
ATOM 5329 C CA . LYS A 1 740 ? -6.152 -22.391 18.416 1.00 97.56 740 LYS A CA 1
ATOM 5330 C C . LYS A 1 740 ? -7.200 -22.658 17.345 1.00 97.56 740 LYS A C 1
ATOM 5332 O O . LYS A 1 740 ? -8.022 -23.537 17.558 1.00 97.56 740 LYS A O 1
ATOM 5337 N N . LEU A 1 741 ? -7.132 -21.968 16.203 1.00 98.19 741 LEU A N 1
ATOM 5338 C CA . LEU A 1 741 ? -8.027 -22.228 15.075 1.00 98.19 741 LEU A CA 1
ATOM 5339 C C . LEU A 1 741 ? -7.924 -23.695 14.640 1.00 98.19 741 LEU A C 1
ATOM 5341 O O . LEU A 1 741 ? -8.928 -24.398 14.619 1.00 98.19 741 LEU A O 1
ATOM 5345 N N . LEU A 1 742 ? -6.701 -24.177 14.385 1.00 97.81 742 LEU A N 1
ATOM 5346 C CA . LEU A 1 742 ? -6.444 -25.559 13.975 1.00 97.81 742 LEU A CA 1
ATOM 5347 C C . LEU A 1 742 ? -6.946 -26.576 15.006 1.00 97.81 742 LEU A C 1
ATOM 5349 O O . LEU A 1 742 ? -7.493 -27.615 14.637 1.00 97.81 742 LEU A O 1
ATOM 5353 N N . ALA A 1 743 ? -6.741 -26.307 16.296 1.00 97.25 743 ALA A N 1
ATOM 5354 C CA . ALA A 1 743 ? -7.212 -27.181 17.361 1.00 97.25 743 ALA A CA 1
ATOM 5355 C C . ALA A 1 743 ? -8.742 -27.179 17.471 1.00 97.25 743 ALA A C 1
ATOM 5357 O O . ALA A 1 743 ? -9.304 -28.237 17.729 1.00 97.25 743 ALA A O 1
ATOM 5358 N N . ALA A 1 744 ? -9.398 -26.036 17.257 1.00 97.62 744 ALA A N 1
ATOM 5359 C CA . ALA A 1 744 ? -10.846 -25.897 17.343 1.00 97.62 744 ALA A CA 1
ATOM 5360 C C . ALA A 1 744 ? -11.566 -26.636 16.206 1.00 97.62 744 ALA A C 1
ATOM 5362 O O . ALA A 1 744 ? -12.462 -27.432 16.486 1.00 97.62 744 ALA A O 1
ATOM 5363 N N . ILE A 1 745 ? -11.149 -26.418 14.949 1.00 97.00 745 ILE A N 1
ATOM 5364 C CA . ILE A 1 745 ? -11.849 -26.932 13.753 1.00 97.00 745 ILE A CA 1
ATOM 5365 C C . ILE A 1 745 ? -11.662 -28.435 13.522 1.00 97.00 745 ILE A C 1
ATOM 5367 O O . ILE A 1 745 ? -12.524 -29.079 12.932 1.00 97.00 745 ILE A O 1
ATOM 5371 N N . ASN A 1 746 ? -10.550 -29.015 13.982 1.00 95.81 746 ASN A N 1
ATOM 5372 C CA . ASN A 1 746 ? -10.227 -30.413 13.705 1.00 95.81 746 ASN A CA 1
ATOM 5373 C C . ASN A 1 746 ? -11.170 -31.395 14.413 1.00 95.81 746 ASN A C 1
ATOM 5375 O O . ASN A 1 746 ? -11.380 -31.297 15.621 1.00 95.81 746 ASN A O 1
ATOM 5379 N N . SER A 1 747 ? -11.611 -32.442 13.708 1.00 91.31 747 SER A N 1
ATOM 5380 C CA . SER A 1 747 ? -12.473 -33.522 14.229 1.00 91.31 747 SER A CA 1
ATOM 5381 C C . SER A 1 747 ? -11.961 -34.260 15.471 1.00 91.31 747 SER A C 1
ATOM 5383 O O . SER A 1 747 ? -12.736 -34.937 16.147 1.00 91.31 747 SER A O 1
ATOM 5385 N N . THR A 1 748 ? -10.679 -34.141 15.826 1.00 91.31 748 THR A N 1
ATOM 5386 C CA . THR A 1 748 ? -10.146 -34.658 17.102 1.00 91.31 748 THR A CA 1
ATOM 5387 C C . THR A 1 748 ? -10.576 -33.857 18.319 1.00 91.31 748 THR A C 1
ATOM 5389 O O . THR A 1 748 ? -10.436 -34.336 19.448 1.00 91.31 748 THR A O 1
ATOM 5392 N N . ASN A 1 749 ? -11.035 -32.625 18.117 1.00 94.81 749 ASN A N 1
ATOM 5393 C CA . ASN A 1 749 ? -11.525 -31.791 19.193 1.00 94.81 749 ASN A CA 1
ATOM 5394 C C . ASN A 1 749 ? -12.813 -32.391 19.773 1.00 94.81 749 ASN A C 1
ATOM 5396 O O . ASN A 1 749 ? -13.755 -32.733 19.066 1.00 94.81 749 ASN A O 1
ATOM 5400 N N . SER A 1 750 ? -12.826 -32.536 21.097 1.00 92.31 750 SER A N 1
ATOM 5401 C CA . SER A 1 750 ? -13.942 -33.099 21.868 1.00 92.31 750 SER A CA 1
ATOM 5402 C C . SER A 1 750 ? -14.635 -32.053 22.751 1.00 92.31 750 SER A C 1
ATOM 5404 O O . SER A 1 750 ? -15.348 -32.413 23.688 1.00 92.31 750 SER A O 1
ATOM 5406 N N . GLY A 1 751 ? -14.404 -30.767 22.467 1.00 92.19 751 GLY A N 1
ATOM 5407 C CA . GLY A 1 751 ? -14.995 -29.614 23.148 1.00 92.19 751 GLY A CA 1
ATOM 5408 C C . GLY A 1 751 ? -14.011 -28.810 24.004 1.00 92.19 751 GLY A C 1
ATOM 5409 O O . GLY A 1 751 ? -14.299 -27.693 24.412 1.00 92.19 751 GLY A O 1
ATOM 5410 N N . SER A 1 752 ? -12.830 -29.354 24.322 1.00 91.94 752 SER A N 1
ATOM 5411 C CA . SER A 1 752 ? -11.854 -28.656 25.178 1.00 91.94 752 SER A CA 1
ATOM 5412 C C . SER A 1 752 ? -11.022 -27.605 24.446 1.00 91.94 752 SER A C 1
ATOM 5414 O O . SER A 1 752 ? -10.358 -26.809 25.105 1.00 91.94 752 SER A O 1
ATOM 5416 N N . ALA A 1 753 ? -10.980 -27.670 23.114 1.00 95.81 753 ALA A N 1
ATOM 5417 C CA . ALA A 1 753 ? -10.247 -26.735 22.267 1.00 95.81 753 ALA A CA 1
ATOM 5418 C C . ALA A 1 753 ? -11.177 -25.787 21.495 1.00 95.81 753 ALA A C 1
ATOM 5420 O O . ALA A 1 753 ? -10.691 -25.044 20.648 1.00 95.81 753 ALA A O 1
ATOM 5421 N N . ASP A 1 754 ? -12.482 -25.815 21.791 1.00 97.00 754 ASP A N 1
ATOM 5422 C CA . ASP A 1 754 ? -13.453 -24.863 21.253 1.00 97.00 754 ASP A CA 1
ATOM 5423 C C . ASP A 1 754 ? -12.992 -23.434 21.552 1.00 97.00 754 ASP A C 1
ATOM 5425 O O . ASP A 1 754 ? -12.438 -23.158 22.623 1.00 97.00 754 ASP A O 1
ATOM 5429 N N . TYR A 1 755 ? -13.208 -22.529 20.602 1.00 97.69 755 TYR A N 1
ATOM 5430 C CA . TYR A 1 755 ? -12.779 -21.145 20.747 1.00 97.69 755 TYR A CA 1
ATOM 5431 C C . TYR A 1 755 ? -13.746 -20.210 20.038 1.00 97.69 755 TYR A C 1
ATOM 5433 O O . TYR A 1 755 ? -13.937 -20.343 18.833 1.00 97.69 755 TYR A O 1
ATOM 5441 N N . ALA A 1 756 ? -14.352 -19.267 20.764 1.00 96.94 756 ALA A N 1
ATOM 5442 C CA . ALA A 1 756 ? -15.246 -18.261 20.180 1.00 96.94 756 ALA A CA 1
ATOM 5443 C C . ALA A 1 756 ? -16.340 -18.874 19.274 1.00 96.94 756 ALA A C 1
ATOM 5445 O O . ALA A 1 756 ? -16.574 -18.426 18.158 1.00 96.94 756 ALA A O 1
ATOM 5446 N N . GLY A 1 757 ? -16.977 -19.966 19.712 1.00 95.56 757 GLY A N 1
ATOM 5447 C CA . GLY A 1 757 ? -18.014 -20.659 18.930 1.00 95.56 757 GLY A CA 1
ATOM 5448 C C . GLY A 1 757 ? -17.506 -21.488 17.740 1.00 95.56 757 GLY A C 1
ATOM 5449 O O . GLY A 1 757 ? -18.301 -22.197 17.125 1.00 95.56 757 GLY A O 1
ATOM 5450 N N . ILE A 1 758 ? -16.203 -21.466 17.453 1.00 97.81 758 ILE A N 1
ATOM 5451 C CA . ILE A 1 758 ? -15.549 -22.355 16.491 1.00 97.81 758 ILE A CA 1
ATOM 5452 C C . ILE A 1 758 ? -15.294 -23.693 17.183 1.00 97.81 758 ILE A C 1
ATOM 5454 O O . ILE A 1 758 ? -14.651 -23.754 18.236 1.00 97.81 758 ILE A O 1
ATOM 5458 N N . VAL A 1 759 ? -15.817 -24.764 16.595 1.00 97.00 759 VAL A N 1
ATOM 5459 C CA . VAL A 1 759 ? -15.817 -26.116 17.159 1.00 97.00 759 VAL A CA 1
ATOM 5460 C C . VAL A 1 759 ? -15.474 -27.151 16.089 1.00 97.00 759 VAL A C 1
ATOM 5462 O O . VAL A 1 759 ? -15.389 -26.842 14.896 1.00 97.00 759 VAL A O 1
ATOM 5465 N N . ALA A 1 760 ? -15.321 -28.410 16.506 1.00 95.25 760 ALA A N 1
ATOM 5466 C CA . ALA A 1 760 ? -15.177 -29.518 15.569 1.00 95.25 760 ALA A CA 1
ATOM 5467 C C . ALA A 1 760 ? -16.371 -29.547 14.602 1.00 95.25 760 ALA A C 1
ATOM 5469 O O . ALA A 1 760 ? -17.527 -29.619 15.026 1.00 95.25 760 ALA A O 1
ATOM 5470 N N . GLY A 1 761 ? -16.085 -29.513 13.303 1.00 92.88 761 GLY A N 1
ATOM 5471 C CA . GLY A 1 761 ? -17.103 -29.528 12.260 1.00 92.88 761 GLY A CA 1
ATOM 5472 C C . GLY A 1 761 ? -17.686 -28.169 11.878 1.00 92.88 761 GLY A C 1
ATOM 5473 O O . GLY A 1 761 ? -18.500 -28.142 10.957 1.00 92.88 761 GLY A O 1
ATOM 5474 N N . THR A 1 762 ? -17.251 -27.061 12.501 1.00 96.75 762 THR A N 1
ATOM 5475 C CA . THR A 1 762 ? -17.458 -25.710 11.940 1.00 96.75 762 THR A CA 1
ATOM 5476 C C . THR A 1 762 ? -16.892 -25.640 10.522 1.00 96.75 762 THR A C 1
ATOM 5478 O O . THR A 1 762 ? -17.552 -25.130 9.626 1.00 96.75 762 THR A O 1
ATOM 5481 N N . LEU A 1 763 ? -15.711 -26.230 10.321 1.00 97.31 763 LEU A N 1
ATOM 5482 C CA . LEU A 1 763 ? -15.125 -26.528 9.019 1.00 97.31 763 LEU A CA 1
ATOM 5483 C C . LEU A 1 763 ? -14.717 -28.003 8.985 1.00 97.31 763 LEU A C 1
ATOM 5485 O O . LEU A 1 763 ? -14.219 -28.535 9.974 1.00 97.31 763 LEU A O 1
ATOM 5489 N N . ASN A 1 764 ? -14.886 -28.648 7.838 1.00 94.62 764 ASN A N 1
ATOM 5490 C CA . ASN A 1 764 ? -14.489 -30.019 7.549 1.00 94.62 764 ASN A CA 1
ATOM 5491 C C . ASN A 1 764 ? -13.785 -30.027 6.197 1.00 94.62 764 ASN A C 1
ATOM 5493 O O . ASN A 1 764 ? -14.348 -29.571 5.208 1.00 94.62 764 ASN A O 1
ATOM 5497 N N . ALA A 1 765 ? -12.578 -30.571 6.127 1.00 94.81 765 ALA A N 1
ATOM 5498 C CA . ALA A 1 765 ? -11.894 -30.737 4.854 1.00 94.81 765 ALA A CA 1
ATOM 5499 C C . ALA A 1 765 ? -12.694 -31.674 3.933 1.00 94.81 765 ALA A C 1
ATOM 5501 O O . ALA A 1 765 ? -13.047 -32.789 4.334 1.00 94.81 765 ALA A O 1
ATOM 5502 N N . ASN A 1 766 ? -12.949 -31.270 2.686 1.00 92.94 766 ASN A N 1
ATOM 5503 C CA . ASN A 1 766 ? -13.547 -32.176 1.715 1.00 92.94 766 ASN A CA 1
ATOM 5504 C C . ASN A 1 766 ? -12.536 -33.277 1.349 1.00 92.94 766 ASN A C 1
ATOM 5506 O O . ASN A 1 766 ? -11.432 -33.025 0.863 1.00 92.94 766 ASN A O 1
ATOM 5510 N N . THR A 1 767 ? -12.924 -34.528 1.596 1.00 89.62 767 THR A N 1
ATOM 5511 C CA . THR A 1 767 ? -12.089 -35.718 1.380 1.00 89.62 767 THR A CA 1
ATOM 5512 C C . THR A 1 767 ? -12.501 -36.544 0.156 1.00 89.62 767 THR A C 1
ATOM 5514 O O . THR A 1 767 ? -12.047 -37.678 -0.027 1.00 89.62 767 THR A O 1
ATOM 5517 N N . GLY A 1 768 ? -13.368 -35.989 -0.694 1.00 89.50 768 GLY A N 1
ATOM 5518 C CA . GLY A 1 768 ? -13.899 -36.637 -1.893 1.00 89.50 768 GLY A CA 1
ATOM 5519 C C . GLY A 1 768 ? -12.919 -36.751 -3.065 1.00 89.50 768 GLY A C 1
ATOM 5520 O O . GLY A 1 768 ? -13.283 -37.320 -4.096 1.00 89.50 768 GLY A O 1
ATOM 5521 N N . TYR A 1 769 ? -11.694 -36.238 -2.935 1.00 92.19 769 TYR A N 1
ATOM 5522 C CA . TYR A 1 769 ? -10.714 -36.211 -4.017 1.00 92.19 769 TYR A CA 1
ATOM 5523 C C . TYR A 1 769 ? -9.952 -37.536 -4.149 1.00 92.19 769 TYR A C 1
ATOM 5525 O O . TYR A 1 769 ? -9.854 -38.352 -3.227 1.00 92.19 769 TYR A O 1
ATOM 5533 N N . THR A 1 770 ? -9.376 -37.761 -5.329 1.00 87.56 770 THR A N 1
ATOM 5534 C CA . THR A 1 770 ? -8.564 -38.946 -5.632 1.00 87.56 770 THR A CA 1
ATOM 5535 C C . THR A 1 770 ? -7.209 -38.542 -6.208 1.00 87.56 770 THR A C 1
ATOM 5537 O O . THR A 1 770 ? -7.023 -37.405 -6.613 1.00 87.56 770 THR A O 1
ATOM 5540 N N . THR A 1 771 ? -6.258 -39.474 -6.272 1.00 83.56 771 THR A N 1
ATOM 5541 C CA . THR A 1 771 ? -4.989 -39.310 -7.018 1.00 83.56 771 THR A CA 1
ATOM 5542 C C . THR A 1 771 ? -4.984 -40.059 -8.349 1.00 83.56 771 THR A C 1
ATOM 5544 O O . THR A 1 771 ? -3.942 -40.222 -8.986 1.00 83.56 771 THR A O 1
ATOM 5547 N N . THR A 1 772 ? -6.139 -40.597 -8.748 1.00 81.88 772 THR A N 1
ATOM 5548 C CA . THR A 1 772 ? -6.286 -41.370 -9.982 1.00 81.88 772 THR A CA 1
ATOM 5549 C C . THR A 1 772 ? -6.851 -40.469 -11.072 1.00 81.88 772 THR A C 1
ATOM 5551 O O . THR A 1 772 ? -7.700 -39.631 -10.796 1.00 81.88 772 THR A O 1
ATOM 5554 N N . ALA A 1 773 ? -6.385 -40.655 -12.309 1.00 78.81 773 ALA A N 1
ATOM 5555 C CA . ALA A 1 773 ? -6.841 -39.897 -13.473 1.00 78.81 773 ALA A CA 1
ATOM 5556 C C . ALA A 1 773 ? -8.380 -39.857 -13.583 1.00 78.81 773 ALA A C 1
ATOM 5558 O O . ALA A 1 773 ? -9.037 -40.897 -13.476 1.00 78.81 773 ALA A O 1
ATOM 5559 N N . GLY A 1 774 ? -8.932 -38.662 -13.815 1.00 74.69 774 GLY A N 1
ATOM 5560 C CA . GLY A 1 774 ? -10.370 -38.386 -13.856 1.00 74.69 774 GLY A CA 1
ATOM 5561 C C . GLY A 1 774 ? -10.746 -37.035 -13.233 1.00 74.69 774 GLY A C 1
ATOM 5562 O O . GLY A 1 774 ? -9.884 -36.277 -12.787 1.00 74.69 774 GLY A O 1
ATOM 5563 N N . ALA A 1 775 ? -12.049 -36.739 -13.191 1.00 69.81 775 ALA A N 1
ATOM 5564 C CA . ALA A 1 775 ? -12.578 -35.598 -12.444 1.00 69.81 775 ALA A CA 1
ATOM 5565 C C . ALA A 1 775 ? -12.296 -35.795 -10.943 1.00 69.81 775 ALA A C 1
ATOM 5567 O O . ALA A 1 775 ? -12.507 -36.893 -10.429 1.00 69.81 775 ALA A O 1
ATOM 5568 N N . LEU A 1 776 ? -11.825 -34.745 -10.258 1.00 84.25 776 LEU A N 1
ATOM 5569 C CA . LEU A 1 776 ? -11.357 -34.765 -8.857 1.00 84.25 776 LEU A CA 1
ATOM 5570 C C . LEU A 1 776 ? -9.985 -35.431 -8.623 1.00 84.25 776 LEU A C 1
ATOM 5572 O O . LEU A 1 776 ? -9.709 -35.905 -7.518 1.00 84.25 776 LEU A O 1
ATOM 5576 N N . ASN A 1 777 ? -9.105 -35.473 -9.632 1.00 89.75 777 ASN A N 1
ATOM 5577 C CA . ASN A 1 777 ? -7.713 -35.885 -9.429 1.00 89.75 777 ASN A CA 1
ATOM 5578 C C . ASN A 1 777 ? -6.883 -34.761 -8.783 1.00 89.75 777 ASN A C 1
ATOM 5580 O O . ASN A 1 777 ? -6.305 -33.939 -9.494 1.00 89.75 777 ASN A O 1
ATOM 5584 N N . LEU A 1 778 ? -6.822 -34.733 -7.453 1.00 92.50 778 LEU A N 1
ATOM 5585 C CA . LEU A 1 778 ? -6.018 -33.795 -6.675 1.00 92.50 778 LEU A CA 1
ATOM 5586 C C . LEU A 1 778 ? -4.557 -34.251 -6.641 1.00 92.50 778 LEU A C 1
ATOM 5588 O O . LEU A 1 778 ? -4.209 -35.293 -6.072 1.00 92.50 778 LEU A O 1
ATOM 5592 N N . VAL A 1 779 ? -3.677 -33.445 -7.230 1.00 90.38 779 VAL A N 1
ATOM 5593 C CA . VAL A 1 779 ? -2.250 -33.755 -7.336 1.00 90.38 779 VAL A CA 1
ATOM 5594 C C . VAL A 1 779 ? -1.643 -33.898 -5.940 1.00 90.38 779 VAL A C 1
ATOM 5596 O O . VAL A 1 779 ? -1.654 -32.976 -5.132 1.00 90.38 779 VAL A O 1
ATOM 5599 N N . GLY A 1 780 ? -1.111 -35.087 -5.646 1.00 87.88 780 GLY A N 1
ATOM 5600 C CA . GLY A 1 780 ? -0.497 -35.393 -4.350 1.00 87.88 780 GLY A CA 1
ATOM 5601 C C . GLY A 1 780 ? -1.473 -35.464 -3.168 1.00 87.88 780 GLY A C 1
ATOM 5602 O O . GLY A 1 780 ? -1.025 -35.695 -2.049 1.00 87.88 780 GLY A O 1
ATOM 5603 N N . GLY A 1 781 ? -2.780 -35.293 -3.393 1.00 89.50 781 GLY A N 1
ATOM 5604 C CA . GLY A 1 781 ? -3.789 -35.250 -2.333 1.00 89.50 781 GLY A CA 1
ATOM 5605 C C . GLY A 1 781 ? -3.746 -34.011 -1.440 1.00 89.50 781 GLY A C 1
ATOM 5606 O O . GLY A 1 781 ? -4.459 -33.988 -0.441 1.00 89.50 781 GLY A O 1
ATOM 5607 N N . ALA A 1 782 ? -2.917 -33.013 -1.755 1.00 90.31 782 ALA A N 1
ATOM 5608 C CA . ALA A 1 782 ? -2.741 -31.820 -0.934 1.00 90.31 782 ALA A CA 1
ATOM 5609 C C . ALA A 1 782 ? -3.759 -30.744 -1.327 1.00 90.31 782 ALA A C 1
ATOM 5611 O O . ALA A 1 782 ? -3.719 -30.245 -2.450 1.00 90.31 782 ALA A O 1
ATOM 5612 N N . GLY A 1 783 ? -4.659 -30.411 -0.404 1.00 94.81 783 GLY A N 1
ATOM 5613 C CA . GLY A 1 783 ? -5.616 -29.319 -0.538 1.00 94.81 783 GLY A CA 1
ATOM 5614 C C . GLY A 1 783 ? -5.170 -28.091 0.248 1.00 94.81 783 GLY A C 1
ATOM 5615 O O . GLY A 1 783 ? -4.605 -28.215 1.340 1.00 94.81 783 GLY A O 1
ATOM 5616 N N . LYS A 1 784 ? -5.428 -26.917 -0.323 1.00 97.25 784 LYS A N 1
ATOM 5617 C CA . LYS A 1 784 ? -5.242 -25.596 0.283 1.00 97.25 784 LYS A CA 1
ATOM 5618 C C . LYS A 1 784 ? -6.561 -24.841 0.277 1.00 97.25 784 LYS A C 1
ATOM 5620 O O . LYS A 1 784 ? -7.333 -25.008 -0.659 1.00 97.25 784 LYS A O 1
ATOM 5625 N N . ALA A 1 785 ? -6.798 -24.036 1.300 1.00 98.44 785 ALA A N 1
ATOM 5626 C CA . ALA A 1 785 ? -7.950 -23.149 1.401 1.00 98.44 785 ALA A CA 1
ATOM 5627 C C . ALA A 1 785 ? -7.581 -21.921 2.235 1.00 98.44 785 ALA A C 1
ATOM 5629 O O . ALA A 1 785 ? -6.615 -21.961 2.999 1.00 98.44 785 ALA A O 1
ATOM 5630 N N . VAL A 1 786 ? -8.366 -20.857 2.115 1.00 98.75 786 VAL A N 1
ATOM 5631 C CA . VAL A 1 786 ? -8.257 -19.660 2.951 1.00 98.75 786 VAL A CA 1
ATOM 5632 C C . VAL A 1 786 ? -9.540 -19.502 3.761 1.00 98.75 786 VAL A C 1
ATOM 5634 O O . VAL A 1 786 ? -10.636 -19.763 3.269 1.00 98.75 786 VAL A O 1
ATOM 5637 N N . VAL A 1 787 ? -9.406 -19.104 5.023 1.00 98.69 787 VAL A N 1
ATOM 5638 C CA . VAL A 1 787 ? -10.538 -18.755 5.884 1.00 98.69 787 VAL A CA 1
ATOM 5639 C C . VAL A 1 787 ? -10.339 -17.367 6.477 1.00 98.69 787 VAL A C 1
ATOM 5641 O O . VAL A 1 787 ? -9.283 -17.080 7.040 1.00 98.69 787 VAL A O 1
ATOM 5644 N N . LEU A 1 788 ? -11.364 -16.529 6.363 1.00 98.62 788 LEU A N 1
ATOM 5645 C CA . LEU A 1 788 ? -11.475 -15.242 7.035 1.00 98.62 788 LEU A CA 1
ATOM 5646 C C . LEU A 1 788 ? -12.379 -15.444 8.252 1.00 98.62 788 LEU A C 1
ATOM 5648 O O . LEU A 1 788 ? -13.504 -15.924 8.115 1.00 98.62 788 LEU A O 1
ATOM 5652 N N . VAL A 1 789 ? -11.876 -15.126 9.443 1.00 98.56 789 VAL A N 1
ATOM 5653 C CA . VAL A 1 789 ? -12.654 -15.168 10.686 1.00 98.56 789 VAL A CA 1
ATOM 5654 C C . VAL A 1 789 ? -12.917 -13.742 11.141 1.00 98.56 789 VAL A C 1
ATOM 5656 O O . VAL A 1 789 ? -12.010 -13.083 11.641 1.00 98.56 789 VAL A O 1
ATOM 5659 N N . GLU A 1 790 ? -14.150 -13.294 10.968 1.00 97.88 790 GLU A N 1
ATOM 5660 C CA . GLU A 1 790 ? -14.648 -11.977 11.353 1.00 97.88 790 GLU A CA 1
ATOM 5661 C C . GLU A 1 790 ? -14.800 -11.846 12.868 1.00 97.88 790 GLU A C 1
ATOM 5663 O O . GLU A 1 790 ? -15.255 -12.775 13.555 1.00 97.88 790 GLU A O 1
ATOM 5668 N N . ASN A 1 791 ? -14.445 -10.676 13.383 1.00 97.31 791 ASN A N 1
ATOM 5669 C CA . ASN A 1 791 ? -14.630 -10.277 14.762 1.00 97.31 791 ASN A CA 1
ATOM 5670 C C . ASN A 1 791 ? -16.046 -9.726 14.994 1.00 97.31 791 ASN A C 1
ATOM 5672 O O . ASN A 1 791 ? -16.302 -8.556 14.780 1.00 97.31 791 ASN A O 1
ATOM 5676 N N . ASN A 1 792 ? -16.947 -10.512 15.582 1.00 95.56 792 ASN A N 1
ATOM 5677 C CA . ASN A 1 792 ? -18.300 -10.048 15.939 1.00 95.56 792 ASN A CA 1
ATOM 5678 C C . ASN A 1 792 ? -18.380 -8.928 17.006 1.00 95.56 792 ASN A C 1
ATOM 5680 O O . ASN A 1 792 ? -19.468 -8.636 17.509 1.00 95.56 792 ASN A O 1
ATOM 5684 N N . LEU A 1 793 ? -17.240 -8.438 17.499 1.00 95.62 793 LEU A N 1
ATOM 5685 C CA . LEU A 1 793 ? -17.150 -7.301 18.415 1.00 95.62 793 LEU A CA 1
ATOM 5686 C C . LEU A 1 793 ? -16.579 -6.050 17.732 1.00 95.62 793 LEU A C 1
ATOM 5688 O O . LEU A 1 793 ? -16.444 -5.043 18.423 1.00 95.62 793 LEU A O 1
ATOM 5692 N N . ASN A 1 794 ? -16.183 -6.150 16.460 1.00 95.31 794 ASN A N 1
ATOM 5693 C CA . ASN A 1 794 ? -15.730 -5.067 15.597 1.00 95.31 794 ASN A CA 1
ATOM 5694 C C . ASN A 1 794 ? -15.954 -5.503 14.142 1.00 95.31 794 ASN A C 1
ATOM 5696 O O . ASN A 1 794 ? -15.106 -6.196 13.570 1.00 95.31 794 ASN A O 1
ATOM 5700 N N . ASP A 1 795 ? -17.119 -5.158 13.611 1.00 95.31 795 ASP A N 1
ATOM 5701 C CA . ASP A 1 795 ? -17.548 -5.528 12.263 1.00 95.31 795 ASP A CA 1
ATOM 5702 C C . ASP A 1 795 ? -16.520 -5.042 11.219 1.00 95.31 795 ASP A C 1
ATOM 5704 O O . ASP A 1 795 ? -15.817 -4.050 11.417 1.00 95.31 795 ASP A O 1
ATOM 5708 N N . GLY A 1 796 ? -16.319 -5.833 10.163 1.00 95.81 796 GLY A N 1
ATOM 5709 C CA . GLY A 1 796 ? -15.280 -5.591 9.155 1.00 95.81 796 GLY A CA 1
ATOM 5710 C C . GLY A 1 796 ? -13.841 -5.990 9.515 1.00 95.81 796 GLY A C 1
ATOM 5711 O O . GLY A 1 796 ? -12.977 -5.951 8.636 1.00 95.81 796 GLY A O 1
ATOM 5712 N N . GLU A 1 797 ? -13.549 -6.426 10.751 1.00 98.06 797 GLU A N 1
ATOM 5713 C CA . GLU A 1 797 ? -12.215 -6.909 11.151 1.00 98.06 797 GLU A CA 1
ATOM 5714 C C . GLU A 1 797 ? -12.089 -8.439 11.023 1.00 98.06 797 GLU A C 1
ATOM 5716 O O . GLU A 1 797 ? -12.731 -9.205 11.745 1.00 98.06 797 GLU A O 1
ATOM 5721 N N . TYR A 1 798 ? -11.190 -8.910 10.154 1.00 98.62 798 TYR A N 1
ATOM 5722 C CA . TYR A 1 798 ? -11.003 -10.326 9.829 1.00 98.62 798 TYR A CA 1
ATOM 5723 C C . TYR A 1 798 ? -9.589 -10.812 10.139 1.00 98.62 798 TYR A C 1
ATOM 5725 O O . TYR A 1 798 ? -8.602 -10.229 9.701 1.00 98.62 798 TYR A O 1
ATOM 5733 N N . ALA A 1 799 ? -9.471 -11.955 10.816 1.00 98.62 799 ALA A N 1
ATOM 5734 C CA . ALA A 1 799 ? -8.222 -12.710 10.885 1.00 98.62 799 ALA A CA 1
ATOM 5735 C C . ALA A 1 799 ? -8.188 -13.742 9.751 1.00 98.62 799 ALA A C 1
ATOM 5737 O O . ALA A 1 799 ? -9.059 -14.613 9.672 1.00 98.62 799 ALA A O 1
ATOM 5738 N N . VAL A 1 800 ? -7.177 -13.665 8.886 1.00 98.81 800 VAL A N 1
ATOM 5739 C CA . VAL A 1 800 ? -7.092 -14.454 7.650 1.00 98.81 800 VAL A CA 1
ATOM 5740 C C . VAL A 1 800 ? -6.085 -15.589 7.808 1.00 98.81 800 VAL A C 1
ATOM 5742 O O . VAL A 1 800 ? -4.934 -15.366 8.188 1.00 98.81 800 VAL A O 1
ATOM 5745 N N . PHE A 1 801 ? -6.487 -16.824 7.506 1.00 98.81 801 PHE A N 1
ATOM 5746 C CA . PHE A 1 801 ? -5.641 -18.009 7.659 1.00 98.81 801 PHE A CA 1
ATOM 5747 C C . PHE A 1 801 ? -5.587 -18.857 6.392 1.00 98.81 801 PHE A C 1
ATOM 5749 O O . PHE A 1 801 ? -6.613 -19.146 5.785 1.00 98.81 801 PHE A O 1
ATOM 5756 N N . GLU A 1 802 ? -4.398 -19.364 6.069 1.00 98.69 802 GLU A N 1
ATOM 5757 C CA . GLU A 1 802 ? -4.241 -20.494 5.156 1.00 98.69 802 GLU A CA 1
ATOM 5758 C C . GLU A 1 802 ? -4.489 -21.804 5.922 1.00 98.69 802 GLU A C 1
ATOM 5760 O O . GLU A 1 802 ? -3.907 -22.040 6.985 1.00 98.69 802 GLU A O 1
ATOM 5765 N N . LEU A 1 803 ? -5.305 -22.689 5.355 1.00 98.38 803 LEU A N 1
ATOM 5766 C CA . LEU A 1 803 ? -5.495 -24.067 5.793 1.00 98.38 803 LEU A CA 1
ATOM 5767 C C . LEU A 1 803 ? -4.872 -25.033 4.783 1.00 98.38 803 LEU A C 1
ATOM 5769 O O . LEU A 1 803 ? -5.022 -24.875 3.572 1.00 98.38 803 LEU A O 1
ATOM 5773 N N . ALA A 1 804 ? -4.225 -26.089 5.279 1.00 96.69 804 ALA A N 1
ATOM 5774 C CA . ALA A 1 804 ? -3.784 -27.204 4.443 1.00 96.69 804 ALA A CA 1
ATOM 5775 C C . ALA A 1 804 ? -4.361 -28.524 4.942 1.00 96.69 804 ALA A C 1
ATOM 5777 O O . ALA A 1 804 ? -4.316 -28.826 6.139 1.00 96.69 804 ALA A O 1
ATOM 5778 N N . PHE A 1 805 ? -4.836 -29.357 4.024 1.00 95.25 805 PHE A N 1
ATOM 5779 C CA . PHE A 1 805 ? -5.460 -30.637 4.340 1.00 95.25 805 PHE A CA 1
ATOM 5780 C C . PHE A 1 805 ? -5.095 -31.725 3.334 1.00 95.25 805 PHE A C 1
ATOM 5782 O O . PHE A 1 805 ? -4.557 -31.471 2.256 1.00 95.25 805 PHE A O 1
ATOM 5789 N N . ASN A 1 806 ? -5.390 -32.970 3.706 1.00 92.62 806 ASN A N 1
ATOM 5790 C CA . ASN A 1 806 ? -5.342 -34.088 2.778 1.00 92.62 806 ASN A CA 1
ATOM 5791 C C . ASN A 1 806 ? -6.754 -34.351 2.243 1.00 92.62 806 ASN A C 1
ATOM 5793 O O . ASN A 1 806 ? -7.625 -34.811 2.985 1.00 92.62 806 ASN A O 1
ATOM 5797 N N . GLY A 1 807 ? -6.964 -34.071 0.958 1.00 91.94 807 GLY A N 1
ATOM 5798 C CA . GLY A 1 807 ? -8.259 -34.205 0.291 1.00 91.94 807 GLY A CA 1
ATOM 5799 C C . GLY A 1 807 ? -8.649 -35.645 -0.057 1.00 91.94 807 GLY A C 1
ATOM 5800 O O . GLY A 1 807 ? -9.680 -35.855 -0.685 1.00 91.94 807 GLY A O 1
ATOM 5801 N N . ILE A 1 808 ? -7.851 -36.652 0.311 1.00 89.94 808 ILE A N 1
ATOM 5802 C CA . ILE A 1 808 ? -8.122 -38.062 0.004 1.00 89.94 808 ILE A CA 1
ATOM 5803 C C . ILE A 1 808 ? -8.620 -38.787 1.260 1.00 89.94 808 ILE A C 1
ATOM 5805 O O . ILE A 1 808 ? -7.864 -39.015 2.210 1.00 89.94 808 ILE A O 1
ATOM 5809 N N . ALA A 1 809 ? -9.869 -39.264 1.225 1.00 82.25 809 ALA A N 1
ATOM 5810 C CA . ALA A 1 809 ? -10.528 -39.945 2.347 1.00 82.25 809 ALA A CA 1
ATOM 5811 C C . ALA A 1 809 ? -9.734 -41.114 2.951 1.00 82.25 809 ALA A C 1
ATOM 5813 O O . ALA A 1 809 ? -9.725 -41.302 4.163 1.00 82.25 809 ALA A O 1
ATOM 5814 N N . ALA A 1 810 ? -9.033 -41.902 2.130 1.00 78.06 810 ALA A N 1
ATOM 5815 C CA . ALA A 1 810 ? -8.270 -43.057 2.615 1.00 78.06 810 ALA A CA 1
ATOM 5816 C C . ALA A 1 810 ? -7.075 -42.678 3.510 1.00 78.06 810 ALA A C 1
ATOM 5818 O O . ALA A 1 810 ? -6.572 -43.524 4.249 1.00 78.06 810 ALA A O 1
ATOM 5819 N N . THR A 1 811 ? -6.603 -41.434 3.423 1.00 75.62 811 THR A N 1
ATOM 5820 C CA . THR A 1 811 ? -5.431 -40.933 4.152 1.00 75.62 811 THR A CA 1
ATOM 5821 C C . THR A 1 811 ? -5.773 -39.865 5.185 1.00 75.62 811 THR A C 1
ATOM 5823 O O . THR A 1 811 ? -4.919 -39.522 5.999 1.00 75.62 811 THR A O 1
ATOM 5826 N N . ASN A 1 812 ? -7.015 -39.379 5.200 1.00 78.88 812 ASN A N 1
ATOM 5827 C CA . ASN A 1 812 ? -7.516 -38.432 6.187 1.00 78.88 812 ASN A CA 1
ATOM 5828 C C . ASN A 1 812 ? -8.186 -39.179 7.359 1.00 78.88 812 ASN A C 1
ATOM 5830 O O . ASN A 1 812 ? -9.404 -39.310 7.428 1.00 78.88 812 ASN A O 1
ATOM 5834 N N . THR A 1 813 ? -7.376 -39.780 8.241 1.00 70.38 813 THR A N 1
ATOM 5835 C CA . THR A 1 813 ? -7.879 -40.677 9.307 1.00 70.38 813 THR A CA 1
ATOM 5836 C C . THR A 1 813 ? -7.758 -40.119 10.723 1.00 70.38 813 THR A C 1
ATOM 5838 O O . THR A 1 813 ? -8.152 -40.797 11.671 1.00 70.38 813 THR A O 1
ATOM 5841 N N . THR A 1 814 ? -7.147 -38.946 10.898 1.00 72.25 814 THR A N 1
ATOM 5842 C CA . THR A 1 814 ? -6.790 -38.432 12.231 1.00 72.25 814 THR A CA 1
ATOM 5843 C C . THR A 1 814 ? -7.121 -36.975 12.478 1.00 72.25 814 THR A C 1
ATOM 5845 O O . THR A 1 814 ? -7.224 -36.642 13.641 1.00 72.25 814 THR A O 1
ATOM 5848 N N . ALA A 1 815 ? -7.220 -36.115 11.468 1.00 86.00 815 ALA A N 1
ATOM 5849 C CA . ALA A 1 815 ? -7.535 -34.695 11.619 1.00 86.00 815 ALA A CA 1
ATOM 5850 C C . ALA A 1 815 ? -7.909 -34.148 10.242 1.00 86.00 815 ALA A C 1
ATOM 5852 O O . ALA A 1 815 ? -7.220 -34.476 9.274 1.00 86.00 815 ALA A O 1
ATOM 5853 N N . ASP A 1 816 ? -8.950 -33.322 10.163 1.00 91.12 816 ASP A N 1
ATOM 5854 C CA . ASP A 1 816 ? -9.427 -32.781 8.888 1.00 91.12 816 ASP A CA 1
ATOM 5855 C C . ASP A 1 816 ? -8.366 -31.894 8.233 1.00 91.12 816 ASP A C 1
ATOM 5857 O O . ASP A 1 816 ? -8.080 -32.042 7.045 1.00 91.12 816 ASP A O 1
ATOM 5861 N N . PHE A 1 817 ? -7.712 -31.047 9.030 1.00 96.12 817 PHE A N 1
ATOM 5862 C CA . PHE A 1 817 ? -6.682 -30.109 8.608 1.00 96.12 817 PHE A CA 1
ATOM 5863 C C . PHE A 1 817 ? -5.335 -30.443 9.248 1.00 96.12 817 PHE A C 1
ATOM 5865 O O . PHE A 1 817 ? -5.213 -30.713 10.444 1.00 96.12 817 PHE A O 1
ATOM 5872 N N . SER A 1 818 ? -4.292 -30.387 8.426 1.00 94.50 818 SER A N 1
ATOM 5873 C CA . SER A 1 818 ? -2.912 -30.668 8.820 1.00 94.50 818 SER A CA 1
ATOM 5874 C C . SER A 1 818 ? -2.187 -29.441 9.371 1.00 94.50 818 SER A C 1
ATOM 5876 O O . SER A 1 818 ? -1.379 -29.576 10.290 1.00 94.50 818 SER A O 1
ATOM 5878 N N . THR A 1 819 ? -2.487 -28.250 8.845 1.00 96.56 819 THR A N 1
ATOM 5879 C CA . THR A 1 819 ? -1.913 -26.978 9.297 1.00 96.56 819 THR A CA 1
ATOM 5880 C C . THR A 1 819 ? -2.928 -25.850 9.165 1.00 96.56 819 THR A C 1
ATOM 5882 O O . THR A 1 819 ? -3.769 -25.872 8.267 1.00 96.56 819 THR A O 1
ATOM 5885 N N . ALA A 1 820 ? -2.785 -24.850 10.031 1.00 98.19 820 ALA A N 1
ATOM 5886 C CA . ALA A 1 820 ? -3.313 -23.509 9.829 1.00 98.19 820 ALA A CA 1
ATOM 5887 C C . ALA A 1 820 ? -2.152 -22.521 9.979 1.00 98.19 820 ALA A C 1
ATOM 5889 O O . ALA A 1 820 ? -1.276 -22.737 10.827 1.00 98.19 820 ALA A O 1
ATOM 5890 N N . GLN A 1 821 ? -2.143 -21.453 9.190 1.00 98.50 821 GLN A N 1
ATOM 5891 C CA . GLN A 1 821 ? -1.125 -20.409 9.257 1.00 98.50 821 GLN A CA 1
ATOM 5892 C C . GLN A 1 821 ? -1.777 -19.037 9.104 1.00 98.50 821 GLN A C 1
ATOM 5894 O O . GLN A 1 821 ? -2.585 -18.844 8.206 1.00 98.50 821 GLN A O 1
ATOM 5899 N N . LEU A 1 822 ? -1.453 -18.100 10.000 1.00 98.50 822 LEU A N 1
ATOM 5900 C CA . LEU A 1 822 ? -1.983 -16.736 9.941 1.00 98.50 822 LEU A CA 1
ATOM 5901 C C . LEU A 1 822 ? -1.327 -15.992 8.774 1.00 98.50 822 LEU A C 1
ATOM 5903 O O . LEU A 1 822 ? -0.100 -15.877 8.737 1.00 98.50 822 LEU A O 1
ATOM 5907 N N . ILE A 1 823 ? -2.152 -15.504 7.854 1.00 98.69 823 ILE A N 1
ATOM 5908 C CA . ILE A 1 823 ? -1.755 -14.597 6.779 1.00 98.69 823 ILE A CA 1
ATOM 5909 C C . ILE A 1 823 ? -1.609 -13.199 7.378 1.00 98.69 823 ILE A C 1
ATOM 5911 O O . ILE A 1 823 ? -0.495 -12.697 7.446 1.00 98.69 823 ILE A O 1
ATOM 5915 N N . GLY A 1 824 ? -2.680 -12.647 7.944 1.00 98.31 824 GLY A N 1
ATOM 5916 C CA . GLY A 1 824 ? -2.704 -11.323 8.565 1.00 98.31 824 GLY A CA 1
ATOM 5917 C C . GLY A 1 824 ? -4.072 -11.023 9.172 1.00 98.31 824 GLY A C 1
ATOM 5918 O O . GLY A 1 824 ? -4.930 -11.909 9.245 1.00 98.31 824 GLY A O 1
ATOM 5919 N N . VAL A 1 825 ? -4.256 -9.788 9.620 1.00 98.56 825 VAL A N 1
ATOM 5920 C CA . VAL A 1 825 ? -5.547 -9.208 9.987 1.00 98.56 825 VAL A CA 1
ATOM 5921 C C . VAL A 1 825 ? -5.843 -8.093 8.993 1.00 98.56 825 VAL A C 1
ATOM 5923 O O . VAL A 1 825 ? -4.949 -7.320 8.678 1.00 98.56 825 VAL A O 1
ATOM 5926 N N . VAL A 1 826 ? -7.078 -8.014 8.513 1.00 98.56 826 VAL A N 1
ATOM 5927 C CA . VAL A 1 826 ? -7.545 -6.929 7.643 1.00 98.56 826 VAL A CA 1
ATOM 5928 C C . VAL A 1 826 ? -8.809 -6.323 8.237 1.00 98.56 826 VAL A C 1
ATOM 5930 O O . VAL A 1 826 ? -9.641 -7.052 8.775 1.00 98.56 826 VAL A O 1
ATOM 5933 N N . ASP A 1 827 ? -8.923 -5.005 8.189 1.00 98.12 827 ASP A N 1
ATOM 5934 C CA . ASP A 1 827 ? -10.048 -4.232 8.705 1.00 98.12 827 ASP A CA 1
ATOM 5935 C C . ASP A 1 827 ? -10.591 -3.335 7.590 1.00 98.12 827 ASP A C 1
ATOM 5937 O O . ASP A 1 827 ? -9.908 -2.407 7.151 1.00 98.12 827 ASP A O 1
ATOM 5941 N N . PHE A 1 828 ? -11.795 -3.648 7.115 1.00 97.56 828 PHE A N 1
ATOM 5942 C CA . PHE A 1 828 ? -12.482 -2.893 6.063 1.00 97.56 828 PHE A CA 1
ATOM 5943 C C . PHE A 1 828 ? -13.417 -1.810 6.623 1.00 97.56 828 PHE A C 1
ATOM 5945 O O . PHE A 1 828 ? -14.050 -1.090 5.860 1.00 97.56 828 PHE A O 1
ATOM 5952 N N . GLY A 1 829 ? -13.519 -1.688 7.951 1.00 95.75 829 GLY A N 1
ATOM 5953 C CA . GLY A 1 829 ? -14.390 -0.731 8.631 1.00 95.75 829 GLY A CA 1
ATOM 5954 C C . GLY A 1 829 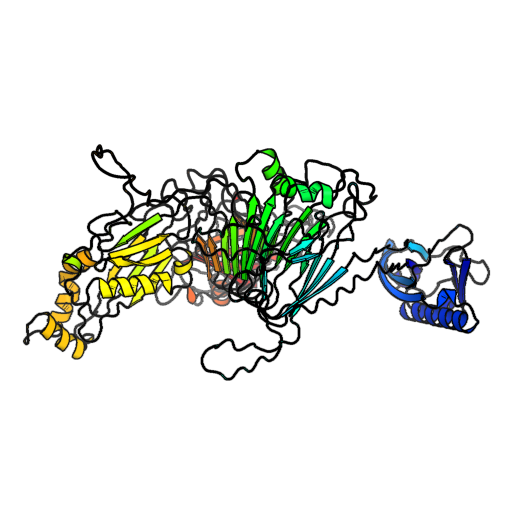? -15.851 -1.170 8.781 1.00 95.75 829 GLY A C 1
ATOM 5955 O O . GLY A 1 829 ? -16.503 -0.680 9.697 1.00 95.75 829 GLY A O 1
ATOM 5956 N N . ASP A 1 830 ? -16.351 -2.072 7.936 1.00 95.75 830 ASP A N 1
ATOM 5957 C CA . ASP A 1 830 ? -17.655 -2.747 8.061 1.00 95.75 830 ASP A CA 1
ATOM 5958 C C . ASP A 1 830 ? -17.589 -4.109 7.329 1.00 95.75 830 ASP A C 1
ATOM 5960 O O . ASP A 1 830 ? -16.599 -4.441 6.662 1.00 95.75 830 ASP A O 1
ATOM 5964 N N . ASN A 1 831 ? -18.616 -4.937 7.491 1.00 93.81 831 ASN A N 1
ATOM 5965 C CA . ASN A 1 831 ? -18.676 -6.303 6.999 1.00 93.81 831 ASN A CA 1
ATOM 5966 C C . ASN A 1 831 ? -18.635 -6.367 5.468 1.00 93.81 831 ASN A C 1
ATOM 5968 O O . ASN A 1 831 ? -19.459 -5.777 4.775 1.00 93.81 831 ASN A O 1
ATOM 5972 N N . VAL A 1 832 ? -17.734 -7.197 4.940 1.00 94.12 832 VAL A N 1
ATOM 5973 C CA . VAL A 1 832 ? -17.599 -7.438 3.501 1.00 94.12 832 VAL A CA 1
ATOM 5974 C C . VAL A 1 832 ? -18.463 -8.620 3.069 1.00 94.12 832 VAL A C 1
ATOM 5976 O O . VAL A 1 832 ? -18.357 -9.733 3.596 1.00 94.12 832 VAL A O 1
ATOM 5979 N N . VAL A 1 833 ? -19.260 -8.424 2.023 1.00 93.19 833 VAL A N 1
ATOM 5980 C CA . VAL A 1 833 ? -20.019 -9.479 1.351 1.00 93.19 833 VAL A CA 1
ATOM 5981 C C . VAL A 1 833 ? -19.310 -9.889 0.065 1.00 93.19 833 VAL A C 1
ATOM 5983 O O . VAL A 1 833 ? -19.441 -9.262 -0.987 1.00 93.19 833 VAL A O 1
ATOM 5986 N N . LEU A 1 834 ? -18.592 -11.010 0.147 1.00 93.75 834 LEU A N 1
ATOM 5987 C CA . LEU A 1 834 ? -17.861 -11.576 -0.984 1.00 93.75 834 LEU A CA 1
ATOM 5988 C C . LEU A 1 834 ? -18.761 -12.366 -1.943 1.00 93.75 834 LEU A C 1
ATOM 5990 O O . LEU A 1 834 ? -19.686 -13.075 -1.538 1.00 93.75 834 LEU A O 1
ATOM 5994 N N . ASN A 1 835 ? -18.396 -12.332 -3.223 1.00 92.50 835 ASN A N 1
ATOM 5995 C CA . ASN A 1 835 ? -18.810 -13.295 -4.239 1.00 92.50 835 ASN A CA 1
ATOM 5996 C C . ASN A 1 835 ? -17.591 -13.797 -5.042 1.00 92.50 835 ASN A C 1
ATOM 5998 O O . ASN A 1 835 ? -16.482 -13.293 -4.873 1.00 92.50 835 ASN A O 1
ATOM 6002 N N . ASP A 1 836 ? -17.787 -14.776 -5.933 1.00 91.75 836 ASP A N 1
ATOM 6003 C CA . ASP A 1 836 ? -16.684 -15.335 -6.731 1.00 91.75 836 ASP A CA 1
ATOM 6004 C C . ASP A 1 836 ? -15.961 -14.275 -7.584 1.00 91.75 836 ASP A C 1
ATOM 6006 O O . ASP A 1 836 ? -14.745 -14.341 -7.733 1.00 91.75 836 ASP A O 1
ATOM 6010 N N . ALA A 1 837 ? -16.661 -13.258 -8.101 1.00 90.94 837 ALA A N 1
ATOM 6011 C CA . ALA A 1 837 ? -16.059 -12.212 -8.937 1.00 90.94 837 ALA A CA 1
ATOM 6012 C C . ALA A 1 837 ? -15.090 -11.293 -8.168 1.00 90.94 837 ALA A C 1
ATOM 6014 O O . ALA A 1 837 ? -14.254 -10.640 -8.791 1.00 90.94 837 ALA A O 1
ATOM 6015 N N . GLN A 1 838 ? -15.175 -11.272 -6.835 1.00 94.56 838 GLN A N 1
ATOM 6016 C CA . GLN A 1 838 ? -14.250 -10.550 -5.957 1.00 94.56 838 GLN A CA 1
ATOM 6017 C C . GLN A 1 838 ? -13.023 -11.376 -5.569 1.00 94.56 838 GLN A C 1
ATOM 6019 O O . GLN A 1 838 ? -12.171 -10.894 -4.830 1.00 94.56 838 GLN A O 1
ATOM 6024 N N . LEU A 1 839 ? -12.910 -12.622 -6.029 1.00 96.75 839 LEU A N 1
ATOM 6025 C CA . LEU A 1 839 ? -11.758 -13.473 -5.759 1.00 96.75 839 LEU A CA 1
ATOM 6026 C C . LEU A 1 839 ? -10.947 -13.655 -7.038 1.00 96.75 839 LEU A C 1
ATOM 6028 O O . LEU A 1 839 ? -11.452 -14.161 -8.038 1.00 96.75 839 LEU A O 1
ATOM 6032 N N . ILE A 1 840 ? -9.669 -13.276 -7.016 1.00 96.81 840 ILE A N 1
ATOM 6033 C CA . ILE A 1 840 ? -8.798 -13.509 -8.171 1.00 96.81 840 ILE A CA 1
ATOM 6034 C C . ILE A 1 840 ? -8.570 -15.011 -8.366 1.00 96.81 840 ILE A C 1
ATOM 6036 O O . ILE A 1 840 ? -8.214 -15.738 -7.437 1.00 96.81 840 ILE A O 1
ATOM 6040 N N . GLY A 1 841 ? -8.731 -15.459 -9.613 1.00 90.50 841 GLY A N 1
ATOM 6041 C CA . GLY A 1 841 ? -8.553 -16.853 -10.019 1.00 90.50 841 GLY A CA 1
ATOM 6042 C C . GLY A 1 841 ? -9.828 -17.698 -9.995 1.00 90.50 841 GLY A C 1
ATOM 6043 O O . GLY A 1 841 ? -9.700 -18.919 -10.105 1.00 90.50 841 GLY A O 1
ATOM 6044 N N . SER A 1 842 ? -11.002 -17.078 -9.825 1.00 85.50 842 SER A N 1
ATOM 6045 C CA . SER A 1 842 ? -12.318 -17.728 -9.883 1.00 85.50 842 SER A CA 1
ATOM 6046 C C . SER A 1 842 ? -12.863 -18.023 -11.276 1.00 85.50 842 SER A C 1
ATOM 6048 O O . SER A 1 842 ? -12.339 -17.471 -12.277 1.00 85.50 842 SER A O 1
#